Protein 2KVT (pdb70)

Structure (mmCIF, N/CA/C/O backbone):
data_2KVT
#
_entry.id   2KVT
#
loop_
_atom_site.group_PDB
_atom_site.id
_atom_site.type_symbol
_atom_site.label_atom_id
_atom_site.label_alt_id
_atom_site.label_comp_id
_atom_site.label_asym_id
_atom_site.label_entity_id
_atom_site.label_seq_id
_atom_site.pdbx_PDB_ins_code
_atom_site.Cartn_x
_atom_site.Cartn_y
_atom_site.Cartn_z
_atom_site.occupancy
_atom_site.B_iso_or_equiv
_atom_site.auth_seq_id
_atom_site.auth_comp_id
_atom_site.auth_asym_id
_atom_site.auth_atom_id
_atom_site.pdbx_PDB_model_num
ATOM 1 N N . MET A 1 1 ? -30.447 -10.029 -5.162 1.00 62.02 1 MET A N 1
ATOM 2 C CA . MET A 1 1 ? -29.459 -11.126 -5.351 1.00 52.42 1 MET A CA 1
ATOM 3 C C . MET A 1 1 ? -28.027 -10.694 -4.976 1.00 3.20 1 MET A C 1
ATOM 4 O O . MET A 1 1 ? -27.233 -10.313 -5.840 1.00 4.32 1 MET A O 1
ATOM 20 N N . PRO A 1 2 ? -27.692 -10.698 -3.669 1.00 41.22 2 PRO A N 1
ATOM 21 C CA . PRO A 1 2 ? -26.321 -10.504 -3.196 1.00 13.53 2 PRO A CA 1
ATOM 22 C C . PRO A 1 2 ? -25.582 -11.844 -3.013 1.00 72.42 2 PRO A C 1
ATOM 23 O O . PRO A 1 2 ? -26.204 -12.870 -2.719 1.00 75.14 2 PRO A O 1
ATOM 34 N N . THR A 1 3 ? -24.262 -11.843 -3.187 1.00 71.31 3 THR A N 1
ATOM 35 C CA . THR A 1 3 ? -23.468 -13.069 -3.035 1.00 1.13 3 THR A CA 1
ATOM 36 C C . THR A 1 3 ? -22.116 -12.796 -2.361 1.00 60.51 3 THR A C 1
ATOM 37 O O . THR A 1 3 ? -21.391 -11.872 -2.737 1.00 22.41 3 THR A O 1
ATOM 48 N N . LYS A 1 4 ? -21.802 -13.589 -1.342 1.00 45.24 4 LYS A N 1
ATOM 49 C CA . LYS A 1 4 ? -20.517 -13.506 -0.642 1.00 24.45 4 LYS A CA 1
ATOM 50 C C . LYS A 1 4 ? -19.700 -14.792 -0.853 1.00 25.22 4 LYS A C 1
ATOM 51 O O . LYS A 1 4 ? -20.059 -15.851 -0.331 1.00 34.25 4 LYS A O 1
ATOM 70 N N . PRO A 1 5 ? -18.597 -14.724 -1.626 1.00 15.45 5 PRO A N 1
ATOM 71 C CA . PRO A 1 5 ? -17.742 -15.895 -1.894 1.00 75.00 5 PRO A CA 1
ATOM 72 C C . PRO A 1 5 ? -16.919 -16.329 -0.665 1.00 60.01 5 PRO A C 1
ATOM 73 O O . PRO A 1 5 ? -16.740 -15.555 0.282 1.00 63.21 5 PRO A O 1
ATOM 84 N N . PRO A 1 6 ? -16.405 -17.581 -0.657 1.00 0.25 6 PRO A N 1
ATOM 85 C CA . PRO A 1 6 ? -15.557 -18.086 0.442 1.00 24.13 6 PRO A CA 1
ATOM 86 C C . PRO A 1 6 ? -14.278 -17.251 0.631 1.00 2.03 6 PRO A C 1
ATOM 87 O O . PRO A 1 6 ? -13.685 -17.234 1.710 1.00 71.33 6 PRO A O 1
ATOM 98 N N . TYR A 1 7 ? -13.860 -16.566 -0.434 1.00 51.31 7 TYR A N 1
ATOM 99 C CA . TYR A 1 7 ? -12.712 -15.654 -0.385 1.00 1.52 7 TYR A CA 1
ATOM 100 C C . TYR A 1 7 ? -13.123 -14.239 -0.834 1.00 30.32 7 TYR A C 1
ATOM 101 O O . TYR A 1 7 ? -13.041 -13.905 -2.018 1.00 65.25 7 TYR A O 1
ATOM 119 N N . PRO A 1 8 ? -13.602 -13.399 0.108 1.00 14.53 8 PRO A N 1
ATOM 120 C CA . PRO A 1 8 ? -14.086 -12.036 -0.200 1.00 42.32 8 PRO A CA 1
ATOM 121 C C . PRO A 1 8 ? -12.990 -11.087 -0.721 1.00 11.24 8 PRO A C 1
ATOM 122 O O . PRO A 1 8 ? -11.795 -11.316 -0.518 1.00 60.35 8 PRO A O 1
ATOM 133 N N . ARG A 1 9 ? -13.409 -10.008 -1.381 1.00 33.52 9 ARG A N 1
ATOM 134 C CA . ARG A 1 9 ? -12.473 -9.017 -1.922 1.00 2.14 9 ARG A CA 1
ATOM 135 C C . ARG A 1 9 ? -12.004 -8.046 -0.824 1.00 63.13 9 ARG A C 1
ATOM 136 O O . ARG A 1 9 ? -12.606 -6.999 -0.588 1.00 2.32 9 ARG A O 1
ATOM 157 N N . GLU A 1 10 ? -10.933 -8.425 -0.132 1.00 65.21 10 GLU A N 1
ATOM 158 C CA . GLU A 1 10 ? -10.406 -7.627 0.982 1.00 20.23 10 GLU A CA 1
ATOM 159 C C . GLU A 1 10 ? -8.922 -7.272 0.779 1.00 25.22 10 GLU A C 1
ATOM 160 O O . GLU A 1 10 ? -8.126 -8.105 0.328 1.00 4.43 10 GLU A O 1
ATOM 172 N N . ALA A 1 11 ? -8.564 -6.032 1.112 1.00 2.51 11 ALA A N 1
ATOM 173 C CA . ALA A 1 11 ? -7.182 -5.549 0.985 1.00 24.41 11 ALA A CA 1
ATOM 174 C C . ALA A 1 11 ? -6.687 -4.898 2.286 1.00 1.01 11 ALA A C 1
ATOM 175 O O . ALA A 1 11 ? -7.444 -4.745 3.244 1.00 22.53 11 ALA A O 1
ATOM 182 N N . TYR A 1 12 ? -5.418 -4.504 2.306 1.00 13.32 12 TYR A N 1
ATOM 183 C CA . TYR A 1 12 ? -4.814 -3.867 3.484 1.00 41.53 12 TYR A CA 1
ATOM 184 C C . TYR A 1 12 ? -3.641 -2.950 3.086 1.00 71.50 12 TYR A C 1
ATOM 185 O O . TYR A 1 12 ? -3.298 -2.830 1.908 1.00 53.10 12 TYR A O 1
ATOM 203 N N . ILE A 1 13 ? -3.020 -2.315 4.079 1.00 4.21 13 ILE A N 1
ATOM 204 C CA . ILE A 1 13 ? -1.915 -1.373 3.841 1.00 44.13 13 ILE A CA 1
ATOM 205 C C . ILE A 1 13 ? -0.610 -1.856 4.500 1.00 25.22 13 ILE A C 1
ATOM 206 O O . ILE A 1 13 ? -0.635 -2.484 5.558 1.00 3.30 13 ILE A O 1
ATOM 222 N N . VAL A 1 14 ? 0.527 -1.569 3.860 1.00 60.41 14 VAL A N 1
ATOM 223 C CA . VAL A 1 14 ? 1.851 -1.906 4.408 1.00 12.43 14 VAL A CA 1
ATOM 224 C C . VAL A 1 14 ? 2.772 -0.673 4.419 1.00 20.50 14 VAL A C 1
ATOM 225 O O . VAL A 1 14 ? 3.038 -0.078 3.375 1.00 71.14 14 VAL A O 1
ATOM 238 N N . THR A 1 15 ? 3.257 -0.292 5.599 1.00 11.13 15 THR A N 1
ATOM 239 C CA . THR A 1 15 ? 4.143 0.875 5.734 1.00 62.54 15 THR A CA 1
ATOM 240 C C . THR A 1 15 ? 5.621 0.497 5.540 1.00 24.23 15 THR A C 1
ATOM 241 O O . THR A 1 15 ? 6.188 -0.249 6.335 1.00 72.23 15 THR A O 1
ATOM 252 N N . ILE A 1 16 ? 6.239 1.026 4.485 1.00 44.11 16 ILE A N 1
ATOM 253 C CA . ILE A 1 16 ? 7.646 0.736 4.179 1.00 63.43 16 ILE A CA 1
ATOM 254 C C . ILE A 1 16 ? 8.499 2.016 4.149 1.00 24.34 16 ILE A C 1
ATOM 255 O O . ILE A 1 16 ? 7.985 3.129 4.276 1.00 25.53 16 ILE A O 1
ATOM 271 N N . GLU A 1 17 ? 9.807 1.843 3.969 1.00 22.44 17 GLU A N 1
ATOM 272 C CA . GLU A 1 17 ? 10.738 2.968 3.840 1.00 62.23 17 GLU A CA 1
ATOM 273 C C . GLU A 1 17 ? 11.554 2.855 2.543 1.00 53.32 17 GLU A C 1
ATOM 274 O O . GLU A 1 17 ? 11.948 1.761 2.142 1.00 72.43 17 GLU A O 1
ATOM 286 N N . LYS A 1 18 ? 11.798 3.989 1.891 1.00 22.02 18 LYS A N 1
ATOM 287 C CA . LYS A 1 18 ? 12.591 4.019 0.652 1.00 34.12 18 LYS A CA 1
ATOM 288 C C . LYS A 1 18 ? 13.670 5.111 0.694 1.00 71.34 18 LYS A C 1
ATOM 289 O O . LYS A 1 18 ? 13.744 5.894 1.641 1.00 32.14 18 LYS A O 1
ATOM 308 N N . GLY A 1 19 ? 14.498 5.163 -0.348 1.00 35.02 19 GLY A N 1
ATOM 309 C CA . GLY A 1 19 ? 15.511 6.208 -0.454 1.00 22.13 19 GLY A CA 1
ATOM 310 C C . GLY A 1 19 ? 16.905 5.746 -0.043 1.00 65.33 19 GLY A C 1
ATOM 311 O O . GLY A 1 19 ? 17.346 4.654 -0.410 1.00 63.55 19 GLY A O 1
ATOM 315 N N . LYS A 1 20 ? 17.601 6.585 0.715 1.00 65.34 20 LYS A N 1
ATOM 316 C CA . LYS A 1 20 ? 18.979 6.309 1.132 1.00 11.54 20 LYS A CA 1
ATOM 317 C C . LYS A 1 20 ? 19.022 5.497 2.437 1.00 53.31 20 LYS A C 1
ATOM 318 O O . LYS A 1 20 ? 18.166 5.667 3.305 1.00 75.41 20 LYS A O 1
ATOM 337 N N . PRO A 1 21 ? 20.035 4.613 2.600 1.00 11.44 21 PRO A N 1
ATOM 338 C CA . PRO A 1 21 ? 20.165 3.750 3.795 1.00 3.41 21 PRO A CA 1
ATOM 339 C C . PRO A 1 21 ? 20.125 4.539 5.117 1.00 33.30 21 PRO A C 1
ATOM 340 O O . PRO A 1 21 ? 19.664 4.028 6.142 1.00 40.03 21 PRO A O 1
ATOM 351 N N . GLY A 1 22 ? 20.619 5.775 5.092 1.00 2.43 22 GLY A N 1
ATOM 352 C CA . GLY A 1 22 ? 20.534 6.646 6.261 1.00 42.44 22 GLY A CA 1
ATOM 353 C C . GLY A 1 22 ? 19.339 7.596 6.203 1.00 32.41 22 GLY A C 1
ATOM 354 O O . GLY A 1 22 ? 18.640 7.796 7.199 1.00 22.22 22 GLY A O 1
ATOM 358 N N . GLN A 1 23 ? 19.102 8.175 5.025 1.00 24.01 23 GLN A N 1
ATOM 359 C CA . GLN A 1 23 ? 17.988 9.108 4.817 1.00 72.43 23 GLN A CA 1
ATOM 360 C C . GLN A 1 23 ? 16.794 8.409 4.145 1.00 12.11 23 GLN A C 1
ATOM 361 O O . GLN A 1 23 ? 16.655 8.421 2.920 1.00 52.33 23 GLN A O 1
ATOM 375 N N . THR A 1 24 ? 15.955 7.776 4.957 1.00 74.30 24 THR A N 1
ATOM 376 C CA . THR A 1 24 ? 14.771 7.056 4.451 1.00 23.52 24 THR A CA 1
ATOM 377 C C . THR A 1 24 ? 13.517 7.943 4.420 1.00 42.01 24 THR A C 1
ATOM 378 O O . THR A 1 24 ? 13.387 8.893 5.197 1.00 23.32 24 THR A O 1
ATOM 389 N N . VAL A 1 25 ? 12.595 7.619 3.508 1.00 13.50 25 VAL A N 1
ATOM 390 C CA . VAL A 1 25 ? 11.304 8.318 3.391 1.00 54.43 25 VAL A CA 1
ATOM 391 C C . VAL A 1 25 ? 10.136 7.329 3.574 1.00 60.31 25 VAL A C 1
ATOM 392 O O . VAL A 1 25 ? 10.230 6.169 3.165 1.00 24.22 25 VAL A O 1
ATOM 405 N N . THR A 1 26 ? 9.042 7.793 4.179 1.00 20.44 26 THR A N 1
ATOM 406 C CA . THR A 1 26 ? 7.885 6.929 4.484 1.00 4.00 26 THR A CA 1
ATOM 407 C C . THR A 1 26 ? 7.005 6.673 3.245 1.00 25.22 26 THR A C 1
ATOM 408 O O . THR A 1 26 ? 6.581 7.610 2.566 1.00 31.33 26 THR A O 1
ATOM 419 N N . TRP A 1 27 ? 6.727 5.397 2.963 1.00 1.23 27 TRP A N 1
ATOM 420 C CA . TRP A 1 27 ? 5.854 5.014 1.839 1.00 54.53 27 TRP A CA 1
ATOM 421 C C . TRP A 1 27 ? 4.794 3.984 2.261 1.00 55.45 27 TRP A C 1
ATOM 422 O O . TRP A 1 27 ? 5.006 3.188 3.176 1.00 64.41 27 TRP A O 1
ATOM 443 N N . TYR A 1 28 ? 3.651 4.010 1.578 1.00 12.03 28 TYR A N 1
ATOM 444 C CA . TYR A 1 28 ? 2.532 3.103 1.870 1.00 42.04 28 TYR A CA 1
ATOM 445 C C . TYR A 1 28 ? 2.202 2.208 0.663 1.00 10.31 28 TYR A C 1
ATOM 446 O O . TYR A 1 28 ? 1.850 2.697 -0.410 1.00 42.34 28 TYR A O 1
ATOM 464 N N . GLN A 1 29 ? 2.319 0.897 0.844 1.00 11.33 29 GLN A N 1
ATOM 465 C CA . GLN A 1 29 ? 1.980 -0.067 -0.208 1.00 34.23 29 GLN A CA 1
ATOM 466 C C . GLN A 1 29 ? 0.594 -0.690 0.018 1.00 32.40 29 GLN A C 1
ATOM 467 O O . GLN A 1 29 ? 0.289 -1.179 1.106 1.00 24.33 29 GLN A O 1
ATOM 481 N N . LEU A 1 30 ? -0.236 -0.676 -1.019 1.00 11.43 30 LEU A N 1
ATOM 482 C CA . LEU A 1 30 ? -1.538 -1.343 -0.981 1.00 14.34 30 LEU A CA 1
ATOM 483 C C . LEU A 1 30 ? -1.410 -2.804 -1.437 1.00 21.04 30 LEU A C 1
ATOM 484 O O . LEU A 1 30 ? -1.133 -3.077 -2.608 1.00 20.11 30 LEU A O 1
ATOM 500 N N . ARG A 1 31 ? -1.603 -3.738 -0.511 1.00 33.54 31 ARG A N 1
ATOM 501 C CA . ARG A 1 31 ? -1.537 -5.171 -0.822 1.00 41.23 31 ARG A CA 1
ATOM 502 C C . ARG A 1 31 ? -2.802 -5.885 -0.341 1.00 74.50 31 ARG A C 1
ATOM 503 O O . ARG A 1 31 ? -3.459 -5.435 0.593 1.00 53.03 31 ARG A O 1
ATOM 524 N N . ALA A 1 32 ? -3.141 -6.996 -0.980 1.00 30.45 32 ALA A N 1
ATOM 525 C CA . ALA A 1 32 ? -4.369 -7.726 -0.651 1.00 72.43 32 ALA A CA 1
ATOM 526 C C . ALA A 1 32 ? -4.121 -9.231 -0.532 1.00 4.23 32 ALA A C 1
ATOM 527 O O . ALA A 1 32 ? -3.313 -9.791 -1.264 1.00 54.54 32 ALA A O 1
ATOM 534 N N . ASP A 1 33 ? -4.839 -9.881 0.385 1.00 44.51 33 ASP A N 1
ATOM 535 C CA . ASP A 1 33 ? -4.753 -11.340 0.557 1.00 15.51 33 ASP A CA 1
ATOM 536 C C . ASP A 1 33 ? -5.218 -12.078 -0.713 1.00 54.12 33 ASP A C 1
ATOM 537 O O . ASP A 1 33 ? -4.951 -13.268 -0.900 1.00 34.32 33 ASP A O 1
ATOM 546 N N . HIS A 1 34 ? -5.934 -11.354 -1.574 1.00 70.23 34 HIS A N 1
ATOM 547 C CA . HIS A 1 34 ? -6.511 -11.920 -2.793 1.00 14.15 34 HIS A CA 1
ATOM 548 C C . HIS A 1 34 ? -5.968 -11.197 -4.042 1.00 22.44 34 HIS A C 1
ATOM 549 O O . HIS A 1 34 ? -5.999 -9.968 -4.108 1.00 21.44 34 HIS A O 1
ATOM 564 N N . PRO A 1 35 ? -5.456 -11.934 -5.051 1.00 5.51 35 PRO A N 1
ATOM 565 C CA . PRO A 1 35 ? -5.384 -13.410 -5.037 1.00 22.33 35 PRO A CA 1
ATOM 566 C C . PRO A 1 35 ? -4.196 -13.954 -4.220 1.00 64.14 35 PRO A C 1
ATOM 567 O O . PRO A 1 35 ? -4.177 -15.127 -3.846 1.00 11.34 35 PRO A O 1
ATOM 578 N N . LYS A 1 36 ? -3.212 -13.095 -3.951 1.00 33.11 36 LYS A N 1
ATOM 579 C CA . LYS A 1 36 ? -2.019 -13.478 -3.181 1.00 2.45 36 LYS A CA 1
ATOM 580 C C . LYS A 1 36 ? -1.559 -12.325 -2.278 1.00 2.15 36 LYS A C 1
ATOM 581 O O . LYS A 1 36 ? -1.595 -11.167 -2.686 1.00 11.11 36 LYS A O 1
ATOM 600 N N . PRO A 1 37 ? -1.064 -12.628 -1.060 1.00 20.54 37 PRO A N 1
ATOM 601 C CA . PRO A 1 37 ? -0.700 -11.593 -0.071 1.00 3.30 37 PRO A CA 1
ATOM 602 C C . PRO A 1 37 ? 0.553 -10.797 -0.469 1.00 45.41 37 PRO A C 1
ATOM 603 O O . PRO A 1 37 ? 0.911 -9.808 0.173 1.00 0.53 37 PRO A O 1
ATOM 614 N N . ASP A 1 38 ? 1.232 -11.244 -1.522 1.00 12.14 38 ASP A N 1
ATOM 615 C CA . ASP A 1 38 ? 2.387 -10.524 -2.067 1.00 62.34 38 ASP A CA 1
ATOM 616 C C . ASP A 1 38 ? 1.982 -9.646 -3.265 1.00 41.45 38 ASP A C 1
ATOM 617 O O . ASP A 1 38 ? 2.811 -8.936 -3.839 1.00 41.40 38 ASP A O 1
ATOM 626 N N . SER A 1 39 ? 0.698 -9.687 -3.625 1.00 41.13 39 SER A N 1
ATOM 627 C CA . SER A 1 39 ? 0.178 -8.902 -4.753 1.00 72.33 39 SER A CA 1
ATOM 628 C C . SER A 1 39 ? 0.097 -7.409 -4.414 1.00 61.32 39 SER A C 1
ATOM 629 O O . SER A 1 39 ? -0.801 -6.967 -3.692 1.00 25.41 39 SER A O 1
ATOM 637 N N . LEU A 1 40 ? 1.042 -6.641 -4.941 1.00 11.41 40 LEU A N 1
ATOM 638 C CA . LEU A 1 40 ? 1.055 -5.188 -4.771 1.00 32.14 40 LEU A CA 1
ATOM 639 C C . LEU A 1 40 ? 0.130 -4.522 -5.803 1.00 1.12 40 LEU A C 1
ATOM 640 O O . LEU A 1 40 ? 0.287 -4.720 -7.009 1.00 55.40 40 LEU A O 1
ATOM 656 N N . ILE A 1 41 ? -0.844 -3.757 -5.321 1.00 3.22 41 ILE A N 1
ATOM 657 C CA . ILE A 1 41 ? -1.794 -3.064 -6.201 1.00 21.42 41 ILE A CA 1
ATOM 658 C C . ILE A 1 41 ? -1.268 -1.677 -6.614 1.00 43.43 41 ILE A C 1
ATOM 659 O O . ILE A 1 41 ? -1.171 -1.363 -7.802 1.00 71.13 41 ILE A O 1
ATOM 675 N N . SER A 1 42 ? -0.916 -0.858 -5.623 1.00 34.32 42 SER A N 1
ATOM 676 C CA . SER A 1 42 ? -0.430 0.509 -5.872 1.00 64.32 42 SER A CA 1
ATOM 677 C C . SER A 1 42 ? 0.365 1.048 -4.674 1.00 11.40 42 SER A C 1
ATOM 678 O O . SER A 1 42 ? 0.186 0.595 -3.543 1.00 20.14 42 SER A O 1
ATOM 686 N N . GLU A 1 43 ? 1.236 2.023 -4.928 1.00 41.41 43 GLU A N 1
ATOM 687 C CA . GLU A 1 43 ? 2.064 2.628 -3.874 1.00 52.40 43 GLU A CA 1
ATOM 688 C C . GLU A 1 43 ? 1.777 4.130 -3.742 1.00 63.33 43 GLU A C 1
ATOM 689 O O . GLU A 1 43 ? 1.609 4.830 -4.739 1.00 35.04 43 GLU A O 1
ATOM 701 N N . HIS A 1 44 ? 1.721 4.621 -2.505 1.00 73.35 44 HIS A N 1
ATOM 702 C CA . HIS A 1 44 ? 1.447 6.043 -2.242 1.00 30.11 44 HIS A CA 1
ATOM 703 C C . HIS A 1 44 ? 2.259 6.558 -1.039 1.00 41.32 44 HIS A C 1
ATOM 704 O O . HIS A 1 44 ? 2.449 5.842 -0.063 1.00 60.23 44 HIS A O 1
ATOM 719 N N . PRO A 1 45 ? 2.740 7.818 -1.093 1.00 14.32 45 PRO A N 1
ATOM 720 C CA . PRO A 1 45 ?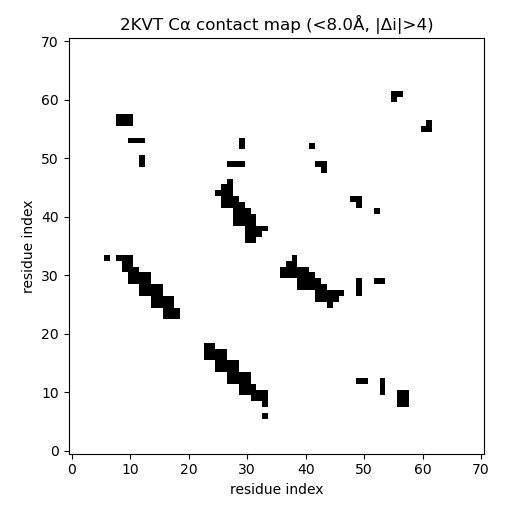 3.528 8.412 0.004 1.00 33.14 45 PRO A CA 1
ATOM 721 C C . PRO A 1 45 ? 2.673 8.818 1.220 1.00 30.44 45 PRO A C 1
ATOM 722 O O . PRO A 1 45 ? 3.201 9.068 2.305 1.00 14.40 45 PRO A O 1
ATOM 733 N N . THR A 1 46 ? 1.352 8.887 1.039 1.00 23.35 46 THR A N 1
ATOM 734 C CA . THR A 1 46 ? 0.439 9.296 2.121 1.00 61.02 46 THR A CA 1
ATOM 735 C C . THR A 1 46 ? -0.533 8.172 2.509 1.00 54.15 46 THR A C 1
ATOM 736 O O . THR A 1 46 ? -0.933 7.357 1.672 1.00 63.52 46 THR A O 1
ATOM 747 N N . ALA A 1 47 ? -0.918 8.145 3.784 1.00 34.44 47 ALA A N 1
ATOM 748 C CA . ALA A 1 47 ? -1.844 7.131 4.303 1.00 0.20 47 ALA A CA 1
ATOM 749 C C . ALA A 1 47 ? -3.233 7.221 3.644 1.00 2.45 47 ALA A C 1
ATOM 750 O O . ALA A 1 47 ? -3.828 6.202 3.287 1.00 51.22 47 ALA A O 1
ATOM 757 N N . GLN A 1 48 ? -3.742 8.444 3.475 1.00 34.12 48 GLN A N 1
ATOM 758 C CA . GLN A 1 48 ? -5.075 8.658 2.897 1.00 24.24 48 GLN A CA 1
ATOM 759 C C . GLN A 1 48 ? -5.205 8.020 1.504 1.00 42.24 48 GLN A C 1
ATOM 760 O O . GLN A 1 48 ? -6.192 7.338 1.220 1.00 42.21 48 GLN A O 1
ATOM 774 N N . GLU A 1 49 ? -4.213 8.231 0.639 1.00 71.42 49 GLU A N 1
ATOM 775 C CA . GLU A 1 49 ? -4.227 7.624 -0.699 1.00 75.43 49 GLU A CA 1
ATOM 776 C C . GLU A 1 49 ? -4.268 6.089 -0.620 1.00 22.33 49 GLU A C 1
ATOM 777 O O . GLU A 1 49 ? -4.872 5.430 -1.465 1.00 1.42 49 GLU A O 1
ATOM 789 N N . ALA A 1 50 ? -3.615 5.524 0.395 1.00 24.31 50 ALA A N 1
ATOM 790 C CA . ALA A 1 50 ? -3.612 4.071 0.596 1.00 34.53 50 ALA A CA 1
ATOM 791 C C . ALA A 1 50 ? -4.998 3.559 1.017 1.00 73.15 50 ALA A C 1
ATOM 792 O O . ALA A 1 50 ? -5.480 2.546 0.510 1.00 43.55 50 ALA A O 1
ATOM 799 N N . MET A 1 51 ? -5.635 4.275 1.941 1.00 32.20 51 MET A N 1
ATOM 800 C CA . MET A 1 51 ? -6.988 3.927 2.397 1.00 42.24 51 MET A CA 1
ATOM 801 C C . MET A 1 51 ? -8.017 4.080 1.263 1.00 22.31 51 MET A C 1
ATOM 802 O O . MET A 1 51 ? -8.902 3.235 1.081 1.00 13.34 51 MET A O 1
ATOM 816 N N . ASP A 1 52 ? -7.892 5.168 0.507 1.00 0.34 52 ASP A N 1
ATOM 817 C CA . ASP A 1 52 ? -8.776 5.432 -0.630 1.00 10.32 52 ASP A CA 1
ATOM 818 C C . ASP A 1 52 ? -8.604 4.349 -1.712 1.00 43.24 52 ASP A C 1
ATOM 819 O O . ASP A 1 52 ? -9.584 3.788 -2.208 1.00 1.43 52 ASP A O 1
ATOM 828 N N . ALA A 1 53 ? -7.347 4.052 -2.059 1.00 64.10 53 ALA A N 1
ATOM 829 C CA . ALA A 1 53 ? -7.032 2.993 -3.025 1.00 45.20 53 ALA A CA 1
ATOM 830 C C . ALA A 1 53 ? -7.582 1.633 -2.562 1.00 41.20 53 ALA A C 1
ATOM 831 O O . ALA A 1 53 ? -8.086 0.847 -3.368 1.00 31.34 53 ALA A O 1
ATOM 838 N N . LYS A 1 54 ? -7.485 1.368 -1.255 1.00 24.53 54 LYS A N 1
ATOM 839 C CA . LYS A 1 54 ? -8.075 0.166 -0.655 1.00 72.13 54 LYS A CA 1
ATOM 840 C C . LYS A 1 54 ? -9.576 0.078 -0.977 1.00 12.43 54 LYS A C 1
ATOM 841 O O . LYS A 1 54 ? -10.079 -0.979 -1.362 1.00 41.22 54 LYS A O 1
ATOM 860 N N . LYS A 1 55 ? -10.285 1.202 -0.852 1.00 3.13 55 LYS A N 1
ATOM 861 C CA . LYS A 1 55 ? -11.701 1.255 -1.235 1.00 52.24 55 LYS A CA 1
ATOM 862 C C . LYS A 1 55 ? -11.891 0.994 -2.738 1.00 32.10 55 LYS A C 1
ATOM 863 O O . LYS A 1 55 ? -12.803 0.283 -3.131 1.00 24.00 55 LYS A O 1
ATOM 882 N N . ARG A 1 56 ? -11.025 1.568 -3.576 1.00 11.15 56 ARG A N 1
ATOM 883 C CA . ARG A 1 56 ? -11.081 1.323 -5.029 1.00 0.31 56 ARG A CA 1
ATOM 884 C C . ARG A 1 56 ? -10.989 -0.178 -5.360 1.00 63.15 56 ARG A C 1
ATOM 885 O O . ARG A 1 56 ? -11.577 -0.643 -6.335 1.00 54.52 56 ARG A O 1
ATOM 906 N N . TYR A 1 57 ? -10.248 -0.925 -4.547 1.00 1.41 57 TYR A N 1
ATOM 907 C CA . TYR A 1 57 ? -10.122 -2.378 -4.725 1.00 45.31 57 TYR A CA 1
ATOM 908 C C . TYR A 1 57 ? -11.366 -3.131 -4.207 1.00 35.30 57 TYR A C 1
ATOM 909 O O . TYR A 1 57 ? -11.793 -4.126 -4.800 1.00 42.13 57 TYR A O 1
ATOM 927 N N . GLU A 1 58 ? -11.936 -2.659 -3.101 1.00 21.12 58 GLU A N 1
ATOM 928 C CA . GLU A 1 58 ? -13.024 -3.381 -2.420 1.00 11.12 58 GLU A CA 1
ATOM 929 C C . GLU A 1 58 ? -14.427 -2.943 -2.889 1.00 72.32 58 GLU A C 1
ATOM 930 O O . GLU A 1 58 ? -15.390 -3.703 -2.763 1.00 23.34 58 GLU A O 1
ATOM 942 N N . ASP A 1 59 ? -14.538 -1.736 -3.437 1.00 3.21 59 ASP A N 1
ATOM 943 C CA . ASP A 1 59 ? -15.821 -1.221 -3.939 1.00 51.42 59 ASP A CA 1
ATOM 944 C C . ASP A 1 59 ? -16.195 -1.863 -5.291 1.00 73.12 59 ASP A C 1
ATOM 945 O O . ASP A 1 59 ? -15.323 -2.294 -6.052 1.00 20.10 59 ASP A O 1
ATOM 954 N N . PRO A 1 60 ? -17.507 -1.908 -5.623 1.00 2.22 60 PRO A N 1
ATOM 955 C CA . PRO A 1 60 ? -17.995 -2.535 -6.869 1.00 31.44 60 PRO A CA 1
ATOM 956 C C . PRO A 1 60 ? -17.477 -1.848 -8.146 1.00 31.22 60 PRO A C 1
ATOM 957 O O . PRO A 1 60 ? -17.708 -2.331 -9.255 1.00 31.45 60 PRO A O 1
ATOM 968 N N . ASP A 1 61 ? -16.782 -0.720 -7.988 1.00 44.13 61 ASP A N 1
ATOM 969 C CA . ASP A 1 61 ? -16.202 -0.008 -9.130 1.00 34.41 61 ASP A CA 1
ATOM 970 C C . ASP A 1 61 ? -15.077 -0.831 -9.788 1.00 54.25 61 ASP A C 1
ATOM 971 O O . ASP A 1 61 ? -14.926 -0.826 -11.017 1.00 73.11 61 ASP A O 1
ATOM 980 N N . LYS A 1 62 ? -14.295 -1.539 -8.970 1.00 62.31 62 LYS A N 1
ATOM 981 C CA . LYS A 1 62 ? -13.288 -2.471 -9.487 1.00 32.35 62 LYS A CA 1
ATOM 982 C C . LYS A 1 62 ? -13.965 -3.775 -9.935 1.00 4.13 62 LYS A C 1
ATOM 983 O O . LYS A 1 62 ? -14.292 -4.638 -9.117 1.00 23.53 62 LYS A O 1
ATOM 1002 N N . GLU A 1 63 ? -14.206 -3.880 -11.236 1.00 41.31 63 GLU A N 1
ATOM 1003 C CA . GLU A 1 63 ? -14.890 -5.037 -11.826 1.00 2.23 63 GLU A CA 1
ATOM 1004 C C . GLU A 1 63 ? -13.977 -6.273 -11.916 1.00 55.13 63 GLU A C 1
ATOM 1005 O O . GLU A 1 63 ? -12.764 -6.185 -11.708 1.00 4.52 63 GLU A O 1
ATOM 1017 N N . LEU A 1 64 ? -14.574 -7.427 -12.224 1.00 41.20 64 LEU A N 1
ATOM 1018 C CA . LEU A 1 64 ? -13.816 -8.676 -12.365 1.00 40.14 64 LEU A CA 1
ATOM 1019 C C . LEU A 1 64 ? -12.813 -8.577 -13.527 1.00 20.33 64 LEU A C 1
ATOM 1020 O O . LEU A 1 64 ? -13.186 -8.664 -14.696 1.00 43.53 64 LEU A O 1
ATOM 1036 N N . GLU A 1 65 ? -11.539 -8.394 -13.188 1.00 73.31 65 GLU A N 1
ATOM 1037 C CA . GLU A 1 65 ? -10.489 -8.147 -14.184 1.00 31.51 65 GLU A CA 1
ATOM 1038 C C . GLU A 1 65 ? -9.740 -9.441 -14.572 1.00 30.52 65 GLU A C 1
ATOM 1039 O O . GLU A 1 65 ? -8.655 -9.402 -15.158 1.00 2.31 65 GLU A O 1
ATOM 1051 N N . HIS A 1 66 ? -10.330 -10.592 -14.256 1.00 52.40 66 HIS A N 1
ATOM 1052 C CA . HIS A 1 66 ? -9.777 -11.882 -14.684 1.00 14.41 66 HIS A CA 1
ATOM 1053 C C . HIS A 1 66 ? -10.052 -12.098 -16.180 1.00 62.51 66 HIS A C 1
ATOM 1054 O O . HIS A 1 66 ? -11.208 -12.133 -16.602 1.00 54.33 66 HIS A O 1
ATOM 1069 N N . HIS A 1 67 ? -8.994 -12.239 -16.977 1.00 55.43 67 HIS A N 1
ATOM 1070 C CA . HIS A 1 67 ? -9.134 -12.361 -18.434 1.00 23.41 67 HIS A CA 1
ATOM 1071 C C . HIS A 1 67 ? -10.008 -13.558 -18.845 1.00 14.51 67 HIS A C 1
ATOM 1072 O O . HIS A 1 67 ? -9.705 -14.714 -18.535 1.00 51.13 67 HIS A O 1
ATOM 1087 N N . HIS A 1 68 ? -11.088 -13.246 -19.564 1.00 45.24 68 HIS A N 1
ATOM 1088 C CA . HIS A 1 68 ? -12.091 -14.232 -19.988 1.00 63.22 68 HIS A CA 1
ATOM 1089 C C . HIS A 1 68 ? -11.468 -15.426 -20.730 1.00 4.33 68 HIS A C 1
ATOM 1090 O O . HIS A 1 68 ? -10.919 -15.276 -21.820 1.00 11.54 68 HIS A O 1
ATOM 1105 N N . HIS A 1 69 ? -11.561 -16.610 -20.119 1.00 42.23 69 HIS A N 1
ATOM 1106 C CA . HIS A 1 69 ? -11.091 -17.861 -20.733 1.00 64.13 69 HIS A CA 1
ATOM 1107 C C . HIS A 1 69 ? -9.616 -17.765 -21.191 1.00 51.14 69 HIS A C 1
ATOM 1108 O O . HIS A 1 69 ? -9.228 -18.360 -22.197 1.00 15.52 69 HIS A O 1
ATOM 1123 N N . HIS A 1 70 ? -8.799 -17.029 -20.428 1.00 5.53 70 HIS A N 1
ATOM 1124 C CA . HIS A 1 70 ? -7.369 -16.849 -20.746 1.00 43.12 70 HIS A CA 1
ATOM 1125 C C . HIS A 1 70 ? -7.159 -16.055 -22.052 1.00 22.05 70 HIS A C 1
ATOM 1126 O O . HIS A 1 70 ? -6.186 -16.273 -22.779 1.00 42.02 70 HIS A O 1
ATOM 1141 N N . HIS A 1 71 ? -8.069 -15.125 -22.334 1.00 11.22 71 HIS A N 1
ATOM 1142 C CA . HIS A 1 71 ? -7.941 -14.232 -23.494 1.00 20.33 71 HIS A CA 1
ATOM 1143 C C . HIS A 1 71 ? -7.381 -12.853 -23.077 1.00 44.53 71 HIS A C 1
ATOM 1144 O O . HIS A 1 71 ? -6.150 -12.653 -23.170 1.00 37.18 71 HIS A O 1
ATOM 1160 N N . MET A 1 1 ? -23.530 -24.650 -4.516 1.00 43.55 1 MET A N 2
ATOM 1161 C CA . MET A 1 1 ? -22.600 -23.499 -4.683 1.00 53.45 1 MET A CA 2
ATOM 1162 C C . MET A 1 1 ? -23.373 -22.174 -4.793 1.00 15.21 1 MET A C 2
ATOM 1163 O O . MET A 1 1 ? -23.899 -21.838 -5.857 1.00 41.32 1 MET A O 2
ATOM 1179 N N . PRO A 1 2 ? -23.459 -21.403 -3.687 1.00 22.44 2 PRO A N 2
ATOM 1180 C CA . PRO A 1 2 ? -24.200 -20.126 -3.660 1.00 75.04 2 PRO A CA 2
ATOM 1181 C C . PRO A 1 2 ? -23.440 -18.966 -4.329 1.00 60.13 2 PRO A C 2
ATOM 1182 O O . PRO A 1 2 ? -23.994 -17.881 -4.516 1.00 13.34 2 PRO A O 2
ATOM 1193 N N . THR A 1 3 ? -22.167 -19.201 -4.666 1.00 21.23 3 THR A N 2
ATOM 1194 C CA . THR A 1 3 ? -21.318 -18.194 -5.334 1.00 11.44 3 THR A CA 2
ATOM 1195 C C . THR A 1 3 ? -21.046 -16.994 -4.402 1.00 3.54 3 THR A C 2
ATOM 1196 O O . THR A 1 3 ? -20.710 -15.893 -4.849 1.00 24.13 3 THR A O 2
ATOM 1207 N N . LYS A 1 4 ? -21.159 -17.223 -3.093 1.00 42.31 4 LYS A N 2
ATOM 1208 C CA . LYS A 1 4 ? -20.971 -16.161 -2.098 1.00 60.13 4 LYS A CA 2
ATOM 1209 C C . LYS A 1 4 ? -20.204 -16.683 -0.866 1.00 4.24 4 LYS A C 2
ATOM 1210 O O . LYS A 1 4 ? -20.793 -17.284 0.037 1.00 4.24 4 LYS A O 2
ATOM 1229 N N . PRO A 1 5 ? -18.867 -16.508 -0.840 1.00 41.24 5 PRO A N 2
ATOM 1230 C CA . PRO A 1 5 ? -18.033 -16.856 0.320 1.00 43.24 5 PRO A CA 2
ATOM 1231 C C . PRO A 1 5 ? -17.988 -15.728 1.374 1.00 41.12 5 PRO A C 2
ATOM 1232 O O . PRO A 1 5 ? -18.149 -14.551 1.041 1.00 3.45 5 PRO A O 2
ATOM 1243 N N . PRO A 1 6 ? -17.778 -16.069 2.666 1.00 73.11 6 PRO A N 2
ATOM 1244 C CA . PRO A 1 6 ? -17.706 -15.068 3.751 1.00 14.13 6 PRO A CA 2
ATOM 1245 C C . PRO A 1 6 ? -16.455 -14.170 3.671 1.00 14.13 6 PRO A C 2
ATOM 1246 O O . PRO A 1 6 ? -16.543 -12.956 3.865 1.00 61.54 6 PRO A O 2
ATOM 1257 N N . TYR A 1 7 ? -15.293 -14.768 3.394 1.00 1.24 7 TYR A N 2
ATOM 1258 C CA . TYR A 1 7 ? -14.038 -14.010 3.244 1.00 13.14 7 TYR A CA 2
ATOM 1259 C C . TYR A 1 7 ? -13.214 -14.514 2.048 1.00 42.41 7 TYR A C 2
ATOM 1260 O O . TYR A 1 7 ? -12.287 -15.314 2.207 1.00 42.10 7 TYR A O 2
ATOM 1278 N N . PRO A 1 8 ? -13.564 -14.081 0.824 1.00 13.42 8 PRO A N 2
ATOM 1279 C CA . PRO A 1 8 ? -12.824 -14.433 -0.387 1.00 52.53 8 PRO A CA 2
ATOM 1280 C C . PRO A 1 8 ? -11.792 -13.371 -0.805 1.00 70.03 8 PRO A C 2
ATOM 1281 O O . PRO A 1 8 ? -11.105 -13.536 -1.816 1.00 41.02 8 PRO A O 2
ATOM 1292 N N . ARG A 1 9 ? -11.697 -12.278 -0.034 1.00 41.42 9 ARG A N 2
ATOM 1293 C CA . ARG A 1 9 ? -10.816 -11.152 -0.382 1.00 74.24 9 ARG A CA 2
ATOM 1294 C C . ARG A 1 9 ? -10.765 -10.071 0.718 1.00 41.42 9 ARG A C 2
ATOM 1295 O O . ARG A 1 9 ? -11.786 -9.733 1.321 1.00 54.32 9 ARG A O 2
ATOM 1316 N N . GLU A 1 10 ? -9.568 -9.547 0.976 1.00 14.31 10 GLU A N 2
ATOM 1317 C CA . GLU A 1 10 ? -9.382 -8.369 1.832 1.00 74.15 10 GLU A CA 2
ATOM 1318 C C . GLU A 1 10 ? -8.107 -7.600 1.441 1.00 14.34 10 GLU A C 2
ATOM 1319 O O . GLU A 1 10 ? -7.070 -8.200 1.150 1.00 35.43 10 GLU A O 2
ATOM 1331 N N . ALA A 1 11 ? -8.188 -6.272 1.440 1.00 15.45 11 ALA A N 2
ATOM 1332 C CA . ALA A 1 11 ? -7.023 -5.421 1.166 1.00 34.30 11 ALA A CA 2
ATOM 1333 C C . ALA A 1 11 ? -6.433 -4.843 2.466 1.00 13.01 11 ALA A C 2
ATOM 1334 O O . ALA A 1 11 ? -7.167 -4.510 3.396 1.00 33.12 11 ALA A O 2
ATOM 1341 N N . TYR A 1 12 ? -5.107 -4.717 2.522 1.00 74.53 12 TYR A N 2
ATOM 1342 C CA . TYR A 1 12 ? -4.425 -4.175 3.706 1.00 13.23 12 TYR A CA 2
ATOM 1343 C C . TYR A 1 12 ? -3.263 -3.240 3.317 1.00 11.35 12 TYR A C 2
ATOM 1344 O O . TYR A 1 12 ? -2.576 -3.458 2.318 1.00 60.33 12 TYR A O 2
ATOM 1362 N N . ILE A 1 13 ? -3.064 -2.189 4.111 1.00 63.25 13 ILE A N 2
ATOM 1363 C CA . ILE A 1 13 ? -2.012 -1.197 3.850 1.00 1.04 13 ILE A CA 2
ATOM 1364 C C . ILE A 1 13 ? -0.730 -1.517 4.644 1.00 32.12 13 ILE A C 2
ATOM 1365 O O . ILE A 1 13 ? -0.792 -1.934 5.801 1.00 3.41 13 ILE A O 2
ATOM 1381 N N . VAL A 1 14 ? 0.428 -1.320 4.012 1.00 0.33 14 VAL A N 2
ATOM 1382 C CA . VAL A 1 14 ? 1.728 -1.582 4.643 1.00 51.51 14 VAL A CA 2
ATOM 1383 C C . VAL A 1 14 ? 2.605 -0.319 4.646 1.00 44.52 14 VAL A C 2
ATOM 1384 O O . VAL A 1 14 ? 2.627 0.430 3.669 1.00 2.40 14 VAL A O 2
ATOM 1397 N N . THR A 1 15 ? 3.330 -0.093 5.738 1.00 51.43 15 THR A N 2
ATOM 1398 C CA . THR A 1 15 ? 4.207 1.082 5.863 1.00 74.04 15 THR A CA 2
ATOM 1399 C C . THR A 1 15 ? 5.684 0.720 5.655 1.00 31.31 15 THR A C 2
ATOM 1400 O O . THR A 1 15 ? 6.282 0.005 6.460 1.00 14.32 15 THR A O 2
ATOM 1411 N N . ILE A 1 16 ? 6.277 1.224 4.572 1.00 30.32 16 ILE A N 2
ATOM 1412 C CA . ILE A 1 16 ? 7.690 0.951 4.262 1.00 22.01 16 ILE A CA 2
ATOM 1413 C C . ILE A 1 16 ? 8.514 2.246 4.178 1.00 54.00 16 ILE A C 2
ATOM 1414 O O . ILE A 1 16 ? 7.977 3.352 4.290 1.00 12.32 16 ILE A O 2
ATOM 1430 N N . GLU A 1 17 ? 9.822 2.100 3.983 1.00 0.34 17 GLU A N 2
ATOM 1431 C CA . GLU A 1 17 ? 10.719 3.248 3.822 1.00 21.42 17 GLU A CA 2
ATOM 1432 C C . GLU A 1 17 ? 11.805 2.951 2.774 1.00 42.10 17 GLU A C 2
ATOM 1433 O O . GLU A 1 17 ? 12.439 1.894 2.802 1.00 10.10 17 GLU A O 2
ATOM 1445 N N . LYS A 1 18 ? 12.015 3.880 1.844 1.00 0.40 18 LYS A N 2
ATOM 1446 C CA . LYS A 1 18 ? 13.007 3.693 0.772 1.00 35.03 18 LYS A CA 2
ATOM 1447 C C . LYS A 1 18 ? 14.130 4.736 0.844 1.00 1.44 18 LYS A C 2
ATOM 1448 O O . LYS A 1 18 ? 13.971 5.793 1.454 1.00 12.54 18 LYS A O 2
ATOM 1467 N N . GLY A 1 19 ? 15.256 4.442 0.196 1.00 43.11 19 GLY A N 2
ATOM 1468 C CA . GLY A 1 19 ? 16.397 5.357 0.194 1.00 31.01 19 GLY A CA 2
ATOM 1469 C C . GLY A 1 19 ? 17.516 4.942 1.151 1.00 64.33 19 GLY A C 2
ATOM 1470 O O . GLY A 1 19 ? 17.747 3.750 1.370 1.00 12.51 19 GLY A O 2
ATOM 1474 N N . LYS A 1 20 ? 18.209 5.924 1.721 1.00 14.41 20 LYS A N 2
ATOM 1475 C CA . LYS A 1 20 ? 19.398 5.664 2.550 1.00 3.41 20 LYS A CA 2
ATOM 1476 C C . LYS A 1 20 ? 19.039 5.451 4.029 1.00 31.24 20 LYS A C 2
ATOM 1477 O O . LYS A 1 20 ? 18.055 5.995 4.517 1.00 2.15 20 LYS A O 2
ATOM 1496 N N . PRO A 1 21 ? 19.853 4.671 4.776 1.00 71.31 21 PRO A N 2
ATOM 1497 C CA . PRO A 1 21 ? 19.651 4.479 6.223 1.00 31.51 21 PRO A CA 2
ATOM 1498 C C . PRO A 1 21 ? 19.567 5.822 6.976 1.00 55.14 21 PRO A C 2
ATOM 1499 O O . PRO A 1 21 ? 20.474 6.657 6.890 1.00 34.02 21 PRO A O 2
ATOM 1510 N N . GLY A 1 22 ? 18.463 6.036 7.692 1.00 55.01 22 GLY A N 2
ATOM 1511 C CA . GLY A 1 22 ? 18.233 7.315 8.357 1.00 31.55 22 GLY A CA 2
ATOM 1512 C C . GLY A 1 22 ? 17.522 8.323 7.455 1.00 3.20 22 GLY A C 2
ATOM 1513 O O . GLY A 1 22 ? 16.513 8.913 7.841 1.00 11.11 22 GLY A O 2
ATOM 1517 N N . GLN A 1 23 ? 18.048 8.511 6.245 1.00 22.25 23 GLN A N 2
ATOM 1518 C CA . GLN A 1 23 ? 17.433 9.407 5.256 1.00 54.21 23 GLN A CA 2
ATOM 1519 C C . GLN A 1 23 ? 16.526 8.622 4.294 1.00 64.32 23 GLN A C 2
ATOM 1520 O O . GLN A 1 23 ? 16.898 8.337 3.152 1.00 65.43 23 GLN A O 2
ATOM 1534 N N . THR A 1 24 ? 15.339 8.260 4.775 1.00 70.25 24 THR A N 2
ATOM 1535 C CA . THR A 1 24 ? 14.392 7.452 3.990 1.00 23.45 24 THR A CA 2
ATOM 1536 C C . THR A 1 24 ? 13.072 8.185 3.717 1.00 2.25 24 THR A C 2
ATOM 1537 O O . THR A 1 24 ? 12.723 9.154 4.395 1.00 1.34 24 THR A O 2
ATOM 1548 N N . VAL A 1 25 ? 12.335 7.700 2.717 1.00 74.32 25 VAL A N 2
ATOM 1549 C CA . VAL A 1 25 ? 11.029 8.262 2.357 1.00 45.04 25 VAL A CA 2
ATOM 1550 C C . VAL A 1 25 ? 9.898 7.298 2.750 1.00 73.22 25 VAL A C 2
ATOM 1551 O O . VAL A 1 25 ? 9.955 6.105 2.436 1.00 60.35 25 VAL A O 2
ATOM 1564 N N . THR A 1 26 ? 8.885 7.820 3.442 1.00 30.33 26 THR A N 2
ATOM 1565 C CA . THR A 1 26 ? 7.755 6.999 3.913 1.00 62.05 26 THR A CA 2
ATOM 1566 C C . THR A 1 26 ? 6.785 6.657 2.771 1.00 32.32 26 THR A C 2
ATOM 1567 O O . THR A 1 26 ? 6.136 7.541 2.209 1.00 71.53 26 THR A O 2
ATOM 1578 N N . TRP A 1 27 ? 6.679 5.371 2.444 1.00 61.01 27 TRP A N 2
ATOM 1579 C CA . TRP A 1 27 ? 5.752 4.902 1.402 1.00 24.42 27 TRP A CA 2
ATOM 1580 C C . TRP A 1 27 ? 4.687 3.957 1.979 1.00 63.24 27 TRP A C 2
ATOM 1581 O O . TRP A 1 27 ? 4.959 3.166 2.885 1.00 14.02 27 TRP A O 2
ATOM 1602 N N . TYR A 1 28 ? 3.472 4.046 1.440 1.00 75.42 28 TYR A N 2
ATOM 1603 C CA . TYR A 1 28 ? 2.373 3.161 1.837 1.00 64.10 28 TYR A CA 2
ATOM 1604 C C . TYR A 1 28 ? 2.010 2.194 0.696 1.00 74.02 28 TYR A C 2
ATOM 1605 O O . TYR A 1 28 ? 1.557 2.616 -0.373 1.00 3.23 28 TYR A O 2
ATOM 1623 N N . GLN A 1 29 ? 2.217 0.898 0.925 1.00 11.04 29 GLN A N 2
ATOM 1624 C CA . GLN A 1 29 ? 1.910 -0.131 -0.076 1.00 72.14 29 GLN A CA 2
ATOM 1625 C C . GLN A 1 29 ? 0.542 -0.776 0.177 1.00 11.04 29 GLN A C 2
ATOM 1626 O O . GLN A 1 29 ? 0.281 -1.290 1.263 1.00 62.33 29 GLN A O 2
ATOM 1640 N N . LEU A 1 30 ? -0.323 -0.765 -0.827 1.00 61.41 30 LEU A N 2
ATOM 1641 C CA . LEU A 1 30 ? -1.598 -1.478 -0.743 1.00 70.10 30 LEU A CA 2
ATOM 1642 C C . LEU A 1 30 ? -1.444 -2.910 -1.272 1.00 65.53 30 LEU A C 2
ATOM 1643 O O . LEU A 1 30 ? -1.156 -3.113 -2.452 1.00 5.25 30 LEU A O 2
ATOM 1659 N N . ARG A 1 31 ? -1.616 -3.894 -0.395 1.00 31.45 31 ARG A N 2
ATOM 1660 C CA . ARG A 1 31 ? -1.500 -5.309 -0.777 1.00 52.24 31 ARG A CA 2
ATOM 1661 C C . ARG A 1 31 ? -2.789 -6.074 -0.445 1.00 33.24 31 ARG A C 2
ATOM 1662 O O . ARG A 1 31 ? -3.507 -5.711 0.482 1.00 53.44 31 ARG A O 2
ATOM 1683 N N . ALA A 1 32 ? -3.079 -7.130 -1.201 1.00 4.03 32 ALA A N 2
ATOM 1684 C CA . ALA A 1 32 ? -4.284 -7.943 -0.969 1.00 52.44 32 ALA A CA 2
ATOM 1685 C C . ALA A 1 32 ? -3.936 -9.420 -0.715 1.00 23.45 32 ALA A C 2
ATOM 1686 O O . ALA A 1 32 ? -2.799 -9.848 -0.927 1.00 44.02 32 ALA A O 2
ATOM 1693 N N . ASP A 1 33 ? -4.915 -10.192 -0.248 1.00 11.12 33 ASP A N 2
ATOM 1694 C CA . ASP A 1 33 ? -4.720 -11.627 -0.002 1.00 61.24 33 ASP A CA 2
ATOM 1695 C C . ASP A 1 33 ? -4.955 -12.454 -1.284 1.00 42.34 33 ASP A C 2
ATOM 1696 O O . ASP A 1 33 ? -4.372 -13.523 -1.467 1.00 72.33 33 ASP A O 2
ATOM 1705 N N . HIS A 1 34 ? -5.841 -11.960 -2.149 1.00 44.22 34 HIS A N 2
ATOM 1706 C CA . HIS A 1 34 ? -6.119 -12.583 -3.448 1.00 51.45 34 HIS A CA 2
ATOM 1707 C C . HIS A 1 34 ? -5.744 -11.632 -4.603 1.00 72.25 34 HIS A C 2
ATOM 1708 O O . HIS A 1 34 ? -5.890 -10.417 -4.478 1.00 41.25 34 HIS A O 2
ATOM 1723 N N . PRO A 1 35 ? -5.255 -12.160 -5.752 1.00 54.25 35 PRO A N 2
ATOM 1724 C CA . PRO A 1 35 ? -5.102 -13.613 -6.007 1.00 61.22 35 PRO A CA 2
ATOM 1725 C C . PRO A 1 35 ? -3.950 -14.260 -5.210 1.00 63.45 35 PRO A C 2
ATOM 1726 O O . PRO A 1 35 ? -3.859 -15.483 -5.117 1.00 61.41 35 PRO A O 2
ATOM 1737 N N . LYS A 1 36 ? -3.080 -13.430 -4.643 1.00 3.41 36 LYS A N 2
ATOM 1738 C CA . LYS A 1 36 ? -1.973 -13.913 -3.808 1.00 40.30 36 LYS A CA 2
ATOM 1739 C C . LYS A 1 36 ? -1.586 -12.859 -2.755 1.00 73.25 36 LYS A C 2
ATOM 1740 O O . LYS A 1 36 ? -1.740 -11.662 -2.990 1.00 74.43 36 LYS A O 2
ATOM 1759 N N . PRO A 1 37 ? -1.070 -13.290 -1.584 1.00 71.23 37 PRO A N 2
ATOM 1760 C CA . PRO A 1 37 ? -0.689 -12.370 -0.491 1.00 70.35 37 PRO A CA 2
ATOM 1761 C C . PRO A 1 37 ? 0.372 -11.345 -0.915 1.00 63.23 37 PRO A C 2
ATOM 1762 O O . PRO A 1 37 ? 0.480 -10.261 -0.338 1.00 14.14 37 PRO A O 2
ATOM 1773 N N . ASP A 1 38 ? 1.145 -11.703 -1.932 1.00 31.13 38 ASP A N 2
ATOM 1774 C CA . ASP A 1 38 ? 2.204 -10.844 -2.458 1.00 51.11 38 ASP A CA 2
ATOM 1775 C C . ASP A 1 38 ? 1.656 -9.796 -3.448 1.00 60.51 38 ASP A C 2
ATOM 1776 O O . ASP A 1 38 ? 2.423 -9.024 -4.028 1.00 12.15 38 ASP A O 2
ATOM 1785 N N . SER A 1 39 ? 0.337 -9.771 -3.636 1.00 1.04 39 SER A N 2
ATOM 1786 C CA . SER A 1 39 ? -0.293 -8.865 -4.607 1.00 15.13 39 SER A CA 2
ATOM 1787 C C . SER A 1 39 ? -0.106 -7.393 -4.219 1.00 24.21 39 SER A C 2
ATOM 1788 O O . SER A 1 39 ? -0.741 -6.892 -3.287 1.00 45.31 39 SER A O 2
ATOM 1796 N N . LEU A 1 40 ? 0.786 -6.710 -4.926 1.00 62.42 40 LEU A N 2
ATOM 1797 C CA . LEU A 1 40 ? 0.996 -5.275 -4.726 1.00 14.30 40 LEU A CA 2
ATOM 1798 C C . LEU A 1 40 ? 0.103 -4.467 -5.678 1.00 0.45 40 LEU A C 2
ATOM 1799 O O . LEU A 1 40 ? 0.292 -4.487 -6.896 1.00 30.43 40 LEU A O 2
ATOM 1815 N N . ILE A 1 41 ? -0.889 -3.780 -5.117 1.00 43.52 41 ILE A N 2
ATOM 1816 C CA . ILE A 1 41 ? -1.825 -2.976 -5.909 1.00 42.01 41 ILE A CA 2
ATOM 1817 C C . ILE A 1 41 ? -1.192 -1.641 -6.341 1.00 35.40 41 ILE A C 2
ATOM 1818 O O . ILE A 1 41 ? -1.207 -1.291 -7.523 1.00 55.32 41 ILE A O 2
ATOM 1834 N N . SER A 1 42 ? -0.636 -0.897 -5.379 1.00 1.41 42 SER A N 2
ATOM 1835 C CA . SER A 1 42 ? 0.009 0.396 -5.678 1.00 62.15 42 SER A CA 2
ATOM 1836 C C . SER A 1 42 ? 0.808 0.929 -4.481 1.00 43.54 42 SER A C 2
ATOM 1837 O O . SER A 1 42 ? 0.572 0.539 -3.333 1.00 61.33 42 SER A O 2
ATOM 1845 N N . GLU A 1 43 ? 1.753 1.826 -4.763 1.00 43.12 43 GLU A N 2
ATOM 1846 C CA . GLU A 1 43 ? 2.546 2.497 -3.722 1.00 22.20 43 GLU A CA 2
ATOM 1847 C C . GLU A 1 43 ? 2.246 4.005 -3.706 1.00 34.42 43 GLU A C 2
ATOM 1848 O O . GLU A 1 43 ? 2.425 4.692 -4.712 1.00 3.20 43 GLU A O 2
ATOM 1860 N N . HIS A 1 44 ? 1.784 4.522 -2.570 1.00 11.42 44 HIS A N 2
ATOM 1861 C CA . HIS A 1 44 ? 1.459 5.951 -2.449 1.00 61.11 44 HIS A CA 2
ATOM 1862 C C . HIS A 1 44 ? 2.177 6.599 -1.252 1.00 24.32 44 HIS A C 2
ATOM 1863 O O . HIS A 1 44 ? 2.320 5.978 -0.201 1.00 71.25 44 HIS A O 2
ATOM 1878 N N . PRO A 1 45 ? 2.645 7.856 -1.399 1.00 15.32 45 PRO A N 2
ATOM 1879 C CA . PRO A 1 45 ? 3.389 8.558 -0.332 1.00 3.13 45 PRO A CA 2
ATOM 1880 C C . PRO A 1 45 ? 2.507 8.983 0.859 1.00 50.42 45 PRO A C 2
ATOM 1881 O O . PRO A 1 45 ? 2.994 9.114 1.985 1.00 51.43 45 PRO A O 2
ATOM 1892 N N . THR A 1 46 ? 1.213 9.204 0.614 1.00 55.42 46 THR A N 2
ATOM 1893 C CA . THR A 1 46 ? 0.284 9.613 1.682 1.00 74.22 46 THR A CA 2
ATOM 1894 C C . THR A 1 46 ? -0.644 8.467 2.098 1.00 34.45 46 THR A C 2
ATOM 1895 O O . THR A 1 46 ? -1.010 7.615 1.282 1.00 13.04 46 THR A O 2
ATOM 1906 N N . ALA A 1 47 ? -1.025 8.450 3.372 1.00 5.22 47 ALA A N 2
ATOM 1907 C CA . ALA A 1 47 ? -1.990 7.470 3.872 1.00 51.22 47 ALA A CA 2
ATOM 1908 C C . ALA A 1 47 ? -3.367 7.655 3.214 1.00 14.13 47 ALA A C 2
ATOM 1909 O O . ALA A 1 47 ? -4.102 6.691 3.015 1.00 73.32 47 ALA A O 2
ATOM 1916 N N . GLN A 1 48 ? -3.702 8.903 2.875 1.00 42.34 48 GLN A N 2
ATOM 1917 C CA . GLN A 1 48 ? -4.992 9.226 2.246 1.00 0.34 48 GLN A CA 2
ATOM 1918 C C . GLN A 1 48 ? -5.194 8.432 0.946 1.00 51.33 48 GLN A C 2
ATOM 1919 O O . GLN A 1 48 ? -6.192 7.727 0.787 1.00 50.45 48 GLN A O 2
ATOM 1933 N N . GLU A 1 49 ? -4.230 8.538 0.031 1.00 55.42 49 GLU A N 2
ATOM 1934 C CA . GLU A 1 49 ? -4.268 7.791 -1.232 1.00 23.44 49 GLU A CA 2
ATOM 1935 C C . GLU A 1 49 ? -4.389 6.280 -0.984 1.00 14.21 49 GLU A C 2
ATOM 1936 O O . GLU A 1 49 ? -5.136 5.585 -1.671 1.00 42.22 49 GLU A O 2
ATOM 1948 N N . ALA A 1 50 ? -3.634 5.777 -0.005 1.00 0.42 50 ALA A N 2
ATOM 1949 C CA . ALA A 1 50 ? -3.665 4.354 0.349 1.00 34.43 50 ALA A CA 2
ATOM 1950 C C . ALA A 1 50 ? -5.054 3.923 0.848 1.00 62.11 50 ALA A C 2
ATOM 1951 O O . ALA A 1 50 ? -5.546 2.848 0.499 1.00 22.45 50 ALA A O 2
ATOM 1958 N N . MET A 1 51 ? -5.678 4.770 1.668 1.00 35.22 51 MET A N 2
ATOM 1959 C CA . MET A 1 51 ? -7.032 4.516 2.172 1.00 61.32 51 MET A CA 2
ATOM 1960 C C . MET A 1 51 ? -8.055 4.524 1.026 1.00 2.44 51 MET A C 2
ATOM 1961 O O . MET A 1 51 ? -8.869 3.609 0.903 1.00 35.44 51 MET A O 2
ATOM 1975 N N . ASP A 1 52 ? -8.004 5.558 0.186 1.00 31.02 52 ASP A N 2
ATOM 1976 C CA . ASP A 1 52 ? -8.904 5.663 -0.966 1.00 73.42 52 ASP A CA 2
ATOM 1977 C C . ASP A 1 52 ? -8.699 4.508 -1.956 1.00 0.13 52 ASP A C 2
ATOM 1978 O O . ASP A 1 52 ? -9.660 4.005 -2.541 1.00 63.02 52 ASP A O 2
ATOM 1987 N N . ALA A 1 53 ? -7.447 4.097 -2.138 1.00 74.22 53 ALA A N 2
ATOM 1988 C CA . ALA A 1 53 ? -7.120 2.950 -2.989 1.00 11.04 53 ALA A CA 2
ATOM 1989 C C . ALA A 1 53 ? -7.682 1.647 -2.399 1.00 1.54 53 ALA A C 2
ATOM 1990 O O . ALA A 1 53 ? -8.236 0.818 -3.123 1.00 71.34 53 ALA A O 2
ATOM 1997 N N . LYS A 1 54 ? -7.532 1.476 -1.080 1.00 73.04 54 LYS A N 2
ATOM 1998 C CA . LYS A 1 54 ? -8.082 0.306 -0.383 1.00 41.33 54 LYS A CA 2
ATOM 1999 C C . LYS A 1 54 ? -9.610 0.257 -0.507 1.00 12.31 54 LYS A C 2
ATOM 2000 O O . LYS A 1 54 ? -10.173 -0.747 -0.942 1.00 73.31 54 LYS A O 2
ATOM 2019 N N . LYS A 1 55 ? -10.270 1.350 -0.125 1.00 12.41 55 LYS A N 2
ATOM 2020 C CA . LYS A 1 55 ? -11.730 1.458 -0.228 1.00 2.51 55 LYS A CA 2
ATOM 2021 C C . LYS A 1 55 ? -12.205 1.231 -1.671 1.00 3.14 55 LYS A C 2
ATOM 2022 O O . LYS A 1 55 ? -13.151 0.480 -1.912 1.00 12.41 55 LYS A O 2
ATOM 2041 N N . ARG A 1 56 ? -11.525 1.872 -2.626 1.00 40.53 56 ARG A N 2
ATOM 2042 C CA . ARG A 1 56 ? -11.860 1.740 -4.050 1.00 52.43 56 ARG A CA 2
ATOM 2043 C C . ARG A 1 56 ? -11.821 0.271 -4.488 1.00 13.14 56 ARG A C 2
ATOM 2044 O O . ARG A 1 56 ? -12.710 -0.205 -5.198 1.00 23.21 56 ARG A O 2
ATOM 2065 N N . TYR A 1 57 ? -10.776 -0.436 -4.064 1.00 30.55 57 TYR A N 2
ATOM 2066 C CA . TYR A 1 57 ? -10.655 -1.873 -4.323 1.00 31.13 57 TYR A CA 2
ATOM 2067 C C . TYR A 1 57 ? -11.792 -2.644 -3.633 1.00 23.44 57 TYR A C 2
ATOM 2068 O O . TYR A 1 57 ? -12.468 -3.461 -4.257 1.00 12.03 57 TYR A O 2
ATOM 2086 N N . GLU A 1 58 ? -12.012 -2.345 -2.352 1.00 15.32 58 GLU A N 2
ATOM 2087 C CA . GLU A 1 58 ? -13.004 -3.053 -1.528 1.00 31.03 58 GLU A CA 2
ATOM 2088 C C . GLU A 1 58 ? -14.453 -2.609 -1.825 1.00 24.13 58 GLU A C 2
ATOM 2089 O O . GLU A 1 58 ? -15.369 -2.881 -1.041 1.00 12.50 58 GLU A O 2
ATOM 2101 N N . ASP A 1 59 ? -14.661 -1.923 -2.950 1.00 75.01 59 ASP A N 2
ATOM 2102 C CA . ASP A 1 59 ? -16.010 -1.635 -3.443 1.00 44.13 59 ASP A CA 2
ATOM 2103 C C . ASP A 1 59 ? -16.499 -2.751 -4.380 1.00 61.25 59 ASP A C 2
ATOM 2104 O O . ASP A 1 59 ? -15.782 -3.157 -5.296 1.00 12.13 59 ASP A O 2
ATOM 2113 N N . PRO A 1 60 ? -17.741 -3.246 -4.189 1.00 70.45 60 PRO A N 2
ATOM 2114 C CA . PRO A 1 60 ? -18.324 -4.285 -5.062 1.00 12.31 60 PRO A CA 2
ATOM 2115 C C . PRO A 1 60 ? -18.699 -3.749 -6.459 1.00 34.41 60 PRO A C 2
ATOM 2116 O O . PRO A 1 60 ? -19.383 -4.421 -7.233 1.00 65.14 60 PRO A O 2
ATOM 2127 N N . ASP A 1 61 ? -18.246 -2.533 -6.762 1.00 13.40 61 ASP A N 2
ATOM 2128 C CA . ASP A 1 61 ? -18.489 -1.898 -8.055 1.00 72.42 61 ASP A CA 2
ATOM 2129 C C . ASP A 1 61 ? -17.530 -2.436 -9.132 1.00 52.01 61 ASP A C 2
ATOM 2130 O O . ASP A 1 61 ? -17.899 -2.560 -10.304 1.00 31.43 61 ASP A O 2
ATOM 2139 N N . LYS A 1 62 ? -16.299 -2.756 -8.734 1.00 42.21 62 LYS A N 2
ATOM 2140 C CA . LYS A 1 62 ? -15.292 -3.255 -9.675 1.00 52.42 62 LYS A CA 2
ATOM 2141 C C . LYS A 1 62 ? -15.157 -4.785 -9.602 1.00 20.22 62 LYS A C 2
ATOM 2142 O O . LYS A 1 62 ? -15.119 -5.372 -8.517 1.00 50.41 62 LYS A O 2
ATOM 2161 N N . GLU A 1 63 ? -15.074 -5.419 -10.770 1.00 13.32 63 GLU A N 2
ATOM 2162 C CA . GLU A 1 63 ? -14.976 -6.881 -10.864 1.00 45.02 63 GLU A CA 2
ATOM 2163 C C . GLU A 1 63 ? -13.525 -7.374 -10.746 1.00 13.32 63 GLU A C 2
ATOM 2164 O O . GLU A 1 63 ? -12.607 -6.605 -10.454 1.00 60.23 63 GLU A O 2
ATOM 2176 N N . LEU A 1 64 ? -13.327 -8.669 -10.982 1.00 54.22 64 LEU A N 2
ATOM 2177 C CA . LEU A 1 64 ? -12.004 -9.286 -10.877 1.00 11.02 64 LEU A CA 2
ATOM 2178 C C . LEU A 1 64 ? -11.082 -8.844 -12.026 1.00 10.31 64 LEU A C 2
ATOM 2179 O O . LEU A 1 64 ? -11.175 -9.356 -13.146 1.00 65.10 64 LEU A O 2
ATOM 2195 N N . GLU A 1 65 ? -10.204 -7.879 -11.746 1.00 64.02 65 GLU A N 2
ATOM 2196 C CA . GLU A 1 65 ? -9.201 -7.433 -12.722 1.00 62.32 65 GLU A CA 2
ATOM 2197 C C . GLU A 1 65 ? -8.235 -8.590 -13.047 1.00 70.45 65 GLU A C 2
ATOM 2198 O O . GLU A 1 65 ? -7.224 -8.791 -12.376 1.00 1.12 65 GLU A O 2
ATOM 2210 N N . HIS A 1 66 ? -8.582 -9.360 -14.076 1.00 24.13 66 HIS A N 2
ATOM 2211 C CA . HIS A 1 66 ? -7.906 -10.630 -14.379 1.00 62.05 66 HIS A CA 2
ATOM 2212 C C . HIS A 1 66 ? -6.810 -10.485 -15.451 1.00 31.40 66 HIS A C 2
ATOM 2213 O O . HIS A 1 66 ? -6.621 -11.374 -16.286 1.00 1.32 66 HIS A O 2
ATOM 2228 N N . HIS A 1 67 ? -6.078 -9.375 -15.420 1.00 60.41 67 HIS A N 2
ATOM 2229 C CA . HIS A 1 67 ? -4.925 -9.197 -16.308 1.00 13.20 67 HIS A CA 2
ATOM 2230 C C . HIS A 1 67 ? -3.716 -9.977 -15.764 1.00 31.15 67 HIS A C 2
ATOM 2231 O O . HIS A 1 67 ? -3.020 -9.517 -14.862 1.00 11.10 67 HIS A O 2
ATOM 2246 N N . HIS A 1 68 ? -3.469 -11.156 -16.328 1.00 74.23 68 HIS A N 2
ATOM 2247 C CA . HIS A 1 68 ? -2.426 -12.067 -15.828 1.00 23.30 68 HIS A CA 2
ATOM 2248 C C . HIS A 1 68 ? -1.016 -11.629 -16.277 1.00 5.10 68 HIS A C 2
ATOM 2249 O O . HIS A 1 68 ? -0.129 -12.460 -16.470 1.00 60.42 68 HIS A O 2
ATOM 2264 N N . HIS A 1 69 ? -0.818 -10.319 -16.429 1.00 33.01 69 HIS A N 2
ATOM 2265 C CA . HIS A 1 69 ? 0.467 -9.744 -16.860 1.00 64.10 69 HIS A CA 2
ATOM 2266 C C . HIS A 1 69 ? 0.955 -10.309 -18.214 1.00 70.15 69 HIS A C 2
ATOM 2267 O O . HIS A 1 69 ? 2.109 -10.115 -18.598 1.00 1.11 69 HIS A O 2
ATOM 2282 N N . HIS A 1 70 ? 0.075 -10.988 -18.947 1.00 45.42 70 HIS A N 2
ATOM 2283 C CA . HIS A 1 70 ? 0.430 -11.518 -20.268 1.00 2.03 70 HIS A CA 2
ATOM 2284 C C . HIS A 1 70 ? 0.407 -10.381 -21.303 1.00 10.31 70 HIS A C 2
ATOM 2285 O O . HIS A 1 70 ? -0.457 -10.342 -22.182 1.00 2.22 70 HIS A O 2
ATOM 2300 N N . HIS A 1 71 ? 1.366 -9.457 -21.165 1.00 43.32 71 HIS A N 2
ATOM 2301 C CA . HIS A 1 71 ? 1.390 -8.198 -21.927 1.00 31.05 71 HIS A CA 2
ATOM 2302 C C . HIS A 1 71 ? 0.235 -7.264 -21.496 1.00 42.43 71 HIS A C 2
ATOM 2303 O O . HIS A 1 71 ? -0.885 -7.388 -22.040 1.00 37.74 71 HIS A O 2
ATOM 2319 N N . MET A 1 1 ? -15.859 -25.940 -5.228 1.00 31.42 1 MET A N 3
ATOM 2320 C CA . MET A 1 1 ? -16.397 -24.938 -6.185 1.00 13.41 1 MET A CA 3
ATOM 2321 C C . MET A 1 1 ? -17.938 -24.919 -6.165 1.00 54.44 1 MET A C 3
ATOM 2322 O O . MET A 1 1 ? -18.592 -25.734 -6.815 1.00 44.41 1 MET A O 3
ATOM 2338 N N . PRO A 1 2 ? -18.540 -23.996 -5.389 1.00 4.02 2 PRO A N 3
ATOM 2339 C CA . PRO A 1 2 ? -20.003 -23.874 -5.291 1.00 52.40 2 PRO A CA 3
ATOM 2340 C C . PRO A 1 2 ? -20.619 -23.065 -6.445 1.00 22.31 2 PRO A C 3
ATOM 2341 O O . PRO A 1 2 ? -19.910 -22.372 -7.183 1.00 64.00 2 PRO A O 3
ATOM 2352 N N . THR A 1 3 ? -21.940 -23.159 -6.599 1.00 32.11 3 THR A N 3
ATOM 2353 C CA . THR A 1 3 ? -22.659 -22.381 -7.617 1.00 63.10 3 THR A CA 3
ATOM 2354 C C . THR A 1 3 ? -22.613 -20.878 -7.295 1.00 20.30 3 THR A C 3
ATOM 2355 O O . THR A 1 3 ? -23.285 -20.406 -6.373 1.00 4.13 3 THR A O 3
ATOM 2366 N N . LYS A 1 4 ? -21.815 -20.137 -8.071 1.00 12.54 4 LYS A N 3
ATOM 2367 C CA . LYS A 1 4 ? -21.523 -18.722 -7.793 1.00 51.21 4 LYS A CA 3
ATOM 2368 C C . LYS A 1 4 ? -20.862 -18.550 -6.415 1.00 12.23 4 LYS A C 3
ATOM 2369 O O . LYS A 1 4 ? -21.536 -18.297 -5.411 1.00 42.22 4 LYS A O 3
ATOM 2388 N N . PRO A 1 5 ? -19.529 -18.713 -6.347 1.00 74.00 5 PRO A N 3
ATOM 2389 C CA . PRO A 1 5 ? -18.777 -18.601 -5.087 1.00 10.34 5 PRO A CA 3
ATOM 2390 C C . PRO A 1 5 ? -18.732 -17.166 -4.528 1.00 4.24 5 PRO A C 3
ATOM 2391 O O . PRO A 1 5 ? -18.866 -16.188 -5.276 1.00 45.41 5 PRO A O 3
ATOM 2402 N N . PRO A 1 6 ? -18.561 -17.016 -3.198 1.00 64.31 6 PRO A N 3
ATOM 2403 C CA . PRO A 1 6 ? -18.373 -15.699 -2.564 1.00 24.44 6 PRO A CA 3
ATOM 2404 C C . PRO A 1 6 ? -17.096 -14.986 -3.048 1.00 35.42 6 PRO A C 3
ATOM 2405 O O . PRO A 1 6 ? -16.244 -15.583 -3.715 1.00 13.20 6 PRO A O 3
ATOM 2416 N N . TYR A 1 7 ? -16.960 -13.710 -2.696 1.00 43.12 7 TYR A N 3
ATOM 2417 C CA . TYR A 1 7 ? -15.817 -12.900 -3.129 1.00 73.15 7 TYR A CA 3
ATOM 2418 C C . TYR A 1 7 ? -14.977 -12.400 -1.932 1.00 24.15 7 TYR A C 3
ATOM 2419 O O . TYR A 1 7 ? -15.297 -11.388 -1.310 1.00 61.43 7 TYR A O 3
ATOM 2437 N N . PRO A 1 8 ? -13.894 -13.127 -1.574 1.00 12.32 8 PRO A N 3
ATOM 2438 C CA . PRO A 1 8 ? -12.960 -12.703 -0.513 1.00 63.03 8 PRO A CA 3
ATOM 2439 C C . PRO A 1 8 ? -12.066 -11.530 -0.961 1.00 71.14 8 PRO A C 3
ATOM 2440 O O . PRO A 1 8 ? -10.841 -11.659 -1.065 1.00 64.41 8 PRO A O 3
ATOM 2451 N N . ARG A 1 9 ? -12.694 -10.388 -1.225 1.00 41.24 9 ARG A N 3
ATOM 2452 C CA . ARG A 1 9 ? -11.993 -9.207 -1.742 1.00 1.04 9 ARG A CA 3
ATOM 2453 C C . ARG A 1 9 ? -11.667 -8.210 -0.622 1.00 61.14 9 ARG A C 3
ATOM 2454 O O . ARG A 1 9 ? -12.543 -7.481 -0.156 1.00 62.14 9 ARG A O 3
ATOM 2475 N N . GLU A 1 10 ? -10.408 -8.186 -0.188 1.00 2.33 10 GLU A N 3
ATOM 2476 C CA . GLU A 1 10 ? -9.974 -7.251 0.855 1.00 72.34 10 GLU A CA 3
ATOM 2477 C C . GLU A 1 10 ? -8.529 -6.778 0.631 1.00 73.23 10 GLU A C 3
ATOM 2478 O O . GLU A 1 10 ? -7.678 -7.537 0.159 1.00 3.11 10 GLU A O 3
ATOM 2490 N N . ALA A 1 11 ? -8.268 -5.522 0.975 1.00 10.35 11 ALA A N 3
ATOM 2491 C CA . ALA A 1 11 ? -6.933 -4.930 0.838 1.00 14.34 11 ALA A CA 3
ATOM 2492 C C . ALA A 1 11 ? -6.476 -4.266 2.142 1.00 51.12 11 ALA A C 3
ATOM 2493 O O . ALA A 1 11 ? -7.297 -3.809 2.939 1.00 72.12 11 ALA A O 3
ATOM 2500 N N . TYR A 1 12 ? -5.164 -4.205 2.350 1.00 41.32 12 TYR A N 3
ATOM 2501 C CA . TYR A 1 12 ? -4.595 -3.609 3.566 1.00 33.05 12 TYR A CA 3
ATOM 2502 C C . TYR A 1 12 ? -3.304 -2.822 3.266 1.00 42.44 12 TYR A C 3
ATOM 2503 O O . TYR A 1 12 ? -2.740 -2.925 2.175 1.00 51.51 12 TYR A O 3
ATOM 2521 N N . ILE A 1 13 ? -2.833 -2.053 4.248 1.00 61.13 13 ILE A N 3
ATOM 2522 C CA . ILE A 1 13 ? -1.677 -1.162 4.059 1.00 43.52 13 ILE A CA 3
ATOM 2523 C C . ILE A 1 13 ? -0.435 -1.656 4.824 1.00 63.12 13 ILE A C 3
ATOM 2524 O O . ILE A 1 13 ? -0.530 -2.084 5.975 1.00 14.03 13 ILE A O 3
ATOM 2540 N N . VAL A 1 14 ? 0.727 -1.599 4.171 1.00 32.55 14 VAL A N 3
ATOM 2541 C CA . VAL A 1 14 ? 2.009 -1.952 4.807 1.00 11.41 14 VAL A CA 3
ATOM 2542 C C . VAL A 1 14 ? 3.033 -0.815 4.637 1.00 70.53 14 VAL A C 3
ATOM 2543 O O . VAL A 1 14 ? 3.219 -0.294 3.537 1.00 12.13 14 VAL A O 3
ATOM 2556 N N . THR A 1 15 ? 3.697 -0.430 5.726 1.00 35.31 15 THR A N 3
ATOM 2557 C CA . THR A 1 15 ? 4.657 0.687 5.693 1.00 63.40 15 THR A CA 3
ATOM 2558 C C . THR A 1 15 ? 6.083 0.221 5.361 1.00 12.50 15 THR A C 3
ATOM 2559 O O . THR A 1 15 ? 6.648 -0.629 6.052 1.00 43.13 15 THR A O 3
ATOM 2570 N N . ILE A 1 16 ? 6.657 0.786 4.301 1.00 43.44 16 ILE A N 3
ATOM 2571 C CA . ILE A 1 16 ? 8.062 0.546 3.946 1.00 54.41 16 ILE A CA 3
ATOM 2572 C C . ILE A 1 16 ? 8.834 1.873 3.878 1.00 22.31 16 ILE A C 3
ATOM 2573 O O . ILE A 1 16 ? 8.249 2.949 4.005 1.00 32.10 16 ILE A O 3
ATOM 2589 N N . GLU A 1 17 ? 10.144 1.800 3.661 1.00 23.13 17 GLU A N 3
ATOM 2590 C CA . GLU A 1 17 ? 10.968 3.009 3.539 1.00 63.22 17 GLU A CA 3
ATOM 2591 C C . GLU A 1 17 ? 11.938 2.926 2.349 1.00 31.23 17 GLU A C 3
ATOM 2592 O O . GLU A 1 17 ? 12.542 1.881 2.095 1.00 74.42 17 GLU A O 3
ATOM 2604 N N . LYS A 1 18 ? 12.065 4.030 1.617 1.00 1.12 18 LYS A N 3
ATOM 2605 C CA . LYS A 1 18 ? 13.035 4.138 0.520 1.00 23.32 18 LYS A CA 3
ATOM 2606 C C . LYS A 1 18 ? 13.961 5.350 0.744 1.00 35.32 18 LYS A C 3
ATOM 2607 O O . LYS A 1 18 ? 13.787 6.104 1.701 1.00 13.30 18 LYS A O 3
ATOM 2626 N N . GLY A 1 19 ? 14.939 5.539 -0.138 1.00 31.01 19 GLY A N 3
ATOM 2627 C CA . GLY A 1 19 ? 15.868 6.665 -0.012 1.00 50.32 19 GLY A CA 3
ATOM 2628 C C . GLY A 1 19 ? 17.218 6.281 0.595 1.00 4.11 19 GLY A C 3
ATOM 2629 O O . GLY A 1 19 ? 17.750 5.205 0.311 1.00 43.50 19 GLY A O 3
ATOM 2633 N N . LYS A 1 20 ? 17.775 7.169 1.421 1.00 72.04 20 LYS A N 3
ATOM 2634 C CA . LYS A 1 20 ? 19.089 6.951 2.051 1.00 45.13 20 LYS A CA 3
ATOM 2635 C C . LYS A 1 20 ? 18.948 6.558 3.533 1.00 41.33 20 LYS A C 3
ATOM 2636 O O . LYS A 1 20 ? 18.032 7.019 4.213 1.00 74.05 20 LYS A O 3
ATOM 2655 N N . PRO A 1 21 ? 19.859 5.699 4.046 1.00 35.12 21 PRO A N 3
ATOM 2656 C CA . PRO A 1 21 ? 19.856 5.274 5.461 1.00 23.14 21 PRO A CA 3
ATOM 2657 C C . PRO A 1 21 ? 19.658 6.443 6.440 1.00 35.14 21 PRO A C 3
ATOM 2658 O O . PRO A 1 21 ? 20.398 7.429 6.409 1.00 5.03 21 PRO A O 3
ATOM 2669 N N . GLY A 1 22 ? 18.657 6.329 7.312 1.00 0.22 22 GLY A N 3
ATOM 2670 C CA . GLY A 1 22 ? 18.325 7.422 8.218 1.00 44.34 22 GLY A CA 3
ATOM 2671 C C . GLY A 1 22 ? 17.356 8.418 7.590 1.00 33.42 22 GLY A C 3
ATOM 2672 O O . GLY A 1 22 ? 16.208 8.543 8.029 1.00 62.40 22 GLY A O 3
ATOM 2676 N N . GLN A 1 23 ? 17.811 9.118 6.551 1.00 41.34 23 GLN A N 3
ATOM 2677 C CA . GLN A 1 23 ? 16.966 10.075 5.827 1.00 2.33 23 GLN A CA 3
ATOM 2678 C C . GLN A 1 23 ? 16.100 9.351 4.780 1.00 41.25 23 GLN A C 3
ATOM 2679 O O . GLN A 1 23 ? 16.303 9.494 3.570 1.00 22.11 23 GLN A O 3
ATOM 2693 N N . THR A 1 24 ? 15.144 8.558 5.255 1.00 74.40 24 THR A N 3
ATOM 2694 C CA . THR A 1 24 ? 14.293 7.745 4.369 1.00 33.54 24 THR A CA 3
ATOM 2695 C C . THR A 1 24 ? 12.890 8.340 4.204 1.00 11.33 24 THR A C 3
ATOM 2696 O O . THR A 1 24 ? 12.435 9.142 5.022 1.00 22.41 24 THR A O 3
ATOM 2707 N N . VAL A 1 25 ? 12.211 7.939 3.135 1.00 32.15 25 VAL A N 3
ATOM 2708 C CA . VAL A 1 25 ? 10.815 8.321 2.899 1.00 2.55 25 VAL A CA 3
ATOM 2709 C C . VAL A 1 25 ? 9.895 7.103 3.076 1.00 41.22 25 VAL A C 3
ATOM 2710 O O . VAL A 1 25 ? 10.122 6.053 2.469 1.00 75.21 25 VAL A O 3
ATOM 2723 N N . THR A 1 26 ? 8.869 7.240 3.910 1.00 64.42 26 THR A N 3
ATOM 2724 C CA . THR A 1 26 ? 7.946 6.133 4.193 1.00 45.53 26 THR A CA 3
ATOM 2725 C C . THR A 1 26 ? 6.908 5.960 3.077 1.00 22.33 26 THR A C 3
ATOM 2726 O O . THR A 1 26 ? 6.077 6.837 2.840 1.00 1.23 26 THR A O 3
ATOM 2737 N N . TRP A 1 27 ? 6.963 4.818 2.399 1.00 63.34 27 TRP A N 3
ATOM 2738 C CA . TRP A 1 27 ? 6.001 4.494 1.340 1.00 41.02 27 TRP A CA 3
ATOM 2739 C C . TRP A 1 27 ? 4.949 3.496 1.841 1.00 54.11 27 TRP A C 3
ATOM 2740 O O . TRP A 1 27 ? 5.280 2.481 2.452 1.00 60.44 27 TRP A O 3
ATOM 2761 N N . TYR A 1 28 ? 3.684 3.790 1.574 1.00 73.01 28 TYR A N 3
ATOM 2762 C CA . TYR A 1 28 ? 2.586 2.919 1.992 1.00 43.34 28 TYR A CA 3
ATOM 2763 C C . TYR A 1 28 ? 2.152 1.993 0.843 1.00 10.14 28 TYR A C 3
ATOM 2764 O O . TYR A 1 28 ? 1.642 2.451 -0.186 1.00 11.42 28 TYR A O 3
ATOM 2782 N N . GLN A 1 29 ? 2.362 0.691 1.028 1.00 13.41 29 GLN A N 3
ATOM 2783 C CA . GLN A 1 29 ? 2.023 -0.310 0.009 1.00 24.44 29 GLN A CA 3
ATOM 2784 C C . GLN A 1 29 ? 0.638 -0.922 0.254 1.00 25.51 29 GLN A C 3
ATOM 2785 O O . GLN A 1 29 ? 0.384 -1.515 1.305 1.00 60.13 29 GLN A O 3
ATOM 2799 N N . LEU A 1 30 ? -0.252 -0.776 -0.723 1.00 52.41 30 LEU A N 3
ATOM 2800 C CA . LEU A 1 30 ? -1.575 -1.396 -0.668 1.00 21.43 30 LEU A CA 3
ATOM 2801 C C . LEU A 1 30 ? -1.512 -2.838 -1.186 1.00 61.23 30 LEU A C 3
ATOM 2802 O O . LEU A 1 30 ? -1.393 -3.074 -2.392 1.00 62.04 30 LEU A O 3
ATOM 2818 N N . ARG A 1 31 ? -1.577 -3.797 -0.269 1.00 12.23 31 ARG A N 3
ATOM 2819 C CA . ARG A 1 31 ? -1.471 -5.217 -0.610 1.00 70.13 31 ARG A CA 3
ATOM 2820 C C . ARG A 1 31 ? -2.811 -5.937 -0.388 1.00 15.43 31 ARG A C 3
ATOM 2821 O O . ARG A 1 31 ? -3.506 -5.680 0.592 1.00 25.11 31 ARG A O 3
ATOM 2842 N N . ALA A 1 32 ? -3.163 -6.840 -1.296 1.00 72.41 32 ALA A N 3
ATOM 2843 C CA . ALA A 1 32 ? -4.398 -7.622 -1.167 1.00 73.54 32 ALA A CA 3
ATOM 2844 C C . ALA A 1 32 ? -4.096 -9.096 -0.853 1.00 72.45 32 ALA A C 3
ATOM 2845 O O . ALA A 1 32 ? -3.071 -9.636 -1.273 1.00 53.23 32 ALA A O 3
ATOM 2852 N N . ASP A 1 33 ? -5.002 -9.740 -0.118 1.00 14.41 33 ASP A N 3
ATOM 2853 C CA . ASP A 1 33 ? -4.805 -11.124 0.335 1.00 43.25 33 ASP A CA 3
ATOM 2854 C C . ASP A 1 33 ? -5.059 -12.154 -0.789 1.00 74.33 33 ASP A C 3
ATOM 2855 O O . ASP A 1 33 ? -4.561 -13.280 -0.740 1.00 4.32 33 ASP A O 3
ATOM 2864 N N . HIS A 1 34 ? -5.833 -11.766 -1.800 1.00 1.41 34 HIS A N 3
ATOM 2865 C CA . HIS A 1 34 ? -6.140 -12.657 -2.931 1.00 64.34 34 HIS A CA 3
ATOM 2866 C C . HIS A 1 34 ? -5.840 -11.969 -4.278 1.00 33.25 34 HIS A C 3
ATOM 2867 O O . HIS A 1 34 ? -5.973 -10.750 -4.395 1.00 53.12 34 HIS A O 3
ATOM 2882 N N . PRO A 1 35 ? -5.430 -12.734 -5.324 1.00 20.44 35 PRO A N 3
ATOM 2883 C CA . PRO A 1 35 ? -5.252 -14.205 -5.262 1.00 21.33 35 PRO A CA 3
ATOM 2884 C C . PRO A 1 35 ? -4.046 -14.638 -4.406 1.00 3.22 35 PRO A C 3
ATOM 2885 O O . PRO A 1 35 ? -4.130 -15.593 -3.633 1.00 62.12 35 PRO A O 3
ATOM 2896 N N . LYS A 1 36 ? -2.927 -13.932 -4.551 1.00 73.52 36 LYS A N 3
ATOM 2897 C CA . LYS A 1 36 ? -1.741 -14.173 -3.719 1.00 64.13 36 LYS A CA 3
ATOM 2898 C C . LYS A 1 36 ? -1.612 -13.081 -2.646 1.00 11.04 36 LYS A C 3
ATOM 2899 O O . LYS A 1 36 ? -1.943 -11.923 -2.895 1.00 42.31 36 LYS A O 3
ATOM 2918 N N . PRO A 1 37 ? -1.112 -13.420 -1.441 1.00 74.13 37 PRO A N 3
ATOM 2919 C CA . PRO A 1 37 ? -0.955 -12.438 -0.346 1.00 32.52 37 PRO A CA 3
ATOM 2920 C C . PRO A 1 37 ? 0.033 -11.303 -0.687 1.00 21.53 37 PRO A C 3
ATOM 2921 O O . PRO A 1 37 ? 0.185 -10.348 0.073 1.00 74.42 37 PRO A O 3
ATOM 2932 N N . ASP A 1 38 ? 0.703 -11.419 -1.835 1.00 62.23 38 ASP A N 3
ATOM 2933 C CA . ASP A 1 38 ? 1.654 -10.402 -2.302 1.00 10.13 38 ASP A CA 3
ATOM 2934 C C . ASP A 1 38 ? 1.067 -9.535 -3.430 1.00 41.03 38 ASP A C 3
ATOM 2935 O O . ASP A 1 38 ? 1.804 -8.819 -4.118 1.00 50.52 38 ASP A O 3
ATOM 2944 N N . SER A 1 39 ? -0.252 -9.592 -3.614 1.00 71.12 39 SER A N 3
ATOM 2945 C CA . SER A 1 39 ? -0.919 -8.806 -4.664 1.00 71.23 39 SER A CA 3
ATOM 2946 C C . SER A 1 39 ? -0.805 -7.301 -4.384 1.00 30.42 39 SER A C 3
ATOM 2947 O O . SER A 1 39 ? -1.670 -6.711 -3.734 1.00 51.43 39 SER A O 3
ATOM 2955 N N . LEU A 1 40 ? 0.283 -6.689 -4.844 1.00 24.24 40 LEU A N 3
ATOM 2956 C CA . LEU A 1 40 ? 0.488 -5.248 -4.678 1.00 33.43 40 LEU A CA 3
ATOM 2957 C C . LEU A 1 40 ? -0.442 -4.448 -5.601 1.00 64.10 40 LEU A C 3
ATOM 2958 O O . LEU A 1 40 ? -0.209 -4.347 -6.809 1.00 12.20 40 LEU A O 3
ATOM 2974 N N . ILE A 1 41 ? -1.504 -3.893 -5.026 1.00 54.22 41 ILE A N 3
ATOM 2975 C CA . ILE A 1 41 ? -2.475 -3.111 -5.793 1.00 20.31 41 ILE A CA 3
ATOM 2976 C C . ILE A 1 41 ? -1.884 -1.757 -6.221 1.00 63.44 41 ILE A C 3
ATOM 2977 O O . ILE A 1 41 ? -2.050 -1.334 -7.366 1.00 4.05 41 ILE A O 3
ATOM 2993 N N . SER A 1 42 ? -1.183 -1.094 -5.299 1.00 70.11 42 SER A N 3
ATOM 2994 C CA . SER A 1 42 ? -0.563 0.211 -5.583 1.00 53.22 42 SER A CA 3
ATOM 2995 C C . SER A 1 42 ? 0.307 0.703 -4.416 1.00 34.40 42 SER A C 3
ATOM 2996 O O . SER A 1 42 ? 0.034 0.403 -3.254 1.00 3.51 42 SER A O 3
ATOM 3004 N N . GLU A 1 43 ? 1.353 1.463 -4.741 1.00 31.12 43 GLU A N 3
ATOM 3005 C CA . GLU A 1 43 ? 2.189 2.130 -3.734 1.00 54.52 43 GLU A CA 3
ATOM 3006 C C . GLU A 1 43 ? 1.936 3.645 -3.742 1.00 44.43 43 GLU A C 3
ATOM 3007 O O . GLU A 1 43 ? 1.884 4.272 -4.802 1.00 30.13 43 GLU A O 3
ATOM 3019 N N . HIS A 1 44 ? 1.775 4.233 -2.563 1.00 5.42 44 HIS A N 3
ATOM 3020 C CA . HIS A 1 44 ? 1.569 5.681 -2.441 1.00 65.33 44 HIS A CA 3
ATOM 3021 C C . HIS A 1 44 ? 2.411 6.271 -1.297 1.00 73.33 44 HIS A C 3
ATOM 3022 O O . HIS A 1 44 ? 2.615 5.624 -0.271 1.00 31.42 44 HIS A O 3
ATOM 3037 N N . PRO A 1 45 ? 2.914 7.513 -1.462 1.00 31.24 45 PRO A N 3
ATOM 3038 C CA . PRO A 1 45 ? 3.729 8.181 -0.430 1.00 31.55 45 PRO A CA 3
ATOM 3039 C C . PRO A 1 45 ? 2.896 8.661 0.771 1.00 32.25 45 PRO A C 3
ATOM 3040 O O . PRO A 1 45 ? 3.439 8.980 1.830 1.00 50.24 45 PRO A O 3
ATOM 3051 N N . THR A 1 46 ? 1.574 8.721 0.599 1.00 73.02 46 THR A N 3
ATOM 3052 C CA . THR A 1 46 ? 0.669 9.132 1.680 1.00 51.05 46 THR A CA 3
ATOM 3053 C C . THR A 1 46 ? -0.269 7.991 2.087 1.00 74.34 46 THR A C 3
ATOM 3054 O O . THR A 1 46 ? -0.743 7.225 1.240 1.00 54.03 46 THR A O 3
ATOM 3065 N N . ALA A 1 47 ? -0.542 7.885 3.383 1.00 20.40 47 ALA A N 3
ATOM 3066 C CA . ALA A 1 47 ? -1.477 6.884 3.899 1.00 12.30 47 ALA A CA 3
ATOM 3067 C C . ALA A 1 47 ? -2.896 7.140 3.374 1.00 0.22 47 ALA A C 3
ATOM 3068 O O . ALA A 1 47 ? -3.644 6.206 3.091 1.00 53.13 47 ALA A O 3
ATOM 3075 N N . GLN A 1 48 ? -3.250 8.416 3.229 1.00 53.12 48 GLN A N 3
ATOM 3076 C CA . GLN A 1 48 ? -4.567 8.809 2.715 1.00 1.22 48 GLN A CA 3
ATOM 3077 C C . GLN A 1 48 ? -4.853 8.168 1.346 1.00 44.22 48 GLN A C 3
ATOM 3078 O O . GLN A 1 48 ? -5.917 7.582 1.140 1.00 31.14 48 GLN A O 3
ATOM 3092 N N . GLU A 1 49 ? -3.900 8.277 0.414 1.00 73.53 49 GLU A N 3
ATOM 3093 C CA . GLU A 1 49 ? -4.046 7.657 -0.913 1.00 52.20 49 GLU A CA 3
ATOM 3094 C C . GLU A 1 49 ? -4.147 6.132 -0.802 1.00 40.31 49 GLU A C 3
ATOM 3095 O O . GLU A 1 49 ? -4.899 5.495 -1.535 1.00 35.43 49 GLU A O 3
ATOM 3107 N N . ALA A 1 50 ? -3.373 5.551 0.111 1.00 53.12 50 ALA A N 3
ATOM 3108 C CA . ALA A 1 50 ? -3.404 4.105 0.342 1.00 71.45 50 ALA A CA 3
ATOM 3109 C C . ALA A 1 50 ? -4.783 3.652 0.853 1.00 72.32 50 ALA A C 3
ATOM 3110 O O . ALA A 1 50 ? -5.306 2.621 0.432 1.00 15.10 50 ALA A O 3
ATOM 3117 N N . MET A 1 51 ? -5.370 4.445 1.751 1.00 64.22 51 MET A N 3
ATOM 3118 C CA . MET A 1 51 ? -6.701 4.157 2.297 1.00 22.00 51 MET A CA 3
ATOM 3119 C C . MET A 1 51 ? -7.793 4.341 1.233 1.00 50.03 51 MET A C 3
ATOM 3120 O O . MET A 1 51 ? -8.696 3.513 1.100 1.00 62.43 51 MET A O 3
ATOM 3134 N N . ASP A 1 52 ? -7.703 5.431 0.475 1.00 70.45 52 ASP A N 3
ATOM 3135 C CA . ASP A 1 52 ? -8.684 5.728 -0.573 1.00 2.34 52 ASP A CA 3
ATOM 3136 C C . ASP A 1 52 ? -8.622 4.683 -1.704 1.00 65.22 52 ASP A C 3
ATOM 3137 O O . ASP A 1 52 ? -9.653 4.240 -2.216 1.00 2.24 52 ASP A O 3
ATOM 3146 N N . ALA A 1 53 ? -7.409 4.296 -2.088 1.00 45.11 53 ALA A N 3
ATOM 3147 C CA . ALA A 1 53 ? -7.215 3.234 -3.078 1.00 61.53 53 ALA A CA 3
ATOM 3148 C C . ALA A 1 53 ? -7.719 1.889 -2.539 1.00 22.22 53 ALA A C 3
ATOM 3149 O O . ALA A 1 53 ? -8.277 1.075 -3.281 1.00 42.20 53 ALA A O 3
ATOM 3156 N N . LYS A 1 54 ? -7.520 1.669 -1.239 1.00 71.22 54 LYS A N 3
ATOM 3157 C CA . LYS A 1 54 ? -8.038 0.480 -0.556 1.00 23.32 54 LYS A CA 3
ATOM 3158 C C . LYS A 1 54 ? -9.561 0.365 -0.712 1.00 24.31 54 LYS A C 3
ATOM 3159 O O . LYS A 1 54 ? -10.076 -0.692 -1.085 1.00 63.43 54 LYS A O 3
ATOM 3178 N N . LYS A 1 55 ? -10.277 1.458 -0.441 1.00 43.53 55 LYS A N 3
ATOM 3179 C CA . LYS A 1 55 ? -11.739 1.455 -0.562 1.00 14.42 55 LYS A CA 3
ATOM 3180 C C . LYS A 1 55 ? -12.168 1.163 -2.010 1.00 3.42 55 LYS A C 3
ATOM 3181 O O . LYS A 1 55 ? -13.059 0.349 -2.245 1.00 42.02 55 LYS A O 3
ATOM 3200 N N . ARG A 1 56 ? -11.499 1.800 -2.979 1.00 31.15 56 ARG A N 3
ATOM 3201 C CA . ARG A 1 56 ? -11.842 1.626 -4.396 1.00 21.21 56 ARG A CA 3
ATOM 3202 C C . ARG A 1 56 ? -11.581 0.186 -4.866 1.00 72.41 56 ARG A C 3
ATOM 3203 O O . ARG A 1 56 ? -12.314 -0.343 -5.701 1.00 30.31 56 ARG A O 3
ATOM 3224 N N . TYR A 1 57 ? -10.529 -0.438 -4.338 1.00 71.03 57 TYR A N 3
ATOM 3225 C CA . TYR A 1 57 ? -10.250 -1.845 -4.635 1.00 51.34 57 TYR A CA 3
ATOM 3226 C C . TYR A 1 57 ? -11.368 -2.748 -4.103 1.00 62.23 57 TYR A C 3
ATOM 3227 O O . TYR A 1 57 ? -11.857 -3.628 -4.808 1.00 73.32 57 TYR A O 3
ATOM 3245 N N . GLU A 1 58 ? -11.759 -2.526 -2.852 1.00 20.53 58 GLU A N 3
ATOM 3246 C CA . GLU A 1 58 ? -12.786 -3.344 -2.208 1.00 43.23 58 GLU A CA 3
ATOM 3247 C C . GLU A 1 58 ? -14.189 -3.048 -2.783 1.00 24.40 58 GLU A C 3
ATOM 3248 O O . GLU A 1 58 ? -15.095 -3.884 -2.697 1.00 50.31 58 GLU A O 3
ATOM 3260 N N . ASP A 1 59 ? -14.358 -1.869 -3.394 1.00 30.24 59 ASP A N 3
ATOM 3261 C CA . ASP A 1 59 ? -15.550 -1.582 -4.207 1.00 2.22 59 ASP A CA 3
ATOM 3262 C C . ASP A 1 59 ? -15.590 -2.502 -5.445 1.00 71.33 59 ASP A C 3
ATOM 3263 O O . ASP A 1 59 ? -14.546 -2.887 -5.973 1.00 20.12 59 ASP A O 3
ATOM 3272 N N . PRO A 1 60 ? -16.796 -2.864 -5.938 1.00 71.33 60 PRO A N 3
ATOM 3273 C CA . PRO A 1 60 ? -16.944 -3.698 -7.154 1.00 24.31 60 PRO A CA 3
ATOM 3274 C C . PRO A 1 60 ? -16.205 -3.123 -8.382 1.00 2.33 60 PRO A C 3
ATOM 3275 O O . PRO A 1 60 ? -16.004 -3.816 -9.382 1.00 30.41 60 PRO A O 3
ATOM 3286 N N . ASP A 1 61 ? -15.801 -1.855 -8.287 1.00 3.33 61 ASP A N 3
ATOM 3287 C CA . ASP A 1 61 ? -15.069 -1.170 -9.358 1.00 72.13 61 ASP A CA 3
ATOM 3288 C C . ASP A 1 61 ? -13.766 -1.898 -9.745 1.00 50.44 61 ASP A C 3
ATOM 3289 O O . ASP A 1 61 ? -13.308 -1.802 -10.888 1.00 50.43 61 ASP A O 3
ATOM 3298 N N . LYS A 1 62 ? -13.158 -2.616 -8.800 1.00 65.23 62 LYS A N 3
ATOM 3299 C CA . LYS A 1 62 ? -11.885 -3.302 -9.062 1.00 24.02 62 LYS A CA 3
ATOM 3300 C C . LYS A 1 62 ? -11.971 -4.828 -8.886 1.00 0.24 62 LYS A C 3
ATOM 3301 O O . LYS A 1 62 ? -11.950 -5.345 -7.769 1.00 1.34 62 LYS A O 3
ATOM 3320 N N . GLU A 1 63 ? -12.074 -5.537 -10.005 1.00 24.03 63 GLU A N 3
ATOM 3321 C CA . GLU A 1 63 ? -11.901 -6.996 -10.034 1.00 71.42 63 GLU A CA 3
ATOM 3322 C C . GLU A 1 63 ? -10.769 -7.342 -11.018 1.00 63.01 63 GLU A C 3
ATOM 3323 O O . GLU A 1 63 ? -10.908 -7.187 -12.230 1.00 33.03 63 GLU A O 3
ATOM 3335 N N . LEU A 1 64 ? -9.629 -7.775 -10.484 1.00 62.23 64 LEU A N 3
ATOM 3336 C CA . LEU A 1 64 ? -8.385 -7.840 -11.266 1.00 55.03 64 LEU A CA 3
ATOM 3337 C C . LEU A 1 64 ? -7.864 -9.275 -11.463 1.00 43.55 64 LEU A C 3
ATOM 3338 O O . LEU A 1 64 ? -6.653 -9.512 -11.413 1.00 3.00 64 LEU A O 3
ATOM 3354 N N . GLU A 1 65 ? -8.754 -10.231 -11.723 1.00 34.52 65 GLU A N 3
ATOM 3355 C CA . GLU A 1 65 ? -8.313 -11.603 -12.003 1.00 33.35 65 GLU A CA 3
ATOM 3356 C C . GLU A 1 65 ? -7.672 -11.712 -13.393 1.00 11.24 65 GLU A C 3
ATOM 3357 O O . GLU A 1 65 ? -8.341 -12.031 -14.380 1.00 44.35 65 GLU A O 3
ATOM 3369 N N . HIS A 1 66 ? -6.381 -11.408 -13.474 1.00 35.41 66 HIS A N 3
ATOM 3370 C CA . HIS A 1 66 ? -5.622 -11.625 -14.705 1.00 71.42 66 HIS A CA 3
ATOM 3371 C C . HIS A 1 66 ? -5.435 -13.131 -14.925 1.00 65.42 66 HIS A C 3
ATOM 3372 O O . HIS A 1 66 ? -4.427 -13.710 -14.517 1.00 50.12 66 HIS A O 3
ATOM 3387 N N . HIS A 1 67 ? -6.429 -13.760 -15.551 1.00 10.05 67 HIS A N 3
ATOM 3388 C CA . HIS A 1 67 ? -6.482 -15.218 -15.657 1.00 22.14 67 HIS A CA 3
ATOM 3389 C C . HIS A 1 67 ? -5.255 -15.786 -16.393 1.00 72.12 67 HIS A C 3
ATOM 3390 O O . HIS A 1 67 ? -5.219 -15.843 -17.623 1.00 61.20 67 HIS A O 3
ATOM 3405 N N . HIS A 1 68 ? -4.254 -16.181 -15.615 1.00 14.23 68 HIS A N 3
ATOM 3406 C CA . HIS A 1 68 ? -3.011 -16.750 -16.138 1.00 31.24 68 HIS A CA 3
ATOM 3407 C C . HIS A 1 68 ? -2.160 -17.270 -14.970 1.00 10.13 68 HIS A C 3
ATOM 3408 O O . HIS A 1 68 ? -1.374 -16.527 -14.381 1.00 34.01 68 HIS A O 3
ATOM 3423 N N . HIS A 1 69 ? -2.338 -18.545 -14.631 1.00 71.30 69 HIS A N 3
ATOM 3424 C CA . HIS A 1 69 ? -1.757 -19.111 -13.409 1.00 3.14 69 HIS A CA 3
ATOM 3425 C C . HIS A 1 69 ? -0.221 -19.176 -13.464 1.00 32.50 69 HIS A C 3
ATOM 3426 O O . HIS A 1 69 ? 0.360 -20.184 -13.861 1.00 62.05 69 HIS A O 3
ATOM 3441 N N . HIS A 1 70 ? 0.430 -18.082 -13.081 1.00 54.41 70 HIS A N 3
ATOM 3442 C CA . HIS A 1 70 ? 1.889 -18.055 -12.946 1.00 5.34 70 HIS A CA 3
ATOM 3443 C C . HIS A 1 70 ? 2.322 -18.743 -11.643 1.00 12.41 70 HIS A C 3
ATOM 3444 O O . HIS A 1 70 ? 2.032 -18.249 -10.553 1.00 44.20 70 HIS A O 3
ATOM 3459 N N . HIS A 1 71 ? 3.008 -19.884 -11.751 1.00 74.42 71 HIS A N 3
ATOM 3460 C CA . HIS A 1 71 ? 3.520 -20.580 -10.560 1.00 63.21 71 HIS A CA 3
ATOM 3461 C C . HIS A 1 71 ? 4.863 -19.977 -10.092 1.00 54.20 71 HIS A C 3
ATOM 3462 O O . HIS A 1 71 ? 5.865 -20.072 -10.833 1.00 37.70 71 HIS A O 3
ATOM 3478 N N . MET A 1 1 ? -29.919 -22.073 -0.946 1.00 31.23 1 MET A N 4
ATOM 3479 C CA . MET A 1 1 ? -28.614 -22.774 -1.086 1.00 13.24 1 MET A CA 4
ATOM 3480 C C . MET A 1 1 ? -27.517 -21.809 -1.569 1.00 41.34 1 MET A C 4
ATOM 3481 O O . MET A 1 1 ? -27.687 -21.132 -2.585 1.00 72.30 1 MET A O 4
ATOM 3497 N N . PRO A 1 2 ? -26.380 -21.728 -0.846 1.00 53.34 2 PRO A N 4
ATOM 3498 C CA . PRO A 1 2 ? -25.264 -20.825 -1.201 1.00 20.11 2 PRO A CA 4
ATOM 3499 C C . PRO A 1 2 ? -24.716 -21.073 -2.616 1.00 73.03 2 PRO A C 4
ATOM 3500 O O . PRO A 1 2 ? -24.689 -20.165 -3.448 1.00 75.24 2 PRO A O 4
ATOM 3511 N N . THR A 1 3 ? -24.286 -22.314 -2.872 1.00 21.10 3 THR A N 4
ATOM 3512 C CA . THR A 1 3 ? -23.684 -22.702 -4.159 1.00 72.30 3 THR A CA 4
ATOM 3513 C C . THR A 1 3 ? -22.371 -21.947 -4.418 1.00 34.55 3 THR A C 4
ATOM 3514 O O . THR A 1 3 ? -21.283 -22.516 -4.313 1.00 21.13 3 THR A O 4
ATOM 3525 N N . LYS A 1 4 ? -22.475 -20.660 -4.751 1.00 13.20 4 LYS A N 4
ATOM 3526 C CA . LYS A 1 4 ? -21.299 -19.806 -4.956 1.00 1.12 4 LYS A CA 4
ATOM 3527 C C . LYS A 1 4 ? -21.030 -18.937 -3.710 1.00 71.20 4 LYS A C 4
ATOM 3528 O O . LYS A 1 4 ? -21.842 -18.077 -3.357 1.00 45.33 4 LYS A O 4
ATOM 3547 N N . PRO A 1 5 ? -19.889 -19.149 -3.025 1.00 3.41 5 PRO A N 4
ATOM 3548 C CA . PRO A 1 5 ? -19.556 -18.418 -1.790 1.00 73.33 5 PRO A CA 4
ATOM 3549 C C . PRO A 1 5 ? -19.088 -16.971 -2.050 1.00 31.35 5 PRO A C 4
ATOM 3550 O O . PRO A 1 5 ? -18.532 -16.664 -3.109 1.00 23.34 5 PRO A O 4
ATOM 3561 N N . PRO A 1 6 ? -19.325 -16.057 -1.093 1.00 12.34 6 PRO A N 4
ATOM 3562 C CA . PRO A 1 6 ? -18.850 -14.670 -1.193 1.00 23.55 6 PRO A CA 4
ATOM 3563 C C . PRO A 1 6 ? -17.322 -14.570 -1.044 1.00 2.50 6 PRO A C 4
ATOM 3564 O O . PRO A 1 6 ? -16.797 -14.563 0.070 1.00 73.13 6 PRO A O 4
ATOM 3575 N N . TYR A 1 7 ? -16.615 -14.526 -2.173 1.00 5.25 7 TYR A N 4
ATOM 3576 C CA . TYR A 1 7 ? -15.155 -14.400 -2.167 1.00 41.25 7 TYR A CA 4
ATOM 3577 C C . TYR A 1 7 ? -14.719 -13.088 -1.484 1.00 51.31 7 TYR A C 4
ATOM 3578 O O . TYR A 1 7 ? -14.976 -12.001 -2.005 1.00 34.55 7 TYR A O 4
ATOM 3596 N N . PRO A 1 8 ? -14.052 -13.179 -0.313 1.00 21.11 8 PRO A N 4
ATOM 3597 C CA . PRO A 1 8 ? -13.710 -12.000 0.513 1.00 24.23 8 PRO A CA 4
ATOM 3598 C C . PRO A 1 8 ? -12.912 -10.916 -0.235 1.00 40.41 8 PRO A C 4
ATOM 3599 O O . PRO A 1 8 ? -11.742 -11.107 -0.583 1.00 64.10 8 PRO A O 4
ATOM 3610 N N . ARG A 1 9 ? -13.554 -9.777 -0.483 1.00 75.31 9 ARG A N 4
ATOM 3611 C CA . ARG A 1 9 ? -12.886 -8.621 -1.090 1.00 14.12 9 ARG A CA 4
ATOM 3612 C C . ARG A 1 9 ? -12.207 -7.773 -0.001 1.00 44.52 9 ARG A C 4
ATOM 3613 O O . ARG A 1 9 ? -12.819 -6.876 0.577 1.00 35.23 9 ARG A O 4
ATOM 3634 N N . GLU A 1 10 ? -10.945 -8.080 0.289 1.00 61.52 10 GLU A N 4
ATOM 3635 C CA . GLU A 1 10 ? -10.241 -7.457 1.421 1.00 23.33 10 GLU A CA 4
ATOM 3636 C C . GLU A 1 10 ? -8.768 -7.150 1.088 1.00 13.33 10 GLU A C 4
ATOM 3637 O O . GLU A 1 10 ? -8.098 -7.937 0.410 1.00 53.40 10 GLU A O 4
ATOM 3649 N N . ALA A 1 11 ? -8.273 -6.007 1.572 1.00 32.20 11 ALA A N 4
ATOM 3650 C CA . ALA A 1 11 ? -6.880 -5.592 1.336 1.00 63.15 11 ALA A CA 4
ATOM 3651 C C . ALA A 1 11 ? -6.239 -4.999 2.606 1.00 55.11 11 ALA A C 4
ATOM 3652 O O . ALA A 1 11 ? -6.938 -4.599 3.537 1.00 31.14 11 ALA A O 4
ATOM 3659 N N . TYR A 1 12 ? -4.907 -4.929 2.637 1.00 64.35 12 TYR A N 4
ATOM 3660 C CA . TYR A 1 12 ? -4.183 -4.393 3.799 1.00 40.24 12 TYR A CA 4
ATOM 3661 C C . TYR A 1 12 ? -2.958 -3.556 3.379 1.00 15.22 12 TYR A C 4
ATOM 3662 O O . TYR A 1 12 ? -2.245 -3.898 2.433 1.00 1.32 12 TYR A O 4
ATOM 3680 N N . ILE A 1 13 ? -2.721 -2.458 4.098 1.00 23.25 13 ILE A N 4
ATOM 3681 C CA . ILE A 1 13 ? -1.617 -1.535 3.791 1.00 24.34 13 ILE A CA 4
ATOM 3682 C C . ILE A 1 13 ? -0.342 -1.883 4.583 1.00 32.54 13 ILE A C 4
ATOM 3683 O O . ILE A 1 13 ? -0.401 -2.187 5.775 1.00 74.32 13 ILE A O 4
ATOM 3699 N N . VAL A 1 14 ? 0.808 -1.837 3.911 1.00 1.51 14 VAL A N 4
ATOM 3700 C CA . VAL A 1 14 ? 2.111 -2.090 4.546 1.00 73.14 14 VAL A CA 4
ATOM 3701 C C . VAL A 1 14 ? 3.064 -0.896 4.338 1.00 33.54 14 VAL A C 4
ATOM 3702 O O . VAL A 1 14 ? 3.134 -0.328 3.247 1.00 44.44 14 VAL A O 4
ATOM 3715 N N . THR A 1 15 ? 3.797 -0.516 5.385 1.00 75.15 15 THR A N 4
ATOM 3716 C CA . THR A 1 15 ? 4.701 0.643 5.321 1.00 24.22 15 THR A CA 4
ATOM 3717 C C . THR A 1 15 ? 6.159 0.234 5.058 1.00 30.25 15 THR A C 4
ATOM 3718 O O . THR A 1 15 ? 6.708 -0.630 5.743 1.00 44.24 15 THR A O 4
ATOM 3729 N N . ILE A 1 16 ? 6.784 0.876 4.068 1.00 54.14 16 ILE A N 4
ATOM 3730 C CA . ILE A 1 16 ? 8.200 0.636 3.737 1.00 71.55 16 ILE A CA 4
ATOM 3731 C C . ILE A 1 16 ? 9.000 1.950 3.771 1.00 72.42 16 ILE A C 4
ATOM 3732 O O . ILE A 1 16 ? 8.424 3.030 3.879 1.00 32.14 16 ILE A O 4
ATOM 3748 N N . GLU A 1 17 ? 10.327 1.861 3.658 1.00 65.03 17 GLU A N 4
ATOM 3749 C CA . GLU A 1 17 ? 11.191 3.053 3.719 1.00 42.21 17 GLU A CA 4
ATOM 3750 C C . GLU A 1 17 ? 12.177 3.108 2.540 1.00 15.31 17 GLU A C 4
ATOM 3751 O O . GLU A 1 17 ? 12.896 2.146 2.269 1.00 41.44 17 GLU A O 4
ATOM 3763 N N . LYS A 1 18 ? 12.207 4.244 1.845 1.00 2.45 18 LYS A N 4
ATOM 3764 C CA . LYS A 1 18 ? 13.141 4.460 0.727 1.00 73.25 18 LYS A CA 4
ATOM 3765 C C . LYS A 1 18 ? 14.054 5.671 1.002 1.00 23.24 18 LYS A C 4
ATOM 3766 O O . LYS A 1 18 ? 13.818 6.430 1.939 1.00 24.40 18 LYS A O 4
ATOM 3785 N N . GLY A 1 19 ? 15.089 5.853 0.186 1.00 24.41 19 GLY A N 4
ATOM 3786 C CA . GLY A 1 19 ? 15.980 7.006 0.344 1.00 4.35 19 GLY A CA 4
ATOM 3787 C C . GLY A 1 19 ? 17.297 6.684 1.056 1.00 1.04 19 GLY A C 4
ATOM 3788 O O . GLY A 1 19 ? 17.887 5.620 0.848 1.00 31.43 19 GLY A O 4
ATOM 3792 N N . LYS A 1 20 ? 17.758 7.610 1.900 1.00 60.30 20 LYS A N 4
ATOM 3793 C CA . LYS A 1 20 ? 19.074 7.499 2.547 1.00 23.23 20 LYS A CA 4
ATOM 3794 C C . LYS A 1 20 ? 18.978 6.855 3.944 1.00 32.04 20 LYS A C 4
ATOM 3795 O O . LYS A 1 20 ? 18.044 7.129 4.697 1.00 24.02 20 LYS A O 4
ATOM 3814 N N . PRO A 1 21 ? 19.953 5.995 4.319 1.00 22.43 21 PRO A N 4
ATOM 3815 C CA . PRO A 1 21 ? 20.013 5.401 5.669 1.00 45.00 21 PRO A CA 4
ATOM 3816 C C . PRO A 1 21 ? 20.025 6.476 6.770 1.00 72.41 21 PRO A C 4
ATOM 3817 O O . PRO A 1 21 ? 21.062 7.086 7.055 1.00 22.42 21 PRO A O 4
ATOM 3828 N N . GLY A 1 22 ? 18.858 6.714 7.368 1.00 34.44 22 GLY A N 4
ATOM 3829 C CA . GLY A 1 22 ? 18.692 7.804 8.326 1.00 43.24 22 GLY A CA 4
ATOM 3830 C C . GLY A 1 22 ? 17.701 8.847 7.821 1.00 3.15 22 GLY A C 4
ATOM 3831 O O . GLY A 1 22 ? 16.750 9.207 8.516 1.00 2.12 22 GLY A O 4
ATOM 3835 N N . GLN A 1 23 ? 17.930 9.338 6.605 1.00 13.22 23 GLN A N 4
ATOM 3836 C CA . GLN A 1 23 ? 16.988 10.237 5.934 1.00 43.44 23 GLN A CA 4
ATOM 3837 C C . GLN A 1 23 ? 16.126 9.464 4.925 1.00 30.51 23 GLN A C 4
ATOM 3838 O O . GLN A 1 23 ? 16.382 9.487 3.717 1.00 41.54 23 GLN A O 4
ATOM 3852 N N . THR A 1 24 ? 15.123 8.755 5.430 1.00 43.40 24 THR A N 4
ATOM 3853 C CA . THR A 1 24 ? 14.252 7.928 4.587 1.00 1.14 24 THR A CA 4
ATOM 3854 C C . THR A 1 24 ? 12.869 8.558 4.395 1.00 33.44 24 THR A C 4
ATOM 3855 O O . THR A 1 24 ? 12.481 9.485 5.111 1.00 13.12 24 THR A O 4
ATOM 3866 N N . VAL A 1 25 ? 12.136 8.053 3.411 1.00 72.45 25 VAL A N 4
ATOM 3867 C CA . VAL A 1 25 ? 10.745 8.441 3.180 1.00 43.51 25 VAL A CA 4
ATOM 3868 C C . VAL A 1 25 ? 9.844 7.200 3.255 1.00 22.24 25 VAL A C 4
ATOM 3869 O O . VAL A 1 25 ? 10.009 6.254 2.480 1.00 3.01 25 VAL A O 4
ATOM 3882 N N . THR A 1 26 ? 8.911 7.192 4.206 1.00 33.41 26 THR A N 4
ATOM 3883 C CA . THR A 1 26 ? 8.030 6.038 4.401 1.00 10.32 26 THR A CA 4
ATOM 3884 C C . THR A 1 26 ? 6.934 5.974 3.328 1.00 3.32 26 THR A C 4
ATOM 3885 O O . THR A 1 26 ? 6.078 6.855 3.244 1.00 1.35 26 THR A O 4
ATOM 3896 N N . TRP A 1 27 ? 6.977 4.926 2.510 1.00 64.02 27 TRP A N 4
ATOM 3897 C CA . TRP A 1 27 ? 5.973 4.696 1.464 1.00 54.12 27 TRP A CA 4
ATOM 3898 C C . TRP A 1 27 ? 4.897 3.709 1.933 1.00 2.42 27 TRP A C 4
ATOM 3899 O O . TRP A 1 27 ? 5.158 2.832 2.757 1.00 74.23 27 TRP A O 4
ATOM 3920 N N . TYR A 1 28 ? 3.692 3.856 1.395 1.00 73.01 28 TYR A N 4
ATOM 3921 C CA . TYR A 1 28 ? 2.576 2.972 1.738 1.00 12.24 28 TYR A CA 4
ATOM 3922 C C . TYR A 1 28 ? 2.211 2.050 0.563 1.00 21.24 28 TYR A C 4
ATOM 3923 O O . TYR A 1 28 ? 1.764 2.511 -0.491 1.00 72.44 28 TYR A O 4
ATOM 3941 N N . GLN A 1 29 ? 2.406 0.750 0.760 1.00 5.33 29 GLN A N 4
ATOM 3942 C CA . GLN A 1 29 ? 2.068 -0.258 -0.249 1.00 70.20 29 GLN A CA 4
ATOM 3943 C C . GLN A 1 29 ? 0.706 -0.897 0.046 1.00 71.11 29 GLN A C 4
ATOM 3944 O O . GLN A 1 29 ? 0.446 -1.341 1.164 1.00 1.13 29 GLN A O 4
ATOM 3958 N N . LEU A 1 30 ? -0.160 -0.951 -0.961 1.00 4.51 30 LEU A N 4
ATOM 3959 C CA . LEU A 1 30 ? -1.454 -1.619 -0.817 1.00 22.23 30 LEU A CA 4
ATOM 3960 C C . LEU A 1 30 ? -1.374 -3.083 -1.270 1.00 53.21 30 LEU A C 4
ATOM 3961 O O . LEU A 1 30 ? -1.262 -3.370 -2.462 1.00 53.41 30 LEU A O 4
ATOM 3977 N N . ARG A 1 31 ? -1.420 -4.003 -0.312 1.00 32.44 31 ARG A N 4
ATOM 3978 C CA . ARG A 1 31 ? -1.454 -5.437 -0.617 1.00 60.31 31 ARG A CA 4
ATOM 3979 C C . ARG A 1 31 ? -2.874 -5.989 -0.443 1.00 14.51 31 ARG A C 4
ATOM 3980 O O . ARG A 1 31 ? -3.726 -5.355 0.172 1.00 33.42 31 ARG A O 4
ATOM 4001 N N . ALA A 1 32 ? -3.120 -7.172 -0.992 1.00 3.54 32 ALA A N 4
ATOM 4002 C CA . ALA A 1 32 ? -4.421 -7.835 -0.852 1.00 4.52 32 ALA A CA 4
ATOM 4003 C C . ALA A 1 32 ? -4.266 -9.355 -0.734 1.00 53.50 32 ALA A C 4
ATOM 4004 O O . ALA A 1 32 ? -3.433 -9.953 -1.412 1.00 35.41 32 ALA A O 4
ATOM 4011 N N . ASP A 1 33 ? -5.070 -9.973 0.129 1.00 33.23 33 ASP A N 4
ATOM 4012 C CA . ASP A 1 33 ? -5.075 -11.434 0.285 1.00 45.23 33 ASP A CA 4
ATOM 4013 C C . ASP A 1 33 ? -5.532 -12.143 -1.002 1.00 1.02 33 ASP A C 4
ATOM 4014 O O . ASP A 1 33 ? -5.313 -13.344 -1.178 1.00 62.04 33 ASP A O 4
ATOM 4023 N N . HIS A 1 34 ? -6.184 -11.393 -1.890 1.00 21.51 34 HIS A N 4
ATOM 4024 C CA . HIS A 1 34 ? -6.780 -11.965 -3.102 1.00 63.34 34 HIS A CA 4
ATOM 4025 C C . HIS A 1 34 ? -6.322 -11.205 -4.366 1.00 32.42 34 HIS A C 4
ATOM 4026 O O . HIS A 1 34 ? -6.325 -9.972 -4.388 1.00 40.21 34 HIS A O 4
ATOM 4041 N N . PRO A 1 35 ? -5.918 -11.924 -5.439 1.00 72.55 35 PRO A N 4
ATOM 4042 C CA . PRO A 1 35 ? -5.828 -13.397 -5.455 1.00 41.42 35 PRO A CA 4
ATOM 4043 C C . PRO A 1 35 ? -4.573 -13.941 -4.738 1.00 42.33 35 PRO A C 4
ATOM 4044 O O . PRO A 1 35 ? -4.676 -14.788 -3.851 1.00 3.13 35 PRO A O 4
ATOM 4055 N N . LYS A 1 36 ? -3.390 -13.453 -5.116 1.00 72.53 36 LYS A N 4
ATOM 4056 C CA . LYS A 1 36 ? -2.147 -13.862 -4.449 1.00 64.12 36 LYS A CA 4
ATOM 4057 C C . LYS A 1 36 ? -1.994 -13.131 -3.102 1.00 20.01 36 LYS A C 4
ATOM 4058 O O . LYS A 1 36 ? -2.316 -11.953 -3.004 1.00 4.12 36 LYS A O 4
ATOM 4077 N N . PRO A 1 37 ? -1.488 -13.812 -2.052 1.00 30.14 37 PRO A N 4
ATOM 4078 C CA . PRO A 1 37 ? -1.301 -13.193 -0.723 1.00 34.10 37 PRO A CA 4
ATOM 4079 C C . PRO A 1 37 ? -0.422 -11.926 -0.770 1.00 12.44 37 PRO A C 4
ATOM 4080 O O . PRO A 1 37 ? -0.566 -11.025 0.059 1.00 4.42 37 PRO A O 4
ATOM 4091 N N . ASP A 1 38 ? 0.484 -11.865 -1.746 1.00 40.21 38 ASP A N 4
ATOM 4092 C CA . ASP A 1 38 ? 1.348 -10.692 -1.939 1.00 20.25 38 ASP A CA 4
ATOM 4093 C C . ASP A 1 38 ? 0.815 -9.769 -3.050 1.00 23.14 38 ASP A C 4
ATOM 4094 O O . ASP A 1 38 ? 1.573 -8.984 -3.626 1.00 22.41 38 ASP A O 4
ATOM 4103 N N . SER A 1 39 ? -0.485 -9.854 -3.336 1.00 40.03 39 SER A N 4
ATOM 4104 C CA . SER A 1 39 ? -1.103 -9.040 -4.396 1.00 22.12 39 SER A CA 4
ATOM 4105 C C . SER A 1 39 ? -0.900 -7.539 -4.145 1.00 62.40 39 SER A C 4
ATOM 4106 O O . SER A 1 39 ? -1.651 -6.914 -3.397 1.00 13.42 39 SER A O 4
ATOM 4114 N N . LEU A 1 40 ? 0.142 -6.977 -4.755 1.00 62.34 40 LEU A N 4
ATOM 4115 C CA . LEU A 1 40 ? 0.437 -5.547 -4.636 1.00 23.52 40 LEU A CA 4
ATOM 4116 C C . LEU A 1 40 ? -0.360 -4.742 -5.672 1.00 71.34 40 LEU A C 4
ATOM 4117 O O . LEU A 1 40 ? -0.145 -4.880 -6.876 1.00 24.32 40 LEU A O 4
ATOM 4133 N N . ILE A 1 41 ? -1.287 -3.913 -5.198 1.00 62.43 41 ILE A N 4
ATOM 4134 C CA . ILE A 1 41 ? -2.127 -3.107 -6.087 1.00 12.41 41 ILE A CA 4
ATOM 4135 C C . ILE A 1 41 ? -1.396 -1.836 -6.561 1.00 40.51 41 ILE A C 4
ATOM 4136 O O . ILE A 1 41 ? -1.251 -1.609 -7.762 1.00 4.12 41 ILE A O 4
ATOM 4152 N N . SER A 1 42 ? -0.914 -1.026 -5.612 1.00 15.12 42 SER A N 4
ATOM 4153 C CA . SER A 1 42 ? -0.220 0.243 -5.931 1.00 1.20 42 SER A CA 4
ATOM 4154 C C . SER A 1 42 ? 0.554 0.785 -4.720 1.00 12.41 42 SER A C 4
ATOM 4155 O O . SER A 1 42 ? 0.219 0.491 -3.571 1.00 71.42 42 SER A O 4
ATOM 4163 N N . GLU A 1 43 ? 1.587 1.582 -4.991 1.00 22.30 43 GLU A N 4
ATOM 4164 C CA . GLU A 1 43 ? 2.348 2.276 -3.941 1.00 33.30 43 GLU A CA 4
ATOM 4165 C C . GLU A 1 43 ? 1.988 3.771 -3.921 1.00 75.53 43 GLU A C 4
ATOM 4166 O O . GLU A 1 43 ? 1.825 4.386 -4.976 1.00 32.12 43 GLU A O 4
ATOM 4178 N N . HIS A 1 44 ? 1.854 4.354 -2.733 1.00 72.13 44 HIS A N 4
ATOM 4179 C CA . HIS A 1 44 ? 1.527 5.785 -2.610 1.00 10.44 44 HIS A CA 4
ATOM 4180 C C . HIS A 1 44 ? 2.364 6.479 -1.521 1.00 33.42 44 HIS A C 4
ATOM 4181 O O . HIS A 1 44 ? 2.735 5.859 -0.522 1.00 23.45 44 HIS A O 4
ATOM 4196 N N . PRO A 1 45 ? 2.677 7.780 -1.715 1.00 71.14 45 PRO A N 4
ATOM 4197 C CA . PRO A 1 45 ? 3.452 8.575 -0.743 1.00 12.11 45 PRO A CA 4
ATOM 4198 C C . PRO A 1 45 ? 2.742 8.750 0.612 1.00 71.23 45 PRO A C 4
ATOM 4199 O O . PRO A 1 45 ? 3.344 8.539 1.666 1.00 73.24 45 PRO A O 4
ATOM 4210 N N . THR A 1 46 ? 1.470 9.157 0.586 1.00 2.41 46 THR A N 4
ATOM 4211 C CA . THR A 1 46 ? 0.712 9.381 1.832 1.00 61.11 46 THR A CA 4
ATOM 4212 C C . THR A 1 46 ? -0.238 8.219 2.146 1.00 63.12 46 THR A C 4
ATOM 4213 O O . THR A 1 46 ? -0.623 7.448 1.263 1.00 14.42 46 THR A O 4
ATOM 4224 N N . ALA A 1 47 ? -0.625 8.113 3.417 1.00 21.32 47 ALA A N 4
ATOM 4225 C CA . ALA A 1 47 ? -1.548 7.067 3.867 1.00 75.42 47 ALA A CA 4
ATOM 4226 C C . ALA A 1 47 ? -2.933 7.227 3.232 1.00 34.32 47 ALA A C 4
ATOM 4227 O O . ALA A 1 47 ? -3.563 6.245 2.841 1.00 73.51 47 ALA A O 4
ATOM 4234 N N . GLN A 1 48 ? -3.397 8.470 3.122 1.00 52.14 48 GLN A N 4
ATOM 4235 C CA . GLN A 1 48 ? -4.728 8.752 2.569 1.00 40.43 48 GLN A CA 4
ATOM 4236 C C . GLN A 1 48 ? -4.864 8.218 1.134 1.00 44.11 48 GLN A C 4
ATOM 4237 O O . GLN A 1 48 ? -5.857 7.574 0.797 1.00 63.04 48 GLN A O 4
ATOM 4251 N N . GLU A 1 49 ? -3.854 8.476 0.301 1.00 1.55 49 GLU A N 4
ATOM 4252 C CA . GLU A 1 49 ? -3.818 7.932 -1.067 1.00 60.04 49 GLU A CA 4
ATOM 4253 C C . GLU A 1 49 ? -3.924 6.397 -1.053 1.00 62.13 49 GLU A C 4
ATOM 4254 O O . GLU A 1 49 ? -4.635 5.795 -1.860 1.00 42.40 49 GLU A O 4
ATOM 4266 N N . ALA A 1 50 ? -3.201 5.770 -0.127 1.00 50.22 50 ALA A N 4
ATOM 4267 C CA . ALA A 1 50 ? -3.218 4.313 0.015 1.00 23.25 50 ALA A CA 4
ATOM 4268 C C . ALA A 1 50 ? -4.597 3.804 0.466 1.00 43.14 50 ALA A C 4
ATOM 4269 O O . ALA A 1 50 ? -5.070 2.769 -0.003 1.00 0.42 50 ALA A O 4
ATOM 4276 N N . MET A 1 51 ? -5.242 4.546 1.369 1.00 23.32 51 MET A N 4
ATOM 4277 C CA . MET A 1 51 ? -6.569 4.171 1.874 1.00 22.00 51 MET A CA 4
ATOM 4278 C C . MET A 1 51 ? -7.653 4.356 0.803 1.00 14.31 51 MET A C 4
ATOM 4279 O O . MET A 1 51 ? -8.555 3.535 0.690 1.00 2.44 51 MET A O 4
ATOM 4293 N N . ASP A 1 52 ? -7.563 5.435 0.022 1.00 14.23 52 ASP A N 4
ATOM 4294 C CA . ASP A 1 52 ? -8.482 5.647 -1.106 1.00 24.25 52 ASP A CA 4
ATOM 4295 C C . ASP A 1 52 ? -8.385 4.504 -2.129 1.00 4.32 52 ASP A C 4
ATOM 4296 O O . ASP A 1 52 ? -9.399 4.039 -2.659 1.00 11.23 52 ASP A O 4
ATOM 4305 N N . ALA A 1 53 ? -7.162 4.051 -2.395 1.00 33.31 53 ALA A N 4
ATOM 4306 C CA . ALA A 1 53 ? -6.940 2.882 -3.251 1.00 12.34 53 ALA A CA 4
ATOM 4307 C C . ALA A 1 53 ? -7.543 1.615 -2.619 1.00 10.01 53 ALA A C 4
ATOM 4308 O O . ALA A 1 53 ? -8.208 0.824 -3.293 1.00 63.53 53 ALA A O 4
ATOM 4315 N N . LYS A 1 54 ? -7.307 1.435 -1.317 1.00 34.03 54 LYS A N 4
ATOM 4316 C CA . LYS A 1 54 ? -7.883 0.315 -0.558 1.00 3.33 54 LYS A CA 4
ATOM 4317 C C . LYS A 1 54 ? -9.417 0.317 -0.657 1.00 23.22 54 LYS A C 4
ATOM 4318 O O . LYS A 1 54 ? -10.038 -0.713 -0.913 1.00 12.42 54 LYS A O 4
ATOM 4337 N N . LYS A 1 55 ? -10.007 1.492 -0.463 1.00 53.04 55 LYS A N 4
ATOM 4338 C CA . LYS A 1 55 ? -11.450 1.690 -0.623 1.00 52.24 55 LYS A CA 4
ATOM 4339 C C . LYS A 1 55 ? -11.920 1.244 -2.015 1.00 60.10 55 LYS A C 4
ATOM 4340 O O . LYS A 1 55 ? -12.815 0.416 -2.132 1.00 53.33 55 LYS A O 4
ATOM 4359 N N . ARG A 1 56 ? -11.291 1.773 -3.071 1.00 23.21 56 ARG A N 4
ATOM 4360 C CA . ARG A 1 56 ? -11.652 1.392 -4.446 1.00 1.11 56 ARG A CA 4
ATOM 4361 C C . ARG A 1 56 ? -11.541 -0.124 -4.671 1.00 52.11 56 ARG A C 4
ATOM 4362 O O . ARG A 1 56 ? -12.212 -0.679 -5.542 1.00 43.01 56 ARG A O 4
ATOM 4383 N N . TYR A 1 57 ? -10.680 -0.787 -3.902 1.00 42.13 57 TYR A N 4
ATOM 4384 C CA . TYR A 1 57 ? -10.547 -2.242 -3.988 1.00 25.11 57 TYR A CA 4
ATOM 4385 C C . TYR A 1 57 ? -11.663 -2.960 -3.213 1.00 51.33 57 TYR A C 4
ATOM 4386 O O . TYR A 1 57 ? -12.278 -3.892 -3.726 1.00 24.04 57 TYR A O 4
ATOM 4404 N N . GLU A 1 58 ? -11.920 -2.527 -1.979 1.00 53.11 58 GLU A N 4
ATOM 4405 C CA . GLU A 1 58 ? -12.869 -3.223 -1.096 1.00 30.54 58 GLU A CA 4
ATOM 4406 C C . GLU A 1 58 ? -14.329 -2.801 -1.343 1.00 61.32 58 GLU A C 4
ATOM 4407 O O . GLU A 1 58 ? -15.262 -3.478 -0.899 1.00 61.42 58 GLU A O 4
ATOM 4419 N N . ASP A 1 59 ? -14.528 -1.684 -2.032 1.00 63.22 59 ASP A N 4
ATOM 4420 C CA . ASP A 1 59 ? -15.874 -1.227 -2.393 1.00 45.23 59 ASP A CA 4
ATOM 4421 C C . ASP A 1 59 ? -16.410 -2.000 -3.614 1.00 54.33 59 ASP A C 4
ATOM 4422 O O . ASP A 1 59 ? -15.642 -2.633 -4.336 1.00 74.21 59 ASP A O 4
ATOM 4431 N N . PRO A 1 60 ? -17.744 -1.984 -3.844 1.00 31.12 60 PRO A N 4
ATOM 4432 C CA . PRO A 1 60 ? -18.372 -2.725 -4.957 1.00 45.02 60 PRO A CA 4
ATOM 4433 C C . PRO A 1 60 ? -17.671 -2.534 -6.315 1.00 12.45 60 PRO A C 4
ATOM 4434 O O . PRO A 1 60 ? -18.019 -1.647 -7.100 1.00 13.32 60 PRO A O 4
ATOM 4445 N N . ASP A 1 61 ? -16.687 -3.390 -6.585 1.00 44.41 61 ASP A N 4
ATOM 4446 C CA . ASP A 1 61 ? -15.940 -3.378 -7.849 1.00 41.04 61 ASP A CA 4
ATOM 4447 C C . ASP A 1 61 ? -16.812 -3.809 -9.044 1.00 64.22 61 ASP A C 4
ATOM 4448 O O . ASP A 1 61 ? -16.345 -3.863 -10.182 1.00 74.02 61 ASP A O 4
ATOM 4457 N N . LYS A 1 62 ? -18.086 -4.101 -8.777 1.00 2.31 62 LYS A N 4
ATOM 4458 C CA . LYS A 1 62 ? -19.017 -4.563 -9.810 1.00 25.31 62 LYS A CA 4
ATOM 4459 C C . LYS A 1 62 ? -19.640 -3.390 -10.587 1.00 1.23 62 LYS A C 4
ATOM 4460 O O . LYS A 1 62 ? -20.305 -3.602 -11.607 1.00 30.31 62 LYS A O 4
ATOM 4479 N N . GLU A 1 63 ? -19.430 -2.158 -10.111 1.00 42.14 63 GLU A N 4
ATOM 4480 C CA . GLU A 1 63 ? -19.965 -0.970 -10.792 1.00 1.43 63 GLU A CA 4
ATOM 4481 C C . GLU A 1 63 ? -19.333 -0.789 -12.182 1.00 1.44 63 GLU A C 4
ATOM 4482 O O . GLU A 1 63 ? -18.191 -1.189 -12.417 1.00 63.43 63 GLU A O 4
ATOM 4494 N N . LEU A 1 64 ? -20.085 -0.188 -13.100 1.00 52.22 64 LEU A N 4
ATOM 4495 C CA . LEU A 1 64 ? -19.572 0.102 -14.442 1.00 62.25 64 LEU A CA 4
ATOM 4496 C C . LEU A 1 64 ? -18.522 1.225 -14.401 1.00 73.22 64 LEU A C 4
ATOM 4497 O O . LEU A 1 64 ? -17.502 1.162 -15.090 1.00 71.41 64 LEU A O 4
ATOM 4513 N N . GLU A 1 65 ? -18.808 2.266 -13.608 1.00 54.43 65 GLU A N 4
ATOM 4514 C CA . GLU A 1 65 ? -17.932 3.448 -13.473 1.00 12.34 65 GLU A CA 4
ATOM 4515 C C . GLU A 1 65 ? -17.887 4.295 -14.767 1.00 12.01 65 GLU A C 4
ATOM 4516 O O . GLU A 1 65 ? -17.355 5.408 -14.779 1.00 21.51 65 GLU A O 4
ATOM 4528 N N . HIS A 1 66 ? -18.457 3.771 -15.851 1.00 45.23 66 HIS A N 4
ATOM 4529 C CA . HIS A 1 66 ? -18.548 4.506 -17.112 1.00 23.10 66 HIS A CA 4
ATOM 4530 C C . HIS A 1 66 ? -19.717 5.501 -17.068 1.00 23.44 66 HIS A C 4
ATOM 4531 O O . HIS A 1 66 ? -20.838 5.130 -16.716 1.00 71.20 66 HIS A O 4
ATOM 4546 N N . HIS A 1 67 ? -19.436 6.758 -17.420 1.00 42.13 67 HIS A N 4
ATOM 4547 C CA . HIS A 1 67 ? -20.415 7.856 -17.351 1.00 72.03 67 HIS A CA 4
ATOM 4548 C C . HIS A 1 67 ? -20.713 8.262 -15.894 1.00 31.32 67 HIS A C 4
ATOM 4549 O O . HIS A 1 67 ? -20.703 9.447 -15.562 1.00 72.12 67 HIS A O 4
ATOM 4564 N N . HIS A 1 68 ? -20.998 7.279 -15.033 1.00 31.32 68 HIS A N 4
ATOM 4565 C CA . HIS A 1 68 ? -21.184 7.529 -13.599 1.00 14.20 68 HIS A CA 4
ATOM 4566 C C . HIS A 1 68 ? -19.876 8.031 -12.956 1.00 74.00 68 HIS A C 4
ATOM 4567 O O . HIS A 1 68 ? -19.064 7.241 -12.465 1.00 1.41 68 HIS A O 4
ATOM 4582 N N . HIS A 1 69 ? -19.675 9.348 -12.977 1.00 44.35 69 HIS A N 4
ATOM 4583 C CA . HIS A 1 69 ? -18.436 9.955 -12.473 1.00 63.11 69 HIS A CA 4
ATOM 4584 C C . HIS A 1 69 ? -18.381 9.961 -10.936 1.00 54.04 69 HIS A C 4
ATOM 4585 O O . HIS A 1 69 ? -19.364 10.280 -10.268 1.00 31.20 69 HIS A O 4
ATOM 4600 N N . HIS A 1 70 ? -17.224 9.608 -10.381 1.00 20.11 70 HIS A N 4
ATOM 4601 C CA . HIS A 1 70 ? -17.023 9.626 -8.925 1.00 42.43 70 HIS A CA 4
ATOM 4602 C C . HIS A 1 70 ? -16.571 11.015 -8.440 1.00 24.04 70 HIS A C 4
ATOM 4603 O O . HIS A 1 70 ? -16.581 11.299 -7.241 1.00 71.21 70 HIS A O 4
ATOM 4618 N N . HIS A 1 71 ? -16.179 11.871 -9.384 1.00 31.44 71 HIS A N 4
ATOM 4619 C CA . HIS A 1 71 ? -15.781 13.256 -9.082 1.00 40.14 71 HIS A CA 4
ATOM 4620 C C . HIS A 1 71 ? -16.302 14.229 -10.161 1.00 55.54 71 HIS A C 4
ATOM 4621 O O . HIS A 1 71 ? -15.696 14.292 -11.256 1.00 37.82 71 HIS A O 4
ATOM 4637 N N . MET A 1 1 ? -30.919 -19.598 -13.773 1.00 52.03 1 MET A N 5
ATOM 4638 C CA . MET A 1 1 ? -29.778 -18.661 -13.583 1.00 34.20 1 MET A CA 5
ATOM 4639 C C . MET A 1 1 ? -28.605 -19.349 -12.869 1.00 1.55 1 MET A C 5
ATOM 4640 O O . MET A 1 1 ? -28.803 -20.318 -12.136 1.00 61.35 1 MET A O 5
ATOM 4656 N N . PRO A 1 2 ? -27.363 -18.871 -13.083 1.00 24.10 2 PRO A N 5
ATOM 4657 C CA . PRO A 1 2 ? -26.186 -19.372 -12.349 1.00 2.13 2 PRO A CA 5
ATOM 4658 C C . PRO A 1 2 ? -26.249 -19.044 -10.844 1.00 4.02 2 PRO A C 5
ATOM 4659 O O . PRO A 1 2 ? -26.551 -17.916 -10.456 1.00 0.02 2 PRO A O 5
ATOM 4670 N N . THR A 1 3 ? -25.953 -20.032 -9.999 1.00 23.41 3 THR A N 5
ATOM 4671 C CA . THR A 1 3 ? -25.948 -19.833 -8.537 1.00 73.14 3 THR A CA 5
ATOM 4672 C C . THR A 1 3 ? -24.583 -19.315 -8.056 1.00 72.24 3 THR A C 5
ATOM 4673 O O . THR A 1 3 ? -24.271 -19.365 -6.863 1.00 25.01 3 THR A O 5
ATOM 4684 N N . LYS A 1 4 ? -23.789 -18.804 -8.997 1.00 20.41 4 LYS A N 5
ATOM 4685 C CA . LYS A 1 4 ? -22.415 -18.365 -8.733 1.00 10.32 4 LYS A CA 5
ATOM 4686 C C . LYS A 1 4 ? -22.347 -17.226 -7.693 1.00 23.11 4 LYS A C 5
ATOM 4687 O O . LYS A 1 4 ? -22.778 -16.101 -7.961 1.00 71.20 4 LYS A O 5
ATOM 4706 N N . PRO A 1 5 ? -21.808 -17.507 -6.487 1.00 1.24 5 PRO A N 5
ATOM 4707 C CA . PRO A 1 5 ? -21.646 -16.500 -5.431 1.00 3.51 5 PRO A CA 5
ATOM 4708 C C . PRO A 1 5 ? -20.291 -15.760 -5.508 1.00 11.25 5 PRO A C 5
ATOM 4709 O O . PRO A 1 5 ? -19.330 -16.260 -6.105 1.00 61.14 5 PRO A O 5
ATOM 4720 N N . PRO A 1 6 ? -20.201 -14.544 -4.930 1.00 30.25 6 PRO A N 5
ATOM 4721 C CA . PRO A 1 6 ? -18.930 -13.801 -4.832 1.00 1.52 6 PRO A CA 5
ATOM 4722 C C . PRO A 1 6 ? -17.934 -14.459 -3.856 1.00 34.10 6 PRO A C 5
ATOM 4723 O O . PRO A 1 6 ? -18.336 -15.130 -2.898 1.00 65.31 6 PRO A O 5
ATOM 4734 N N . TYR A 1 7 ? -16.639 -14.263 -4.099 1.00 74.34 7 TYR A N 5
ATOM 4735 C CA . TYR A 1 7 ? -15.590 -14.818 -3.229 1.00 41.32 7 TYR A CA 5
ATOM 4736 C C . TYR A 1 7 ? -14.807 -13.701 -2.510 1.00 41.24 7 TYR A C 5
ATOM 4737 O O . TYR A 1 7 ? -14.630 -12.610 -3.058 1.00 73.32 7 TYR A O 5
ATOM 4755 N N . PRO A 1 8 ? -14.334 -13.959 -1.270 1.00 41.44 8 PRO A N 5
ATOM 4756 C CA . PRO A 1 8 ? -13.615 -12.954 -0.458 1.00 4.04 8 PRO A CA 5
ATOM 4757 C C . PRO A 1 8 ? -12.336 -12.402 -1.123 1.00 33.33 8 PRO A C 5
ATOM 4758 O O . PRO A 1 8 ? -11.410 -13.148 -1.439 1.00 45.34 8 PRO A O 5
ATOM 4769 N N . ARG A 1 9 ? -12.292 -11.080 -1.311 1.00 0.15 9 ARG A N 5
ATOM 4770 C CA . ARG A 1 9 ? -11.110 -10.400 -1.868 1.00 62.21 9 ARG A CA 5
ATOM 4771 C C . ARG A 1 9 ? -10.806 -9.099 -1.102 1.00 74.42 9 ARG A C 5
ATOM 4772 O O . ARG A 1 9 ? -11.173 -8.002 -1.534 1.00 53.33 9 ARG A O 5
ATOM 4793 N N . GLU A 1 10 ? -10.146 -9.240 0.049 1.00 30.11 10 GLU A N 5
ATOM 4794 C CA . GLU A 1 10 ? -9.840 -8.099 0.924 1.00 64.42 10 GLU A CA 5
ATOM 4795 C C . GLU A 1 10 ? -8.502 -7.438 0.547 1.00 1.33 10 GLU A C 5
ATOM 4796 O O . GLU A 1 10 ? -7.693 -8.017 -0.181 1.00 74.20 10 GLU A O 5
ATOM 4808 N N . ALA A 1 11 ? -8.282 -6.223 1.055 1.00 25.32 11 ALA A N 5
ATOM 4809 C CA . ALA A 1 11 ? -7.023 -5.496 0.839 1.00 5.43 11 ALA A CA 5
ATOM 4810 C C . ALA A 1 11 ? -6.461 -4.931 2.154 1.00 52.14 11 ALA A C 5
ATOM 4811 O O . ALA A 1 11 ? -7.198 -4.719 3.121 1.00 52.25 11 ALA A O 5
ATOM 4818 N N . TYR A 1 12 ? -5.152 -4.685 2.185 1.00 73.10 12 TYR A N 5
ATOM 4819 C CA . TYR A 1 12 ? -4.494 -4.118 3.371 1.00 55.11 12 TYR A CA 5
ATOM 4820 C C . TYR A 1 12 ? -3.280 -3.252 2.987 1.00 14.42 12 TYR A C 5
ATOM 4821 O O . TYR A 1 12 ? -2.837 -3.253 1.837 1.00 42.54 12 TYR A O 5
ATOM 4839 N N . ILE A 1 13 ? -2.738 -2.516 3.961 1.00 72.32 13 ILE A N 5
ATOM 4840 C CA . ILE A 1 13 ? -1.645 -1.566 3.712 1.00 4.02 13 ILE A CA 5
ATOM 4841 C C . ILE A 1 13 ? -0.330 -2.002 4.383 1.00 40.12 13 ILE A C 5
ATOM 4842 O O . ILE A 1 13 ? -0.300 -2.318 5.576 1.00 72.13 13 ILE A O 5
ATOM 4858 N N . VAL A 1 14 ? 0.756 -2.006 3.611 1.00 21.33 14 VAL A N 5
ATOM 4859 C CA . VAL A 1 14 ? 2.093 -2.345 4.128 1.00 11.40 14 VAL A CA 5
ATOM 4860 C C . VAL A 1 14 ? 3.012 -1.112 4.136 1.00 75.42 14 VAL A C 5
ATOM 4861 O O . VAL A 1 14 ? 3.208 -0.469 3.108 1.00 55.22 14 VAL A O 5
ATOM 4874 N N . THR A 1 15 ? 3.579 -0.783 5.292 1.00 72.04 15 THR A N 5
ATOM 4875 C CA . THR A 1 15 ? 4.457 0.392 5.410 1.00 12.21 15 THR A CA 5
ATOM 4876 C C . THR A 1 15 ? 5.926 0.041 5.139 1.00 52.41 15 THR A C 5
ATOM 4877 O O . THR A 1 15 ? 6.554 -0.684 5.912 1.00 12.13 15 THR A O 5
ATOM 4888 N N . ILE A 1 16 ? 6.477 0.561 4.043 1.00 41.53 16 ILE A N 5
ATOM 4889 C CA . ILE A 1 16 ? 7.895 0.358 3.711 1.00 43.22 16 ILE A CA 5
ATOM 4890 C C . ILE A 1 16 ? 8.663 1.689 3.727 1.00 14.23 16 ILE A C 5
ATOM 4891 O O . ILE A 1 16 ? 8.064 2.760 3.632 1.00 64.14 16 ILE A O 5
ATOM 4907 N N . GLU A 1 17 ? 9.988 1.626 3.851 1.00 51.22 17 GLU A N 5
ATOM 4908 C CA . GLU A 1 17 ? 10.817 2.839 3.843 1.00 54.42 17 GLU A CA 5
ATOM 4909 C C . GLU A 1 17 ? 11.899 2.766 2.759 1.00 33.13 17 GLU A C 5
ATOM 4910 O O . GLU A 1 17 ? 12.732 1.857 2.750 1.00 15.20 17 GLU A O 5
ATOM 4922 N N . LYS A 1 18 ? 11.880 3.736 1.850 1.00 24.04 18 LYS A N 5
ATOM 4923 C CA . LYS A 1 18 ? 12.827 3.773 0.729 1.00 55.52 18 LYS A CA 5
ATOM 4924 C C . LYS A 1 18 ? 13.702 5.035 0.799 1.00 4.21 18 LYS A C 5
ATOM 4925 O O . LYS A 1 18 ? 13.498 5.892 1.659 1.00 0.00 18 LYS A O 5
ATOM 4944 N N . GLY A 1 19 ? 14.671 5.150 -0.102 1.00 62.43 19 GLY A N 5
ATOM 4945 C CA . GLY A 1 19 ? 15.517 6.338 -0.134 1.00 12.44 19 GLY A CA 5
ATOM 4946 C C . GLY A 1 19 ? 16.877 6.138 0.528 1.00 24.41 19 GLY A C 5
ATOM 4947 O O . GLY A 1 19 ? 17.528 5.110 0.337 1.00 53.15 19 GLY A O 5
ATOM 4951 N N . LYS A 1 20 ? 17.304 7.127 1.313 1.00 34.22 20 LYS A N 5
ATOM 4952 C CA . LYS A 1 20 ? 18.636 7.124 1.934 1.00 65.22 20 LYS A CA 5
ATOM 4953 C C . LYS A 1 20 ? 18.584 6.587 3.379 1.00 13.14 20 LYS A C 5
ATOM 4954 O O . LYS A 1 20 ? 17.532 6.609 4.020 1.00 63.15 20 LYS A O 5
ATOM 4973 N N . PRO A 1 21 ? 19.718 6.071 3.905 1.00 25.24 21 PRO A N 5
ATOM 4974 C CA . PRO A 1 21 ? 19.816 5.629 5.311 1.00 12.22 21 PRO A CA 5
ATOM 4975 C C . PRO A 1 21 ? 19.451 6.747 6.305 1.00 13.24 21 PRO A C 5
ATOM 4976 O O . PRO A 1 21 ? 20.051 7.827 6.288 1.00 42.02 21 PRO A O 5
ATOM 4987 N N . GLY A 1 22 ? 18.469 6.488 7.166 1.00 30.11 22 GLY A N 5
ATOM 4988 C CA . GLY A 1 22 ? 17.992 7.514 8.090 1.00 74.13 22 GLY A CA 5
ATOM 4989 C C . GLY A 1 22 ? 17.023 8.490 7.429 1.00 3.43 22 GLY A C 5
ATOM 4990 O O . GLY A 1 22 ? 15.866 8.606 7.837 1.00 24.22 22 GLY A O 5
ATOM 4994 N N . GLN A 1 23 ? 17.495 9.194 6.400 1.00 64.42 23 GLN A N 5
ATOM 4995 C CA . GLN A 1 23 ? 16.641 10.115 5.638 1.00 61.34 23 GLN A CA 5
ATOM 4996 C C . GLN A 1 23 ? 15.786 9.344 4.621 1.00 41.20 23 GLN A C 5
ATOM 4997 O O . GLN A 1 23 ? 16.044 9.365 3.412 1.00 43.14 23 GLN A O 5
ATOM 5011 N N . THR A 1 24 ? 14.778 8.646 5.132 1.00 52.00 24 THR A N 5
ATOM 5012 C CA . THR A 1 24 ? 13.932 7.775 4.308 1.00 5.13 24 THR A CA 5
ATOM 5013 C C . THR A 1 24 ? 12.603 8.429 3.934 1.00 75.42 24 THR A C 5
ATOM 5014 O O . THR A 1 24 ? 12.223 9.474 4.469 1.00 72.43 24 THR A O 5
ATOM 5025 N N . VAL A 1 25 ? 11.908 7.801 2.994 1.00 55.11 25 VAL A N 5
ATOM 5026 C CA . VAL A 1 25 ? 10.536 8.167 2.645 1.00 62.04 25 VAL A CA 5
ATOM 5027 C C . VAL A 1 25 ? 9.604 6.979 2.921 1.00 60.15 25 VAL A C 5
ATOM 5028 O O . VAL A 1 25 ? 9.849 5.866 2.445 1.00 35.31 25 VAL A O 5
ATOM 5041 N N . THR A 1 26 ? 8.554 7.210 3.700 1.00 23.14 26 THR A N 5
ATOM 5042 C CA . THR A 1 26 ? 7.605 6.148 4.047 1.00 35.32 26 THR A CA 5
ATOM 5043 C C . THR A 1 26 ? 6.594 5.929 2.917 1.00 63.31 26 THR A C 5
ATOM 5044 O O . THR A 1 26 ? 5.795 6.813 2.602 1.00 52.32 26 THR A O 5
ATOM 5055 N N . TRP A 1 27 ? 6.646 4.753 2.304 1.00 33.40 27 TRP A N 5
ATOM 5056 C CA . TRP A 1 27 ? 5.737 4.402 1.212 1.00 14.13 27 TRP A CA 5
ATOM 5057 C C . TRP A 1 27 ? 4.720 3.350 1.666 1.00 74.21 27 TRP A C 5
ATOM 5058 O O . TRP A 1 27 ? 5.080 2.330 2.257 1.00 53.33 27 TRP A O 5
ATOM 5079 N N . TYR A 1 28 ? 3.450 3.601 1.387 1.00 55.42 28 TYR A N 5
ATOM 5080 C CA . TYR A 1 28 ? 2.376 2.683 1.763 1.00 61.24 28 TYR A CA 5
ATOM 5081 C C . TYR A 1 28 ? 1.976 1.788 0.576 1.00 10.21 28 TYR A C 5
ATOM 5082 O O . TYR A 1 28 ? 1.456 2.270 -0.434 1.00 74.21 28 TYR A O 5
ATOM 5100 N N . GLN A 1 29 ? 2.223 0.488 0.707 1.00 35.55 29 GLN A N 5
ATOM 5101 C CA . GLN A 1 29 ? 1.891 -0.479 -0.341 1.00 31.21 29 GLN A CA 5
ATOM 5102 C C . GLN A 1 29 ? 0.465 -1.012 -0.186 1.00 34.31 29 GLN A C 5
ATOM 5103 O O . GLN A 1 29 ? 0.135 -1.645 0.819 1.00 53.34 29 GLN A O 5
ATOM 5117 N N . LEU A 1 30 ? -0.374 -0.756 -1.179 1.00 33.31 30 LEU A N 5
ATOM 5118 C CA . LEU A 1 30 ? -1.713 -1.335 -1.211 1.00 35.23 30 LEU A CA 5
ATOM 5119 C C . LEU A 1 30 ? -1.656 -2.773 -1.746 1.00 53.13 30 LEU A C 5
ATOM 5120 O O . LEU A 1 30 ? -1.480 -2.996 -2.946 1.00 61.41 30 LEU A O 5
ATOM 5136 N N . ARG A 1 31 ? -1.773 -3.744 -0.849 1.00 23.14 31 ARG A N 5
ATOM 5137 C CA . ARG A 1 31 ? -1.763 -5.162 -1.222 1.00 34.24 31 ARG A CA 5
ATOM 5138 C C . ARG A 1 31 ? -3.120 -5.808 -0.934 1.00 20.22 31 ARG A C 5
ATOM 5139 O O . ARG A 1 31 ? -3.985 -5.199 -0.306 1.00 31.12 31 ARG A O 5
ATOM 5160 N N . ALA A 1 32 ? -3.303 -7.041 -1.386 1.00 61.14 32 ALA A N 5
ATOM 5161 C CA . ALA A 1 32 ? -4.564 -7.754 -1.176 1.00 32.25 32 ALA A CA 5
ATOM 5162 C C . ALA A 1 32 ? -4.343 -9.127 -0.528 1.00 3.52 32 ALA A C 5
ATOM 5163 O O . ALA A 1 32 ? -3.299 -9.752 -0.704 1.00 22.30 32 ALA A O 5
ATOM 5170 N N . ASP A 1 33 ? -5.333 -9.582 0.236 1.00 63.40 33 ASP A N 5
ATOM 5171 C CA . ASP A 1 33 ? -5.299 -10.912 0.848 1.00 42.13 33 ASP A CA 5
ATOM 5172 C C . ASP A 1 33 ? -5.504 -12.019 -0.201 1.00 21.04 33 ASP A C 5
ATOM 5173 O O . ASP A 1 33 ? -5.085 -13.162 -0.012 1.00 45.23 33 ASP A O 5
ATOM 5182 N N . HIS A 1 34 ? -6.171 -11.671 -1.301 1.00 33.14 34 HIS A N 5
ATOM 5183 C CA . HIS A 1 34 ? -6.462 -12.625 -2.377 1.00 42.20 34 HIS A CA 5
ATOM 5184 C C . HIS A 1 34 ? -6.110 -12.030 -3.758 1.00 20.40 34 HIS A C 5
ATOM 5185 O O . HIS A 1 34 ? -6.334 -10.844 -4.005 1.00 55.33 34 HIS A O 5
ATOM 5200 N N . PRO A 1 35 ? -5.563 -12.849 -4.688 1.00 5.44 35 PRO A N 5
ATOM 5201 C CA . PRO A 1 35 ? -5.295 -14.282 -4.471 1.00 60.21 35 PRO A CA 5
ATOM 5202 C C . PRO A 1 35 ? -4.039 -14.545 -3.619 1.00 45.13 35 PRO A C 5
ATOM 5203 O O . PRO A 1 35 ? -3.969 -15.535 -2.889 1.00 55.11 35 PRO A O 5
ATOM 5214 N N . LYS A 1 36 ? -3.056 -13.651 -3.704 1.00 21.13 36 LYS A N 5
ATOM 5215 C CA . LYS A 1 36 ? -1.783 -13.823 -2.995 1.00 51.31 36 LYS A CA 5
ATOM 5216 C C . LYS A 1 36 ? -1.468 -12.612 -2.097 1.00 63.34 36 LYS A C 5
ATOM 5217 O O . LYS A 1 36 ? -1.763 -11.474 -2.456 1.00 14.41 36 LYS A O 5
ATOM 5236 N N . PRO A 1 37 ? -0.860 -12.841 -0.915 1.00 1.52 37 PRO A N 5
ATOM 5237 C CA . PRO A 1 37 ? -0.470 -11.755 0.005 1.00 51.34 37 PRO A CA 5
ATOM 5238 C C . PRO A 1 37 ? 0.433 -10.696 -0.654 1.00 62.25 37 PRO A C 5
ATOM 5239 O O . PRO A 1 37 ? 0.442 -9.529 -0.254 1.00 52.10 37 PRO A O 5
ATOM 5250 N N . ASP A 1 38 ? 1.197 -11.108 -1.670 1.00 1.32 38 ASP A N 5
ATOM 5251 C CA . ASP A 1 38 ? 2.091 -10.191 -2.383 1.00 35.23 38 ASP A CA 5
ATOM 5252 C C . ASP A 1 38 ? 1.418 -9.572 -3.621 1.00 13.14 38 ASP A C 5
ATOM 5253 O O . ASP A 1 38 ? 2.089 -8.971 -4.463 1.00 75.31 38 ASP A O 5
ATOM 5262 N N . SER A 1 39 ? 0.094 -9.706 -3.732 1.00 25.11 39 SER A N 5
ATOM 5263 C CA . SER A 1 39 ? -0.649 -9.048 -4.815 1.00 75.22 39 SER A CA 5
ATOM 5264 C C . SER A 1 39 ? -0.641 -7.525 -4.619 1.00 73.54 39 SER A C 5
ATOM 5265 O O . SER A 1 39 ? -1.562 -6.953 -4.036 1.00 4.53 39 SER A O 5
ATOM 5273 N N . LEU A 1 40 ? 0.430 -6.884 -5.076 1.00 12.44 40 LEU A N 5
ATOM 5274 C CA . LEU A 1 40 ? 0.613 -5.438 -4.914 1.00 22.13 40 LEU A CA 5
ATOM 5275 C C . LEU A 1 40 ? -0.128 -4.645 -6.000 1.00 72.11 40 LEU A C 5
ATOM 5276 O O . LEU A 1 40 ? 0.108 -4.835 -7.197 1.00 42.40 40 LEU A O 5
ATOM 5292 N N . ILE A 1 41 ? -1.021 -3.759 -5.575 1.00 21.14 41 ILE A N 5
ATOM 5293 C CA . ILE A 1 41 ? -1.790 -2.918 -6.494 1.00 24.13 41 ILE A CA 5
ATOM 5294 C C . ILE A 1 41 ? -1.037 -1.617 -6.833 1.00 61.14 41 ILE A C 5
ATOM 5295 O O . ILE A 1 41 ? -0.886 -1.264 -8.004 1.00 45.23 41 ILE A O 5
ATOM 5311 N N . SER A 1 42 ? -0.559 -0.914 -5.799 1.00 75.30 42 SER A N 5
ATOM 5312 C CA . SER A 1 42 ? 0.139 0.374 -5.984 1.00 20.42 42 SER A CA 5
ATOM 5313 C C . SER A 1 42 ? 0.745 0.891 -4.668 1.00 11.01 42 SER A C 5
ATOM 5314 O O . SER A 1 42 ? 0.200 0.649 -3.588 1.00 74.41 42 SER A O 5
ATOM 5322 N N . GLU A 1 43 ? 1.865 1.612 -4.764 1.00 40.31 43 GLU A N 5
ATOM 5323 C CA . GLU A 1 43 ? 2.488 2.253 -3.593 1.00 31.30 43 GLU A CA 5
ATOM 5324 C C . GLU A 1 43 ? 2.205 3.764 -3.581 1.00 60.22 43 GLU A C 5
ATOM 5325 O O . GLU A 1 43 ? 2.343 4.444 -4.599 1.00 15.02 43 GLU A O 5
ATOM 5337 N N . HIS A 1 44 ? 1.806 4.288 -2.425 1.00 24.52 44 HIS A N 5
ATOM 5338 C CA . HIS A 1 44 ? 1.461 5.710 -2.286 1.00 4.23 44 HIS A CA 5
ATOM 5339 C C . HIS A 1 44 ? 2.207 6.358 -1.106 1.00 43.53 44 HIS A C 5
ATOM 5340 O O . HIS A 1 44 ? 2.402 5.729 -0.069 1.00 75.54 44 HIS A O 5
ATOM 5355 N N . PRO A 1 45 ? 2.623 7.635 -1.247 1.00 41.14 45 PRO A N 5
ATOM 5356 C CA . PRO A 1 45 ? 3.460 8.323 -0.237 1.00 64.12 45 PRO A CA 5
ATOM 5357 C C . PRO A 1 45 ? 2.719 8.687 1.068 1.00 30.42 45 PRO A C 5
ATOM 5358 O O . PRO A 1 45 ? 3.342 8.799 2.124 1.00 61.30 45 PRO A O 5
ATOM 5369 N N . THR A 1 46 ? 1.399 8.883 1.004 1.00 73.00 46 THR A N 5
ATOM 5370 C CA . THR A 1 46 ? 0.624 9.273 2.196 1.00 2.11 46 THR A CA 5
ATOM 5371 C C . THR A 1 46 ? -0.371 8.181 2.617 1.00 2.15 46 THR A C 5
ATOM 5372 O O . THR A 1 46 ? -0.853 7.402 1.786 1.00 3.22 46 THR A O 5
ATOM 5383 N N . ALA A 1 47 ? -0.670 8.126 3.915 1.00 4.12 47 ALA A N 5
ATOM 5384 C CA . ALA A 1 47 ? -1.647 7.175 4.455 1.00 41.01 47 ALA A CA 5
ATOM 5385 C C . ALA A 1 47 ? -3.038 7.379 3.835 1.00 55.53 47 ALA A C 5
ATOM 5386 O O . ALA A 1 47 ? -3.744 6.412 3.537 1.00 13.32 47 ALA A O 5
ATOM 5393 N N . GLN A 1 48 ? -3.426 8.641 3.637 1.00 13.34 48 GLN A N 5
ATOM 5394 C CA . GLN A 1 48 ? -4.715 8.966 3.016 1.00 33.22 48 GLN A CA 5
ATOM 5395 C C . GLN A 1 48 ? -4.789 8.415 1.584 1.00 11.21 48 GLN A C 5
ATOM 5396 O O . GLN A 1 48 ? -5.817 7.878 1.170 1.00 63.31 48 GLN A O 5
ATOM 5410 N N . GLU A 1 49 ? -3.698 8.563 0.833 1.00 15.11 49 GLU A N 5
ATOM 5411 C CA . GLU A 1 49 ? -3.587 7.978 -0.511 1.00 52.13 49 GLU A CA 5
ATOM 5412 C C . GLU A 1 49 ? -3.818 6.460 -0.481 1.00 1.10 49 GLU A C 5
ATOM 5413 O O . GLU A 1 49 ? -4.561 5.915 -1.299 1.00 33.11 49 GLU A O 5
ATOM 5425 N N . ALA A 1 50 ? -3.164 5.786 0.462 1.00 32.22 50 ALA A N 5
ATOM 5426 C CA . ALA A 1 50 ? -3.280 4.331 0.602 1.00 63.01 50 ALA A CA 5
ATOM 5427 C C . ALA A 1 50 ? -4.715 3.899 0.941 1.00 1.24 50 ALA A C 5
ATOM 5428 O O . ALA A 1 50 ? -5.280 3.026 0.283 1.00 64.13 50 ALA A O 5
ATOM 5435 N N . MET A 1 51 ? -5.300 4.521 1.964 1.00 51.23 51 MET A N 5
ATOM 5436 C CA . MET A 1 51 ? -6.669 4.197 2.393 1.00 43.41 51 MET A CA 5
ATOM 5437 C C . MET A 1 51 ? -7.703 4.508 1.296 1.00 52.24 51 MET A C 5
ATOM 5438 O O . MET A 1 51 ? -8.652 3.750 1.093 1.00 1.33 51 MET A O 5
ATOM 5452 N N . ASP A 1 52 ? -7.508 5.624 0.590 1.00 23.51 52 ASP A N 5
ATOM 5453 C CA . ASP A 1 52 ? -8.417 6.028 -0.492 1.00 53.11 52 ASP A CA 5
ATOM 5454 C C . ASP A 1 52 ? -8.390 5.005 -1.640 1.00 34.22 52 ASP A C 5
ATOM 5455 O O . ASP A 1 52 ? -9.434 4.538 -2.097 1.00 40.33 52 ASP A O 5
ATOM 5464 N N . ALA A 1 53 ? -7.188 4.648 -2.092 1.00 10.24 53 ALA A N 5
ATOM 5465 C CA . ALA A 1 53 ? -7.025 3.614 -3.119 1.00 23.50 53 ALA A CA 5
ATOM 5466 C C . ALA A 1 53 ? -7.549 2.251 -2.629 1.00 32.33 53 ALA A C 5
ATOM 5467 O O . ALA A 1 53 ? -8.143 1.485 -3.392 1.00 73.53 53 ALA A O 5
ATOM 5474 N N . LYS A 1 54 ? -7.323 1.964 -1.347 1.00 42.23 54 LYS A N 5
ATOM 5475 C CA . LYS A 1 54 ? -7.808 0.733 -0.708 1.00 1.12 54 LYS A CA 5
ATOM 5476 C C . LYS A 1 54 ? -9.331 0.591 -0.856 1.00 63.43 54 LYS A C 5
ATOM 5477 O O . LYS A 1 54 ? -9.832 -0.465 -1.245 1.00 43.32 54 LYS A O 5
ATOM 5496 N N . LYS A 1 55 ? -10.053 1.668 -0.565 1.00 13.23 55 LYS A N 5
ATOM 5497 C CA . LYS A 1 55 ? -11.510 1.696 -0.732 1.00 4.35 55 LYS A CA 5
ATOM 5498 C C . LYS A 1 55 ? -11.915 1.415 -2.187 1.00 63.10 55 LYS A C 5
ATOM 5499 O O . LYS A 1 55 ? -12.844 0.651 -2.451 1.00 12.21 55 LYS A O 5
ATOM 5518 N N . ARG A 1 56 ? -11.202 2.038 -3.127 1.00 24.22 56 ARG A N 5
ATOM 5519 C CA . ARG A 1 56 ? -11.484 1.872 -4.558 1.00 72.53 56 ARG A CA 5
ATOM 5520 C C . ARG A 1 56 ? -11.292 0.412 -5.001 1.00 74.32 56 ARG A C 5
ATOM 5521 O O . ARG A 1 56 ? -11.988 -0.076 -5.891 1.00 44.33 56 ARG A O 5
ATOM 5542 N N . TYR A 1 57 ? -10.340 -0.278 -4.374 1.00 33.33 57 TYR A N 5
ATOM 5543 C CA . TYR A 1 57 ? -10.095 -1.695 -4.666 1.00 2.44 57 TYR A CA 5
ATOM 5544 C C . TYR A 1 57 ? -11.151 -2.604 -4.011 1.00 45.41 57 TYR A C 5
ATOM 5545 O O . TYR A 1 57 ? -11.641 -3.543 -4.635 1.00 60.02 57 TYR A O 5
ATOM 5563 N N . GLU A 1 58 ? -11.481 -2.331 -2.749 1.00 70.20 58 GLU A N 5
ATOM 5564 C CA . GLU A 1 58 ? -12.404 -3.189 -1.987 1.00 12.54 58 GLU A CA 5
ATOM 5565 C C . GLU A 1 58 ? -13.878 -2.912 -2.323 1.00 14.22 58 GLU A C 5
ATOM 5566 O O . GLU A 1 58 ? -14.781 -3.467 -1.688 1.00 2.52 58 GLU A O 5
ATOM 5578 N N . ASP A 1 59 ? -14.123 -2.056 -3.305 1.00 63.42 59 ASP A N 5
ATOM 5579 C CA . ASP A 1 59 ? -15.482 -1.806 -3.776 1.00 2.34 59 ASP A CA 5
ATOM 5580 C C . ASP A 1 59 ? -16.080 -3.113 -4.347 1.00 5.14 59 ASP A C 5
ATOM 5581 O O . ASP A 1 59 ? -15.394 -3.847 -5.068 1.00 11.20 59 ASP A O 5
ATOM 5590 N N . PRO A 1 60 ? -17.352 -3.432 -4.010 1.00 10.20 60 PRO A N 5
ATOM 5591 C CA . PRO A 1 60 ? -17.991 -4.722 -4.345 1.00 75.34 60 PRO A CA 5
ATOM 5592 C C . PRO A 1 60 ? -17.624 -5.296 -5.730 1.00 63.33 60 PRO A C 5
ATOM 5593 O O . PRO A 1 60 ? -17.067 -6.392 -5.818 1.00 3.12 60 PRO A O 5
ATOM 5604 N N . ASP A 1 61 ? -17.925 -4.564 -6.801 1.00 2.44 61 ASP A N 5
ATOM 5605 C CA . ASP A 1 61 ? -17.662 -5.066 -8.159 1.00 33.02 61 ASP A CA 5
ATOM 5606 C C . ASP A 1 61 ? -17.347 -3.941 -9.166 1.00 54.54 61 ASP A C 5
ATOM 5607 O O . ASP A 1 61 ? -17.489 -4.129 -10.377 1.00 45.15 61 ASP A O 5
ATOM 5616 N N . LYS A 1 62 ? -16.883 -2.794 -8.676 1.00 30.40 62 LYS A N 5
ATOM 5617 C CA . LYS A 1 62 ? -16.550 -1.664 -9.555 1.00 43.51 62 LYS A CA 5
ATOM 5618 C C . LYS A 1 62 ? -15.392 -2.006 -10.507 1.00 51.02 62 LYS A C 5
ATOM 5619 O O . LYS A 1 62 ? -14.379 -2.572 -10.094 1.00 74.32 62 LYS A O 5
ATOM 5638 N N . GLU A 1 63 ? -15.546 -1.643 -11.777 1.00 52.01 63 GLU A N 5
ATOM 5639 C CA . GLU A 1 63 ? -14.533 -1.927 -12.798 1.00 33.24 63 GLU A CA 5
ATOM 5640 C C . GLU A 1 63 ? -13.665 -0.693 -13.089 1.00 45.43 63 GLU A C 5
ATOM 5641 O O . GLU A 1 63 ? -14.112 0.249 -13.744 1.00 32.33 63 GLU A O 5
ATOM 5653 N N . LEU A 1 64 ? -12.426 -0.701 -12.599 1.00 20.52 64 LEU A N 5
ATOM 5654 C CA . LEU A 1 64 ? -11.461 0.356 -12.937 1.00 54.04 64 LEU A CA 5
ATOM 5655 C C . LEU A 1 64 ? -11.072 0.267 -14.422 1.00 75.32 64 LEU A C 5
ATOM 5656 O O . LEU A 1 64 ? -10.640 1.250 -15.037 1.00 73.21 64 LEU A O 5
ATOM 5672 N N . GLU A 1 65 ? -11.199 -0.938 -14.964 1.00 62.14 65 GLU A N 5
ATOM 5673 C CA . GLU A 1 65 ? -11.055 -1.203 -16.397 1.00 35.10 65 GLU A CA 5
ATOM 5674 C C . GLU A 1 65 ? -12.023 -2.317 -16.818 1.00 0.11 65 GLU A C 5
ATOM 5675 O O . GLU A 1 65 ? -12.536 -3.055 -15.972 1.00 44.45 65 GLU A O 5
ATOM 5687 N N . HIS A 1 66 ? -12.269 -2.441 -18.118 1.00 44.13 66 HIS A N 5
ATOM 5688 C CA . HIS A 1 66 ? -13.271 -3.385 -18.627 1.00 41.32 66 HIS A CA 5
ATOM 5689 C C . HIS A 1 66 ? -12.827 -4.847 -18.455 1.00 54.22 66 HIS A C 5
ATOM 5690 O O . HIS A 1 66 ? -11.795 -5.266 -18.987 1.00 65.21 66 HIS A O 5
ATOM 5705 N N . HIS A 1 67 ? -13.615 -5.618 -17.703 1.00 40.53 67 HIS A N 5
ATOM 5706 C CA . HIS A 1 67 ? -13.323 -7.038 -17.485 1.00 14.41 67 HIS A CA 5
ATOM 5707 C C . HIS A 1 67 ? -13.238 -7.803 -18.819 1.00 13.42 67 HIS A C 5
ATOM 5708 O O . HIS A 1 67 ? -14.041 -7.585 -19.729 1.00 23.24 67 HIS A O 5
ATOM 5723 N N . HIS A 1 68 ? -12.263 -8.702 -18.922 1.00 42.24 68 HIS A N 5
ATOM 5724 C CA . HIS A 1 68 ? -12.024 -9.455 -20.160 1.00 64.14 68 HIS A CA 5
ATOM 5725 C C . HIS A 1 68 ? -11.740 -10.939 -19.873 1.00 20.22 68 HIS A C 5
ATOM 5726 O O . HIS A 1 68 ? -11.193 -11.285 -18.826 1.00 51.21 68 HIS A O 5
ATOM 5741 N N . HIS A 1 69 ? -12.110 -11.803 -20.819 1.00 11.42 69 HIS A N 5
ATOM 5742 C CA . HIS A 1 69 ? -12.004 -13.258 -20.641 1.00 4.40 69 HIS A CA 5
ATOM 5743 C C . HIS A 1 69 ? -10.550 -13.736 -20.459 1.00 72.35 69 HIS A C 5
ATOM 5744 O O . HIS A 1 69 ? -10.174 -14.197 -19.379 1.00 65.15 69 HIS A O 5
ATOM 5759 N N . HIS A 1 70 ? -9.737 -13.642 -21.510 1.00 53.40 70 HIS A N 5
ATOM 5760 C CA . HIS A 1 70 ? -8.361 -14.158 -21.463 1.00 51.50 70 HIS A CA 5
ATOM 5761 C C . HIS A 1 70 ? -7.471 -13.505 -22.536 1.00 34.23 70 HIS A C 5
ATOM 5762 O O . HIS A 1 70 ? -7.961 -12.974 -23.532 1.00 21.22 70 HIS A O 5
ATOM 5777 N N . HIS A 1 71 ? -6.157 -13.533 -22.312 1.00 55.20 71 HIS A N 5
ATOM 5778 C CA . HIS A 1 71 ? -5.177 -13.103 -23.320 1.00 52.24 71 HIS A CA 5
ATOM 5779 C C . HIS A 1 71 ? -4.063 -14.157 -23.486 1.00 1.21 71 HIS A C 5
ATOM 5780 O O . HIS A 1 71 ? -4.141 -14.961 -24.434 1.00 38.76 71 HIS A O 5
ATOM 5796 N N . MET A 1 1 ? -28.075 -23.315 -5.751 1.00 52.02 1 MET A N 6
ATOM 5797 C CA . MET A 1 1 ? -27.205 -23.034 -4.574 1.00 5.33 1 MET A CA 6
ATOM 5798 C C . MET A 1 1 ? -25.902 -22.339 -5.007 1.00 52.43 1 MET A C 6
ATOM 5799 O O . MET A 1 1 ? -25.328 -22.679 -6.039 1.00 65.41 1 MET A O 6
ATOM 5815 N N . PRO A 1 2 ? -25.412 -21.359 -4.213 1.00 44.33 2 PRO A N 6
ATOM 5816 C CA . PRO A 1 2 ? -24.214 -20.568 -4.570 1.00 13.42 2 PRO A CA 6
ATOM 5817 C C . PRO A 1 2 ? -22.935 -21.418 -4.703 1.00 0.14 2 PRO A C 6
ATOM 5818 O O . PRO A 1 2 ? -22.391 -21.915 -3.714 1.00 34.21 2 PRO A O 6
ATOM 5829 N N . THR A 1 3 ? -22.465 -21.591 -5.938 1.00 43.54 3 THR A N 6
ATOM 5830 C CA . THR A 1 3 ? -21.230 -22.343 -6.211 1.00 71.41 3 THR A CA 6
ATOM 5831 C C . THR A 1 3 ? -20.060 -21.395 -6.524 1.00 31.14 3 THR A C 6
ATOM 5832 O O . THR A 1 3 ? -19.021 -21.424 -5.861 1.00 33.22 3 THR A O 6
ATOM 5843 N N . LYS A 1 4 ? -20.239 -20.556 -7.541 1.00 63.41 4 LYS A N 6
ATOM 5844 C CA . LYS A 1 4 ? -19.252 -19.526 -7.898 1.00 72.33 4 LYS A CA 6
ATOM 5845 C C . LYS A 1 4 ? -19.710 -18.143 -7.402 1.00 54.42 4 LYS A C 6
ATOM 5846 O O . LYS A 1 4 ? -20.600 -17.528 -7.996 1.00 35.41 4 LYS A O 6
ATOM 5865 N N . PRO A 1 5 ? -19.140 -17.651 -6.284 1.00 50.01 5 PRO A N 6
ATOM 5866 C CA . PRO A 1 5 ? -19.473 -16.333 -5.730 1.00 2.15 5 PRO A CA 6
ATOM 5867 C C . PRO A 1 5 ? -18.530 -15.213 -6.219 1.00 11.04 5 PRO A C 6
ATOM 5868 O O . PRO A 1 5 ? -17.454 -15.481 -6.762 1.00 50.52 5 PRO A O 6
ATOM 5879 N N . PRO A 1 6 ? -18.932 -13.936 -6.056 1.00 24.52 6 PRO A N 6
ATOM 5880 C CA . PRO A 1 6 ? -18.043 -12.791 -6.314 1.00 35.54 6 PRO A CA 6
ATOM 5881 C C . PRO A 1 6 ? -16.887 -12.735 -5.300 1.00 41.24 6 PRO A C 6
ATOM 5882 O O . PRO A 1 6 ? -17.110 -12.823 -4.091 1.00 71.44 6 PRO A O 6
ATOM 5893 N N . TYR A 1 7 ? -15.659 -12.588 -5.798 1.00 52.45 7 TYR A N 6
ATOM 5894 C CA . TYR A 1 7 ? -14.466 -12.571 -4.939 1.00 34.21 7 TYR A CA 6
ATOM 5895 C C . TYR A 1 7 ? -14.542 -11.463 -3.869 1.00 63.44 7 TYR A C 6
ATOM 5896 O O . TYR A 1 7 ? -15.073 -10.380 -4.124 1.00 53.11 7 TYR A O 6
ATOM 5914 N N . PRO A 1 8 ? -14.005 -11.724 -2.652 1.00 24.41 8 PRO A N 6
ATOM 5915 C CA . PRO A 1 8 ? -14.046 -10.760 -1.531 1.00 61.44 8 PRO A CA 6
ATOM 5916 C C . PRO A 1 8 ? -13.351 -9.418 -1.847 1.00 50.32 8 PRO A C 6
ATOM 5917 O O . PRO A 1 8 ? -12.674 -9.277 -2.869 1.00 44.15 8 PRO A O 6
ATOM 5928 N N . ARG A 1 9 ? -13.500 -8.445 -0.949 1.00 73.04 9 ARG A N 6
ATOM 5929 C CA . ARG A 1 9 ? -13.110 -7.056 -1.245 1.00 11.54 9 ARG A CA 6
ATOM 5930 C C . ARG A 1 9 ? -12.056 -6.493 -0.270 1.00 64.43 9 ARG A C 6
ATOM 5931 O O . ARG A 1 9 ? -11.736 -5.307 -0.326 1.00 63.45 9 ARG A O 6
ATOM 5952 N N . GLU A 1 10 ? -11.509 -7.323 0.614 1.00 62.11 10 GLU A N 6
ATOM 5953 C CA . GLU A 1 10 ? -10.662 -6.808 1.698 1.00 33.33 10 GLU A CA 6
ATOM 5954 C C . GLU A 1 10 ? -9.161 -6.853 1.346 1.00 71.40 10 GLU A C 6
ATOM 5955 O O . GLU A 1 10 ? -8.678 -7.788 0.705 1.00 54.00 10 GLU A O 6
ATOM 5967 N N . ALA A 1 11 ? -8.434 -5.827 1.794 1.00 41.14 11 ALA A N 6
ATOM 5968 C CA . ALA A 1 11 ? -7.000 -5.685 1.511 1.00 71.41 11 ALA A CA 6
ATOM 5969 C C . ALA A 1 11 ? -6.239 -5.186 2.751 1.00 51.24 11 ALA A C 6
ATOM 5970 O O . ALA A 1 11 ? -6.817 -5.056 3.832 1.00 32.00 11 ALA A O 6
ATOM 5977 N N . TYR A 1 12 ? -4.943 -4.913 2.596 1.00 35.40 12 TYR A N 6
ATOM 5978 C CA . TYR A 1 12 ? -4.120 -4.403 3.704 1.00 52.15 12 TYR A CA 6
ATOM 5979 C C . TYR A 1 12 ? -2.946 -3.551 3.192 1.00 53.23 12 TYR A C 6
ATOM 5980 O O . TYR A 1 12 ? -2.383 -3.818 2.131 1.00 2.21 12 TYR A O 6
ATOM 5998 N N . ILE A 1 13 ? -2.585 -2.523 3.956 1.00 71.21 13 ILE A N 6
ATOM 5999 C CA . ILE A 1 13 ? -1.493 -1.618 3.583 1.00 22.12 13 ILE A CA 6
ATOM 6000 C C . ILE A 1 13 ? -0.204 -1.944 4.357 1.00 42.45 13 ILE A C 6
ATOM 6001 O O . ILE A 1 13 ? -0.221 -2.093 5.581 1.00 13.31 13 ILE A O 6
ATOM 6017 N N . VAL A 1 14 ? 0.908 -2.052 3.635 1.00 61.54 14 VAL A N 6
ATOM 6018 C CA . VAL A 1 14 ? 2.218 -2.313 4.244 1.00 52.45 14 VAL A CA 6
ATOM 6019 C C . VAL A 1 14 ? 3.090 -1.046 4.243 1.00 71.15 14 VAL A C 6
ATOM 6020 O O . VAL A 1 14 ? 3.281 -0.412 3.202 1.00 41.02 14 VAL A O 6
ATOM 6033 N N . THR A 1 15 ? 3.615 -0.679 5.408 1.00 22.53 15 THR A N 6
ATOM 6034 C CA . THR A 1 15 ? 4.441 0.526 5.541 1.00 10.12 15 THR A CA 6
ATOM 6035 C C . THR A 1 15 ? 5.931 0.218 5.340 1.00 32.24 15 THR A C 6
ATOM 6036 O O . THR A 1 15 ? 6.549 -0.468 6.158 1.00 54.12 15 THR A O 6
ATOM 6047 N N . ILE A 1 16 ? 6.502 0.733 4.254 1.00 55.31 16 ILE A N 6
ATOM 6048 C CA . ILE A 1 16 ? 7.928 0.556 3.963 1.00 45.32 16 ILE A CA 6
ATOM 6049 C C . ILE A 1 16 ? 8.666 1.906 3.984 1.00 11.22 16 ILE A C 6
ATOM 6050 O O . ILE A 1 16 ? 8.038 2.966 4.052 1.00 70.55 16 ILE A O 6
ATOM 6066 N N . GLU A 1 17 ? 9.994 1.869 3.928 1.00 33.20 17 GLU A N 6
ATOM 6067 C CA . GLU A 1 17 ? 10.796 3.097 3.874 1.00 62.32 17 GLU A CA 6
ATOM 6068 C C . GLU A 1 17 ? 11.877 3.018 2.787 1.00 14.13 17 GLU A C 6
ATOM 6069 O O . GLU A 1 17 ? 12.677 2.078 2.741 1.00 53.42 17 GLU A O 6
ATOM 6081 N N . LYS A 1 18 ? 11.890 4.017 1.908 1.00 34.45 18 LYS A N 6
ATOM 6082 C CA . LYS A 1 18 ? 12.835 4.071 0.784 1.00 14.15 18 LYS A CA 6
ATOM 6083 C C . LYS A 1 18 ? 13.803 5.253 0.929 1.00 63.22 18 LYS A C 6
ATOM 6084 O O . LYS A 1 18 ? 13.705 6.040 1.873 1.00 42.14 18 LYS A O 6
ATOM 6103 N N . GLY A 1 19 ? 14.733 5.381 -0.015 1.00 32.23 19 GLY A N 6
ATOM 6104 C CA . GLY A 1 19 ? 15.698 6.477 0.020 1.00 70.14 19 GLY A CA 6
ATOM 6105 C C . GLY A 1 19 ? 17.063 6.063 0.565 1.00 51.44 19 GLY A C 6
ATOM 6106 O O . GLY A 1 19 ? 17.591 5.010 0.203 1.00 65.30 19 GLY A O 6
ATOM 6110 N N . LYS A 1 20 ? 17.645 6.902 1.419 1.00 72.43 20 LYS A N 6
ATOM 6111 C CA . LYS A 1 20 ? 18.974 6.642 1.989 1.00 32.11 20 LYS A CA 6
ATOM 6112 C C . LYS A 1 20 ? 18.914 6.534 3.523 1.00 11.40 20 LYS A C 6
ATOM 6113 O O . LYS A 1 20 ? 18.015 7.091 4.151 1.00 3.35 20 LYS A O 6
ATOM 6132 N N . PRO A 1 21 ? 19.866 5.804 4.149 1.00 30.40 21 PRO A N 6
ATOM 6133 C CA . PRO A 1 21 ? 19.943 5.690 5.620 1.00 15.31 21 PRO A CA 6
ATOM 6134 C C . PRO A 1 21 ? 19.867 7.057 6.329 1.00 65.45 21 PRO A C 6
ATOM 6135 O O . PRO A 1 21 ? 20.611 7.984 6.005 1.00 32.33 21 PRO A O 6
ATOM 6146 N N . GLY A 1 22 ? 18.953 7.178 7.288 1.00 1.54 22 GLY A N 6
ATOM 6147 C CA . GLY A 1 22 ? 18.732 8.456 7.957 1.00 25.14 22 GLY A CA 6
ATOM 6148 C C . GLY A 1 22 ? 17.665 9.298 7.263 1.00 23.24 22 GLY A C 6
ATOM 6149 O O . GLY A 1 22 ? 16.720 9.764 7.902 1.00 74.32 22 GLY A O 6
ATOM 6153 N N . GLN A 1 23 ? 17.820 9.491 5.953 1.00 70.31 23 GLN A N 6
ATOM 6154 C CA . GLN A 1 23 ? 16.844 10.243 5.153 1.00 2.25 23 GLN A CA 6
ATOM 6155 C C . GLN A 1 23 ? 15.902 9.294 4.395 1.00 14.55 23 GLN A C 6
ATOM 6156 O O . GLN A 1 23 ? 16.033 9.107 3.179 1.00 20.24 23 GLN A O 6
ATOM 6170 N N . THR A 1 24 ? 14.965 8.679 5.117 1.00 62.35 24 THR A N 6
ATOM 6171 C CA . THR A 1 24 ? 14.028 7.723 4.509 1.00 4.30 24 THR A CA 6
ATOM 6172 C C . THR A 1 24 ? 12.643 8.332 4.292 1.00 24.30 24 THR A C 6
ATOM 6173 O O . THR A 1 24 ? 12.173 9.154 5.080 1.00 73.03 24 THR A O 6
ATOM 6184 N N . VAL A 1 25 ? 11.991 7.916 3.211 1.00 53.12 25 VAL A N 6
ATOM 6185 C CA . VAL A 1 25 ? 10.614 8.322 2.924 1.00 11.10 25 VAL A CA 6
ATOM 6186 C C . VAL A 1 25 ? 9.661 7.137 3.122 1.00 60.24 25 VAL A C 6
ATOM 6187 O O . VAL A 1 25 ? 9.855 6.069 2.536 1.00 64.22 25 VAL A 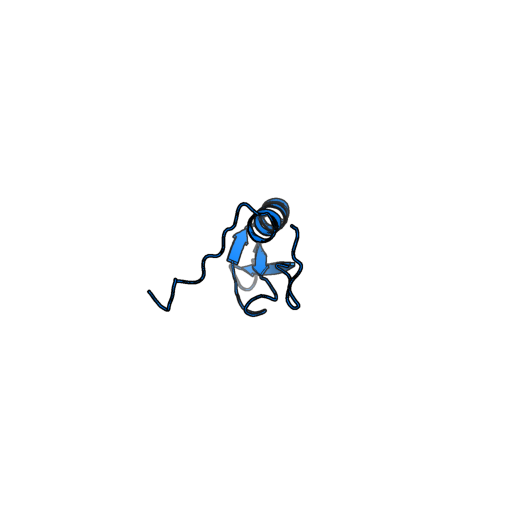O 6
ATOM 6200 N N . THR A 1 26 ? 8.646 7.321 3.957 1.00 52.33 26 THR A N 6
ATOM 6201 C CA . THR A 1 26 ? 7.688 6.249 4.247 1.00 21.43 26 THR A CA 6
ATOM 6202 C C . THR A 1 26 ? 6.716 6.043 3.081 1.00 24.13 26 THR A C 6
ATOM 6203 O O . THR A 1 26 ? 5.927 6.932 2.757 1.00 52.02 26 THR A O 6
ATOM 6214 N N . TRP A 1 27 ? 6.776 4.872 2.456 1.00 33.25 27 TRP A N 6
ATOM 6215 C CA . TRP A 1 27 ? 5.872 4.527 1.358 1.00 64.12 27 TRP A CA 6
ATOM 6216 C C . TRP A 1 27 ? 4.849 3.472 1.792 1.00 71.02 27 TRP A C 6
ATOM 6217 O O . TRP A 1 27 ? 5.193 2.465 2.410 1.00 13.03 27 TRP A O 6
ATOM 6238 N N . TYR A 1 28 ? 3.588 3.718 1.467 1.00 75.20 28 TYR A N 6
ATOM 6239 C CA . TYR A 1 28 ? 2.498 2.803 1.800 1.00 50.32 28 TYR A CA 6
ATOM 6240 C C . TYR A 1 28 ? 2.126 1.933 0.591 1.00 44.25 28 TYR A C 6
ATOM 6241 O O . TYR A 1 28 ? 1.655 2.435 -0.434 1.00 34.03 28 TYR A O 6
ATOM 6259 N N . GLN A 1 29 ? 2.348 0.629 0.719 1.00 63.32 29 GLN A N 6
ATOM 6260 C CA . GLN A 1 29 ? 2.042 -0.326 -0.348 1.00 3.10 29 GLN A CA 6
ATOM 6261 C C . GLN A 1 29 ? 0.696 -1.019 -0.114 1.00 32.13 29 GLN A C 6
ATOM 6262 O O . GLN A 1 29 ? 0.534 -1.774 0.844 1.00 55.22 29 GLN A O 6
ATOM 6276 N N . LEU A 1 30 ? -0.263 -0.768 -0.994 1.00 23.13 30 LEU A N 6
ATOM 6277 C CA . LEU A 1 30 ? -1.567 -1.433 -0.913 1.00 71.54 30 LEU A CA 6
ATOM 6278 C C . LEU A 1 30 ? -1.484 -2.856 -1.487 1.00 32.15 30 LEU A C 6
ATOM 6279 O O . LEU A 1 30 ? -1.291 -3.042 -2.689 1.00 64.31 30 LEU A O 6
ATOM 6295 N N . ARG A 1 31 ? -1.610 -3.857 -0.619 1.00 44.20 31 ARG A N 6
ATOM 6296 C CA . ARG A 1 31 ? -1.589 -5.265 -1.040 1.00 53.43 31 ARG A CA 6
ATOM 6297 C C . ARG A 1 31 ? -2.914 -5.961 -0.691 1.00 24.53 31 ARG A C 6
ATOM 6298 O O . ARG A 1 31 ? -3.736 -5.414 0.043 1.00 25.15 31 ARG A O 6
ATOM 6319 N N . ALA A 1 32 ? -3.114 -7.172 -1.211 1.00 12.45 32 ALA A N 6
ATOM 6320 C CA . ALA A 1 32 ? -4.355 -7.920 -0.968 1.00 51.33 32 ALA A CA 6
ATOM 6321 C C . ALA A 1 32 ? -4.084 -9.418 -0.758 1.00 14.23 32 ALA A C 6
ATOM 6322 O O . ALA A 1 32 ? -3.198 -9.995 -1.388 1.00 12.43 32 ALA A O 6
ATOM 6329 N N . ASP A 1 33 ? -4.857 -10.036 0.134 1.00 51.22 33 ASP A N 6
ATOM 6330 C CA . ASP A 1 33 ? -4.717 -11.466 0.441 1.00 64.31 33 ASP A CA 6
ATOM 6331 C C . ASP A 1 33 ? -5.149 -12.353 -0.739 1.00 12.03 33 ASP A C 6
ATOM 6332 O O . ASP A 1 33 ? -4.784 -13.527 -0.817 1.00 3.23 33 ASP A O 6
ATOM 6341 N N . HIS A 1 34 ? -5.942 -11.783 -1.645 1.00 41.52 34 HIS A N 6
ATOM 6342 C CA . HIS A 1 34 ? -6.486 -12.522 -2.788 1.00 44.55 34 HIS A CA 6
ATOM 6343 C C . HIS A 1 34 ? -6.023 -11.905 -4.124 1.00 13.13 34 HIS A C 6
ATOM 6344 O O . HIS A 1 34 ? -6.081 -10.690 -4.297 1.00 42.11 34 HIS A O 6
ATOM 6359 N N . PRO A 1 35 ? -5.560 -12.725 -5.094 1.00 62.14 35 PRO A N 6
ATOM 6360 C CA . PRO A 1 35 ? -5.458 -14.190 -4.953 1.00 42.34 35 PRO A CA 6
ATOM 6361 C C . PRO A 1 35 ? -4.210 -14.636 -4.170 1.00 12.33 35 PRO A C 6
ATOM 6362 O O . PRO A 1 35 ? -4.189 -15.717 -3.580 1.00 72.03 35 PRO A O 6
ATOM 6373 N N . LYS A 1 36 ? -3.179 -13.792 -4.159 1.00 45.24 36 LYS A N 6
ATOM 6374 C CA . LYS A 1 36 ? -1.924 -14.092 -3.455 1.00 1.44 36 LYS A CA 6
ATOM 6375 C C . LYS A 1 36 ? -1.483 -12.904 -2.585 1.00 54.40 36 LYS A C 6
ATOM 6376 O O . LYS A 1 36 ? -1.388 -11.777 -3.074 1.00 33.33 36 LYS A O 6
ATOM 6395 N N . PRO A 1 37 ? -1.168 -13.142 -1.290 1.00 51.11 37 PRO A N 6
ATOM 6396 C CA . PRO A 1 37 ? -0.748 -12.068 -0.359 1.00 21.20 37 PRO A CA 6
ATOM 6397 C C . PRO A 1 37 ? 0.626 -11.456 -0.707 1.00 73.42 37 PRO A C 6
ATOM 6398 O O . PRO A 1 37 ? 1.186 -10.668 0.059 1.00 34.30 37 PRO A O 6
ATOM 6409 N N . ASP A 1 38 ? 1.176 -11.838 -1.855 1.00 52.51 38 ASP A N 6
ATOM 6410 C CA . ASP A 1 38 ? 2.434 -11.267 -2.343 1.00 23.42 38 ASP A CA 6
ATOM 6411 C C . ASP A 1 38 ? 2.177 -10.211 -3.430 1.00 63.43 38 ASP A C 6
ATOM 6412 O O . ASP A 1 38 ? 3.110 -9.567 -3.914 1.00 40.51 38 ASP A O 6
ATOM 6421 N N . SER A 1 39 ? 0.908 -10.041 -3.804 1.00 23.34 39 SER A N 6
ATOM 6422 C CA . SER A 1 39 ? 0.524 -9.126 -4.891 1.00 4.52 39 SER A CA 6
ATOM 6423 C C . SER A 1 39 ? 0.548 -7.657 -4.444 1.00 74.21 39 SER A C 6
ATOM 6424 O O . SER A 1 39 ? 0.166 -7.329 -3.318 1.00 41.42 39 SER A O 6
ATOM 6432 N N . LEU A 1 40 ? 0.988 -6.778 -5.342 1.00 72.41 40 LEU A N 6
ATOM 6433 C CA . LEU A 1 40 ? 1.069 -5.339 -5.060 1.00 11.11 40 LEU A CA 6
ATOM 6434 C C . LEU A 1 40 ? 0.117 -4.545 -5.966 1.00 50.14 40 LEU A C 6
ATOM 6435 O O . LEU A 1 40 ? 0.195 -4.635 -7.193 1.00 25.44 40 LEU A O 6
ATOM 6451 N N . ILE A 1 41 ? -0.778 -3.767 -5.358 1.00 55.23 41 ILE A N 6
ATOM 6452 C CA . ILE A 1 41 ? -1.753 -2.968 -6.108 1.00 52.13 41 ILE A CA 6
ATOM 6453 C C . ILE A 1 41 ? -1.190 -1.582 -6.480 1.00 25.23 41 ILE A C 6
ATOM 6454 O O . ILE A 1 41 ? -1.196 -1.197 -7.647 1.00 72.34 41 ILE A O 6
ATOM 6470 N N . SER A 1 42 ? -0.705 -0.836 -5.483 1.00 72.11 42 SER A N 6
ATOM 6471 C CA . SER A 1 42 ? -0.181 0.525 -5.721 1.00 51.30 42 SER A CA 6
ATOM 6472 C C . SER A 1 42 ? 0.680 1.032 -4.552 1.00 12.34 42 SER A C 6
ATOM 6473 O O . SER A 1 42 ? 0.509 0.604 -3.408 1.00 32.32 42 SER A O 6
ATOM 6481 N N . GLU A 1 43 ? 1.601 1.950 -4.850 1.00 33.41 43 GLU A N 6
ATOM 6482 C CA . GLU A 1 43 ? 2.462 2.570 -3.831 1.00 32.31 43 GLU A CA 6
ATOM 6483 C C . GLU A 1 43 ? 2.149 4.070 -3.692 1.00 21.30 43 GLU A C 6
ATOM 6484 O O . GLU A 1 43 ? 2.046 4.784 -4.692 1.00 10.32 43 GLU A O 6
ATOM 6496 N N . HIS A 1 44 ? 1.994 4.548 -2.460 1.00 22.24 44 HIS A N 6
ATOM 6497 C CA . HIS A 1 44 ? 1.698 5.969 -2.208 1.00 5.23 44 HIS A CA 6
ATOM 6498 C C . HIS A 1 44 ? 2.450 6.492 -0.972 1.00 50.42 44 HIS A C 6
ATOM 6499 O O . HIS A 1 44 ? 2.549 5.798 0.035 1.00 44.02 44 HIS A O 6
ATOM 6514 N N . PRO A 1 45 ? 2.984 7.732 -1.026 1.00 35.31 45 PRO A N 6
ATOM 6515 C CA . PRO A 1 45 ? 3.777 8.307 0.080 1.00 73.43 45 PRO A CA 6
ATOM 6516 C C . PRO A 1 45 ? 2.930 8.702 1.309 1.00 32.34 45 PRO A C 6
ATOM 6517 O O . PRO A 1 45 ? 3.468 8.941 2.392 1.00 11.45 45 PRO A O 6
ATOM 6528 N N . THR A 1 46 ? 1.611 8.794 1.137 1.00 3.14 46 THR A N 6
ATOM 6529 C CA . THR A 1 46 ? 0.705 9.113 2.255 1.00 13.55 46 THR A CA 6
ATOM 6530 C C . THR A 1 46 ? -0.265 7.960 2.540 1.00 44.13 46 THR A C 6
ATOM 6531 O O . THR A 1 46 ? -0.657 7.221 1.631 1.00 33.32 46 THR A O 6
ATOM 6542 N N . ALA A 1 47 ? -0.657 7.807 3.805 1.00 73.15 47 ALA A N 6
ATOM 6543 C CA . ALA A 1 47 ? -1.627 6.779 4.197 1.00 5.51 47 ALA A CA 6
ATOM 6544 C C . ALA A 1 47 ? -3.010 7.051 3.588 1.00 75.05 47 ALA A C 6
ATOM 6545 O O . ALA A 1 47 ? -3.767 6.122 3.297 1.00 12.12 47 ALA A O 6
ATOM 6552 N N . GLN A 1 48 ? -3.330 8.331 3.399 1.00 5.31 48 GLN A N 6
ATOM 6553 C CA . GLN A 1 48 ? -4.612 8.735 2.815 1.00 64.23 48 GLN A CA 6
ATOM 6554 C C . GLN A 1 48 ? -4.763 8.164 1.397 1.00 71.42 48 GLN A C 6
ATOM 6555 O O . GLN A 1 48 ? -5.754 7.506 1.100 1.00 34.04 48 GLN A O 6
ATOM 6569 N N . GLU A 1 49 ? -3.765 8.394 0.535 1.00 71.13 49 GLU A N 6
ATOM 6570 C CA . GLU A 1 49 ? -3.794 7.871 -0.841 1.00 74.31 49 GLU A CA 6
ATOM 6571 C C . GLU A 1 49 ? -3.974 6.342 -0.868 1.00 41.33 49 GLU A C 6
ATOM 6572 O O . GLU A 1 49 ? -4.769 5.813 -1.644 1.00 42.31 49 GLU A O 6
ATOM 6584 N N . ALA A 1 50 ? -3.212 5.642 -0.025 1.00 24.45 50 ALA A N 6
ATOM 6585 C CA . ALA A 1 50 ? -3.288 4.177 0.054 1.00 70.15 50 ALA A CA 6
ATOM 6586 C C . ALA A 1 50 ? -4.701 3.707 0.442 1.00 62.25 50 ALA A C 6
ATOM 6587 O O . ALA A 1 50 ? -5.278 2.828 -0.204 1.00 71.12 50 ALA A O 6
ATOM 6594 N N . MET A 1 51 ? -5.258 4.302 1.499 1.00 31.31 51 MET A N 6
ATOM 6595 C CA . MET A 1 51 ? -6.640 4.023 1.913 1.00 30.14 51 MET A CA 6
ATOM 6596 C C . MET A 1 51 ? -7.642 4.472 0.836 1.00 23.01 51 MET A C 6
ATOM 6597 O O . MET A 1 51 ? -8.681 3.844 0.630 1.00 14.20 51 MET A O 6
ATOM 6611 N N . ASP A 1 52 ? -7.305 5.558 0.144 1.00 33.32 52 ASP A N 6
ATOM 6612 C CA . ASP A 1 52 ? -8.176 6.144 -0.878 1.00 65.40 52 ASP A CA 6
ATOM 6613 C C . ASP A 1 52 ? -8.417 5.151 -2.026 1.00 23.34 52 ASP A C 6
ATOM 6614 O O . ASP A 1 52 ? -9.552 4.947 -2.466 1.00 15.13 52 ASP A O 6
ATOM 6623 N N . ALA A 1 53 ? -7.338 4.526 -2.494 1.00 54.23 53 ALA A N 6
ATOM 6624 C CA . ALA A 1 53 ? -7.426 3.482 -3.520 1.00 63.52 53 ALA A CA 6
ATOM 6625 C C . ALA A 1 53 ? -8.072 2.204 -2.960 1.00 63.03 53 ALA A C 6
ATOM 6626 O O . ALA A 1 53 ? -8.784 1.487 -3.669 1.00 23.03 53 ALA A O 6
ATOM 6633 N N . LYS A 1 54 ? -7.823 1.931 -1.673 1.00 54.54 54 LYS A N 6
ATOM 6634 C CA . LYS A 1 54 ? -8.397 0.758 -1.000 1.00 2.34 54 LYS A CA 6
ATOM 6635 C C . LYS A 1 54 ? -9.933 0.818 -0.984 1.00 34.32 54 LYS A C 6
ATOM 6636 O O . LYS A 1 54 ? -10.600 -0.208 -1.125 1.00 53.34 54 LYS A O 6
ATOM 6655 N N . LYS A 1 55 ? -10.485 2.023 -0.811 1.00 50.23 55 LYS A N 6
ATOM 6656 C CA . LYS A 1 55 ? -11.942 2.221 -0.841 1.00 2.45 55 LYS A CA 6
ATOM 6657 C C . LYS A 1 55 ? -12.560 1.615 -2.110 1.00 50.32 55 LYS A C 6
ATOM 6658 O O . LYS A 1 55 ? -13.460 0.779 -2.034 1.00 45.24 55 LYS A O 6
ATOM 6677 N N . ARG A 1 56 ? -12.059 2.032 -3.274 1.00 3.33 56 ARG A N 6
ATOM 6678 C CA . ARG A 1 56 ? -12.564 1.521 -4.553 1.00 34.32 56 ARG A CA 6
ATOM 6679 C C . ARG A 1 56 ? -12.238 0.036 -4.747 1.00 53.40 56 ARG A C 6
ATOM 6680 O O . ARG A 1 56 ? -12.940 -0.666 -5.472 1.00 43.43 56 ARG A O 6
ATOM 6701 N N . TYR A 1 57 ? -11.162 -0.439 -4.115 1.00 0.24 57 TYR A N 6
ATOM 6702 C CA . TYR A 1 57 ? -10.842 -1.870 -4.132 1.00 65.20 57 TYR A CA 6
ATOM 6703 C C . TYR A 1 57 ? -11.915 -2.673 -3.371 1.00 73.00 57 TYR A C 6
ATOM 6704 O O . TYR A 1 57 ? -12.199 -3.823 -3.701 1.00 14.44 57 TYR A O 6
ATOM 6722 N N . GLU A 1 58 ? -12.488 -2.062 -2.342 1.00 24.42 58 GLU A N 6
ATOM 6723 C CA . GLU A 1 58 ? -13.588 -2.676 -1.596 1.00 12.33 58 GLU A CA 6
ATOM 6724 C C . GLU A 1 58 ? -14.912 -2.547 -2.368 1.00 13.40 58 GLU A C 6
ATOM 6725 O O . GLU A 1 58 ? -15.675 -3.510 -2.485 1.00 50.31 58 GLU A O 6
ATOM 6737 N N . ASP A 1 59 ? -15.171 -1.353 -2.895 1.00 20.01 59 ASP A N 6
ATOM 6738 C CA . ASP A 1 59 ? -16.370 -1.085 -3.696 1.00 22.25 59 ASP A CA 6
ATOM 6739 C C . ASP A 1 59 ? -16.353 -1.840 -5.048 1.00 23.43 59 ASP A C 6
ATOM 6740 O O . ASP A 1 59 ? -15.327 -2.393 -5.454 1.00 4.01 59 ASP A O 6
ATOM 6749 N N . PRO A 1 60 ? -17.503 -1.883 -5.759 1.00 63.24 60 PRO A N 6
ATOM 6750 C CA . PRO A 1 60 ? -17.566 -2.431 -7.126 1.00 54.35 60 PRO A CA 6
ATOM 6751 C C . PRO A 1 60 ? -16.900 -1.507 -8.161 1.00 22.11 60 PRO A C 6
ATOM 6752 O O . PRO A 1 60 ? -16.734 -1.877 -9.327 1.00 30.34 60 PRO A O 6
ATOM 6763 N N . ASP A 1 61 ? -16.504 -0.309 -7.724 1.00 71.13 61 ASP A N 6
ATOM 6764 C CA . ASP A 1 61 ? -15.810 0.662 -8.585 1.00 32.12 61 ASP A CA 6
ATOM 6765 C C . ASP A 1 61 ? -14.325 0.285 -8.794 1.00 65.41 61 ASP A C 6
ATOM 6766 O O . ASP A 1 61 ? -13.473 1.154 -9.006 1.00 51.33 61 ASP A O 6
ATOM 6775 N N . LYS A 1 62 ? -14.033 -1.014 -8.759 1.00 72.44 62 LYS A N 6
ATOM 6776 C CA . LYS A 1 62 ? -12.670 -1.526 -8.928 1.00 71.34 62 LYS A CA 6
ATOM 6777 C C . LYS A 1 62 ? -12.250 -1.500 -10.404 1.00 61.42 62 LYS A C 6
ATOM 6778 O O . LYS A 1 62 ? -12.981 -1.973 -11.277 1.00 33.53 62 LYS A O 6
ATOM 6797 N N . GLU A 1 63 ? -11.064 -0.969 -10.675 1.00 32.13 63 GLU A N 6
ATOM 6798 C CA . GLU A 1 63 ? -10.606 -0.762 -12.057 1.00 51.14 63 GLU A CA 6
ATOM 6799 C C . GLU A 1 63 ? -9.564 -1.803 -12.490 1.00 55.32 63 GLU A C 6
ATOM 6800 O O . GLU A 1 63 ? -9.228 -1.899 -13.674 1.00 15.40 63 GLU A O 6
ATOM 6812 N N . LEU A 1 64 ? -9.053 -2.571 -11.527 1.00 72.12 64 LEU A N 6
ATOM 6813 C CA . LEU A 1 64 ? -8.059 -3.616 -11.799 1.00 65.31 64 LEU A CA 6
ATOM 6814 C C . LEU A 1 64 ? -8.558 -4.617 -12.856 1.00 43.15 64 LEU A C 6
ATOM 6815 O O . LEU A 1 64 ? -9.642 -5.186 -12.726 1.00 33.21 64 LEU A O 6
ATOM 6831 N N . GLU A 1 65 ? -7.761 -4.827 -13.901 1.00 64.33 65 GLU A N 6
ATOM 6832 C CA . GLU A 1 65 ? -8.104 -5.794 -14.952 1.00 72.12 65 GLU A CA 6
ATOM 6833 C C . GLU A 1 65 ? -8.044 -7.243 -14.436 1.00 42.21 65 GLU A C 6
ATOM 6834 O O . GLU A 1 65 ? -7.460 -7.525 -13.384 1.00 72.13 65 GLU A O 6
ATOM 6846 N N . HIS A 1 66 ? -8.642 -8.165 -15.190 1.00 74.45 66 HIS A N 6
ATOM 6847 C CA . HIS A 1 66 ? -8.582 -9.588 -14.845 1.00 11.23 66 HIS A CA 6
ATOM 6848 C C . HIS A 1 66 ? -7.189 -10.152 -15.165 1.00 1.02 66 HIS A C 6
ATOM 6849 O O . HIS A 1 66 ? -6.841 -10.352 -16.330 1.00 25.25 66 HIS A O 6
ATOM 6864 N N . HIS A 1 67 ? -6.394 -10.382 -14.124 1.00 11.25 67 HIS A N 6
ATOM 6865 C CA . HIS A 1 67 ? -5.012 -10.851 -14.285 1.00 1.10 67 HIS A CA 6
ATOM 6866 C C . HIS A 1 67 ? -4.953 -12.363 -14.561 1.00 43.43 67 HIS A C 6
ATOM 6867 O O . HIS A 1 67 ? -5.687 -13.146 -13.957 1.00 61.22 67 HIS A O 6
ATOM 6882 N N . HIS A 1 68 ? -4.071 -12.760 -15.474 1.00 14.40 68 HIS A N 6
ATOM 6883 C CA . HIS A 1 68 ? -3.951 -14.165 -15.882 1.00 63.22 68 HIS A CA 6
ATOM 6884 C C . HIS A 1 68 ? -2.966 -14.942 -14.997 1.00 11.22 68 HIS A C 6
ATOM 6885 O O . HIS A 1 68 ? -2.159 -14.359 -14.266 1.00 43.31 68 HIS A O 6
ATOM 6900 N N . HIS A 1 69 ? -3.031 -16.268 -15.089 1.00 4.43 69 HIS A N 6
ATOM 6901 C CA . HIS A 1 69 ? -2.233 -17.157 -14.241 1.00 25.14 69 HIS A CA 6
ATOM 6902 C C . HIS A 1 69 ? -0.803 -17.313 -14.782 1.00 72.23 69 HIS A C 6
ATOM 6903 O O . HIS A 1 69 ? -0.500 -18.268 -15.506 1.00 60.41 69 HIS A O 6
ATOM 6918 N N . HIS A 1 70 ? 0.067 -16.370 -14.436 1.00 45.00 70 HIS A N 6
ATOM 6919 C CA . HIS A 1 70 ? 1.448 -16.373 -14.934 1.00 74.31 70 HIS A CA 6
ATOM 6920 C C . HIS A 1 70 ? 2.263 -17.542 -14.352 1.00 34.12 70 HIS A C 6
ATOM 6921 O O . HIS A 1 70 ? 2.281 -17.759 -13.138 1.00 4.41 70 HIS A O 6
ATOM 6936 N N . HIS A 1 71 ? 2.925 -18.292 -15.236 1.00 23.23 71 HIS A N 6
ATOM 6937 C CA . HIS A 1 71 ? 3.817 -19.397 -14.836 1.00 71.35 71 HIS A CA 6
ATOM 6938 C C . HIS A 1 71 ? 5.136 -19.367 -15.635 1.00 12.12 71 HIS A C 6
ATOM 6939 O O . HIS A 1 71 ? 5.149 -19.859 -16.788 1.00 37.91 71 HIS A O 6
ATOM 6955 N N . MET A 1 1 ? -25.017 -2.653 -1.593 1.00 11.34 1 MET A N 7
ATOM 6956 C CA . MET A 1 1 ? -25.930 -3.769 -1.960 1.00 2.34 1 MET A CA 7
ATOM 6957 C C . MET A 1 1 ? -25.196 -5.118 -1.878 1.00 5.10 1 MET A C 7
ATOM 6958 O O . MET A 1 1 ? -24.084 -5.255 -2.391 1.00 4.23 1 MET A O 7
ATOM 6974 N N . PRO A 1 2 ? -25.797 -6.135 -1.223 1.00 41.52 2 PRO A N 7
ATOM 6975 C CA . PRO A 1 2 ? -25.166 -7.458 -1.074 1.00 21.40 2 PRO A CA 7
ATOM 6976 C C . PRO A 1 2 ? -25.008 -8.213 -2.408 1.00 33.43 2 PRO A C 7
ATOM 6977 O O . PRO A 1 2 ? -25.806 -9.093 -2.742 1.00 52.33 2 PRO A O 7
ATOM 6988 N N . THR A 1 3 ? -23.995 -7.838 -3.184 1.00 51.51 3 THR A N 7
ATOM 6989 C CA . THR A 1 3 ? -23.632 -8.582 -4.394 1.00 3.21 3 THR A CA 7
ATOM 6990 C C . THR A 1 3 ? -22.563 -9.628 -4.058 1.00 21.35 3 THR A C 7
ATOM 6991 O O . THR A 1 3 ? -21.372 -9.321 -4.020 1.00 52.10 3 THR A O 7
ATOM 7002 N N . LYS A 1 4 ? -23.005 -10.855 -3.786 1.00 14.04 4 LYS A N 7
ATOM 7003 C CA . LYS A 1 4 ? -22.115 -11.924 -3.312 1.00 24.35 4 LYS A CA 7
ATOM 7004 C C . LYS A 1 4 ? -20.972 -12.235 -4.304 1.00 2.43 4 LYS A C 7
ATOM 7005 O O . LYS A 1 4 ? -21.203 -12.753 -5.400 1.00 10.12 4 LYS A O 7
ATOM 7024 N N . PRO A 1 5 ? -19.715 -11.914 -3.935 1.00 61.04 5 PRO A N 7
ATOM 7025 C CA . PRO A 1 5 ? -18.544 -12.283 -4.729 1.00 41.31 5 PRO A CA 7
ATOM 7026 C C . PRO A 1 5 ? -18.012 -13.685 -4.360 1.00 2.00 5 PRO A C 7
ATOM 7027 O O . PRO A 1 5 ? -18.173 -14.139 -3.225 1.00 11.22 5 PRO A O 7
ATOM 7038 N N . PRO A 1 6 ? -17.372 -14.393 -5.313 1.00 50.41 6 PRO A N 7
ATOM 7039 C CA . PRO A 1 6 ? -16.792 -15.729 -5.054 1.00 21.23 6 PRO A CA 7
ATOM 7040 C C . PRO A 1 6 ? -15.506 -15.669 -4.209 1.00 52.41 6 PRO A C 7
ATOM 7041 O O . PRO A 1 6 ? -14.919 -16.701 -3.876 1.00 31.51 6 PRO A O 7
ATOM 7052 N N . TYR A 1 7 ? -15.084 -14.453 -3.857 1.00 12.35 7 TYR A N 7
ATOM 7053 C CA . TYR A 1 7 ? -13.854 -14.239 -3.085 1.00 15.03 7 TYR A CA 7
ATOM 7054 C C . TYR A 1 7 ? -14.023 -13.069 -2.094 1.00 71.01 7 TYR A C 7
ATOM 7055 O O . TYR A 1 7 ? -14.756 -12.115 -2.373 1.00 54.34 7 TYR A O 7
ATOM 7073 N N . PRO A 1 8 ? -13.358 -13.126 -0.923 1.00 22.23 8 PRO A N 7
ATOM 7074 C CA . PRO A 1 8 ? -13.326 -11.996 0.022 1.00 73.41 8 PRO A CA 7
ATOM 7075 C C . PRO A 1 8 ? -12.559 -10.791 -0.553 1.00 61.41 8 PRO A C 7
ATOM 7076 O O . PRO A 1 8 ? -11.387 -10.904 -0.914 1.00 51.32 8 PRO A O 7
ATOM 7087 N N . ARG A 1 9 ? -13.218 -9.640 -0.642 1.00 4.41 9 ARG A N 7
ATOM 7088 C CA . ARG A 1 9 ? -12.598 -8.448 -1.235 1.00 32.31 9 ARG A CA 7
ATOM 7089 C C . ARG A 1 9 ? -12.170 -7.428 -0.172 1.00 41.32 9 ARG A C 7
ATOM 7090 O O . ARG A 1 9 ? -12.928 -6.527 0.198 1.00 32.43 9 ARG A O 7
ATOM 7111 N N . GLU A 1 10 ? -10.948 -7.597 0.326 1.00 23.55 10 GLU A N 7
ATOM 7112 C CA . GLU A 1 10 ? -10.352 -6.661 1.282 1.00 23.15 10 GLU A CA 7
ATOM 7113 C C . GLU A 1 10 ? -8.819 -6.656 1.163 1.00 42.31 10 GLU A C 7
ATOM 7114 O O . GLU A 1 10 ? -8.213 -7.620 0.683 1.00 65.11 10 GLU A O 7
ATOM 7126 N N . ALA A 1 11 ? -8.193 -5.563 1.591 1.00 0.13 11 ALA A N 7
ATOM 7127 C CA . ALA A 1 11 ? -6.740 -5.398 1.450 1.00 70.30 11 ALA A CA 7
ATOM 7128 C C . ALA A 1 11 ? -6.098 -4.873 2.740 1.00 54.44 11 ALA A C 7
ATOM 7129 O O . ALA A 1 11 ? -6.782 -4.614 3.730 1.00 34.12 11 ALA A O 7
ATOM 7136 N N . TYR A 1 12 ? -4.777 -4.717 2.719 1.00 64.13 12 TYR A N 7
ATOM 7137 C CA . TYR A 1 12 ? -4.036 -4.202 3.873 1.00 75.53 12 TYR A CA 7
ATOM 7138 C C . TYR A 1 12 ? -2.853 -3.323 3.433 1.00 53.32 12 TYR A C 7
ATOM 7139 O O . TYR A 1 12 ? -2.179 -3.605 2.439 1.00 41.31 12 TYR A O 7
ATOM 7157 N N . ILE A 1 13 ? -2.618 -2.248 4.174 1.00 31.24 13 ILE A N 7
ATOM 7158 C CA . ILE A 1 13 ? -1.555 -1.292 3.850 1.00 73.41 13 ILE A CA 7
ATOM 7159 C C . ILE A 1 13 ? -0.230 -1.649 4.554 1.00 11.11 13 ILE A C 7
ATOM 7160 O O . ILE A 1 13 ? -0.185 -1.796 5.775 1.00 33.24 13 ILE A O 7
ATOM 7176 N N . VAL A 1 14 ? 0.844 -1.781 3.776 1.00 53.40 14 VAL A N 7
ATOM 7177 C CA . VAL A 1 14 ? 2.171 -2.102 4.320 1.00 74.10 14 VAL A CA 7
ATOM 7178 C C . VAL A 1 14 ? 3.090 -0.869 4.298 1.00 14.12 14 VAL A C 7
ATOM 7179 O O . VAL A 1 14 ? 3.186 -0.172 3.290 1.00 64.52 14 VAL A O 7
ATOM 7192 N N . THR A 1 15 ? 3.764 -0.602 5.415 1.00 61.40 15 THR A N 7
ATOM 7193 C CA . THR A 1 15 ? 4.649 0.569 5.531 1.00 24.50 15 THR A CA 7
ATOM 7194 C C . THR A 1 15 ? 6.108 0.235 5.179 1.00 11.52 15 THR A C 7
ATOM 7195 O O . THR A 1 15 ? 6.732 -0.626 5.805 1.00 3.44 15 THR A O 7
ATOM 7206 N N . ILE A 1 16 ? 6.649 0.921 4.173 1.00 22.33 16 ILE A N 7
ATOM 7207 C CA . ILE A 1 16 ? 8.060 0.767 3.784 1.00 73.01 16 ILE A CA 7
ATOM 7208 C C . ILE A 1 16 ? 8.788 2.122 3.814 1.00 72.12 16 ILE A C 7
ATOM 7209 O O . ILE A 1 16 ? 8.162 3.170 3.978 1.00 35.13 16 ILE A O 7
ATOM 7225 N N . GLU A 1 17 ? 10.110 2.102 3.646 1.00 2.31 17 GLU A N 7
ATOM 7226 C CA . GLU A 1 17 ? 10.904 3.339 3.614 1.00 13.25 17 GLU A CA 7
ATOM 7227 C C . GLU A 1 17 ? 11.944 3.317 2.477 1.00 50.21 17 GLU A C 7
ATOM 7228 O O . GLU A 1 17 ? 12.729 2.375 2.347 1.00 72.21 17 GLU A O 7
ATOM 7240 N N . LYS A 1 18 ? 11.939 4.364 1.653 1.00 51.21 18 LYS A N 7
ATOM 7241 C CA . LYS A 1 18 ? 12.869 4.480 0.517 1.00 62.24 18 LYS A CA 7
ATOM 7242 C C . LYS A 1 18 ? 13.984 5.501 0.823 1.00 2.43 18 LYS A C 7
ATOM 7243 O O . LYS A 1 18 ? 13.956 6.163 1.856 1.00 33.54 18 LYS A O 7
ATOM 7262 N N . GLY A 1 19 ? 14.960 5.629 -0.074 1.00 64.34 19 GLY A N 7
ATOM 7263 C CA . GLY A 1 19 ? 16.023 6.622 0.110 1.00 25.41 19 GLY A CA 7
ATOM 7264 C C . GLY A 1 19 ? 17.328 6.038 0.654 1.00 55.13 19 GLY A C 7
ATOM 7265 O O . GLY A 1 19 ? 17.744 4.944 0.263 1.00 62.33 19 GLY A O 7
ATOM 7269 N N . LYS A 1 20 ? 17.975 6.774 1.561 1.00 21.12 20 LYS A N 7
ATOM 7270 C CA . LYS A 1 20 ? 19.282 6.380 2.110 1.00 54.23 20 LYS A CA 7
ATOM 7271 C C . LYS A 1 20 ? 19.139 5.780 3.520 1.00 23.23 20 LYS A C 7
ATOM 7272 O O . LYS A 1 20 ? 18.191 6.095 4.235 1.00 15.31 20 LYS A O 7
ATOM 7291 N N . PRO A 1 21 ? 20.086 4.918 3.948 1.00 0.43 21 PRO A N 7
ATOM 7292 C CA . PRO A 1 21 ? 20.124 4.411 5.333 1.00 65.45 21 PRO A CA 7
ATOM 7293 C C . PRO A 1 21 ? 20.149 5.557 6.364 1.00 31.24 21 PRO A C 7
ATOM 7294 O O . PRO A 1 21 ? 21.117 6.320 6.440 1.00 42.43 21 PRO A O 7
ATOM 7305 N N . GLY A 1 22 ? 19.071 5.690 7.136 1.00 52.11 22 GLY A N 7
ATOM 7306 C CA . GLY A 1 22 ? 18.945 6.801 8.079 1.00 12.32 22 GLY A CA 7
ATOM 7307 C C . GLY A 1 22 ? 18.172 7.979 7.488 1.00 52.01 22 GLY A C 7
ATOM 7308 O O . GLY A 1 22 ? 17.297 8.553 8.135 1.00 74.20 22 GLY A O 7
ATOM 7312 N N . GLN A 1 23 ? 18.507 8.342 6.250 1.00 74.05 23 GLN A N 7
ATOM 7313 C CA . GLN A 1 23 ? 17.786 9.393 5.519 1.00 5.30 23 GLN A CA 7
ATOM 7314 C C . GLN A 1 23 ? 16.728 8.776 4.594 1.00 73.04 23 GLN A C 7
ATOM 7315 O O . GLN A 1 23 ? 16.878 8.759 3.370 1.00 25.04 23 GLN A O 7
ATOM 7329 N N . THR A 1 24 ? 15.664 8.256 5.200 1.00 62.12 24 THR A N 7
ATOM 7330 C CA . THR A 1 24 ? 14.620 7.535 4.462 1.00 71.33 24 THR A CA 7
ATOM 7331 C C . THR A 1 24 ? 13.364 8.382 4.221 1.00 0.44 24 THR A C 7
ATOM 7332 O O . THR A 1 24 ? 13.195 9.461 4.789 1.00 41.14 24 THR A O 7
ATOM 7343 N N . VAL A 1 25 ? 12.488 7.866 3.360 1.00 20.22 25 VAL A N 7
ATOM 7344 C CA . VAL A 1 25 ? 11.200 8.494 3.051 1.00 42.35 25 VAL A CA 7
ATOM 7345 C C . VAL A 1 25 ? 10.058 7.481 3.238 1.00 25.32 25 VAL A C 7
ATOM 7346 O O . VAL A 1 25 ? 10.085 6.393 2.656 1.00 12.25 25 VAL A O 7
ATOM 7359 N N . THR A 1 26 ? 9.065 7.835 4.051 1.00 54.23 26 THR A N 7
ATOM 7360 C CA . THR A 1 26 ? 7.946 6.926 4.355 1.00 30.41 26 THR A CA 7
ATOM 7361 C C . THR A 1 26 ? 7.034 6.691 3.137 1.00 54.34 26 THR A C 7
ATOM 7362 O O . THR A 1 26 ? 6.513 7.639 2.544 1.00 30.22 26 THR A O 7
ATOM 7373 N N . TRP A 1 27 ? 6.844 5.420 2.780 1.00 20.24 27 TRP A N 7
ATOM 7374 C CA . TRP A 1 27 ? 5.950 5.029 1.681 1.00 12.30 27 TRP A CA 7
ATOM 7375 C C . TRP A 1 27 ? 4.983 3.917 2.117 1.00 24.43 27 TRP A C 7
ATOM 7376 O O . TRP A 1 27 ? 5.299 3.104 2.984 1.00 1.53 27 TRP A O 7
ATOM 7397 N N . TYR A 1 28 ? 3.804 3.891 1.505 1.00 32.52 28 TYR A N 7
ATOM 7398 C CA . TYR A 1 28 ? 2.777 2.896 1.830 1.00 31.45 28 TYR A CA 7
ATOM 7399 C C . TYR A 1 28 ? 2.460 2.000 0.621 1.00 1.23 28 TYR A C 7
ATOM 7400 O O . TYR A 1 28 ? 1.951 2.470 -0.401 1.00 31.21 28 TYR A O 7
ATOM 7418 N N . GLN A 1 29 ? 2.764 0.710 0.745 1.00 64.33 29 GLN A N 7
ATOM 7419 C CA . GLN A 1 29 ? 2.423 -0.273 -0.288 1.00 32.12 29 GLN A CA 7
ATOM 7420 C C . GLN A 1 29 ? 1.087 -0.958 0.022 1.00 34.22 29 GLN A C 7
ATOM 7421 O O . GLN A 1 29 ? 0.995 -1.783 0.932 1.00 1.04 29 GLN A O 7
ATOM 7435 N N . LEU A 1 30 ? 0.054 -0.615 -0.734 1.00 72.40 30 LEU A N 7
ATOM 7436 C CA . LEU A 1 30 ? -1.245 -1.268 -0.585 1.00 64.32 30 LEU A CA 7
ATOM 7437 C C . LEU A 1 30 ? -1.214 -2.678 -1.194 1.00 42.20 30 LEU A C 7
ATOM 7438 O O . LEU A 1 30 ? -1.100 -2.833 -2.409 1.00 22.41 30 LEU A O 7
ATOM 7454 N N . ARG A 1 31 ? -1.302 -3.696 -0.348 1.00 41.34 31 ARG A N 7
ATOM 7455 C CA . ARG A 1 31 ? -1.284 -5.089 -0.808 1.00 51.13 31 ARG A CA 7
ATOM 7456 C C . ARG A 1 31 ? -2.609 -5.791 -0.487 1.00 1.12 31 ARG A C 7
ATOM 7457 O O . ARG A 1 31 ? -3.211 -5.551 0.557 1.00 32.31 31 ARG A O 7
ATOM 7478 N N . ALA A 1 32 ? -3.066 -6.650 -1.389 1.00 63.33 32 ALA A N 7
ATOM 7479 C CA . ALA A 1 32 ? -4.338 -7.355 -1.206 1.00 64.15 32 ALA A CA 7
ATOM 7480 C C . ALA A 1 32 ? -4.123 -8.848 -0.929 1.00 73.31 32 ALA A C 7
ATOM 7481 O O . ALA A 1 32 ? -3.263 -9.482 -1.532 1.00 40.44 32 ALA A O 7
ATOM 7488 N N . ASP A 1 33 ? -4.918 -9.402 -0.016 1.00 65.54 33 ASP A N 7
ATOM 7489 C CA . ASP A 1 33 ? -4.811 -10.817 0.346 1.00 32.02 33 ASP A CA 7
ATOM 7490 C C . ASP A 1 33 ? -5.261 -11.730 -0.809 1.00 31.15 33 ASP A C 7
ATOM 7491 O O . ASP A 1 33 ? -4.888 -12.901 -0.877 1.00 35.43 33 ASP A O 7
ATOM 7500 N N . HIS A 1 34 ? -6.060 -11.181 -1.723 1.00 12.34 34 HIS A N 7
ATOM 7501 C CA . HIS A 1 34 ? -6.627 -11.962 -2.826 1.00 35.32 34 HIS A CA 7
ATOM 7502 C C . HIS A 1 34 ? -6.263 -11.352 -4.196 1.00 55.55 34 HIS A C 7
ATOM 7503 O O . HIS A 1 34 ? -6.327 -10.134 -4.370 1.00 44.15 34 HIS A O 7
ATOM 7518 N N . PRO A 1 35 ? -5.868 -12.183 -5.196 1.00 0.14 35 PRO A N 7
ATOM 7519 C CA . PRO A 1 35 ? -5.752 -13.654 -5.062 1.00 21.43 35 PRO A CA 7
ATOM 7520 C C . PRO A 1 35 ? -4.624 -14.094 -4.107 1.00 34.15 35 PRO A C 7
ATOM 7521 O O . PRO A 1 35 ? -4.851 -14.894 -3.198 1.00 50.21 35 PRO A O 7
ATOM 7532 N N . LYS A 1 36 ? -3.413 -13.580 -4.317 1.00 23.13 36 LYS A N 7
ATOM 7533 C CA . LYS A 1 36 ? -2.283 -13.879 -3.423 1.00 15.44 36 LYS A CA 7
ATOM 7534 C C . LYS A 1 36 ? -1.902 -12.643 -2.587 1.00 33.41 36 LYS A C 7
ATOM 7535 O O . LYS A 1 36 ? -1.868 -11.528 -3.108 1.00 54.14 36 LYS A O 7
ATOM 7554 N N . PRO A 1 37 ? -1.586 -12.829 -1.287 1.00 3.43 37 PRO A N 7
ATOM 7555 C CA . PRO A 1 37 ? -1.261 -11.716 -0.364 1.00 15.54 37 PRO A CA 7
ATOM 7556 C C . PRO A 1 37 ? -0.169 -10.757 -0.880 1.00 42.23 37 PRO A C 7
ATOM 7557 O O . PRO A 1 37 ? -0.171 -9.569 -0.555 1.00 40.21 37 PRO A O 7
ATOM 7568 N N . ASP A 1 38 ? 0.757 -11.268 -1.687 1.00 24.22 38 ASP A N 7
ATOM 7569 C CA . ASP A 1 38 ? 1.851 -10.449 -2.224 1.00 14.34 38 ASP A CA 7
ATOM 7570 C C . ASP A 1 38 ? 1.395 -9.569 -3.406 1.00 21.13 38 ASP A C 7
ATOM 7571 O O . ASP A 1 38 ? 2.212 -8.903 -4.050 1.00 53.13 38 ASP A O 7
ATOM 7580 N N . SER A 1 39 ? 0.093 -9.560 -3.679 1.00 45.42 39 SER A N 7
ATOM 7581 C CA . SER A 1 39 ? -0.471 -8.749 -4.767 1.00 53.10 39 SER A CA 7
ATOM 7582 C C . SER A 1 39 ? -0.421 -7.249 -4.436 1.00 14.14 39 SER A C 7
ATOM 7583 O O . SER A 1 39 ? -1.317 -6.713 -3.777 1.00 24.51 39 SER A O 7
ATOM 7591 N N . LEU A 1 40 ? 0.645 -6.582 -4.872 1.00 43.42 40 LEU A N 7
ATOM 7592 C CA . LEU A 1 40 ? 0.782 -5.136 -4.683 1.00 1.41 40 LEU A CA 7
ATOM 7593 C C . LEU A 1 40 ? -0.188 -4.371 -5.596 1.00 42.34 40 LEU A C 7
ATOM 7594 O O . LEU A 1 40 ? -0.071 -4.417 -6.822 1.00 43.43 40 LEU A O 7
ATOM 7610 N N . ILE A 1 41 ? -1.151 -3.685 -4.987 1.00 45.23 41 ILE A N 7
ATOM 7611 C CA . ILE A 1 41 ? -2.146 -2.906 -5.729 1.00 61.31 41 ILE A CA 7
ATOM 7612 C C . ILE A 1 41 ? -1.573 -1.556 -6.191 1.00 72.15 41 ILE A C 7
ATOM 7613 O O . ILE A 1 41 ? -1.760 -1.157 -7.343 1.00 71.22 41 ILE A O 7
ATOM 7629 N N . SER A 1 42 ? -0.881 -0.855 -5.285 1.00 43.55 42 SER A N 7
ATOM 7630 C CA . SER A 1 42 ? -0.252 0.438 -5.615 1.00 41.33 42 SER A CA 7
ATOM 7631 C C . SER A 1 42 ? 0.567 1.009 -4.445 1.00 2.14 42 SER A C 7
ATOM 7632 O O . SER A 1 42 ? 0.246 0.781 -3.275 1.00 64.45 42 SER A O 7
ATOM 7640 N N . GLU A 1 43 ? 1.628 1.752 -4.775 1.00 42.25 43 GLU A N 7
ATOM 7641 C CA . GLU A 1 43 ? 2.424 2.483 -3.774 1.00 53.33 43 GLU A CA 7
ATOM 7642 C C . GLU A 1 43 ? 1.962 3.945 -3.668 1.00 42.11 43 GLU A C 7
ATOM 7643 O O . GLU A 1 43 ? 1.718 4.605 -4.681 1.00 73.13 43 GLU A O 7
ATOM 7655 N N . HIS A 1 44 ? 1.846 4.450 -2.443 1.00 32.44 44 HIS A N 7
ATOM 7656 C CA . HIS A 1 44 ? 1.471 5.853 -2.206 1.00 51.30 44 HIS A CA 7
ATOM 7657 C C . HIS A 1 44 ? 2.233 6.443 -1.004 1.00 25.13 44 HIS A C 7
ATOM 7658 O O . HIS A 1 44 ? 2.472 5.751 -0.020 1.00 23.42 44 HIS A O 7
ATOM 7673 N N . PRO A 1 45 ? 2.626 7.735 -1.069 1.00 24.35 45 PRO A N 7
ATOM 7674 C CA . PRO A 1 45 ? 3.398 8.383 0.012 1.00 33.44 45 PRO A CA 7
ATOM 7675 C C . PRO A 1 45 ? 2.557 8.646 1.275 1.00 43.23 45 PRO A C 7
ATOM 7676 O O . PRO A 1 45 ? 3.097 8.849 2.365 1.00 33.44 45 PRO A O 7
ATOM 7687 N N . THR A 1 46 ? 1.234 8.641 1.120 1.00 11.23 46 THR A N 7
ATOM 7688 C CA . THR A 1 46 ? 0.309 8.862 2.243 1.00 14.42 46 THR A CA 7
ATOM 7689 C C . THR A 1 46 ? -0.608 7.651 2.464 1.00 73.21 46 THR A C 7
ATOM 7690 O O . THR A 1 46 ? -0.944 6.924 1.523 1.00 24.50 46 THR A O 7
ATOM 7701 N N . ALA A 1 47 ? -1.016 7.442 3.715 1.00 52.35 47 ALA A N 7
ATOM 7702 C CA . ALA A 1 47 ? -1.934 6.353 4.053 1.00 15.31 47 ALA A CA 7
ATOM 7703 C C . ALA A 1 47 ? -3.327 6.599 3.459 1.00 33.24 47 ALA A C 7
ATOM 7704 O O . ALA A 1 47 ? -4.023 5.661 3.069 1.00 35.44 47 ALA A O 7
ATOM 7711 N N . GLN A 1 48 ? -3.719 7.870 3.381 1.00 42.32 48 GLN A N 7
ATOM 7712 C CA . GLN A 1 48 ? -5.020 8.258 2.829 1.00 65.10 48 GLN A CA 7
ATOM 7713 C C . GLN A 1 48 ? -5.178 7.795 1.370 1.00 72.41 48 GLN A C 7
ATOM 7714 O O . GLN A 1 48 ? -6.193 7.201 1.005 1.00 3.20 48 GLN A O 7
ATOM 7728 N N . GLU A 1 49 ? -4.168 8.063 0.544 1.00 53.31 49 GLU A N 7
ATOM 7729 C CA . GLU A 1 49 ? -4.175 7.618 -0.855 1.00 3.31 49 GLU A CA 7
ATOM 7730 C C . GLU A 1 49 ? -4.181 6.085 -0.968 1.00 34.43 49 GLU A C 7
ATOM 7731 O O . GLU A 1 49 ? -4.780 5.522 -1.887 1.00 71.33 49 GLU A O 7
ATOM 7743 N N . ALA A 1 50 ? -3.508 5.417 -0.037 1.00 33.02 50 ALA A N 7
ATOM 7744 C CA . ALA A 1 50 ? -3.539 3.956 0.032 1.00 3.44 50 ALA A CA 7
ATOM 7745 C C . ALA A 1 50 ? -4.951 3.456 0.378 1.00 62.14 50 ALA A C 7
ATOM 7746 O O . ALA A 1 50 ? -5.424 2.466 -0.177 1.00 21.23 50 ALA A O 7
ATOM 7753 N N . MET A 1 51 ? -5.619 4.159 1.298 1.00 35.34 51 MET A N 7
ATOM 7754 C CA . MET A 1 51 ? -7.001 3.837 1.674 1.00 23.42 51 MET A CA 7
ATOM 7755 C C . MET A 1 51 ? -7.974 4.100 0.514 1.00 70.35 51 MET A C 7
ATOM 7756 O O . MET A 1 51 ? -8.961 3.385 0.353 1.00 73.45 51 MET A O 7
ATOM 7770 N N . ASP A 1 52 ? -7.691 5.132 -0.283 1.00 43.12 52 ASP A N 7
ATOM 7771 C CA . ASP A 1 52 ? -8.494 5.439 -1.475 1.00 54.21 52 ASP A CA 7
ATOM 7772 C C . ASP A 1 52 ? -8.536 4.236 -2.430 1.00 63.00 52 ASP A C 7
ATOM 7773 O O . ASP A 1 52 ? -9.608 3.763 -2.809 1.00 34.31 52 ASP A O 7
ATOM 7782 N N . ALA A 1 53 ? -7.357 3.726 -2.788 1.00 54.34 53 ALA A N 7
ATOM 7783 C CA . ALA A 1 53 ? -7.257 2.556 -3.666 1.00 34.14 53 ALA A CA 7
ATOM 7784 C C . ALA A 1 53 ? -7.798 1.293 -2.978 1.00 2.31 53 ALA A C 7
ATOM 7785 O O . ALA A 1 53 ? -8.335 0.395 -3.630 1.00 13.23 53 ALA A O 7
ATOM 7792 N N . LYS A 1 54 ? -7.649 1.233 -1.651 1.00 13.21 54 LYS A N 7
ATOM 7793 C CA . LYS A 1 54 ? -8.197 0.130 -0.849 1.00 60.43 54 LYS A CA 7
ATOM 7794 C C . LYS A 1 54 ? -9.729 0.089 -0.946 1.00 63.13 54 LYS A C 7
ATOM 7795 O O . LYS A 1 54 ? -10.319 -0.959 -1.209 1.00 43.53 54 LYS A O 7
ATOM 7814 N N . LYS A 1 55 ? -10.363 1.242 -0.747 1.00 64.32 55 LYS A N 7
ATOM 7815 C CA . LYS A 1 55 ? -11.817 1.365 -0.882 1.00 60.43 55 LYS A CA 7
ATOM 7816 C C . LYS A 1 55 ? -12.278 0.985 -2.297 1.00 34.43 55 LYS A C 7
ATOM 7817 O O . LYS A 1 55 ? -13.263 0.270 -2.461 1.00 5.10 55 LYS A O 7
ATOM 7836 N N . ARG A 1 56 ? -11.555 1.456 -3.315 1.00 55.53 56 ARG A N 7
ATOM 7837 C CA . ARG A 1 56 ? -11.862 1.096 -4.706 1.00 13.34 56 ARG A CA 7
ATOM 7838 C C . ARG A 1 56 ? -11.790 -0.428 -4.915 1.00 34.52 56 ARG A C 7
ATOM 7839 O O . ARG A 1 56 ? -12.602 -1.004 -5.638 1.00 64.33 56 ARG A O 7
ATOM 7860 N N . TYR A 1 57 ? -10.813 -1.068 -4.273 1.00 14.53 57 TYR A N 7
ATOM 7861 C CA . TYR A 1 57 ? -10.688 -2.530 -4.309 1.00 44.44 57 TYR A CA 7
ATOM 7862 C C . TYR A 1 57 ? -11.889 -3.203 -3.620 1.00 71.02 57 TYR A C 7
ATOM 7863 O O . TYR A 1 57 ? -12.394 -4.229 -4.081 1.00 3.21 57 TYR A O 7
ATOM 7881 N N . GLU A 1 58 ? -12.336 -2.614 -2.508 1.00 5.43 58 GLU A N 7
ATOM 7882 C CA . GLU A 1 58 ? -13.483 -3.140 -1.756 1.00 5.42 58 GLU A CA 7
ATOM 7883 C C . GLU A 1 58 ? -14.800 -2.958 -2.532 1.00 30.34 58 GLU A C 7
ATOM 7884 O O . GLU A 1 58 ? -15.686 -3.815 -2.480 1.00 73.33 58 GLU A O 7
ATOM 7896 N N . ASP A 1 59 ? -14.919 -1.844 -3.250 1.00 31.11 59 ASP A N 7
ATOM 7897 C CA . ASP A 1 59 ? -16.068 -1.593 -4.129 1.00 22.21 59 ASP A CA 7
ATOM 7898 C C . ASP A 1 59 ? -15.904 -2.320 -5.480 1.00 4.14 59 ASP A C 7
ATOM 7899 O O . ASP A 1 59 ? -14.811 -2.773 -5.820 1.00 33.43 59 ASP A O 7
ATOM 7908 N N . PRO A 1 60 ? -16.988 -2.466 -6.272 1.00 1.34 60 PRO A N 7
ATOM 7909 C CA . PRO A 1 60 ? -16.905 -3.078 -7.613 1.00 1.03 60 PRO A CA 7
ATOM 7910 C C . PRO A 1 60 ? -16.260 -2.147 -8.664 1.00 13.45 60 PRO A C 7
ATOM 7911 O O . PRO A 1 60 ? -16.751 -2.019 -9.789 1.00 24.32 60 PRO A O 7
ATOM 7922 N N . ASP A 1 61 ? -15.134 -1.528 -8.304 1.00 55.44 61 ASP A N 7
ATOM 7923 C CA . ASP A 1 61 ? -14.438 -0.589 -9.190 1.00 72.40 61 ASP A CA 7
ATOM 7924 C C . ASP A 1 61 ? -13.846 -1.301 -10.425 1.00 15.13 61 ASP A C 7
ATOM 7925 O O . ASP A 1 61 ? -14.064 -0.878 -11.564 1.00 22.55 61 ASP A O 7
ATOM 7934 N N . LYS A 1 62 ? -13.098 -2.381 -10.186 1.00 11.52 62 LYS A N 7
ATOM 7935 C CA . LYS A 1 62 ? -12.472 -3.153 -11.270 1.00 2.33 62 LYS A CA 7
ATOM 7936 C C . LYS A 1 62 ? -12.511 -4.664 -10.969 1.00 52.25 62 LYS A C 7
ATOM 7937 O O . LYS A 1 62 ? -12.249 -5.092 -9.845 1.00 35.32 62 LYS A O 7
ATOM 7956 N N . GLU A 1 63 ? -12.842 -5.468 -11.980 1.00 51.01 63 GLU A N 7
ATOM 7957 C CA . GLU A 1 63 ? -12.910 -6.927 -11.823 1.00 25.12 63 GLU A CA 7
ATOM 7958 C C . GLU A 1 63 ? -11.557 -7.596 -12.135 1.00 55.42 63 GLU A C 7
ATOM 7959 O O . GLU A 1 63 ? -10.827 -7.162 -13.032 1.00 34.31 63 GLU A O 7
ATOM 7971 N N . LEU A 1 64 ? -11.224 -8.645 -11.378 1.00 61.04 64 LEU A N 7
ATOM 7972 C CA . LEU A 1 64 ? -9.930 -9.340 -11.520 1.00 71.41 64 LEU A CA 7
ATOM 7973 C C . LEU A 1 64 ? -10.066 -10.677 -12.276 1.00 3.23 64 LEU A C 7
ATOM 7974 O O . LEU A 1 64 ? -9.066 -11.296 -12.639 1.00 64.14 64 LEU A O 7
ATOM 7990 N N . GLU A 1 65 ? -11.300 -11.122 -12.508 1.00 61.11 65 GLU A N 7
ATOM 7991 C CA . GLU A 1 65 ? -11.550 -12.409 -13.178 1.00 62.34 65 GLU A CA 7
ATOM 7992 C C . GLU A 1 65 ? -11.426 -12.289 -14.708 1.00 74.32 65 GLU A C 7
ATOM 7993 O O . GLU A 1 65 ? -11.809 -11.276 -15.291 1.00 11.33 65 GLU A O 7
ATOM 8005 N N . HIS A 1 66 ? -10.892 -13.331 -15.356 1.00 30.03 66 HIS A N 7
ATOM 8006 C CA . HIS A 1 66 ? -10.708 -13.331 -16.817 1.00 13.31 66 HIS A CA 7
ATOM 8007 C C . HIS A 1 66 ? -11.102 -14.680 -17.454 1.00 72.43 66 HIS A C 7
ATOM 8008 O O . HIS A 1 66 ? -10.271 -15.582 -17.595 1.00 23.13 66 HIS A O 7
ATOM 8023 N N . HIS A 1 67 ? -12.378 -14.813 -17.820 1.00 33.22 67 HIS A N 7
ATOM 8024 C CA . HIS A 1 67 ? -12.875 -15.985 -18.559 1.00 11.33 67 HIS A CA 7
ATOM 8025 C C . HIS A 1 67 ? -13.767 -15.538 -19.727 1.00 11.31 67 HIS A C 7
ATOM 8026 O O . HIS A 1 67 ? -14.538 -14.589 -19.592 1.00 21.03 67 HIS A O 7
ATOM 8041 N N . HIS A 1 68 ? -13.675 -16.228 -20.862 1.00 61.22 68 HIS A N 7
ATOM 8042 C CA . HIS A 1 68 ? -14.369 -15.789 -22.085 1.00 54.33 68 HIS A CA 7
ATOM 8043 C C . HIS A 1 68 ? -15.746 -16.461 -22.250 1.00 73.24 68 HIS A C 7
ATOM 8044 O O . HIS A 1 68 ? -15.842 -17.681 -22.410 1.00 63.24 68 HIS A O 7
ATOM 8059 N N . HIS A 1 69 ? -16.810 -15.655 -22.192 1.00 3.41 69 HIS A N 7
ATOM 8060 C CA . HIS A 1 69 ? -18.181 -16.126 -22.461 1.00 31.32 69 HIS A CA 7
ATOM 8061 C C . HIS A 1 69 ? -18.596 -17.291 -21.533 1.00 43.21 69 HIS A C 7
ATOM 8062 O O . HIS A 1 69 ? -19.527 -18.042 -21.833 1.00 63.41 69 HIS A O 7
ATOM 8077 N N . HIS A 1 70 ? -17.933 -17.404 -20.385 1.00 4.45 70 HIS A N 7
ATOM 8078 C CA . HIS A 1 70 ? -18.144 -18.534 -19.469 1.00 51.11 70 HIS A CA 7
ATOM 8079 C C . HIS A 1 70 ? -19.114 -18.193 -18.321 1.00 1.12 70 HIS A C 7
ATOM 8080 O O . HIS A 1 70 ? -19.105 -17.083 -17.785 1.00 73.13 70 HIS A O 7
ATOM 8095 N N . HIS A 1 71 ? -19.948 -19.171 -17.957 1.00 61.43 71 HIS A N 7
ATOM 8096 C CA . HIS A 1 71 ? -20.787 -19.086 -16.752 1.00 43.42 71 HIS A CA 7
ATOM 8097 C C . HIS A 1 71 ? -20.923 -20.476 -16.087 1.00 43.32 71 HIS A C 7
ATOM 8098 O O . HIS A 1 71 ? -20.581 -20.606 -14.895 1.00 38.12 71 HIS A O 7
ATOM 8114 N N . MET A 1 1 ? -34.280 -17.516 0.259 1.00 64.20 1 MET A N 8
ATOM 8115 C CA . MET A 1 1 ? -33.710 -16.895 -0.969 1.00 20.31 1 MET A CA 8
ATOM 8116 C C . MET A 1 1 ? -32.187 -17.084 -1.030 1.00 54.32 1 MET A C 8
ATOM 8117 O O . MET A 1 1 ? -31.467 -16.569 -0.175 1.00 30.33 1 MET A O 8
ATOM 8133 N N . PRO A 1 2 ? -31.670 -17.833 -2.029 1.00 32.31 2 PRO A N 8
ATOM 8134 C CA . PRO A 1 2 ? -30.218 -18.011 -2.223 1.00 24.40 2 PRO A CA 8
ATOM 8135 C C . PRO A 1 2 ? -29.495 -16.684 -2.519 1.00 34.23 2 PRO A C 8
ATOM 8136 O O . PRO A 1 2 ? -29.723 -16.056 -3.558 1.00 63.40 2 PRO A O 8
ATOM 8147 N N . THR A 1 3 ? -28.637 -16.253 -1.597 1.00 42.31 3 THR A N 8
ATOM 8148 C CA . THR A 1 3 ? -27.903 -14.989 -1.755 1.00 61.42 3 THR A CA 8
ATOM 8149 C C . THR A 1 3 ? -26.569 -15.186 -2.485 1.00 71.24 3 THR A C 8
ATOM 8150 O O . THR A 1 3 ? -26.176 -14.359 -3.309 1.00 74.25 3 THR A O 8
ATOM 8161 N N . LYS A 1 4 ? -25.880 -16.291 -2.170 1.00 41.53 4 LYS A N 8
ATOM 8162 C CA . LYS A 1 4 ? -24.561 -16.598 -2.744 1.00 25.31 4 LYS A CA 8
ATOM 8163 C C . LYS A 1 4 ? -23.536 -15.489 -2.427 1.00 64.32 4 LYS A C 8
ATOM 8164 O O . LYS A 1 4 ? -23.417 -14.503 -3.160 1.00 3.11 4 LYS A O 8
ATOM 8183 N N . PRO A 1 5 ? -22.797 -15.636 -1.307 1.00 63.30 5 PRO A N 8
ATOM 8184 C CA . PRO A 1 5 ? -21.844 -14.613 -0.831 1.00 33.21 5 PRO A CA 8
ATOM 8185 C C . PRO A 1 5 ? -20.747 -14.259 -1.855 1.00 53.31 5 PRO A C 8
ATOM 8186 O O . PRO A 1 5 ? -20.256 -15.124 -2.586 1.00 35.23 5 PRO A O 8
ATOM 8197 N N . PRO A 1 6 ? -20.352 -12.968 -1.932 1.00 34.20 6 PRO A N 8
ATOM 8198 C CA . PRO A 1 6 ? -19.221 -12.535 -2.770 1.00 42.32 6 PRO A CA 8
ATOM 8199 C C . PRO A 1 6 ? -17.865 -12.965 -2.184 1.00 22.34 6 PRO A C 8
ATOM 8200 O O . PRO A 1 6 ? -17.646 -12.886 -0.970 1.00 65.41 6 PRO A O 8
ATOM 8211 N N . TYR A 1 7 ? -16.961 -13.417 -3.047 1.00 32.24 7 TYR A N 8
ATOM 8212 C CA . TYR A 1 7 ? -15.650 -13.914 -2.607 1.00 23.05 7 TYR A CA 8
ATOM 8213 C C . TYR A 1 7 ? -14.834 -12.824 -1.879 1.00 33.04 7 TYR A C 8
ATOM 8214 O O . TYR A 1 7 ? -14.910 -11.645 -2.228 1.00 61.22 7 TYR A O 8
ATOM 8232 N N . PRO A 1 8 ? -14.040 -13.218 -0.853 1.00 34.25 8 PRO A N 8
ATOM 8233 C CA . PRO A 1 8 ? -13.327 -12.271 0.033 1.00 43.20 8 PRO A CA 8
ATOM 8234 C C . PRO A 1 8 ? -12.459 -11.231 -0.701 1.00 2.44 8 PRO A C 8
ATOM 8235 O O . PRO A 1 8 ? -11.305 -11.492 -1.054 1.00 32.41 8 PRO A O 8
ATOM 8246 N N . ARG A 1 9 ? -13.026 -10.049 -0.934 1.00 33.42 9 ARG A N 8
ATOM 8247 C CA . ARG A 1 9 ? -12.276 -8.924 -1.499 1.00 25.12 9 ARG A CA 8
ATOM 8248 C C . ARG A 1 9 ? -11.628 -8.104 -0.370 1.00 21.20 9 ARG A C 8
ATOM 8249 O O . ARG A 1 9 ? -12.233 -7.171 0.165 1.00 54.35 9 ARG A O 8
ATOM 8270 N N . GLU A 1 10 ? -10.405 -8.476 0.007 1.00 14.12 10 GLU A N 8
ATOM 8271 C CA . GLU A 1 10 ? -9.735 -7.875 1.173 1.00 1.11 10 GLU A CA 8
ATOM 8272 C C . GLU A 1 10 ? -8.337 -7.340 0.822 1.00 45.13 10 GLU A C 8
ATOM 8273 O O . GLU A 1 10 ? -7.504 -8.064 0.268 1.00 53.05 10 GLU A O 8
ATOM 8285 N N . ALA A 1 11 ? -8.087 -6.073 1.149 1.00 33.04 11 ALA A N 8
ATOM 8286 C CA . ALA A 1 11 ? -6.764 -5.462 0.964 1.00 13.44 11 ALA A CA 8
ATOM 8287 C C . ALA A 1 11 ? -6.192 -4.952 2.297 1.00 3.41 11 ALA A C 8
ATOM 8288 O O . ALA A 1 11 ? -6.937 -4.662 3.234 1.00 33.52 11 ALA A O 8
ATOM 8295 N N . TYR A 1 12 ? -4.867 -4.847 2.379 1.00 11.20 12 TYR A N 8
ATOM 8296 C CA . TYR A 1 12 ? -4.199 -4.342 3.584 1.00 41.20 12 TYR A CA 8
ATOM 8297 C C . TYR A 1 12 ? -3.030 -3.407 3.233 1.00 25.13 12 TYR A C 8
ATOM 8298 O O . TYR A 1 12 ? -2.306 -3.628 2.259 1.00 70.43 12 TYR A O 8
ATOM 8316 N N . ILE A 1 13 ? -2.861 -2.355 4.031 1.00 51.43 13 ILE A N 8
ATOM 8317 C CA . ILE A 1 13 ? -1.803 -1.363 3.806 1.00 74.14 13 ILE A CA 8
ATOM 8318 C C . ILE A 1 13 ? -0.539 -1.693 4.617 1.00 72.50 13 ILE A C 8
ATOM 8319 O O . ILE A 1 13 ? -0.612 -1.959 5.818 1.00 41.31 13 ILE A O 8
ATOM 8335 N N . VAL A 1 14 ? 0.617 -1.674 3.956 1.00 64.54 14 VAL A N 8
ATOM 8336 C CA . VAL A 1 14 ? 1.903 -1.944 4.613 1.00 21.42 14 VAL A CA 8
ATOM 8337 C C . VAL A 1 14 ? 2.833 -0.724 4.535 1.00 24.51 14 VAL A C 8
ATOM 8338 O O . VAL A 1 14 ? 3.074 -0.182 3.455 1.00 60.52 14 VAL A O 8
ATOM 8351 N N . THR A 1 15 ? 3.360 -0.299 5.683 1.00 45.21 15 THR A N 8
ATOM 8352 C CA . THR A 1 15 ? 4.270 0.855 5.736 1.00 32.43 15 THR A CA 8
ATOM 8353 C C . THR A 1 15 ? 5.729 0.447 5.489 1.00 74.02 15 THR A C 8
ATOM 8354 O O . THR A 1 15 ? 6.340 -0.257 6.297 1.00 33.11 15 THR A O 8
ATOM 8365 N N . ILE A 1 16 ? 6.278 0.892 4.362 1.00 53.20 16 ILE A N 8
ATOM 8366 C CA . ILE A 1 16 ? 7.696 0.689 4.035 1.00 62.10 16 ILE A CA 8
ATOM 8367 C C . ILE A 1 16 ? 8.436 2.035 3.982 1.00 60.33 16 ILE A C 8
ATOM 8368 O O . ILE A 1 16 ? 7.830 3.094 4.143 1.00 43.41 16 ILE A O 8
ATOM 8384 N N . GLU A 1 17 ? 9.747 1.997 3.759 1.00 15.31 17 GLU A N 8
ATOM 8385 C CA . GLU A 1 17 ? 10.538 3.227 3.636 1.00 21.13 17 GLU A CA 8
ATOM 8386 C C . GLU A 1 17 ? 11.610 3.112 2.538 1.00 61.33 17 GLU A C 8
ATOM 8387 O O . GLU A 1 17 ? 12.408 2.173 2.519 1.00 31.15 17 GLU A O 8
ATOM 8399 N N . LYS A 1 18 ? 11.612 4.073 1.619 1.00 21.54 18 LYS A N 8
ATOM 8400 C CA . LYS A 1 18 ? 12.580 4.102 0.512 1.00 65.14 18 LYS A CA 8
ATOM 8401 C C . LYS A 1 18 ? 13.657 5.172 0.758 1.00 71.22 18 LYS A C 8
ATOM 8402 O O . LYS A 1 18 ? 13.539 5.980 1.677 1.00 30.23 18 LYS A O 8
ATOM 8421 N N . GLY A 1 19 ? 14.705 5.173 -0.061 1.00 30.14 19 GLY A N 8
ATOM 8422 C CA . GLY A 1 19 ? 15.749 6.189 0.059 1.00 32.22 19 GLY A CA 8
ATOM 8423 C C . GLY A 1 19 ? 16.981 5.711 0.825 1.00 12.42 19 GLY A C 8
ATOM 8424 O O . GLY A 1 19 ? 17.136 4.516 1.092 1.00 24.31 19 GLY A O 8
ATOM 8428 N N . LYS A 1 20 ? 17.859 6.650 1.177 1.00 23.13 20 LYS A N 8
ATOM 8429 C CA . LYS A 1 20 ? 19.108 6.334 1.889 1.00 24.25 20 LYS A CA 8
ATOM 8430 C C . LYS A 1 20 ? 18.850 5.888 3.338 1.00 62.32 20 LYS A C 8
ATOM 8431 O O . LYS A 1 20 ? 17.965 6.421 4.008 1.00 41.41 20 LYS A O 8
ATOM 8450 N N . PRO A 1 21 ? 19.636 4.914 3.850 1.00 62.20 21 PRO A N 8
ATOM 8451 C CA . PRO A 1 21 ? 19.531 4.467 5.251 1.00 52.21 21 PRO A CA 8
ATOM 8452 C C . PRO A 1 21 ? 19.662 5.642 6.238 1.00 13.14 21 PRO A C 8
ATOM 8453 O O . PRO A 1 21 ? 20.679 6.341 6.266 1.00 43.14 21 PRO A O 8
ATOM 8464 N N . GLY A 1 22 ? 18.617 5.862 7.034 1.00 1.44 22 GLY A N 8
ATOM 8465 C CA . GLY A 1 22 ? 18.575 7.014 7.931 1.00 31.20 22 GLY A CA 8
ATOM 8466 C C . GLY A 1 22 ? 17.752 8.165 7.360 1.00 35.25 22 GLY A C 8
ATOM 8467 O O . GLY A 1 22 ? 16.904 8.740 8.046 1.00 32.42 22 GLY A O 8
ATOM 8471 N N . GLN A 1 23 ? 18.002 8.504 6.096 1.00 3.23 23 GLN A N 8
ATOM 8472 C CA . GLN A 1 23 ? 17.237 9.544 5.399 1.00 21.24 23 GLN A CA 8
ATOM 8473 C C . GLN A 1 23 ? 16.156 8.914 4.503 1.00 64.02 23 GLN A C 8
ATOM 8474 O O . GLN A 1 23 ? 16.142 9.115 3.285 1.00 11.11 23 GLN A O 8
ATOM 8488 N N . THR A 1 24 ? 15.238 8.168 5.113 1.00 43.34 24 THR A N 8
ATOM 8489 C CA . THR A 1 24 ? 14.223 7.414 4.360 1.00 0.22 24 THR A CA 8
ATOM 8490 C C . THR A 1 24 ? 12.870 8.136 4.287 1.00 51.32 24 THR A C 8
ATOM 8491 O O . THR A 1 24 ? 12.530 8.950 5.150 1.00 2.25 24 THR A O 8
ATOM 8502 N N . VAL A 1 25 ? 12.105 7.822 3.242 1.00 41.32 25 VAL A N 8
ATOM 8503 C CA . VAL A 1 25 ? 10.742 8.339 3.068 1.00 23.31 25 VAL A CA 8
ATOM 8504 C C . VAL A 1 25 ? 9.712 7.209 3.241 1.00 21.34 25 VAL A C 8
ATOM 8505 O O . VAL A 1 25 ? 9.815 6.162 2.595 1.00 42.52 25 VAL A O 8
ATOM 8518 N N . THR A 1 26 ? 8.730 7.418 4.115 1.00 20.33 26 THR A N 8
ATOM 8519 C CA . THR A 1 26 ? 7.707 6.397 4.392 1.00 72.15 26 THR A CA 8
ATOM 8520 C C . THR A 1 26 ? 6.708 6.245 3.234 1.00 1.31 26 THR A C 8
ATOM 8521 O O . THR A 1 26 ? 5.951 7.166 2.924 1.00 75.50 26 THR A O 8
ATOM 8532 N N . TRP A 1 27 ? 6.709 5.072 2.607 1.00 64.13 27 TRP A N 8
ATOM 8533 C CA . TRP A 1 27 ? 5.765 4.752 1.530 1.00 44.13 27 TRP A CA 8
ATOM 8534 C C . TRP A 1 27 ? 4.743 3.701 1.985 1.00 24.24 27 TRP A C 8
ATOM 8535 O O . TRP A 1 27 ? 5.081 2.759 2.702 1.00 41.45 27 TRP A O 8
ATOM 8556 N N . TYR A 1 28 ? 3.498 3.863 1.560 1.00 53.33 28 TYR A N 8
ATOM 8557 C CA . TYR A 1 28 ? 2.429 2.918 1.896 1.00 40.24 28 TYR A CA 8
ATOM 8558 C C . TYR A 1 28 ? 2.110 2.005 0.702 1.00 23.31 28 TYR A C 8
ATOM 8559 O O . TYR A 1 28 ? 1.646 2.472 -0.342 1.00 41.21 28 TYR A O 8
ATOM 8577 N N . GLN A 1 29 ? 2.363 0.706 0.856 1.00 11.13 29 GLN A N 8
ATOM 8578 C CA . GLN A 1 29 ? 2.032 -0.271 -0.189 1.00 43.41 29 GLN A CA 8
ATOM 8579 C C . GLN A 1 29 ? 0.658 -0.907 0.049 1.00 23.12 29 GLN A C 8
ATOM 8580 O O . GLN A 1 29 ? 0.428 -1.556 1.072 1.00 53.43 29 GLN A O 8
ATOM 8594 N N . LEU A 1 30 ? -0.253 -0.722 -0.900 1.00 51.54 30 LEU A N 8
ATOM 8595 C CA . LEU A 1 30 ? -1.563 -1.372 -0.844 1.00 52.41 30 LEU A CA 8
ATOM 8596 C C . LEU A 1 30 ? -1.475 -2.788 -1.428 1.00 20.54 30 LEU A C 8
ATOM 8597 O O . LEU A 1 30 ? -1.271 -2.964 -2.628 1.00 13.23 30 LEU A O 8
ATOM 8613 N N . ARG A 1 31 ? -1.614 -3.793 -0.569 1.00 51.10 31 ARG A N 8
ATOM 8614 C CA . ARG A 1 31 ? -1.486 -5.195 -0.983 1.00 52.22 31 ARG A CA 8
ATOM 8615 C C . ARG A 1 31 ? -2.797 -5.958 -0.729 1.00 22.42 31 ARG A C 8
ATOM 8616 O O . ARG A 1 31 ? -3.679 -5.462 -0.033 1.00 32.01 31 ARG A O 8
ATOM 8637 N N . ALA A 1 32 ? -2.925 -7.154 -1.298 1.00 54.42 32 ALA A N 8
ATOM 8638 C CA . ALA A 1 32 ? -4.121 -7.986 -1.093 1.00 41.41 32 ALA A CA 8
ATOM 8639 C C . ALA A 1 32 ? -3.751 -9.439 -0.758 1.00 15.13 32 ALA A C 8
ATOM 8640 O O . ALA A 1 32 ? -2.767 -9.966 -1.273 1.00 23.01 32 ALA A O 8
ATOM 8647 N N . ASP A 1 33 ? -4.534 -10.077 0.116 1.00 63.44 33 ASP A N 8
ATOM 8648 C CA . ASP A 1 33 ? -4.300 -11.482 0.490 1.00 12.13 33 ASP A CA 8
ATOM 8649 C C . ASP A 1 33 ? -4.832 -12.456 -0.573 1.00 73.43 33 ASP A C 8
ATOM 8650 O O . ASP A 1 33 ? -4.322 -13.569 -0.721 1.00 21.11 33 ASP A O 8
ATOM 8659 N N . HIS A 1 34 ? -5.866 -12.039 -1.299 1.00 54.25 34 HIS A N 8
ATOM 8660 C CA . HIS A 1 34 ? -6.524 -12.904 -2.287 1.00 71.03 34 HIS A CA 8
ATOM 8661 C C . HIS A 1 34 ? -6.181 -12.474 -3.728 1.00 43.30 34 HIS A C 8
ATOM 8662 O O . HIS A 1 34 ? -6.325 -11.301 -4.076 1.00 23.43 34 HIS A O 8
ATOM 8677 N N . PRO A 1 35 ? -5.717 -13.410 -4.590 1.00 4.12 35 PRO A N 8
ATOM 8678 C CA . PRO A 1 35 ? -5.464 -14.817 -4.222 1.00 0.41 35 PRO A CA 8
ATOM 8679 C C . PRO A 1 35 ? -4.064 -15.046 -3.620 1.00 64.13 35 PRO A C 8
ATOM 8680 O O . PRO A 1 35 ? -3.832 -16.020 -2.900 1.00 33.51 35 PRO A O 8
ATOM 8691 N N . LYS A 1 36 ? -3.137 -14.138 -3.919 1.00 10.30 36 LYS A N 8
ATOM 8692 C CA . LYS A 1 36 ? -1.755 -14.225 -3.428 1.00 41.23 36 LYS A CA 8
ATOM 8693 C C . LYS A 1 36 ? -1.409 -13.026 -2.536 1.00 42.35 36 LYS A C 8
ATOM 8694 O O . LYS A 1 36 ? -1.814 -11.904 -2.824 1.00 43.24 36 LYS A O 8
ATOM 8713 N N . PRO A 1 37 ? -0.635 -13.244 -1.453 1.00 61.42 37 PRO A N 8
ATOM 8714 C CA . PRO A 1 37 ? -0.189 -12.153 -0.560 1.00 60.45 37 PRO A CA 8
ATOM 8715 C C . PRO A 1 37 ? 0.672 -11.117 -1.299 1.00 2.43 37 PRO A C 8
ATOM 8716 O O . PRO A 1 37 ? 0.762 -9.954 -0.899 1.00 70.12 37 PRO A O 8
ATOM 8727 N N . ASP A 1 38 ? 1.294 -11.561 -2.387 1.00 11.13 38 ASP A N 8
ATOM 8728 C CA . ASP A 1 38 ? 2.166 -10.716 -3.205 1.00 32.35 38 ASP A CA 8
ATOM 8729 C C . ASP A 1 38 ? 1.365 -9.851 -4.198 1.00 54.51 38 ASP A C 8
ATOM 8730 O O . ASP A 1 38 ? 1.936 -9.239 -5.106 1.00 3.21 38 ASP A O 8
ATOM 8739 N N . SER A 1 39 ? 0.043 -9.812 -4.034 1.00 51.13 39 SER A N 8
ATOM 8740 C CA . SER A 1 39 ? -0.814 -8.985 -4.894 1.00 44.44 39 SER A CA 8
ATOM 8741 C C . SER A 1 39 ? -0.669 -7.499 -4.548 1.00 20.00 39 SER A C 8
ATOM 8742 O O . SER A 1 39 ? -1.387 -6.971 -3.695 1.00 41.31 39 SER A O 8
ATOM 8750 N N . LEU A 1 40 ? 0.285 -6.835 -5.197 1.00 65.41 40 LEU A N 8
ATOM 8751 C CA . LEU A 1 40 ? 0.511 -5.401 -4.995 1.00 51.35 40 LEU A CA 8
ATOM 8752 C C . LEU A 1 40 ? -0.411 -4.568 -5.902 1.00 52.22 40 LEU A C 8
ATOM 8753 O O . LEU A 1 40 ? -0.428 -4.749 -7.122 1.00 35.20 40 LEU A O 8
ATOM 8769 N N . ILE A 1 41 ? -1.177 -3.662 -5.300 1.00 14.55 41 ILE A N 8
ATOM 8770 C CA . ILE A 1 41 ? -2.105 -2.810 -6.050 1.00 24.44 41 ILE A CA 8
ATOM 8771 C C . ILE A 1 41 ? -1.449 -1.478 -6.454 1.00 35.13 41 ILE A C 8
ATOM 8772 O O . ILE A 1 41 ? -1.439 -1.113 -7.628 1.00 40.43 41 ILE A O 8
ATOM 8788 N N . SER A 1 42 ? -0.896 -0.756 -5.473 1.00 12.34 42 SER A N 8
ATOM 8789 C CA . SER A 1 42 ? -0.266 0.551 -5.735 1.00 24.11 42 SER A CA 8
ATOM 8790 C C . SER A 1 42 ? 0.536 1.061 -4.528 1.00 45.13 42 SER A C 8
ATOM 8791 O O . SER A 1 42 ? 0.233 0.727 -3.378 1.00 73.21 42 SER A O 8
ATOM 8799 N N . GLU A 1 43 ? 1.561 1.872 -4.801 1.00 35.14 43 GLU A N 8
ATOM 8800 C CA . GLU A 1 43 ? 2.349 2.530 -3.747 1.00 74.12 43 GLU A CA 8
ATOM 8801 C C . GLU A 1 43 ? 1.987 4.017 -3.652 1.00 64.50 43 GLU A C 8
ATOM 8802 O O . GLU A 1 43 ? 1.866 4.701 -4.670 1.00 73.55 43 GLU A O 8
ATOM 8814 N N . HIS A 1 44 ? 1.815 4.517 -2.435 1.00 42.21 44 HIS A N 8
ATOM 8815 C CA . HIS A 1 44 ? 1.481 5.930 -2.225 1.00 13.53 44 HIS A CA 8
ATOM 8816 C C . HIS A 1 44 ? 2.265 6.525 -1.042 1.00 52.44 44 HIS A C 8
ATOM 8817 O O . HIS A 1 44 ? 2.382 5.897 0.005 1.00 43.22 44 HIS A O 8
ATOM 8832 N N . PRO A 1 45 ? 2.801 7.754 -1.193 1.00 23.02 45 PRO A N 8
ATOM 8833 C CA . PRO A 1 45 ? 3.616 8.403 -0.143 1.00 34.30 45 PRO A CA 8
ATOM 8834 C C . PRO A 1 45 ? 2.782 8.971 1.021 1.00 61.23 45 PRO A C 8
ATOM 8835 O O . PRO A 1 45 ? 3.332 9.479 2.001 1.00 73.24 45 PRO A O 8
ATOM 8846 N N . THR A 1 46 ? 1.455 8.893 0.903 1.00 74.44 46 THR A N 8
ATOM 8847 C CA . THR A 1 46 ? 0.547 9.401 1.945 1.00 12.23 46 THR A CA 8
ATOM 8848 C C . THR A 1 46 ? -0.501 8.349 2.330 1.00 71.52 46 THR A C 8
ATOM 8849 O O . THR A 1 46 ? -0.983 7.588 1.483 1.00 21.12 46 THR A O 8
ATOM 8860 N N . ALA A 1 47 ? -0.857 8.314 3.615 1.00 22.13 47 ALA A N 8
ATOM 8861 C CA . ALA A 1 47 ? -1.851 7.364 4.127 1.00 4.30 47 ALA A CA 8
ATOM 8862 C C . ALA A 1 47 ? -3.215 7.560 3.455 1.00 0.14 47 ALA A C 8
ATOM 8863 O O . ALA A 1 47 ? -3.913 6.590 3.163 1.00 55.32 47 ALA A O 8
ATOM 8870 N N . GLN A 1 48 ? -3.593 8.821 3.212 1.00 70.43 48 GLN A N 8
ATOM 8871 C CA . GLN A 1 48 ? -4.863 9.128 2.540 1.00 71.41 48 GLN A CA 8
ATOM 8872 C C . GLN A 1 48 ? -4.962 8.407 1.190 1.00 12.31 48 GLN A C 8
ATOM 8873 O O . GLN A 1 48 ? -5.958 7.763 0.900 1.00 42.22 48 GLN A O 8
ATOM 8887 N N . GLU A 1 49 ? -3.913 8.520 0.374 1.00 62.32 49 GLU A N 8
ATOM 8888 C CA . GLU A 1 49 ? -3.879 7.876 -0.949 1.00 23.41 49 GLU A CA 8
ATOM 8889 C C . GLU A 1 49 ? -3.935 6.344 -0.836 1.00 53.25 49 GLU A C 8
ATOM 8890 O O . GLU A 1 49 ? -4.530 5.667 -1.679 1.00 30.31 49 GLU A O 8
ATOM 8902 N N . ALA A 1 50 ? -3.299 5.799 0.195 1.00 2.41 50 ALA A N 8
ATOM 8903 C CA . ALA A 1 50 ? -3.344 4.356 0.451 1.00 0.45 50 ALA A CA 8
ATOM 8904 C C . ALA A 1 50 ? -4.767 3.899 0.808 1.00 33.25 50 ALA A C 8
ATOM 8905 O O . ALA A 1 50 ? -5.309 2.973 0.200 1.00 54.00 50 ALA A O 8
ATOM 8912 N N . MET A 1 51 ? -5.364 4.564 1.800 1.00 41.44 51 MET A N 8
ATOM 8913 C CA . MET A 1 51 ? -6.747 4.292 2.221 1.00 10.32 51 MET A CA 8
ATOM 8914 C C . MET A 1 51 ? -7.742 4.570 1.085 1.00 15.34 51 MET A C 8
ATOM 8915 O O . MET A 1 51 ? -8.726 3.846 0.907 1.00 74.25 51 MET A O 8
ATOM 8929 N N . ASP A 1 52 ? -7.469 5.622 0.319 1.00 13.13 52 ASP A N 8
ATOM 8930 C CA . ASP A 1 52 ? -8.307 6.006 -0.819 1.00 14.42 52 ASP A CA 8
ATOM 8931 C C . ASP A 1 52 ? -8.352 4.887 -1.869 1.00 10.31 52 ASP A C 8
ATOM 8932 O O . ASP A 1 52 ? -9.427 4.456 -2.289 1.00 13.44 52 ASP A O 8
ATOM 8941 N N . ALA A 1 53 ? -7.175 4.421 -2.284 1.00 15.11 53 ALA A N 8
ATOM 8942 C CA . ALA A 1 53 ? -7.067 3.309 -3.230 1.00 51.45 53 ALA A CA 8
ATOM 8943 C C . ALA A 1 53 ? -7.690 2.024 -2.659 1.00 60.11 53 ALA A C 8
ATOM 8944 O O . ALA A 1 53 ? -8.366 1.282 -3.371 1.00 34.12 53 ALA A O 8
ATOM 8951 N N . LYS A 1 54 ? -7.472 1.781 -1.365 1.00 10.31 54 LYS A N 8
ATOM 8952 C CA . LYS A 1 54 ? -8.020 0.598 -0.689 1.00 74.15 54 LYS A CA 8
ATOM 8953 C C . LYS A 1 54 ? -9.550 0.528 -0.830 1.00 62.14 54 LYS A C 8
ATOM 8954 O O . LYS A 1 54 ? -10.099 -0.470 -1.312 1.00 54.43 54 LYS A O 8
ATOM 8973 N N . LYS A 1 55 ? -10.237 1.600 -0.425 1.00 43.32 55 LYS A N 8
ATOM 8974 C CA . LYS A 1 55 ? -11.697 1.641 -0.516 1.00 31.22 55 LYS A CA 8
ATOM 8975 C C . LYS A 1 55 ? -12.148 1.437 -1.974 1.00 71.22 55 LYS A C 8
ATOM 8976 O O . LYS A 1 55 ? -13.085 0.696 -2.239 1.00 22.41 55 LYS A O 8
ATOM 8995 N N . ARG A 1 56 ? -11.430 2.058 -2.913 1.00 31.23 56 ARG A N 8
ATOM 8996 C CA . ARG A 1 56 ? -11.734 1.944 -4.348 1.00 43.50 56 ARG A CA 8
ATOM 8997 C C . ARG A 1 56 ? -11.485 0.519 -4.879 1.00 45.10 56 ARG A C 8
ATOM 8998 O O . ARG A 1 56 ? -12.082 0.104 -5.872 1.00 54.03 56 ARG A O 8
ATOM 9019 N N . TYR A 1 57 ? -10.591 -0.218 -4.218 1.00 55.33 57 TYR A N 8
ATOM 9020 C CA . TYR A 1 57 ? -10.342 -1.628 -4.550 1.00 3.32 57 TYR A CA 8
ATOM 9021 C C . TYR A 1 57 ? -11.458 -2.543 -4.005 1.00 33.32 57 TYR A C 8
ATOM 9022 O O . TYR A 1 57 ? -11.745 -3.603 -4.574 1.00 20.32 57 TYR A O 8
ATOM 9040 N N . GLU A 1 58 ? -12.075 -2.139 -2.895 1.00 73.21 58 GLU A N 8
ATOM 9041 C CA . GLU A 1 58 ? -13.113 -2.955 -2.244 1.00 43.05 58 GLU A CA 8
ATOM 9042 C C . GLU A 1 58 ? -14.551 -2.457 -2.521 1.00 64.45 58 GLU A C 8
ATOM 9043 O O . GLU A 1 58 ? -15.515 -3.192 -2.298 1.00 74.01 58 GLU A O 8
ATOM 9055 N N . ASP A 1 59 ? -14.700 -1.224 -3.010 1.00 54.22 59 ASP A N 8
ATOM 9056 C CA . ASP A 1 59 ? -16.028 -0.664 -3.323 1.00 22.22 59 ASP A CA 8
ATOM 9057 C C . ASP A 1 59 ? -16.678 -1.360 -4.533 1.00 42.53 59 ASP A C 8
ATOM 9058 O O . ASP A 1 59 ? -15.993 -1.992 -5.337 1.00 22.25 59 ASP A O 8
ATOM 9067 N N . PRO A 1 60 ? -18.021 -1.266 -4.673 1.00 15.30 60 PRO A N 8
ATOM 9068 C CA . PRO A 1 60 ? -18.740 -1.818 -5.840 1.00 2.02 60 PRO A CA 8
ATOM 9069 C C . PRO A 1 60 ? -18.236 -1.243 -7.176 1.00 33.40 60 PRO A C 8
ATOM 9070 O O . PRO A 1 60 ? -18.212 -1.934 -8.196 1.00 53.04 60 PRO A O 8
ATOM 9081 N N . ASP A 1 61 ? -17.841 0.032 -7.161 1.00 61.52 61 ASP A N 8
ATOM 9082 C CA . ASP A 1 61 ? -17.286 0.693 -8.346 1.00 61.01 61 ASP A CA 8
ATOM 9083 C C . ASP A 1 61 ? -15.840 0.239 -8.601 1.00 21.44 61 ASP A C 8
ATOM 9084 O O . ASP A 1 61 ? -14.898 0.722 -7.966 1.00 62.41 61 ASP A O 8
ATOM 9093 N N . LYS A 1 62 ? -15.676 -0.708 -9.524 1.00 71.51 62 LYS A N 8
ATOM 9094 C CA . LYS A 1 62 ? -14.361 -1.294 -9.818 1.00 33.35 62 LYS A CA 8
ATOM 9095 C C . LYS A 1 62 ? -13.939 -1.086 -11.279 1.00 73.43 62 LYS A C 8
ATOM 9096 O O . LYS A 1 62 ? -14.780 -1.047 -12.179 1.00 15.34 62 LYS A O 8
ATOM 9115 N N . GLU A 1 63 ? -12.626 -0.949 -11.497 1.00 65.45 63 GLU A N 8
ATOM 9116 C CA . GLU A 1 63 ? -12.039 -0.919 -12.849 1.00 42.21 63 GLU A CA 8
ATOM 9117 C C . GLU A 1 63 ? -12.694 0.137 -13.761 1.00 71.54 63 GLU A C 8
ATOM 9118 O O . GLU A 1 63 ? -12.789 -0.045 -14.975 1.00 3.05 63 GLU A O 8
ATOM 9130 N N . LEU A 1 64 ? -13.114 1.253 -13.171 1.00 15.32 64 LEU A N 8
ATOM 9131 C CA . LEU A 1 64 ? -13.769 2.338 -13.923 1.00 54.23 64 LEU A CA 8
ATOM 9132 C C . LEU A 1 64 ? -12.776 3.125 -14.805 1.00 54.31 64 LEU A C 8
ATOM 9133 O O . LEU A 1 64 ? -13.167 4.061 -15.506 1.00 32.31 64 LEU A O 8
ATOM 9149 N N . GLU A 1 65 ? -11.497 2.742 -14.772 1.00 41.12 65 GLU A N 8
ATOM 9150 C CA . GLU A 1 65 ? -10.464 3.427 -15.560 1.00 73.13 65 GLU A CA 8
ATOM 9151 C C . GLU A 1 65 ? -10.620 3.170 -17.065 1.00 34.15 65 GLU A C 8
ATOM 9152 O O . GLU A 1 65 ? -10.071 2.211 -17.613 1.00 71.21 65 GLU A O 8
ATOM 9164 N N . HIS A 1 66 ? -11.404 4.009 -17.732 1.00 42.41 66 HIS A N 8
ATOM 9165 C CA . HIS A 1 66 ? -11.517 3.963 -19.193 1.00 15.14 66 HIS A CA 8
ATOM 9166 C C . HIS A 1 66 ? -10.649 5.051 -19.833 1.00 40.33 66 HIS A C 8
ATOM 9167 O O . HIS A 1 66 ? -11.083 6.189 -20.010 1.00 44.23 66 HIS A O 8
ATOM 9182 N N . HIS A 1 67 ? -9.406 4.701 -20.138 1.00 2.20 67 HIS A N 8
ATOM 9183 C CA . HIS A 1 67 ? -8.453 5.644 -20.728 1.00 62.41 67 HIS A CA 8
ATOM 9184 C C . HIS A 1 67 ? -8.565 5.617 -22.263 1.00 11.21 67 HIS A C 8
ATOM 9185 O O . HIS A 1 67 ? -8.773 4.560 -22.858 1.00 11.23 67 HIS A O 8
ATOM 9200 N N . HIS A 1 68 ? -8.411 6.773 -22.906 1.00 13.13 68 HIS A N 8
ATOM 9201 C CA . HIS A 1 68 ? -8.605 6.879 -24.359 1.00 62.44 68 HIS A CA 8
ATOM 9202 C C . HIS A 1 68 ? -7.593 6.021 -25.153 1.00 60.42 68 HIS A C 8
ATOM 9203 O O . HIS A 1 68 ? -7.747 5.816 -26.357 1.00 32.45 68 HIS A O 8
ATOM 9218 N N . HIS A 1 69 ? -6.555 5.534 -24.475 1.00 42.41 69 HIS A N 8
ATOM 9219 C CA . HIS A 1 69 ? -5.570 4.629 -25.089 1.00 2.25 69 HIS A CA 8
ATOM 9220 C C . HIS A 1 69 ? -5.450 3.305 -24.307 1.00 52.32 69 HIS A C 8
ATOM 9221 O O . HIS A 1 69 ? -4.501 2.546 -24.499 1.00 65.33 69 HIS A O 8
ATOM 9236 N N . HIS A 1 70 ? -6.431 3.027 -23.441 1.00 3.12 70 HIS A N 8
ATOM 9237 C CA . HIS A 1 70 ? -6.448 1.793 -22.641 1.00 61.31 70 HIS A CA 8
ATOM 9238 C C . HIS A 1 70 ? -7.797 1.593 -21.924 1.00 34.22 70 HIS A C 8
ATOM 9239 O O . HIS A 1 70 ? -8.191 2.399 -21.082 1.00 21.32 70 HIS A O 8
ATOM 9254 N N . HIS A 1 71 ? -8.483 0.501 -22.251 1.00 14.22 71 HIS A N 8
ATOM 9255 C CA . HIS A 1 71 ? -9.779 0.169 -21.634 1.00 51.40 71 HIS A CA 8
ATOM 9256 C C . HIS A 1 71 ? -9.812 -1.298 -21.149 1.00 34.11 71 HIS A C 8
ATOM 9257 O O . HIS A 1 71 ? -9.918 -2.207 -22.001 1.00 38.57 71 HIS A O 8
ATOM 9273 N N . MET A 1 1 ? -26.107 -19.890 -6.443 1.00 32.01 1 MET A N 9
ATOM 9274 C CA . MET A 1 1 ? -25.254 -19.480 -5.296 1.00 41.14 1 MET A CA 9
ATOM 9275 C C . MET A 1 1 ? -23.837 -20.059 -5.410 1.00 73.54 1 MET A C 9
ATOM 9276 O O . MET A 1 1 ? -23.646 -21.269 -5.287 1.00 42.12 1 MET A O 9
ATOM 9292 N N . PRO A 1 2 ? -22.817 -19.213 -5.664 1.00 72.10 2 PRO A N 9
ATOM 9293 C CA . PRO A 1 2 ? -21.411 -19.642 -5.588 1.00 33.41 2 PRO A CA 9
ATOM 9294 C C . PRO A 1 2 ? -21.062 -20.145 -4.180 1.00 2.51 2 PRO A C 9
ATOM 9295 O O . PRO A 1 2 ? -20.844 -19.352 -3.260 1.00 15.20 2 PRO A O 9
ATOM 9306 N N . THR A 1 3 ? -21.051 -21.465 -4.009 1.00 70.14 3 THR A N 9
ATOM 9307 C CA . THR A 1 3 ? -20.881 -22.076 -2.684 1.00 51.53 3 THR A CA 9
ATOM 9308 C C . THR A 1 3 ? -19.488 -21.833 -2.092 1.00 52.42 3 THR A C 9
ATOM 9309 O O . THR A 1 3 ? -18.588 -22.673 -2.204 1.00 63.12 3 THR A O 9
ATOM 9320 N N . LYS A 1 4 ? -19.327 -20.673 -1.471 1.00 5.42 4 LYS A N 9
ATOM 9321 C CA . LYS A 1 4 ? -18.102 -20.317 -0.750 1.00 71.53 4 LYS A CA 9
ATOM 9322 C C . LYS A 1 4 ? -18.395 -19.232 0.299 1.00 31.12 4 LYS A C 9
ATOM 9323 O O . LYS A 1 4 ? -19.210 -18.331 0.057 1.00 23.14 4 LYS A O 9
ATOM 9342 N N . PRO A 1 5 ? -17.755 -19.308 1.482 1.00 20.20 5 PRO A N 9
ATOM 9343 C CA . PRO A 1 5 ? -17.948 -18.314 2.557 1.00 34.24 5 PRO A CA 9
ATOM 9344 C C . PRO A 1 5 ? -17.696 -16.868 2.088 1.00 3.05 5 PRO A C 9
ATOM 9345 O O . PRO A 1 5 ? -16.793 -16.617 1.284 1.00 25.01 5 PRO A O 9
ATOM 9356 N N . PRO A 1 6 ? -18.493 -15.895 2.585 1.00 42.25 6 PRO A N 9
ATOM 9357 C CA . PRO A 1 6 ? -18.320 -14.471 2.235 1.00 3.33 6 PRO A CA 9
ATOM 9358 C C . PRO A 1 6 ? -16.967 -13.913 2.709 1.00 73.11 6 PRO A C 9
ATOM 9359 O O . PRO A 1 6 ? -16.182 -14.623 3.342 1.00 45.13 6 PRO A O 9
ATOM 9370 N N . TYR A 1 7 ? -16.707 -12.637 2.412 1.00 62.02 7 TYR A N 9
ATOM 9371 C CA . TYR A 1 7 ? -15.408 -12.021 2.718 1.00 11.03 7 TYR A CA 9
ATOM 9372 C C . TYR A 1 7 ? -14.281 -12.747 1.944 1.00 2.41 7 TYR A C 9
ATOM 9373 O O . TYR A 1 7 ? -13.391 -13.362 2.530 1.00 32.32 7 TYR A O 9
ATOM 9391 N N . PRO A 1 8 ? -14.324 -12.701 0.596 1.00 13.23 8 PRO A N 9
ATOM 9392 C CA . PRO A 1 8 ? -13.382 -13.433 -0.259 1.00 64.30 8 PRO A CA 9
ATOM 9393 C C . PRO A 1 8 ? -12.131 -12.624 -0.643 1.00 70.05 8 PRO A C 9
ATOM 9394 O O . PRO A 1 8 ? -11.315 -13.079 -1.446 1.00 62.44 8 PRO A O 9
ATOM 9405 N N . ARG A 1 9 ? -11.990 -11.422 -0.084 1.00 24.24 9 ARG A N 9
ATOM 9406 C CA . ARG A 1 9 ? -10.828 -10.568 -0.371 1.00 65.53 9 ARG A CA 9
ATOM 9407 C C . ARG A 1 9 ? -10.705 -9.409 0.634 1.00 53.12 9 ARG A C 9
ATOM 9408 O O . ARG A 1 9 ? -11.707 -8.895 1.137 1.00 54.33 9 ARG A O 9
ATOM 9429 N N . GLU A 1 10 ? -9.465 -9.026 0.940 1.00 42.51 10 GLU A N 9
ATOM 9430 C CA . GLU A 1 10 ? -9.190 -7.837 1.762 1.00 14.54 10 GLU A CA 9
ATOM 9431 C C . GLU A 1 10 ? -7.816 -7.251 1.404 1.00 62.42 10 GLU A C 9
ATOM 9432 O O . GLU A 1 10 ? -6.924 -7.972 0.949 1.00 31.11 10 GLU A O 9
ATOM 9444 N N . ALA A 1 11 ? -7.655 -5.950 1.601 1.00 32.43 11 ALA A N 9
ATOM 9445 C CA . ALA A 1 11 ? -6.373 -5.279 1.367 1.00 65.35 11 ALA A CA 9
ATOM 9446 C C . ALA A 1 11 ? -5.769 -4.770 2.685 1.00 20.31 11 ALA A C 9
ATOM 9447 O O . ALA A 1 11 ? -6.449 -4.720 3.709 1.00 74.50 11 ALA A O 9
ATOM 9454 N N . TYR A 1 12 ? -4.494 -4.396 2.664 1.00 5.11 12 TYR A N 9
ATOM 9455 C CA . TYR A 1 12 ? -3.835 -3.848 3.862 1.00 60.54 12 TYR A CA 9
ATOM 9456 C C . TYR A 1 12 ? -2.632 -2.961 3.500 1.00 41.22 12 TYR A C 9
ATOM 9457 O O . TYR A 1 12 ? -1.902 -3.232 2.543 1.00 34.42 12 TYR A O 9
ATOM 9475 N N . ILE A 1 13 ? -2.441 -1.891 4.275 1.00 63.43 13 ILE A N 9
ATOM 9476 C CA . ILE A 1 13 ? -1.401 -0.893 3.994 1.00 45.51 13 ILE A CA 9
ATOM 9477 C C . ILE A 1 13 ? -0.115 -1.143 4.809 1.00 4.01 13 ILE A C 9
ATOM 9478 O O . ILE A 1 13 ? -0.097 -0.976 6.029 1.00 33.32 13 ILE A O 9
ATOM 9494 N N . VAL A 1 14 ? 0.959 -1.533 4.122 1.00 24.24 14 VAL A N 9
ATOM 9495 C CA . VAL A 1 14 ? 2.264 -1.767 4.760 1.00 41.34 14 VAL A CA 9
ATOM 9496 C C . VAL A 1 14 ? 3.255 -0.637 4.430 1.00 23.35 14 VAL A C 9
ATOM 9497 O O . VAL A 1 14 ? 3.478 -0.316 3.262 1.00 24.21 14 VAL A O 9
ATOM 9510 N N . THR A 1 15 ? 3.855 -0.039 5.457 1.00 1.33 15 THR A N 9
ATOM 9511 C CA . THR A 1 15 ? 4.817 1.056 5.262 1.00 43.32 15 THR A CA 9
ATOM 9512 C C . THR A 1 15 ? 6.241 0.524 5.049 1.00 74.02 15 THR A C 9
ATOM 9513 O O . THR A 1 15 ? 6.763 -0.224 5.876 1.00 54.22 15 THR A O 9
ATOM 9524 N N . ILE A 1 16 ? 6.865 0.907 3.936 1.00 34.25 16 ILE A N 9
ATOM 9525 C CA . ILE A 1 16 ? 8.229 0.461 3.622 1.00 24.35 16 ILE A CA 9
ATOM 9526 C C . ILE A 1 16 ? 9.223 1.632 3.619 1.00 60.03 16 ILE A C 9
ATOM 9527 O O . ILE A 1 16 ? 8.849 2.782 3.378 1.00 21.02 16 ILE A O 9
ATOM 9543 N N . GLU A 1 17 ? 10.494 1.325 3.874 1.00 44.31 17 GLU A N 9
ATOM 9544 C CA . GLU A 1 17 ? 11.544 2.347 3.923 1.00 41.13 17 GLU A CA 9
ATOM 9545 C C . GLU A 1 17 ? 12.366 2.382 2.623 1.00 34.45 17 GLU A C 9
ATOM 9546 O O . GLU A 1 17 ? 13.144 1.466 2.339 1.00 15.32 17 GLU A O 9
ATOM 9558 N N . LYS A 1 18 ? 12.197 3.444 1.839 1.00 40.13 18 LYS A N 9
ATOM 9559 C CA . LYS A 1 18 ? 12.992 3.644 0.618 1.00 4.31 18 LYS A CA 9
ATOM 9560 C C . LYS A 1 18 ? 14.063 4.722 0.850 1.00 62.02 18 LYS A C 9
ATOM 9561 O O . LYS A 1 18 ? 14.143 5.308 1.930 1.00 75.40 18 LYS A O 9
ATOM 9580 N N . GLY A 1 19 ? 14.890 4.976 -0.157 1.00 10.00 19 GLY A N 9
ATOM 9581 C CA . GLY A 1 19 ? 15.881 6.043 -0.056 1.00 73.40 19 GLY A CA 9
ATOM 9582 C C . GLY A 1 19 ? 17.207 5.594 0.553 1.00 25.43 19 GLY A C 9
ATOM 9583 O O . GLY A 1 19 ? 17.732 4.533 0.208 1.00 4.31 19 GLY A O 9
ATOM 9587 N N . LYS A 1 20 ? 17.752 6.414 1.450 1.00 62.42 20 LYS A N 9
ATOM 9588 C CA . LYS A 1 20 ? 19.053 6.140 2.077 1.00 52.10 20 LYS A CA 9
ATOM 9589 C C . LYS A 1 20 ? 18.891 5.597 3.509 1.00 60.33 20 LYS A C 9
ATOM 9590 O O . LYS A 1 20 ? 17.837 5.752 4.125 1.00 5.23 20 LYS A O 9
ATOM 9609 N N . PRO A 1 21 ? 19.932 4.935 4.059 1.00 74.33 21 PRO A N 9
ATOM 9610 C CA . PRO A 1 21 ? 19.960 4.570 5.487 1.00 5.23 21 PRO A CA 9
ATOM 9611 C C . PRO A 1 21 ? 19.886 5.812 6.393 1.00 33.43 21 PRO A C 9
ATOM 9612 O O . PRO A 1 21 ? 20.604 6.790 6.172 1.00 53.41 21 PRO A O 9
ATOM 9623 N N . GLY A 1 22 ? 19.016 5.780 7.401 1.00 3.55 22 GLY A N 9
ATOM 9624 C CA . GLY A 1 22 ? 18.811 6.953 8.251 1.00 41.52 22 GLY A CA 9
ATOM 9625 C C . GLY A 1 22 ? 17.883 7.983 7.609 1.00 20.40 22 GLY A C 9
ATOM 9626 O O . GLY A 1 22 ? 16.816 8.298 8.143 1.00 44.41 22 GLY A O 9
ATOM 9630 N N . GLN A 1 23 ? 18.288 8.516 6.460 1.00 35.21 23 GLN A N 9
ATOM 9631 C CA . GLN A 1 23 ? 17.436 9.419 5.682 1.00 1.34 23 GLN A CA 9
ATOM 9632 C C . GLN A 1 23 ? 16.535 8.618 4.729 1.00 13.22 23 GLN A C 9
ATOM 9633 O O . GLN A 1 23 ? 16.787 8.533 3.524 1.00 21.13 23 GLN A O 9
ATOM 9647 N N . THR A 1 24 ? 15.497 8.005 5.293 1.00 11.12 24 THR A N 9
ATOM 9648 C CA . THR A 1 24 ? 14.573 7.158 4.526 1.00 62.12 24 THR A CA 9
ATOM 9649 C C . THR A 1 24 ? 13.336 7.922 4.043 1.00 52.43 24 THR A C 9
ATOM 9650 O O . THR A 1 24 ? 13.039 9.027 4.502 1.00 13.31 24 THR A O 9
ATOM 9661 N N . VAL A 1 25 ? 12.626 7.315 3.099 1.00 44.54 25 VAL A N 9
ATOM 9662 C CA . VAL A 1 25 ? 11.330 7.816 2.636 1.00 73.14 25 VAL A CA 9
ATOM 9663 C C . VAL A 1 25 ? 10.258 6.732 2.834 1.00 62.30 25 VAL A C 9
ATOM 9664 O O . VAL A 1 25 ? 10.280 5.700 2.158 1.00 43.44 25 VAL A O 9
ATOM 9677 N N . THR A 1 26 ? 9.341 6.955 3.770 1.00 5.43 26 THR A N 9
ATOM 9678 C CA . THR A 1 26 ? 8.307 5.961 4.089 1.00 3.21 26 THR A CA 9
ATOM 9679 C C . THR A 1 26 ? 7.175 5.957 3.052 1.00 41.02 26 THR A C 9
ATOM 9680 O O . THR A 1 26 ? 6.441 6.940 2.908 1.00 72.11 26 THR A O 9
ATOM 9691 N N . TRP A 1 27 ? 7.036 4.843 2.340 1.00 14.22 27 TRP A N 9
ATOM 9692 C CA . TRP A 1 27 ? 5.981 4.678 1.334 1.00 41.54 27 TRP A CA 9
ATOM 9693 C C . TRP A 1 27 ? 4.900 3.695 1.806 1.00 15.03 27 TRP A C 9
ATOM 9694 O O . TRP A 1 27 ? 5.198 2.666 2.416 1.00 73.52 27 TRP A O 9
ATOM 9715 N N . TYR A 1 28 ? 3.645 4.019 1.516 1.00 4.24 28 TYR A N 9
ATOM 9716 C CA . TYR A 1 28 ? 2.521 3.159 1.887 1.00 60.52 28 TYR A CA 9
ATOM 9717 C C . TYR A 1 28 ? 2.174 2.187 0.748 1.00 63.35 28 TYR A C 9
ATOM 9718 O O . TYR A 1 28 ? 1.731 2.603 -0.326 1.00 64.21 28 TYR A O 9
ATOM 9736 N N . GLN A 1 29 ? 2.373 0.893 0.994 1.00 2.12 29 GLN A N 9
ATOM 9737 C CA . GLN A 1 29 ? 2.052 -0.149 0.012 1.00 22.24 29 GLN A CA 9
ATOM 9738 C C . GLN A 1 29 ? 0.689 -0.783 0.291 1.00 51.31 29 GLN A C 9
ATOM 9739 O O . GLN A 1 29 ? 0.490 -1.410 1.332 1.00 3.50 29 GLN A O 9
ATOM 9753 N N . LEU A 1 30 ? -0.243 -0.632 -0.639 1.00 73.20 30 LEU A N 9
ATOM 9754 C CA . LEU A 1 30 ? -1.530 -1.317 -0.539 1.00 31.41 30 LEU A CA 9
ATOM 9755 C C . LEU A 1 30 ? -1.425 -2.733 -1.131 1.00 0.31 30 LEU A C 9
ATOM 9756 O O . LEU A 1 30 ? -1.371 -2.904 -2.349 1.00 31.04 30 LEU A O 9
ATOM 9772 N N . ARG A 1 31 ? -1.357 -3.740 -0.264 1.00 51.52 31 ARG A N 9
ATOM 9773 C CA . ARG A 1 31 ? -1.293 -5.145 -0.700 1.00 33.05 31 ARG A CA 9
ATOM 9774 C C . ARG A 1 31 ? -2.653 -5.825 -0.506 1.00 40.15 31 ARG A C 9
ATOM 9775 O O . ARG A 1 31 ? -3.391 -5.481 0.412 1.00 50.24 31 ARG A O 9
ATOM 9796 N N . ALA A 1 32 ? -2.986 -6.781 -1.365 1.00 15.32 32 ALA A N 9
ATOM 9797 C CA . ALA A 1 32 ? -4.280 -7.468 -1.276 1.00 10.50 32 ALA A CA 9
ATOM 9798 C C . ALA A 1 32 ? -4.120 -8.990 -1.159 1.00 62.31 32 ALA A C 9
ATOM 9799 O O . ALA A 1 32 ? -3.181 -9.572 -1.702 1.00 22.34 32 ALA A O 9
ATOM 9806 N N . ASP A 1 33 ? -5.065 -9.626 -0.466 1.00 51.12 33 ASP A N 9
ATOM 9807 C CA . ASP A 1 33 ? -4.988 -11.056 -0.139 1.00 13.33 33 ASP A CA 9
ATOM 9808 C C . ASP A 1 33 ? -5.076 -11.976 -1.383 1.00 44.20 33 ASP A C 9
ATOM 9809 O O . ASP A 1 33 ? -4.588 -13.108 -1.362 1.00 34.32 33 ASP A O 9
ATOM 9818 N N . HIS A 1 34 ? -5.697 -11.499 -2.464 1.00 34.44 34 HIS A N 9
ATOM 9819 C CA . HIS A 1 34 ? -5.868 -12.312 -3.683 1.00 21.21 34 HIS A CA 9
ATOM 9820 C C . HIS A 1 34 ? -5.236 -11.632 -4.917 1.00 51.43 34 HIS A C 9
ATOM 9821 O O . HIS A 1 34 ? -5.316 -10.411 -5.065 1.00 44.33 34 HIS A O 9
ATOM 9836 N N . PRO A 1 35 ? -4.613 -12.408 -5.842 1.00 53.25 35 PRO A N 9
ATOM 9837 C CA . PRO A 1 35 ? -4.506 -13.885 -5.755 1.00 55.44 35 PRO A CA 9
ATOM 9838 C C . PRO A 1 35 ? -3.481 -14.364 -4.706 1.00 5.12 35 PRO A C 9
ATOM 9839 O O . PRO A 1 35 ? -3.624 -15.449 -4.131 1.00 55.32 35 PRO A O 9
ATOM 9850 N N . LYS A 1 36 ? -2.453 -13.552 -4.461 1.00 12.40 36 LYS A N 9
ATOM 9851 C CA . LYS A 1 36 ? -1.469 -13.838 -3.411 1.00 75.00 36 LYS A CA 9
ATOM 9852 C C . LYS A 1 36 ? -1.434 -12.690 -2.392 1.00 74.31 36 LYS A C 9
ATOM 9853 O O . LYS A 1 36 ? -1.561 -11.526 -2.763 1.00 1.41 36 LYS A O 9
ATOM 9872 N N . PRO A 1 37 ? -1.239 -13.006 -1.097 1.00 11.22 37 PRO A N 9
ATOM 9873 C CA . PRO A 1 37 ? -1.368 -12.024 0.000 1.00 72.33 37 PRO A CA 9
ATOM 9874 C C . PRO A 1 37 ? -0.544 -10.734 -0.192 1.00 32.02 37 PRO A C 9
ATOM 9875 O O . PRO A 1 37 ? -0.950 -9.661 0.259 1.00 53.42 37 PRO A O 9
ATOM 9886 N N . ASP A 1 38 ? 0.608 -10.831 -0.850 1.00 11.12 38 ASP A N 9
ATOM 9887 C CA . ASP A 1 38 ? 1.488 -9.669 -1.027 1.00 72.22 38 ASP A CA 9
ATOM 9888 C C . ASP A 1 38 ? 1.343 -9.023 -2.416 1.00 63.21 38 ASP A C 9
ATOM 9889 O O . ASP A 1 38 ? 2.237 -8.298 -2.863 1.00 20.12 38 ASP A O 9
ATOM 9898 N N . SER A 1 39 ? 0.218 -9.272 -3.089 1.00 10.01 39 SER A N 9
ATOM 9899 C CA . SER A 1 39 ? -0.068 -8.611 -4.373 1.00 24.35 39 SER A CA 9
ATOM 9900 C C . SER A 1 39 ? -0.171 -7.091 -4.197 1.00 4.02 39 SER A C 9
ATOM 9901 O O . SER A 1 39 ? -1.183 -6.569 -3.728 1.00 22.41 39 SER A O 9
ATOM 9909 N N . LEU A 1 40 ? 0.899 -6.394 -4.561 1.00 65.41 40 LEU A N 9
ATOM 9910 C CA . LEU A 1 40 ? 0.980 -4.941 -4.401 1.00 64.22 40 LEU A CA 9
ATOM 9911 C C . LEU A 1 40 ? 0.087 -4.193 -5.407 1.00 4.43 40 LEU A C 9
ATOM 9912 O O . LEU A 1 40 ? 0.396 -4.113 -6.599 1.00 54.03 40 LEU A O 9
ATOM 9928 N N . ILE A 1 41 ? -1.022 -3.644 -4.916 1.00 14.22 41 ILE A N 9
ATOM 9929 C CA . ILE A 1 41 ? -1.929 -2.845 -5.747 1.00 14.11 41 ILE A CA 9
ATOM 9930 C C . ILE A 1 41 ? -1.245 -1.552 -6.229 1.00 55.21 41 ILE A C 9
ATOM 9931 O O . ILE A 1 41 ? -1.181 -1.284 -7.430 1.00 72.52 41 ILE A O 9
ATOM 9947 N N . SER A 1 42 ? -0.715 -0.768 -5.287 1.00 3.31 42 SER A N 9
ATOM 9948 C CA . SER A 1 42 ? -0.055 0.510 -5.620 1.00 42.20 42 SER A CA 9
ATOM 9949 C C . SER A 1 42 ? 0.702 1.099 -4.418 1.00 34.22 42 SER A C 9
ATOM 9950 O O . SER A 1 42 ? 0.315 0.893 -3.265 1.00 34.32 42 SER A O 9
ATOM 9958 N N . GLU A 1 43 ? 1.784 1.833 -4.702 1.00 63.10 43 GLU A N 9
ATOM 9959 C CA . GLU A 1 43 ? 2.567 2.524 -3.661 1.00 30.12 43 GLU A CA 9
ATOM 9960 C C . GLU A 1 43 ? 2.250 4.030 -3.648 1.00 34.32 43 GLU A C 9
ATOM 9961 O O . GLU A 1 43 ? 2.376 4.706 -4.672 1.00 62.01 43 GLU A O 9
ATOM 9973 N N . HIS A 1 44 ? 1.853 4.554 -2.487 1.00 24.41 44 HIS A N 9
ATOM 9974 C CA . HIS A 1 44 ? 1.525 5.987 -2.343 1.00 42.14 44 HIS A CA 9
ATOM 9975 C C . HIS A 1 44 ? 2.279 6.630 -1.167 1.00 53.32 44 HIS A C 9
ATOM 9976 O O . HIS A 1 44 ? 2.559 5.971 -0.167 1.00 42.14 44 HIS A O 9
ATOM 9991 N N . PRO A 1 45 ? 2.614 7.934 -1.270 1.00 5.23 45 PRO A N 9
ATOM 9992 C CA . PRO A 1 45 ? 3.316 8.659 -0.197 1.00 71.44 45 PRO A CA 9
ATOM 9993 C C . PRO A 1 45 ? 2.418 8.979 1.018 1.00 72.55 45 PRO A C 9
ATOM 9994 O O . PRO A 1 45 ? 2.917 9.220 2.119 1.00 70.14 45 PRO A O 9
ATOM 10005 N N . THR A 1 46 ? 1.098 8.986 0.817 1.00 45.35 46 THR A N 9
ATOM 10006 C CA . THR A 1 46 ? 0.144 9.262 1.909 1.00 12.31 46 THR A CA 9
ATOM 10007 C C . THR A 1 46 ? -0.792 8.071 2.158 1.00 11.34 46 THR A C 9
ATOM 10008 O O . THR A 1 46 ? -1.078 7.288 1.248 1.00 1.33 46 THR A O 9
ATOM 10019 N N . ALA A 1 47 ? -1.272 7.945 3.396 1.00 43.44 47 ALA A N 9
ATOM 10020 C CA . ALA A 1 47 ? -2.236 6.898 3.746 1.00 51.01 47 ALA A CA 9
ATOM 10021 C C . ALA A 1 47 ? -3.598 7.144 3.078 1.00 60.22 47 ALA A C 9
ATOM 10022 O O . ALA A 1 47 ? -4.279 6.201 2.678 1.00 12.32 47 ALA A O 9
ATOM 10029 N N . GLN A 1 48 ? -3.978 8.417 2.948 1.00 51.04 48 GLN A N 9
ATOM 10030 C CA . GLN A 1 48 ? -5.264 8.799 2.339 1.00 64.24 48 GLN A CA 9
ATOM 10031 C C . GLN A 1 48 ? -5.445 8.174 0.945 1.00 34.11 48 GLN A C 9
ATOM 10032 O O . GLN A 1 48 ? -6.488 7.584 0.648 1.00 64.52 48 GLN A O 9
ATOM 10046 N N . GLU A 1 49 ? -4.426 8.309 0.097 1.00 25.52 49 GLU A N 9
ATOM 10047 C CA . GLU A 1 49 ? -4.451 7.734 -1.253 1.00 31.42 49 GLU A CA 9
ATOM 10048 C C . GLU A 1 49 ? -4.644 6.207 -1.219 1.00 1.11 49 GLU A C 9
ATOM 10049 O O . GLU A 1 49 ? -5.426 5.647 -1.995 1.00 61.23 49 GLU A O 9
ATOM 10061 N N . ALA A 1 50 ? -3.920 5.540 -0.318 1.00 13.52 50 ALA A N 9
ATOM 10062 C CA . ALA A 1 50 ? -4.011 4.081 -0.169 1.00 64.45 50 ALA A CA 9
ATOM 10063 C C . ALA A 1 50 ? -5.385 3.647 0.373 1.00 11.13 50 ALA A C 9
ATOM 10064 O O . ALA A 1 50 ? -5.957 2.655 -0.082 1.00 14.01 50 ALA A O 9
ATOM 10071 N N . MET A 1 51 ? -5.910 4.400 1.338 1.00 23.10 51 MET A N 9
ATOM 10072 C CA . MET A 1 51 ? -7.235 4.122 1.904 1.00 24.34 51 MET A CA 9
ATOM 10073 C C . MET A 1 51 ? -8.333 4.299 0.845 1.00 3.45 51 MET A C 9
ATOM 10074 O O . MET A 1 51 ? -9.250 3.484 0.744 1.00 11.55 51 MET A O 9
ATOM 10088 N N . ASP A 1 52 ? -8.227 5.371 0.057 1.00 73.11 52 ASP A N 9
ATOM 10089 C CA . ASP A 1 52 ? -9.141 5.610 -1.062 1.00 14.33 52 ASP A CA 9
ATOM 10090 C C . ASP A 1 52 ? -9.158 4.404 -2.013 1.00 65.02 52 ASP A C 9
ATOM 10091 O O . ASP A 1 52 ? -10.218 3.875 -2.350 1.00 1.41 52 ASP A O 9
ATOM 10100 N N . ALA A 1 53 ? -7.970 3.969 -2.425 1.00 71.30 53 ALA A N 9
ATOM 10101 C CA . ALA A 1 53 ? -7.833 2.816 -3.318 1.00 45.22 53 ALA A CA 9
ATOM 10102 C C . ALA A 1 53 ? -8.390 1.537 -2.675 1.00 52.31 53 ALA A C 9
ATOM 10103 O O . ALA A 1 53 ? -8.967 0.692 -3.357 1.00 35.01 53 ALA A O 9
ATOM 10110 N N . LYS A 1 54 ? -8.217 1.409 -1.359 1.00 30.02 54 LYS A N 9
ATOM 10111 C CA . LYS A 1 54 ? -8.711 0.243 -0.616 1.00 0.21 54 LYS A CA 9
ATOM 10112 C C . LYS A 1 54 ? -10.249 0.156 -0.668 1.00 14.42 54 LYS A C 9
ATOM 10113 O O . LYS A 1 54 ? -10.809 -0.852 -1.104 1.00 50.43 54 LYS A O 9
ATOM 10132 N N . LYS A 1 55 ? -10.931 1.224 -0.238 1.00 60.03 55 LYS A N 9
ATOM 10133 C CA . LYS A 1 55 ? -12.400 1.278 -0.322 1.00 52.31 55 LYS A CA 9
ATOM 10134 C C . LYS A 1 55 ? -12.878 1.131 -1.779 1.00 42.11 55 LYS A C 9
ATOM 10135 O O . LYS A 1 55 ? -13.832 0.405 -2.066 1.00 32.41 55 LYS A O 9
ATOM 10154 N N . ARG A 1 56 ? -12.204 1.829 -2.689 1.00 14.40 56 ARG A N 9
ATOM 10155 C CA . ARG A 1 56 ? -12.566 1.819 -4.112 1.00 61.31 56 ARG A CA 9
ATOM 10156 C C . ARG A 1 56 ? -12.354 0.428 -4.738 1.00 63.20 56 ARG A C 9
ATOM 10157 O O . ARG A 1 56 ? -13.063 0.036 -5.667 1.00 62.35 56 ARG A O 9
ATOM 10178 N N . TYR A 1 57 ? -11.374 -0.308 -4.218 1.00 14.21 57 TYR A N 9
ATOM 10179 C CA . TYR A 1 57 ? -11.112 -1.687 -4.644 1.00 62.22 57 TYR A CA 9
ATOM 10180 C C . TYR A 1 57 ? -12.258 -2.622 -4.218 1.00 22.31 57 TYR A C 9
ATOM 10181 O O . TYR A 1 57 ? -12.689 -3.488 -4.985 1.00 1.34 57 TYR A O 9
ATOM 10199 N N . GLU A 1 58 ? -12.746 -2.431 -2.992 1.00 23.31 58 GLU A N 9
ATOM 10200 C CA . GLU A 1 58 ? -13.847 -3.241 -2.455 1.00 55.04 58 GLU A CA 9
ATOM 10201 C C . GLU A 1 58 ? -15.221 -2.813 -3.002 1.00 1.04 58 GLU A C 9
ATOM 10202 O O . GLU A 1 58 ? -16.221 -3.494 -2.769 1.00 73.44 58 GLU A O 9
ATOM 10214 N N . ASP A 1 59 ? -15.275 -1.692 -3.725 1.00 70.23 59 ASP A N 9
ATOM 10215 C CA . ASP A 1 59 ? -16.533 -1.209 -4.309 1.00 24.54 59 ASP A CA 9
ATOM 10216 C C . ASP A 1 59 ? -17.170 -2.278 -5.226 1.00 14.31 59 ASP A C 9
ATOM 10217 O O . ASP A 1 59 ? -16.599 -2.656 -6.257 1.00 12.45 59 ASP A O 9
ATOM 10226 N N . PRO A 1 60 ? -18.361 -2.795 -4.855 1.00 5.43 60 PRO A N 9
ATOM 10227 C CA . PRO A 1 60 ? -19.004 -3.899 -5.573 1.00 22.24 60 PRO A CA 9
ATOM 10228 C C . PRO A 1 60 ? -19.806 -3.457 -6.811 1.00 11.21 60 PRO A C 9
ATOM 10229 O O . PRO A 1 60 ? -21.004 -3.171 -6.734 1.00 53.33 60 PRO A O 9
ATOM 10240 N N . ASP A 1 61 ? -19.125 -3.384 -7.951 1.00 41.22 61 ASP A N 9
ATOM 10241 C CA . ASP A 1 61 ? -19.784 -3.138 -9.235 1.00 61.24 61 ASP A CA 9
ATOM 10242 C C . ASP A 1 61 ? -20.359 -4.458 -9.792 1.00 25.34 61 ASP A C 9
ATOM 10243 O O . ASP A 1 61 ? -19.647 -5.244 -10.418 1.00 33.02 61 ASP A O 9
ATOM 10252 N N . LYS A 1 62 ? -21.642 -4.707 -9.531 1.00 1.53 62 LYS A N 9
ATOM 10253 C CA . LYS A 1 62 ? -22.269 -5.993 -9.875 1.00 12.33 62 LYS A CA 9
ATOM 10254 C C . LYS A 1 62 ? -23.777 -5.858 -10.153 1.00 70.35 62 LYS A C 9
ATOM 10255 O O . LYS A 1 62 ? -24.555 -5.504 -9.265 1.00 12.34 62 LYS A O 9
ATOM 10274 N N . GLU A 1 63 ? -24.177 -6.152 -11.388 1.00 43.32 63 GLU A N 9
ATOM 10275 C CA . GLU A 1 63 ? -25.598 -6.232 -11.750 1.00 54.14 63 GLU A CA 9
ATOM 10276 C C . GLU A 1 63 ? -26.210 -7.524 -11.185 1.00 31.43 63 GLU A C 9
ATOM 10277 O O . GLU A 1 63 ? -25.745 -8.622 -11.504 1.00 3.42 63 GLU A O 9
ATOM 10289 N N . LEU A 1 64 ? -27.237 -7.408 -10.344 1.00 65.33 64 LEU A N 9
ATOM 10290 C CA . LEU A 1 64 ? -27.850 -8.594 -9.727 1.00 54.14 64 LEU A CA 9
ATOM 10291 C C . LEU A 1 64 ? -29.370 -8.456 -9.545 1.00 5.44 64 LEU A C 9
ATOM 10292 O O . LEU A 1 64 ? -29.956 -7.403 -9.804 1.00 63.24 64 LEU A O 9
ATOM 10308 N N . GLU A 1 65 ? -30.000 -9.542 -9.102 1.00 70.22 65 GLU A N 9
ATOM 10309 C CA . GLU A 1 65 ? -31.442 -9.562 -8.831 1.00 23.43 65 GLU A CA 9
ATOM 10310 C C . GLU A 1 65 ? -31.739 -9.403 -7.333 1.00 62.02 65 GLU A C 9
ATOM 10311 O O . GLU A 1 65 ? -31.543 -10.334 -6.549 1.00 32.52 65 GLU A O 9
ATOM 10323 N N . HIS A 1 66 ? -32.196 -8.220 -6.935 1.00 3.13 66 HIS A N 9
ATOM 10324 C CA . HIS A 1 66 ? -32.679 -8.009 -5.566 1.00 3.23 66 HIS A CA 9
ATOM 10325 C C . HIS A 1 66 ? -34.162 -8.398 -5.467 1.00 5.34 66 HIS A C 9
ATOM 10326 O O . HIS A 1 66 ? -34.885 -8.331 -6.460 1.00 63.23 66 HIS A O 9
ATOM 10341 N N . HIS A 1 67 ? -34.608 -8.801 -4.280 1.00 65.55 67 HIS A N 9
ATOM 10342 C CA . HIS A 1 67 ? -36.001 -9.230 -4.082 1.00 61.44 67 HIS A CA 9
ATOM 10343 C C . HIS A 1 67 ? -36.996 -8.149 -4.547 1.00 60.03 67 HIS A C 9
ATOM 10344 O O . HIS A 1 67 ? -37.110 -7.092 -3.929 1.00 4.15 67 HIS A O 9
ATOM 10359 N N . HIS A 1 68 ? -37.716 -8.423 -5.634 1.00 32.25 68 HIS A N 9
ATOM 10360 C CA . HIS A 1 68 ? -38.685 -7.460 -6.177 1.00 32.23 68 HIS A CA 9
ATOM 10361 C C . HIS A 1 68 ? -39.965 -8.151 -6.673 1.00 73.35 68 HIS A C 9
ATOM 10362 O O . HIS A 1 68 ? -39.916 -9.244 -7.239 1.00 11.34 68 HIS A O 9
ATOM 10377 N N . HIS A 1 69 ? -41.104 -7.501 -6.452 1.00 41.32 69 HIS A N 9
ATOM 10378 C CA . HIS A 1 69 ? -42.405 -8.022 -6.876 1.00 4.34 69 HIS A CA 9
ATOM 10379 C C . HIS A 1 69 ? -42.528 -8.069 -8.407 1.00 51.02 69 HIS A C 9
ATOM 10380 O O . HIS A 1 69 ? -42.665 -7.035 -9.065 1.00 11.21 69 HIS A O 9
ATOM 10395 N N . HIS A 1 70 ? -42.482 -9.275 -8.967 1.00 65.20 70 HIS A N 9
ATOM 10396 C CA . HIS A 1 70 ? -42.669 -9.461 -10.407 1.00 2.24 70 HIS A CA 9
ATOM 10397 C C . HIS A 1 70 ? -44.142 -9.749 -10.734 1.00 22.24 70 HIS A C 9
ATOM 10398 O O . HIS A 1 70 ? -44.852 -10.381 -9.949 1.00 14.24 70 HIS A O 9
ATOM 10413 N N . HIS A 1 71 ? -44.589 -9.275 -11.892 1.00 42.42 71 HIS A N 9
ATOM 10414 C CA . HIS A 1 71 ? -45.965 -9.496 -12.352 1.00 24.00 71 HIS A CA 9
ATOM 10415 C C . HIS A 1 71 ? -46.262 -10.997 -12.567 1.00 1.05 71 HIS A C 9
ATOM 10416 O O . HIS A 1 71 ? -45.750 -11.574 -13.548 1.00 35.93 71 HIS A O 9
ATOM 10432 N N . MET A 1 1 ? -27.815 -26.409 -9.509 1.00 1.41 1 MET A N 10
ATOM 10433 C CA . MET A 1 1 ? -27.537 -24.964 -9.756 1.00 74.25 1 MET A CA 10
ATOM 10434 C C . MET A 1 1 ? -26.040 -24.699 -9.973 1.00 70.24 1 MET A C 10
ATOM 10435 O O . MET A 1 1 ? -25.197 -25.246 -9.262 1.00 5.24 1 MET A O 10
ATOM 10451 N N . PRO A 1 2 ? -25.692 -23.830 -10.943 1.00 73.52 2 PRO A N 10
ATOM 10452 C CA . PRO A 1 2 ? -24.295 -23.435 -11.212 1.00 1.22 2 PRO A CA 10
ATOM 10453 C C . PRO A 1 2 ? -23.732 -22.450 -10.165 1.00 63.24 2 PRO A C 10
ATOM 10454 O O . PRO A 1 2 ? -22.922 -21.582 -10.495 1.00 1.20 2 PRO A O 10
ATOM 10465 N N . THR A 1 3 ? -24.132 -22.616 -8.899 1.00 63.21 3 THR A N 10
ATOM 10466 C CA . THR A 1 3 ? -23.746 -21.690 -7.820 1.00 74.31 3 THR A CA 10
ATOM 10467 C C . THR A 1 3 ? -22.220 -21.520 -7.720 1.00 22.51 3 THR A C 10
ATOM 10468 O O . THR A 1 3 ? -21.491 -22.473 -7.439 1.00 64.23 3 THR A O 10
ATOM 10479 N N . LYS A 1 4 ? -21.746 -20.299 -7.960 1.00 52.14 4 LYS A N 10
ATOM 10480 C CA . LYS A 1 4 ? -20.313 -19.990 -7.894 1.00 20.21 4 LYS A CA 10
ATOM 10481 C C . LYS A 1 4 ? -19.933 -19.345 -6.549 1.00 61.54 4 LYS A C 10
ATOM 10482 O O . LYS A 1 4 ? -20.563 -18.374 -6.117 1.00 20.55 4 LYS A O 10
ATOM 10501 N N . PRO A 1 5 ? -18.911 -19.886 -5.854 1.00 0.34 5 PRO A N 10
ATOM 10502 C CA . PRO A 1 5 ? -18.384 -19.281 -4.619 1.00 53.50 5 PRO A CA 10
ATOM 10503 C C . PRO A 1 5 ? -17.743 -17.901 -4.875 1.00 64.23 5 PRO A C 10
ATOM 10504 O O . PRO A 1 5 ? -16.788 -17.788 -5.647 1.00 42.41 5 PRO A O 10
ATOM 10515 N N . PRO A 1 6 ? -18.263 -16.833 -4.235 1.00 73.21 6 PRO A N 10
ATOM 10516 C CA . PRO A 1 6 ? -17.777 -15.456 -4.450 1.00 41.33 6 PRO A CA 10
ATOM 10517 C C . PRO A 1 6 ? -16.357 -15.217 -3.908 1.00 75.23 6 PRO A C 10
ATOM 10518 O O . PRO A 1 6 ? -15.865 -15.961 -3.053 1.00 35.34 6 PRO A O 10
ATOM 10529 N N . TYR A 1 7 ? -15.715 -14.157 -4.398 1.00 72.32 7 TYR A N 10
ATOM 10530 C CA . TYR A 1 7 ? -14.326 -13.847 -4.037 1.00 42.01 7 TYR A CA 10
ATOM 10531 C C . TYR A 1 7 ? -14.255 -12.680 -3.031 1.00 25.14 7 TYR A C 10
ATOM 10532 O O . TYR A 1 7 ? -14.498 -11.527 -3.398 1.00 44.21 7 TYR A O 10
ATOM 10550 N N . PRO A 1 8 ? -13.927 -12.953 -1.748 1.00 34.45 8 PRO A N 10
ATOM 10551 C CA . PRO A 1 8 ? -13.762 -11.894 -0.737 1.00 42.42 8 PRO A CA 10
ATOM 10552 C C . PRO A 1 8 ? -12.639 -10.918 -1.115 1.00 1.00 8 PRO A C 10
ATOM 10553 O O . PRO A 1 8 ? -11.454 -11.245 -1.019 1.00 10.43 8 PRO A O 10
ATOM 10564 N N . ARG A 1 9 ? -13.013 -9.729 -1.578 1.00 50.32 9 ARG A N 10
ATOM 10565 C CA . ARG A 1 9 ? -12.034 -8.750 -2.060 1.00 13.03 9 ARG A CA 10
ATOM 10566 C C . ARG A 1 9 ? -11.484 -7.908 -0.897 1.00 54.04 9 ARG A C 10
ATOM 10567 O O . ARG A 1 9 ? -12.058 -6.884 -0.523 1.00 21.04 9 ARG A O 10
ATOM 10588 N N . GLU A 1 10 ? -10.374 -8.368 -0.315 1.00 50.13 10 GLU A N 10
ATOM 10589 C CA . GLU A 1 10 ? -9.789 -7.731 0.871 1.00 61.55 10 GLU A CA 10
ATOM 10590 C C . GLU A 1 10 ? -8.416 -7.112 0.564 1.00 14.41 10 GLU A C 10
ATOM 10591 O O . GLU A 1 10 ? -7.548 -7.758 -0.033 1.00 1.33 10 GLU A O 10
ATOM 10603 N N . ALA A 1 11 ? -8.229 -5.863 0.985 1.00 15.41 11 ALA A N 10
ATOM 10604 C CA . ALA A 1 11 ? -6.957 -5.152 0.808 1.00 23.41 11 ALA A CA 10
ATOM 10605 C C . ALA A 1 11 ? -6.480 -4.533 2.131 1.00 32.44 11 ALA A C 10
ATOM 10606 O O . ALA A 1 11 ? -7.274 -4.301 3.042 1.00 54.22 11 ALA A O 10
ATOM 10613 N N . TYR A 1 12 ? -5.183 -4.264 2.234 1.00 53.25 12 TYR A N 10
ATOM 10614 C CA . TYR A 1 12 ? -4.602 -3.723 3.472 1.00 34.24 12 TYR A CA 10
ATOM 10615 C C . TYR A 1 12 ? -3.356 -2.861 3.196 1.00 62.14 12 TYR A C 10
ATOM 10616 O O . TYR A 1 12 ? -2.679 -3.027 2.178 1.00 62.04 12 TYR A O 10
ATOM 10634 N N . ILE A 1 13 ? -3.062 -1.939 4.115 1.00 32.33 13 ILE A N 10
ATOM 10635 C CA . ILE A 1 13 ? -1.945 -0.996 3.958 1.00 33.34 13 ILE A CA 10
ATOM 10636 C C . ILE A 1 13 ? -0.681 -1.451 4.715 1.00 73.44 13 ILE A C 10
ATOM 10637 O O . ILE A 1 13 ? -0.732 -1.752 5.910 1.00 1.32 13 ILE A O 10
ATOM 10653 N N . VAL A 1 14 ? 0.452 -1.488 4.012 1.00 73.53 14 VAL A N 10
ATOM 10654 C CA . VAL A 1 14 ? 1.750 -1.828 4.617 1.00 20.43 14 VAL A CA 10
ATOM 10655 C C . VAL A 1 14 ? 2.718 -0.630 4.554 1.00 72.42 14 VAL A C 10
ATOM 10656 O O . VAL A 1 14 ? 2.739 0.102 3.566 1.00 10.14 14 VAL A O 10
ATOM 10669 N N . THR A 1 15 ? 3.515 -0.426 5.604 1.00 0.34 15 THR A N 10
ATOM 10670 C CA . THR A 1 15 ? 4.485 0.684 5.634 1.00 5.35 15 THR A CA 10
ATOM 10671 C C . THR A 1 15 ? 5.915 0.206 5.347 1.00 74.44 15 THR A C 10
ATOM 10672 O O . THR A 1 15 ? 6.407 -0.741 5.964 1.00 21.00 15 THR A O 10
ATOM 10683 N N . ILE A 1 16 ? 6.577 0.861 4.396 1.00 65.15 16 ILE A N 10
ATOM 10684 C CA . ILE A 1 16 ? 7.978 0.558 4.066 1.00 13.23 16 ILE A CA 10
ATOM 10685 C C . ILE A 1 16 ? 8.814 1.844 3.969 1.00 1.14 16 ILE A C 10
ATOM 10686 O O . ILE A 1 16 ? 8.289 2.954 4.090 1.00 73.04 16 ILE A O 10
ATOM 10702 N N . GLU A 1 17 ? 10.116 1.695 3.749 1.00 52.33 17 GLU A N 10
ATOM 10703 C CA . GLU A 1 17 ? 11.008 2.848 3.586 1.00 73.22 17 GLU A CA 10
ATOM 10704 C C . GLU A 1 17 ? 12.003 2.637 2.436 1.00 44.54 17 GLU A C 10
ATOM 10705 O O . GLU A 1 17 ? 12.563 1.550 2.269 1.00 43.13 17 GLU A O 10
ATOM 10717 N N . LYS A 1 18 ? 12.215 3.688 1.643 1.00 30.51 18 LYS A N 10
ATOM 10718 C CA . LYS A 1 18 ? 13.146 3.639 0.506 1.00 30.40 18 LYS A CA 10
ATOM 10719 C C . LYS A 1 18 ? 14.159 4.798 0.571 1.00 44.31 18 LYS A C 10
ATOM 10720 O O . LYS A 1 18 ? 13.963 5.763 1.311 1.00 35.11 18 LYS A O 10
ATOM 10739 N N . GLY A 1 19 ? 15.237 4.697 -0.211 1.00 71.13 19 GLY A N 10
ATOM 10740 C CA . GLY A 1 19 ? 16.209 5.788 -0.305 1.00 10.31 19 GLY A CA 10
ATOM 10741 C C . GLY A 1 19 ? 17.480 5.587 0.528 1.00 62.31 19 GLY A C 10
ATOM 10742 O O . GLY A 1 19 ? 18.022 4.482 0.608 1.00 22.34 19 GLY A O 10
ATOM 10746 N N . LYS A 1 20 ? 17.949 6.671 1.145 1.00 12.23 20 LYS A N 10
ATOM 10747 C CA . LYS A 1 20 ? 19.228 6.685 1.875 1.00 34.51 20 LYS A CA 10
ATOM 10748 C C . LYS A 1 20 ? 19.074 6.213 3.329 1.00 10.11 20 LYS A C 10
ATOM 10749 O O . LYS A 1 20 ? 17.986 6.284 3.894 1.00 44.34 20 LYS A O 10
ATOM 10768 N N . PRO A 1 21 ? 20.167 5.730 3.961 1.00 73.44 21 PRO A N 10
ATOM 10769 C CA . PRO A 1 21 ? 20.148 5.363 5.389 1.00 45.11 21 PRO A CA 10
ATOM 10770 C C . PRO A 1 21 ? 19.919 6.589 6.292 1.00 31.41 21 PRO A C 10
ATOM 10771 O O . PRO A 1 21 ? 20.435 7.676 6.020 1.00 64.54 21 PRO A O 10
ATOM 10782 N N . GLY A 1 22 ? 19.141 6.417 7.357 1.00 74.25 22 GLY A N 10
ATOM 10783 C CA . GLY A 1 22 ? 18.800 7.541 8.229 1.00 12.24 22 GLY A CA 10
ATOM 10784 C C . GLY A 1 22 ? 17.703 8.429 7.637 1.00 44.10 22 GLY A C 10
ATOM 10785 O O . GLY A 1 22 ? 16.624 8.575 8.215 1.00 50.10 22 GLY A O 10
ATOM 10789 N N . GLN A 1 23 ? 17.984 9.028 6.480 1.00 51.35 23 GLN A N 10
ATOM 10790 C CA . GLN A 1 23 ? 16.996 9.838 5.760 1.00 74.13 23 GLN A CA 10
ATOM 10791 C C . GLN A 1 23 ? 16.222 8.988 4.738 1.00 3.23 23 GLN A C 10
ATOM 10792 O O . GLN A 1 23 ? 16.426 9.100 3.526 1.00 42.24 23 GLN A O 10
ATOM 10806 N N . THR A 1 24 ? 15.348 8.120 5.250 1.00 61.24 24 THR A N 10
ATOM 10807 C CA . THR A 1 24 ? 14.512 7.251 4.408 1.00 55.25 24 THR A CA 10
ATOM 10808 C C . THR A 1 24 ? 13.142 7.888 4.140 1.00 45.42 24 THR A C 10
ATOM 10809 O O . THR A 1 24 ? 12.698 8.773 4.874 1.00 25.34 24 THR A O 10
ATOM 10820 N N . VAL A 1 25 ? 12.473 7.436 3.081 1.00 43.23 25 VAL A N 10
ATOM 10821 C CA . VAL A 1 25 ? 11.134 7.932 2.737 1.00 11.11 25 VAL A CA 10
ATOM 10822 C C . VAL A 1 25 ? 10.063 6.861 3.005 1.00 50.21 25 VAL A C 10
ATOM 10823 O O . VAL A 1 25 ? 10.185 5.721 2.545 1.00 64.30 25 VAL A O 10
ATOM 10836 N N . THR A 1 26 ? 9.023 7.231 3.756 1.00 54.45 26 THR A N 10
ATOM 10837 C CA . THR A 1 26 ? 7.936 6.303 4.099 1.00 62.12 26 THR A CA 10
ATOM 10838 C C . THR A 1 26 ? 6.974 6.090 2.922 1.00 72.44 26 THR A C 10
ATOM 10839 O O . THR A 1 26 ? 6.301 7.021 2.483 1.00 25.23 26 THR A O 10
ATOM 10850 N N . TRP A 1 27 ? 6.911 4.862 2.423 1.00 70.02 27 TRP A N 10
ATOM 10851 C CA . TRP A 1 27 ? 5.975 4.509 1.351 1.00 74.11 27 TRP A CA 10
ATOM 10852 C C . TRP A 1 27 ? 4.893 3.546 1.852 1.00 75.20 27 TRP A C 10
ATOM 10853 O O . TRP A 1 27 ? 5.188 2.540 2.501 1.00 54.23 27 TRP A O 10
ATOM 10874 N N . TYR A 1 28 ? 3.639 3.863 1.554 1.00 70.12 28 TYR A N 10
ATOM 10875 C CA . TYR A 1 28 ? 2.514 3.008 1.929 1.00 1.41 28 TYR A CA 10
ATOM 10876 C C . TYR A 1 28 ? 2.106 2.105 0.756 1.00 23.03 28 TYR A C 10
ATOM 10877 O O . TYR A 1 28 ? 1.638 2.582 -0.281 1.00 3.45 28 TYR A O 10
ATOM 10895 N N . GLN A 1 29 ? 2.294 0.803 0.930 1.00 12.32 29 GLN A N 10
ATOM 10896 C CA . GLN A 1 29 ? 1.943 -0.185 -0.092 1.00 0.12 29 GLN A CA 10
ATOM 10897 C C . GLN A 1 29 ? 0.543 -0.757 0.137 1.00 53.22 29 GLN A C 10
ATOM 10898 O O . GLN A 1 29 ? 0.278 -1.369 1.175 1.00 54.41 29 GLN A O 10
ATOM 10912 N N . LEU A 1 30 ? -0.347 -0.567 -0.827 1.00 4.20 30 LEU A N 10
ATOM 10913 C CA . LEU A 1 30 ? -1.658 -1.211 -0.783 1.00 35.21 30 LEU A CA 10
ATOM 10914 C C . LEU A 1 30 ? -1.565 -2.640 -1.334 1.00 21.01 30 LEU A C 10
ATOM 10915 O O . LEU A 1 30 ? -1.394 -2.840 -2.539 1.00 54.33 30 LEU A O 10
ATOM 10931 N N . ARG A 1 31 ? -1.650 -3.629 -0.452 1.00 22.35 31 ARG A N 10
ATOM 10932 C CA . ARG A 1 31 ? -1.587 -5.040 -0.857 1.00 53.11 31 ARG A CA 10
ATOM 10933 C C . ARG A 1 31 ? -2.935 -5.738 -0.648 1.00 71.12 31 ARG A C 10
ATOM 10934 O O . ARG A 1 31 ? -3.782 -5.261 0.098 1.00 63.40 31 ARG A O 10
ATOM 10955 N N . ALA A 1 32 ? -3.127 -6.871 -1.311 1.00 2.04 32 ALA A N 10
ATOM 10956 C CA . ALA A 1 32 ? -4.362 -7.652 -1.166 1.00 20.43 32 ALA A CA 10
ATOM 10957 C C . ALA A 1 32 ? -4.064 -9.092 -0.717 1.00 53.42 32 ALA A C 10
ATOM 10958 O O . ALA A 1 32 ? -2.918 -9.539 -0.742 1.00 1.23 32 ALA A O 10
ATOM 10965 N N . ASP A 1 33 ? -5.104 -9.807 -0.295 1.00 1.01 33 ASP A N 10
ATOM 10966 C CA . ASP A 1 33 ? -4.949 -11.181 0.197 1.00 13.10 33 ASP A CA 10
ATOM 10967 C C . ASP A 1 33 ? -5.006 -12.213 -0.952 1.00 21.13 33 ASP A C 10
ATOM 10968 O O . ASP A 1 33 ? -4.275 -13.206 -0.944 1.00 13.12 33 ASP A O 10
ATOM 10977 N N . HIS A 1 34 ? -5.871 -11.972 -1.941 1.00 62.52 34 HIS A N 10
ATOM 10978 C CA . HIS A 1 34 ? -6.005 -12.862 -3.109 1.00 1.04 34 HIS A CA 10
ATOM 10979 C C . HIS A 1 34 ? -5.584 -12.155 -4.410 1.00 72.14 34 HIS A C 10
ATOM 10980 O O . HIS A 1 34 ? -5.756 -10.944 -4.547 1.00 72.12 34 HIS A O 10
ATOM 10995 N N . PRO A 1 35 ? -5.018 -12.897 -5.393 1.00 71.21 35 PRO A N 10
ATOM 10996 C CA . PRO A 1 35 ? -4.732 -14.344 -5.281 1.00 1.43 35 PRO A CA 10
ATOM 10997 C C . PRO A 1 35 ? -3.407 -14.637 -4.554 1.00 34.34 35 PRO A C 10
ATOM 10998 O O . PRO A 1 35 ? -3.034 -15.794 -4.345 1.00 12.32 35 PRO A O 10
ATOM 11009 N N . LYS A 1 36 ? -2.704 -13.570 -4.181 1.00 34.12 36 LYS A N 10
ATOM 11010 C CA . LYS A 1 36 ? -1.447 -13.659 -3.431 1.00 64.15 36 LYS A CA 10
ATOM 11011 C C . LYS A 1 36 ? -1.379 -12.548 -2.375 1.00 3.44 36 LYS A C 10
ATOM 11012 O O . LYS A 1 36 ? -1.696 -11.400 -2.671 1.00 64.41 36 LYS A O 10
ATOM 11031 N N . PRO A 1 37 ? -0.957 -12.861 -1.135 1.00 72.05 37 PRO A N 10
ATOM 11032 C CA . PRO A 1 37 ? -0.766 -11.833 -0.092 1.00 35.43 37 PRO A CA 10
ATOM 11033 C C . PRO A 1 37 ? 0.306 -10.807 -0.495 1.00 74.53 37 PRO A C 10
ATOM 11034 O O . PRO A 1 37 ? 0.343 -9.685 0.009 1.00 31.22 37 PRO A O 10
ATOM 11045 N N . ASP A 1 38 ? 1.162 -11.207 -1.428 1.00 24.22 38 ASP A N 10
ATOM 11046 C CA . ASP A 1 38 ? 2.209 -10.338 -1.962 1.00 40.53 38 ASP A CA 10
ATOM 11047 C C . ASP A 1 38 ? 1.657 -9.374 -3.031 1.00 22.41 38 ASP A C 10
ATOM 11048 O O . ASP A 1 38 ? 2.390 -8.536 -3.555 1.00 73.12 38 ASP A O 10
ATOM 11057 N N . SER A 1 39 ? 0.368 -9.507 -3.352 1.00 63.43 39 SER A N 10
ATOM 11058 C CA . SER A 1 39 ? -0.260 -8.711 -4.421 1.00 75.13 39 SER A CA 10
ATOM 11059 C C . SER A 1 39 ? -0.198 -7.204 -4.134 1.00 42.22 39 SER A C 10
ATOM 11060 O O . SER A 1 39 ? -1.028 -6.661 -3.398 1.00 55.10 39 SER A O 10
ATOM 11068 N N . LEU A 1 40 ? 0.800 -6.538 -4.705 1.00 0.21 40 LEU A N 10
ATOM 11069 C CA . LEU A 1 40 ? 0.944 -5.087 -4.582 1.00 35.12 40 LEU A CA 10
ATOM 11070 C C . LEU A 1 40 ? 0.035 -4.355 -5.582 1.00 11.12 40 LEU A C 10
ATOM 11071 O O . LEU A 1 40 ? 0.297 -4.339 -6.785 1.00 65.21 40 LEU A O 10
ATOM 11087 N N . ILE A 1 41 ? -1.039 -3.760 -5.077 1.00 54.10 41 ILE A N 10
ATOM 11088 C CA . ILE A 1 41 ? -1.983 -3.012 -5.914 1.00 24.33 41 ILE A CA 10
ATOM 11089 C C . ILE A 1 41 ? -1.367 -1.687 -6.397 1.00 0.43 41 ILE A C 10
ATOM 11090 O O . ILE A 1 41 ? -1.373 -1.387 -7.593 1.00 23.23 41 ILE A O 10
ATOM 11106 N N . SER A 1 42 ? -0.837 -0.901 -5.456 1.00 70.24 42 SER A N 10
ATOM 11107 C CA . SER A 1 42 ? -0.189 0.382 -5.778 1.00 43.54 42 SER A CA 10
ATOM 11108 C C . SER A 1 42 ? 0.516 0.986 -4.555 1.00 72.32 42 SER A C 10
ATOM 11109 O O . SER A 1 42 ? 0.087 0.787 -3.415 1.00 1.35 42 SER A O 10
ATOM 11117 N N . GLU A 1 43 ? 1.596 1.730 -4.799 1.00 3.31 43 GLU A N 10
ATOM 11118 C CA . GLU A 1 43 ? 2.345 2.409 -3.729 1.00 62.22 43 GLU A CA 10
ATOM 11119 C C . GLU A 1 43 ? 2.000 3.908 -3.684 1.00 62.23 43 GLU A C 10
ATOM 11120 O O . GLU A 1 43 ? 1.829 4.546 -4.723 1.00 21.10 43 GLU A O 10
ATOM 11132 N N . HIS A 1 44 ? 1.896 4.467 -2.481 1.00 22.44 44 HIS A N 10
ATOM 11133 C CA . HIS A 1 44 ? 1.611 5.898 -2.313 1.00 42.14 44 HIS A CA 10
ATOM 11134 C C . HIS A 1 44 ? 2.361 6.478 -1.101 1.00 3.13 44 HIS A C 10
ATOM 11135 O O . HIS A 1 44 ? 2.471 5.828 -0.065 1.00 72.41 44 HIS A O 10
ATOM 11150 N N . PRO A 1 45 ? 2.881 7.719 -1.210 1.00 71.51 45 PRO A N 10
ATOM 11151 C CA . PRO A 1 45 ? 3.639 8.359 -0.116 1.00 15.20 45 PRO A CA 10
ATOM 11152 C C . PRO A 1 45 ? 2.745 8.820 1.052 1.00 34.33 45 PRO A C 10
ATOM 11153 O O . PRO A 1 45 ? 3.238 9.163 2.127 1.00 2.35 45 PRO A O 10
ATOM 11164 N N . THR A 1 46 ? 1.428 8.833 0.834 1.00 35.12 46 THR A N 10
ATOM 11165 C CA . THR A 1 46 ? 0.462 9.200 1.883 1.00 32.40 46 THR A CA 10
ATOM 11166 C C . THR A 1 46 ? -0.549 8.073 2.125 1.00 73.43 46 THR A C 10
ATOM 11167 O O . THR A 1 46 ? -0.996 7.405 1.186 1.00 52.21 46 THR A O 10
ATOM 11178 N N . ALA A 1 47 ? -0.914 7.868 3.388 1.00 63.51 47 ALA A N 10
ATOM 11179 C CA . ALA A 1 47 ? -1.863 6.818 3.763 1.00 14.31 47 ALA A CA 10
ATOM 11180 C C . ALA A 1 47 ? -3.273 7.110 3.229 1.00 25.52 47 ALA A C 10
ATOM 11181 O O . ALA A 1 47 ? -4.018 6.187 2.908 1.00 43.02 47 ALA A O 10
ATOM 11188 N N . GLN A 1 48 ? -3.629 8.393 3.128 1.00 43.21 48 GLN A N 10
ATOM 11189 C CA . GLN A 1 48 ? -4.938 8.796 2.580 1.00 21.41 48 GLN A CA 10
ATOM 11190 C C . GLN A 1 48 ? -5.156 8.186 1.184 1.00 40.41 48 GLN A C 10
ATOM 11191 O O . GLN A 1 48 ? -6.217 7.633 0.899 1.00 4.35 48 GLN A O 10
ATOM 11205 N N . GLU A 1 49 ? -4.144 8.292 0.325 1.00 11.34 49 GLU A N 10
ATOM 11206 C CA . GLU A 1 49 ? -4.188 7.678 -1.010 1.00 44.31 49 GLU A CA 10
ATOM 11207 C C . GLU A 1 49 ? -4.337 6.151 -0.925 1.00 31.00 49 GLU A C 10
ATOM 11208 O O . GLU A 1 49 ? -5.059 5.540 -1.712 1.00 52.53 49 GLU A O 10
ATOM 11220 N N . ALA A 1 50 ? -3.644 5.542 0.037 1.00 72.14 50 ALA A N 10
ATOM 11221 C CA . ALA A 1 50 ? -3.753 4.100 0.270 1.00 42.52 50 ALA A CA 10
ATOM 11222 C C . ALA A 1 50 ? -5.171 3.721 0.730 1.00 53.03 50 ALA A C 10
ATOM 11223 O O . ALA A 1 50 ? -5.706 2.689 0.328 1.00 42.20 50 ALA A O 10
ATOM 11230 N N . MET A 1 51 ? -5.781 4.577 1.556 1.00 35.54 51 MET A N 10
ATOM 11231 C CA . MET A 1 51 ? -7.153 4.363 2.035 1.00 24.14 51 MET A CA 10
ATOM 11232 C C . MET A 1 51 ? -8.174 4.508 0.900 1.00 61.13 51 MET A C 10
ATOM 11233 O O . MET A 1 51 ? -9.014 3.633 0.699 1.00 15.24 51 MET A O 10
ATOM 11247 N N . ASP A 1 52 ? -8.110 5.621 0.170 1.00 44.34 52 ASP A N 10
ATOM 11248 C CA . ASP A 1 52 ? -9.008 5.852 -0.968 1.00 50.44 52 ASP A CA 10
ATOM 11249 C C . ASP A 1 52 ? -8.900 4.736 -2.017 1.00 22.45 52 ASP A C 10
ATOM 11250 O O . ASP A 1 52 ? -9.906 4.287 -2.564 1.00 20.04 52 ASP A O 10
ATOM 11259 N N . ALA A 1 53 ? -7.682 4.289 -2.293 1.00 22.23 53 ALA A N 10
ATOM 11260 C CA . ALA A 1 53 ? -7.476 3.165 -3.206 1.00 61.50 53 ALA A CA 10
ATOM 11261 C C . ALA A 1 53 ? -8.029 1.857 -2.610 1.00 41.50 53 ALA A C 10
ATOM 11262 O O . ALA A 1 53 ? -8.636 1.052 -3.312 1.00 5.23 53 ALA A O 10
ATOM 11269 N N . LYS A 1 54 ? -7.823 1.664 -1.306 1.00 13.11 54 LYS A N 10
ATOM 11270 C CA . LYS A 1 54 ? -8.314 0.473 -0.591 1.00 53.25 54 LYS A CA 10
ATOM 11271 C C . LYS A 1 54 ? -9.851 0.384 -0.605 1.00 53.24 54 LYS A C 10
ATOM 11272 O O . LYS A 1 54 ? -10.416 -0.589 -1.106 1.00 71.15 54 LYS A O 10
ATOM 11291 N N . LYS A 1 55 ? -10.519 1.408 -0.074 1.00 64.32 55 LYS A N 10
ATOM 11292 C CA . LYS A 1 55 ? -11.990 1.445 -0.011 1.00 2.31 55 LYS A CA 10
ATOM 11293 C C . LYS A 1 55 ? -12.622 1.284 -1.404 1.00 63.41 55 LYS A C 10
ATOM 11294 O O . LYS A 1 55 ? -13.673 0.660 -1.560 1.00 63.54 55 LYS A O 10
ATOM 11313 N N . ARG A 1 56 ? -11.970 1.861 -2.411 1.00 12.33 56 ARG A N 10
ATOM 11314 C CA . ARG A 1 56 ? -12.461 1.831 -3.790 1.00 43.44 56 ARG A CA 10
ATOM 11315 C C . ARG A 1 56 ? -12.132 0.495 -4.486 1.00 74.33 56 ARG A C 10
ATOM 11316 O O . ARG A 1 56 ? -12.840 0.077 -5.402 1.00 14.34 56 ARG A O 10
ATOM 11337 N N . TYR A 1 57 ? -11.067 -0.174 -4.041 1.00 73.34 57 TYR A N 10
ATOM 11338 C CA . TYR A 1 57 ? -10.685 -1.479 -4.601 1.00 11.10 57 TYR A CA 10
ATOM 11339 C C . TYR A 1 57 ? -11.510 -2.620 -3.986 1.00 44.22 57 TYR A C 10
ATOM 11340 O O . TYR A 1 57 ? -11.950 -3.527 -4.689 1.00 70.12 57 TYR A O 10
ATOM 11358 N N . GLU A 1 58 ? -11.711 -2.580 -2.669 1.00 65.53 58 GLU A N 10
ATOM 11359 C CA . GLU A 1 58 ? -12.504 -3.610 -1.974 1.00 5.14 58 GLU A CA 10
ATOM 11360 C C . GLU A 1 58 ? -13.967 -3.587 -2.435 1.00 23.02 58 GLU A C 10
ATOM 11361 O O . GLU A 1 58 ? -14.762 -4.473 -2.104 1.00 13.22 58 GLU A O 10
ATOM 11373 N N . ASP A 1 59 ? -14.309 -2.552 -3.196 1.00 41.13 59 ASP A N 10
ATOM 11374 C CA . ASP A 1 59 ? -15.595 -2.449 -3.874 1.00 23.22 59 ASP A CA 10
ATOM 11375 C C . ASP A 1 59 ? -15.429 -2.828 -5.366 1.00 24.55 59 ASP A C 10
ATOM 11376 O O . ASP A 1 59 ? -14.439 -2.454 -6.000 1.00 61.33 59 ASP A O 10
ATOM 11385 N N . PRO A 1 60 ? -16.383 -3.584 -5.953 1.00 24.45 60 PRO A N 10
ATOM 11386 C CA . PRO A 1 60 ? -16.280 -4.064 -7.352 1.00 54.51 60 PRO A CA 10
ATOM 11387 C C . PRO A 1 60 ? -16.142 -2.944 -8.407 1.00 2.43 60 PRO A C 10
ATOM 11388 O O . PRO A 1 60 ? -15.923 -3.227 -9.587 1.00 42.53 60 PRO A O 10
ATOM 11399 N N . ASP A 1 61 ? -16.270 -1.681 -7.988 1.00 10.20 61 ASP A N 10
ATOM 11400 C CA . ASP A 1 61 ? -16.144 -0.542 -8.904 1.00 33.01 61 ASP A CA 10
ATOM 11401 C C . ASP A 1 61 ? -14.765 -0.497 -9.596 1.00 41.23 61 ASP A C 10
ATOM 11402 O O . ASP A 1 61 ? -14.681 -0.371 -10.819 1.00 34.23 61 ASP A O 10
ATOM 11411 N N . LYS A 1 62 ? -13.690 -0.587 -8.820 1.00 33.41 62 LYS A N 10
ATOM 11412 C CA . LYS A 1 62 ? -12.335 -0.512 -9.386 1.00 72.13 62 LYS A CA 10
ATOM 11413 C C . LYS A 1 62 ? -11.834 -1.884 -9.868 1.00 43.04 62 LYS A C 10
ATOM 11414 O O . LYS A 1 62 ? -11.666 -2.811 -9.074 1.00 20.22 62 LYS A O 10
ATOM 11433 N N . GLU A 1 63 ? -11.585 -2.001 -11.168 1.00 63.14 63 GLU A N 10
ATOM 11434 C CA . GLU A 1 63 ? -11.013 -3.221 -11.747 1.00 32.05 63 GLU A CA 10
ATOM 11435 C C . GLU A 1 63 ? -9.681 -2.921 -12.454 1.00 13.21 63 GLU A C 10
ATOM 11436 O O . GLU A 1 63 ? -9.205 -1.783 -12.451 1.00 11.21 63 GLU A O 10
ATOM 11448 N N . LEU A 1 64 ? -9.079 -3.954 -13.037 1.00 32.23 64 LEU A N 10
ATOM 11449 C CA . LEU A 1 64 ? -7.838 -3.802 -13.803 1.00 63.05 64 LEU A CA 10
ATOM 11450 C C . LEU A 1 64 ? -7.649 -4.984 -14.776 1.00 21.44 64 LEU A C 10
ATOM 11451 O O . LEU A 1 64 ? -7.071 -6.014 -14.428 1.00 21.23 64 LEU A O 10
ATOM 11467 N N . GLU A 1 65 ? -8.177 -4.839 -15.991 1.00 25.54 65 GLU A N 10
ATOM 11468 C CA . GLU A 1 65 ? -8.080 -5.898 -17.006 1.00 21.11 65 GLU A CA 10
ATOM 11469 C C . GLU A 1 65 ? -6.789 -5.763 -17.829 1.00 73.24 65 GLU A C 10
ATOM 11470 O O . GLU A 1 65 ? -6.031 -4.799 -17.676 1.00 12.12 65 GLU A O 10
ATOM 11482 N N . HIS A 1 66 ? -6.549 -6.734 -18.708 1.00 65.55 66 HIS A N 10
ATOM 11483 C CA . HIS A 1 66 ? -5.377 -6.714 -19.588 1.00 65.15 66 HIS A CA 10
ATOM 11484 C C . HIS A 1 66 ? -5.666 -7.417 -20.925 1.00 64.15 66 HIS A C 10
ATOM 11485 O O . HIS A 1 66 ? -5.840 -8.636 -20.975 1.00 62.44 66 HIS A O 10
ATOM 11500 N N . HIS A 1 67 ? -5.731 -6.644 -22.009 1.00 20.23 67 HIS A N 10
ATOM 11501 C CA . HIS A 1 67 ? -5.907 -7.214 -23.353 1.00 14.52 67 HIS A CA 10
ATOM 11502 C C . HIS A 1 67 ? -4.618 -7.910 -23.814 1.00 42.21 67 HIS A C 10
ATOM 11503 O O . HIS A 1 67 ? -4.644 -8.812 -24.653 1.00 51.24 67 HIS A O 10
ATOM 11518 N N . HIS A 1 68 ? -3.495 -7.471 -23.253 1.00 75.22 68 HIS A N 10
ATOM 11519 C CA . HIS A 1 68 ? -2.204 -8.140 -23.441 1.00 4.34 68 HIS A CA 10
ATOM 11520 C C . HIS A 1 68 ? -1.304 -7.889 -22.219 1.00 41.50 68 HIS A C 10
ATOM 11521 O O . HIS A 1 68 ? -1.230 -6.765 -21.720 1.00 23.54 68 HIS A O 10
ATOM 11536 N N . HIS A 1 69 ? -0.634 -8.930 -21.734 1.00 2.35 69 HIS A N 10
ATOM 11537 C CA . HIS A 1 69 ? 0.195 -8.824 -20.524 1.00 31.22 69 HIS A CA 10
ATOM 11538 C C . HIS A 1 69 ? 1.427 -7.919 -20.723 1.00 31.34 69 HIS A C 10
ATOM 11539 O O . HIS A 1 69 ? 2.043 -7.916 -21.788 1.00 73.15 69 HIS A O 10
ATOM 11554 N N . HIS A 1 70 ? 1.782 -7.161 -19.684 1.00 41.24 70 HIS A N 10
ATOM 11555 C CA . HIS A 1 70 ? 2.998 -6.334 -19.699 1.00 45.32 70 HIS A CA 10
ATOM 11556 C C . HIS A 1 70 ? 4.239 -7.193 -19.422 1.00 75.54 70 HIS A C 10
ATOM 11557 O O . HIS A 1 70 ? 5.297 -6.987 -20.019 1.00 23.31 70 HIS A O 10
ATOM 11572 N N . HIS A 1 71 ? 4.086 -8.154 -18.506 1.00 20.10 71 HIS A N 10
ATOM 11573 C CA . HIS A 1 71 ? 5.179 -9.051 -18.095 1.00 45.32 71 HIS A CA 10
ATOM 11574 C C . HIS A 1 71 ? 6.304 -8.283 -17.359 1.00 11.10 71 HIS A C 10
ATOM 11575 O O . HIS A 1 71 ? 6.179 -8.089 -16.128 1.00 38.42 71 HIS A O 10
ATOM 11591 N N . MET A 1 1 ? -26.316 -15.190 -15.204 1.00 22.22 1 MET A N 11
ATOM 11592 C CA . MET A 1 1 ? -26.444 -14.337 -13.994 1.00 43.55 1 MET A CA 11
ATOM 11593 C C . MET A 1 1 ? -25.270 -14.580 -13.032 1.00 4.23 1 MET A C 11
ATOM 11594 O O . MET A 1 1 ? -24.924 -15.725 -12.744 1.00 12.33 1 MET A O 11
ATOM 11610 N N . PRO A 1 2 ? -24.640 -13.508 -12.520 1.00 23.30 2 PRO A N 11
ATOM 11611 C CA . PRO A 1 2 ? -23.464 -13.628 -11.639 1.00 3.52 2 PRO A CA 11
ATOM 11612 C C . PRO A 1 2 ? -23.732 -14.415 -10.339 1.00 41.44 2 PRO A C 11
ATOM 11613 O O . PRO A 1 2 ? -24.387 -13.917 -9.417 1.00 52.21 2 PRO A O 11
ATOM 11624 N N . THR A 1 3 ? -23.237 -15.652 -10.280 1.00 34.42 3 THR A N 11
ATOM 11625 C CA . THR A 1 3 ? -23.241 -16.437 -9.034 1.00 31.51 3 THR A CA 11
ATOM 11626 C C . THR A 1 3 ? -22.047 -16.038 -8.154 1.00 62.35 3 THR A C 11
ATOM 11627 O O . THR A 1 3 ? -20.914 -15.987 -8.628 1.00 63.44 3 THR A O 11
ATOM 11638 N N . LYS A 1 4 ? -22.301 -15.755 -6.877 1.00 54.31 4 LYS A N 11
ATOM 11639 C CA . LYS A 1 4 ? -21.256 -15.263 -5.971 1.00 64.42 4 LYS A CA 11
ATOM 11640 C C . LYS A 1 4 ? -20.570 -16.413 -5.208 1.00 64.33 4 LYS A C 11
ATOM 11641 O O . LYS A 1 4 ? -21.180 -17.047 -4.343 1.00 43.54 4 LYS A O 11
ATOM 11660 N N . PRO A 1 5 ? -19.293 -16.705 -5.527 1.00 73.22 5 PRO A N 11
ATOM 11661 C CA . PRO A 1 5 ? -18.494 -17.676 -4.779 1.00 42.43 5 PRO A CA 11
ATOM 11662 C C . PRO A 1 5 ? -17.692 -17.015 -3.642 1.00 31.03 5 PRO A C 11
ATOM 11663 O O . PRO A 1 5 ? -17.270 -15.863 -3.764 1.00 20.41 5 PRO A O 11
ATOM 11674 N N . PRO A 1 6 ? -17.481 -17.723 -2.511 1.00 24.44 6 PRO A N 11
ATOM 11675 C CA . PRO A 1 6 ? -16.674 -17.200 -1.394 1.00 53.44 6 PRO A CA 11
ATOM 11676 C C . PRO A 1 6 ? -15.268 -16.760 -1.837 1.00 73.23 6 PRO A C 11
ATOM 11677 O O . PRO A 1 6 ? -14.349 -17.576 -1.938 1.00 43.54 6 PRO A O 11
ATOM 11688 N N . TYR A 1 7 ? -15.127 -15.474 -2.145 1.00 73.54 7 TYR A N 11
ATOM 11689 C CA . TYR A 1 7 ? -13.845 -14.906 -2.571 1.00 72.23 7 TYR A CA 11
ATOM 11690 C C . TYR A 1 7 ? -13.709 -13.449 -2.092 1.00 11.21 7 TYR A C 11
ATOM 11691 O O . TYR A 1 7 ? -13.876 -12.499 -2.865 1.00 61.20 7 TYR A O 11
ATOM 11709 N N . PRO A 1 8 ? -13.441 -13.253 -0.788 1.00 24.11 8 PRO A N 11
ATOM 11710 C CA . PRO A 1 8 ? -13.304 -11.916 -0.193 1.00 33.10 8 PRO A CA 11
ATOM 11711 C C . PRO A 1 8 ? -11.992 -11.223 -0.593 1.00 42.15 8 PRO A C 11
ATOM 11712 O O . PRO A 1 8 ? -10.909 -11.605 -0.141 1.00 65.54 8 PRO A O 11
ATOM 11723 N N . ARG A 1 9 ? -12.090 -10.217 -1.455 1.00 25.12 9 ARG A N 11
ATOM 11724 C CA . ARG A 1 9 ? -10.916 -9.451 -1.869 1.00 61.32 9 ARG A CA 11
ATOM 11725 C C . ARG A 1 9 ? -10.546 -8.420 -0.788 1.00 30.10 9 ARG A C 11
ATOM 11726 O O . ARG A 1 9 ? -10.964 -7.261 -0.844 1.00 61.10 9 ARG A O 11
ATOM 11747 N N . GLU A 1 10 ? -9.799 -8.869 0.218 1.00 30.22 10 GLU A N 11
ATOM 11748 C CA . GLU A 1 10 ? -9.431 -8.021 1.355 1.00 70.22 10 GLU A CA 11
ATOM 11749 C C . GLU A 1 10 ? -8.130 -7.251 1.078 1.00 11.35 10 GLU A C 11
ATOM 11750 O O . GLU A 1 10 ? -7.100 -7.851 0.773 1.00 24.31 10 GLU A O 11
ATOM 11762 N N . ALA A 1 11 ? -8.187 -5.925 1.179 1.00 64.32 11 ALA A N 11
ATOM 11763 C CA . ALA A 1 11 ? -7.013 -5.073 0.954 1.00 63.40 11 ALA A CA 11
ATOM 11764 C C . ALA A 1 11 ? -6.474 -4.501 2.273 1.00 21.10 11 ALA A C 11
ATOM 11765 O O . ALA A 1 11 ? -7.241 -4.217 3.193 1.00 41.43 11 ALA A O 11
ATOM 11772 N N . TYR A 1 12 ? -5.160 -4.330 2.360 1.00 70.05 12 TYR A N 11
ATOM 11773 C CA . TYR A 1 12 ? -4.530 -3.784 3.573 1.00 25.43 12 TYR A CA 11
ATOM 11774 C C . TYR A 1 12 ? -3.312 -2.903 3.247 1.00 43.12 12 TYR A C 11
ATOM 11775 O O . TYR A 1 12 ? -2.661 -3.072 2.215 1.00 61.54 12 TYR A O 11
ATOM 11793 N N . ILE A 1 13 ? -3.018 -1.954 4.139 1.00 4.34 13 ILE A N 11
ATOM 11794 C CA . ILE A 1 13 ? -1.908 -1.008 3.947 1.00 71.03 13 ILE A CA 11
ATOM 11795 C C . ILE A 1 13 ? -0.627 -1.468 4.671 1.00 51.32 13 ILE A C 11
ATOM 11796 O O . ILE A 1 13 ? -0.667 -1.896 5.827 1.00 11.23 13 ILE A O 11
ATOM 11812 N N . VAL A 1 14 ? 0.507 -1.373 3.976 1.00 74.33 14 VAL A N 11
ATOM 11813 C CA . VAL A 1 14 ? 1.815 -1.727 4.539 1.00 10.35 14 VAL A CA 11
ATOM 11814 C C . VAL A 1 14 ? 2.795 -0.545 4.436 1.00 4.55 14 VAL A C 11
ATOM 11815 O O . VAL A 1 14 ? 2.893 0.104 3.394 1.00 60.33 14 VAL A O 11
ATOM 11828 N N . THR A 1 15 ? 3.517 -0.270 5.521 1.00 35.30 15 THR A N 11
ATOM 11829 C CA . THR A 1 15 ? 4.463 0.854 5.562 1.00 71.20 15 THR A CA 11
ATOM 11830 C C . THR A 1 15 ? 5.897 0.403 5.259 1.00 20.11 15 THR A C 11
ATOM 11831 O O . THR A 1 15 ? 6.429 -0.499 5.912 1.00 11.31 15 THR A O 11
ATOM 11842 N N . ILE A 1 16 ? 6.518 1.036 4.262 1.00 41.21 16 ILE A N 11
ATOM 11843 C CA . ILE A 1 16 ? 7.900 0.722 3.870 1.00 34.11 16 ILE A CA 11
ATOM 11844 C C . ILE A 1 16 ? 8.783 1.982 3.862 1.00 72.54 16 ILE A C 11
ATOM 11845 O O . ILE A 1 16 ? 8.286 3.105 3.971 1.00 4.22 16 ILE A O 11
ATOM 11861 N N . GLU A 1 17 ? 10.092 1.786 3.707 1.00 32.43 17 GLU A N 11
ATOM 11862 C CA . GLU A 1 17 ? 11.054 2.898 3.647 1.00 51.31 17 GLU A CA 11
ATOM 11863 C C . GLU A 1 17 ? 11.957 2.775 2.407 1.00 74.41 17 GLU A C 11
ATOM 11864 O O . GLU A 1 17 ? 12.453 1.693 2.098 1.00 33.32 17 GLU A O 11
ATOM 11876 N N . LYS A 1 18 ? 12.161 3.884 1.700 1.00 63.42 18 LYS A N 11
ATOM 11877 C CA . LYS A 1 18 ? 13.006 3.896 0.494 1.00 41.22 18 LYS A CA 11
ATOM 11878 C C . LYS A 1 18 ? 14.162 4.904 0.615 1.00 2.14 18 LYS A C 11
ATOM 11879 O O . LYS A 1 18 ? 14.085 5.866 1.381 1.00 75.03 18 LYS A O 11
ATOM 11898 N N . GLY A 1 19 ? 15.214 4.692 -0.174 1.00 63.51 19 GLY A N 11
ATOM 11899 C CA . GLY A 1 19 ? 16.350 5.613 -0.198 1.00 31.33 19 GLY A CA 11
ATOM 11900 C C . GLY A 1 19 ? 17.562 5.125 0.596 1.00 62.54 19 GLY A C 11
ATOM 11901 O O . GLY A 1 19 ? 17.921 3.946 0.544 1.00 21.13 19 GLY A O 11
ATOM 11905 N N . LYS A 1 20 ? 18.201 6.038 1.322 1.00 74.14 20 LYS A N 11
ATOM 11906 C CA . LYS A 1 20 ? 19.446 5.741 2.042 1.00 13.02 20 LYS A CA 11
ATOM 11907 C C . LYS A 1 20 ? 19.183 5.350 3.509 1.00 64.22 20 LYS A C 11
ATOM 11908 O O . LYS A 1 20 ? 18.168 5.735 4.085 1.00 23.43 20 LYS A O 11
ATOM 11927 N N . PRO A 1 21 ? 20.108 4.585 4.139 1.00 42.24 21 PRO A N 11
ATOM 11928 C CA . PRO A 1 21 ? 19.946 4.113 5.530 1.00 11.11 21 PRO A CA 11
ATOM 11929 C C . PRO A 1 21 ? 19.641 5.250 6.525 1.00 54.12 21 PRO A C 11
ATOM 11930 O O . PRO A 1 21 ? 20.326 6.276 6.551 1.00 55.42 21 PRO A O 11
ATOM 11941 N N . GLY A 1 22 ? 18.604 5.057 7.341 1.00 64.21 22 GLY A N 11
ATOM 11942 C CA . GLY A 1 22 ? 18.197 6.080 8.298 1.00 32.24 22 GLY A CA 11
ATOM 11943 C C . GLY A 1 22 ? 17.419 7.218 7.651 1.00 72.30 22 GLY A C 11
ATOM 11944 O O . GLY A 1 22 ? 16.233 7.414 7.931 1.00 10.31 22 GLY A O 11
ATOM 11948 N N . GLN A 1 23 ? 18.078 7.960 6.769 1.00 14.41 23 GLN A N 11
ATOM 11949 C CA . GLN A 1 23 ? 17.441 9.083 6.079 1.00 5.34 23 GLN A CA 11
ATOM 11950 C C . GLN A 1 23 ? 16.598 8.591 4.890 1.00 25.44 23 GLN A C 11
ATOM 11951 O O . GLN A 1 23 ? 16.963 8.776 3.726 1.00 12.13 23 GLN A O 11
ATOM 11965 N N . THR A 1 24 ? 15.472 7.952 5.200 1.00 52.02 24 THR A N 11
ATOM 11966 C CA . THR A 1 24 ? 14.600 7.355 4.178 1.00 75.31 24 THR A CA 11
ATOM 11967 C C . THR A 1 24 ? 13.314 8.162 3.971 1.00 20.51 24 THR A C 11
ATOM 11968 O O . THR A 1 24 ? 13.023 9.109 4.707 1.00 30.22 24 THR A O 11
ATOM 11979 N N . VAL A 1 25 ? 12.548 7.778 2.952 1.00 30.14 25 VAL A N 11
ATOM 11980 C CA . VAL A 1 25 ? 11.185 8.285 2.757 1.00 61.43 25 VAL A CA 11
ATOM 11981 C C . VAL A 1 25 ? 10.167 7.161 3.001 1.00 75.13 25 VAL A C 11
ATOM 11982 O O . VAL A 1 25 ? 10.289 6.067 2.440 1.00 25.31 25 VAL A O 11
ATOM 11995 N N . THR A 1 26 ? 9.174 7.430 3.847 1.00 12.02 26 THR A N 11
ATOM 11996 C CA . THR A 1 26 ? 8.173 6.417 4.216 1.00 14.54 26 THR A CA 11
ATOM 11997 C C . THR A 1 26 ? 7.038 6.334 3.182 1.00 20.51 26 THR A C 11
ATOM 11998 O O . THR A 1 26 ? 6.271 7.277 3.004 1.00 61.32 26 THR A O 11
ATOM 12009 N N . TRP A 1 27 ? 6.935 5.186 2.515 1.00 11.41 27 TRP A N 11
ATOM 12010 C CA . TRP A 1 27 ? 5.894 4.958 1.501 1.00 33.01 27 TRP A CA 11
ATOM 12011 C C . TRP A 1 27 ? 4.835 3.960 1.992 1.00 42.31 27 TRP A C 11
ATOM 12012 O O . TRP A 1 27 ? 5.128 3.061 2.782 1.00 41.13 27 TRP A O 11
ATOM 12033 N N . TYR A 1 28 ? 3.604 4.125 1.513 1.00 44.13 28 TYR A N 11
ATOM 12034 C CA . TYR A 1 28 ? 2.486 3.259 1.905 1.00 13.55 28 TYR A CA 11
ATOM 12035 C C . TYR A 1 28 ? 2.003 2.409 0.719 1.00 2.55 28 TYR A C 11
ATOM 12036 O O . TYR A 1 28 ? 1.523 2.939 -0.289 1.00 64.32 28 TYR A O 11
ATOM 12054 N N . GLN A 1 29 ? 2.146 1.091 0.841 1.00 1.12 29 GLN A N 11
ATOM 12055 C CA . GLN A 1 29 ? 1.730 0.162 -0.216 1.00 2.12 29 GLN A CA 11
ATOM 12056 C C . GLN A 1 29 ? 0.383 -0.493 0.098 1.00 51.42 29 GLN A C 11
ATOM 12057 O O . GLN A 1 29 ? 0.157 -0.973 1.209 1.00 34.22 29 GLN A O 11
ATOM 12071 N N . LEU A 1 30 ? -0.507 -0.518 -0.886 1.00 30.11 30 LEU A N 11
ATOM 12072 C CA . LEU A 1 30 ? -1.769 -1.249 -0.758 1.00 62.22 30 LEU A CA 11
ATOM 12073 C C . LEU A 1 30 ? -1.607 -2.681 -1.289 1.00 20.21 30 LEU A C 11
ATOM 12074 O O . LEU A 1 30 ? -1.425 -2.889 -2.491 1.00 72.14 30 LEU A O 11
ATOM 12090 N N . ARG A 1 31 ? -1.658 -3.660 -0.393 1.00 32.51 31 ARG A N 11
ATOM 12091 C CA . ARG A 1 31 ? -1.493 -5.066 -0.773 1.00 73.54 31 ARG A CA 11
ATOM 12092 C C . ARG A 1 31 ? -2.791 -5.841 -0.510 1.00 33.13 31 ARG A C 11
ATOM 12093 O O . ARG A 1 31 ? -3.538 -5.507 0.407 1.00 42.02 31 ARG A O 11
ATOM 12114 N N . ALA A 1 32 ? -3.069 -6.863 -1.314 1.00 32.32 32 ALA A N 11
ATOM 12115 C CA . ALA A 1 32 ? -4.340 -7.594 -1.205 1.00 73.52 32 ALA A CA 11
ATOM 12116 C C . ALA A 1 32 ? -4.154 -9.057 -0.771 1.00 41.41 32 ALA A C 11
ATOM 12117 O O . ALA A 1 32 ? -3.072 -9.629 -0.887 1.00 50.41 32 ALA A O 11
ATOM 12124 N N . ASP A 1 33 ? -5.240 -9.650 -0.274 1.00 55.42 33 ASP A N 11
ATOM 12125 C CA . ASP A 1 33 ? -5.233 -11.022 0.242 1.00 43.43 33 ASP A CA 11
ATOM 12126 C C . ASP A 1 33 ? -5.091 -12.075 -0.880 1.00 63.53 33 ASP A C 11
ATOM 12127 O O . ASP A 1 33 ? -4.447 -13.114 -0.693 1.00 34.23 33 ASP A O 11
ATOM 12136 N N . HIS A 1 34 ? -5.701 -11.807 -2.036 1.00 71.21 34 HIS A N 11
ATOM 12137 C CA . HIS A 1 34 ? -5.657 -12.731 -3.181 1.00 42.24 34 HIS A CA 11
ATOM 12138 C C . HIS A 1 34 ? -5.428 -11.976 -4.508 1.00 23.44 34 HIS A C 11
ATOM 12139 O O . HIS A 1 34 ? -5.731 -10.788 -4.600 1.00 74.34 34 HIS A O 11
ATOM 12154 N N . PRO A 1 35 ? -4.901 -12.646 -5.572 1.00 12.13 35 PRO A N 11
ATOM 12155 C CA . PRO A 1 35 ? -4.562 -14.097 -5.583 1.00 54.23 35 PRO A CA 11
ATOM 12156 C C . PRO A 1 35 ? -3.507 -14.498 -4.535 1.00 34.14 35 PRO A C 11
ATOM 12157 O O . PRO A 1 35 ? -3.696 -15.467 -3.795 1.00 55.22 35 PRO A O 11
ATOM 12168 N N . LYS A 1 36 ? -2.412 -13.747 -4.466 1.00 44.23 36 LYS A N 11
ATOM 12169 C CA . LYS A 1 36 ? -1.380 -13.965 -3.444 1.00 0.43 36 LYS A CA 11
ATOM 12170 C C . LYS A 1 36 ? -1.328 -12.782 -2.463 1.00 74.21 36 LYS A C 11
ATOM 12171 O O . LYS A 1 36 ? -1.614 -11.648 -2.839 1.00 72.43 36 LYS A O 11
ATOM 12190 N N . PRO A 1 37 ? -0.944 -13.024 -1.192 1.00 70.43 37 PRO A N 11
ATOM 12191 C CA . PRO A 1 37 ? -0.870 -11.953 -0.177 1.00 45.31 37 PRO A CA 11
ATOM 12192 C C . PRO A 1 37 ? 0.215 -10.910 -0.496 1.00 25.22 37 PRO A C 11
ATOM 12193 O O . PRO A 1 37 ? 0.150 -9.767 -0.046 1.00 5.25 37 PRO A O 11
ATOM 12204 N N . ASP A 1 38 ? 1.205 -11.309 -1.292 1.00 20.41 38 ASP A N 11
ATOM 12205 C CA . ASP A 1 38 ? 2.287 -10.410 -1.701 1.00 41.20 38 ASP A CA 11
ATOM 12206 C C . ASP A 1 38 ? 1.810 -9.422 -2.788 1.00 62.50 38 ASP A C 11
ATOM 12207 O O . ASP A 1 38 ? 2.509 -8.458 -3.117 1.00 25.14 38 ASP A O 11
ATOM 12216 N N . SER A 1 39 ? 0.603 -9.651 -3.313 1.00 11.15 39 SER A N 11
ATOM 12217 C CA . SER A 1 39 ? 0.054 -8.841 -4.415 1.00 32.21 39 SER A CA 11
ATOM 12218 C C . SER A 1 39 ? 0.067 -7.336 -4.095 1.00 13.34 39 SER A C 11
ATOM 12219 O O . SER A 1 39 ? -0.588 -6.873 -3.161 1.00 43.03 39 SER A O 11
ATOM 12227 N N . LEU A 1 40 ? 0.829 -6.577 -4.877 1.00 25.14 40 LEU A N 11
ATOM 12228 C CA . LEU A 1 40 ? 0.886 -5.122 -4.726 1.00 64.03 40 LEU A CA 11
ATOM 12229 C C . LEU A 1 40 ? -0.094 -4.429 -5.688 1.00 31.42 40 LEU A C 11
ATOM 12230 O O . LEU A 1 40 ? 0.032 -4.543 -6.909 1.00 21.10 40 LEU A O 11
ATOM 12246 N N . ILE A 1 41 ? -1.072 -3.719 -5.131 1.00 31.11 41 ILE A N 11
ATOM 12247 C CA . ILE A 1 41 ? -2.042 -2.969 -5.937 1.00 54.43 41 ILE A CA 11
ATOM 12248 C C . ILE A 1 41 ? -1.437 -1.647 -6.435 1.00 14.32 41 ILE A C 11
ATOM 12249 O O . ILE A 1 41 ? -1.424 -1.369 -7.637 1.00 41.11 41 ILE A O 11
ATOM 12265 N N . SER A 1 42 ? -0.921 -0.839 -5.505 1.00 22.11 42 SER A N 11
ATOM 12266 C CA . SER A 1 42 ? -0.293 0.447 -5.853 1.00 12.13 42 SER A CA 11
ATOM 12267 C C . SER A 1 42 ? 0.458 1.056 -4.657 1.00 74.04 42 SER A C 11
ATOM 12268 O O . SER A 1 42 ? 0.225 0.684 -3.503 1.00 40.52 42 SER A O 11
ATOM 12276 N N . GLU A 1 43 ? 1.351 2.003 -4.948 1.00 72.34 43 GLU A N 11
ATOM 12277 C CA . GLU A 1 43 ? 2.159 2.677 -3.921 1.00 1.01 43 GLU A CA 11
ATOM 12278 C C . GLU A 1 43 ? 1.839 4.181 -3.871 1.00 65.32 43 GLU A C 11
ATOM 12279 O O . GLU A 1 43 ? 1.675 4.825 -4.906 1.00 0.55 43 GLU A O 11
ATOM 12291 N N . HIS A 1 44 ? 1.738 4.732 -2.663 1.00 54.24 44 HIS A N 11
ATOM 12292 C CA . HIS A 1 44 ? 1.477 6.169 -2.480 1.00 64.44 44 HIS A CA 11
ATOM 12293 C C . HIS A 1 44 ? 2.248 6.722 -1.270 1.00 50.44 44 HIS A C 11
ATOM 12294 O O . HIS A 1 44 ? 2.460 6.014 -0.285 1.00 33.32 44 HIS A O 11
ATOM 12309 N N . PRO A 1 45 ? 2.680 7.999 -1.326 1.00 3.53 45 PRO A N 11
ATOM 12310 C CA . PRO A 1 45 ? 3.459 8.623 -0.238 1.00 12.04 45 PRO A CA 11
ATOM 12311 C C . PRO A 1 45 ? 2.595 9.039 0.968 1.00 52.31 45 PRO A C 11
ATOM 12312 O O . PRO A 1 45 ? 3.112 9.514 1.984 1.00 33.12 45 PRO A O 11
ATOM 12323 N N . THR A 1 46 ? 1.278 8.873 0.844 1.00 53.12 46 THR A N 11
ATOM 12324 C CA . THR A 1 46 ? 0.340 9.217 1.922 1.00 72.53 46 THR A CA 11
ATOM 12325 C C . THR A 1 46 ? -0.596 8.042 2.239 1.00 2.45 46 THR A C 11
ATOM 12326 O O . THR A 1 46 ? -1.003 7.296 1.341 1.00 33.33 46 THR A O 11
ATOM 12337 N N . ALA A 1 47 ? -0.938 7.884 3.514 1.00 44.10 47 ALA A N 11
ATOM 12338 C CA . ALA A 1 47 ? -1.869 6.834 3.934 1.00 52.13 47 ALA A CA 11
ATOM 12339 C C . ALA A 1 47 ? -3.277 7.090 3.380 1.00 1.53 47 ALA A C 11
ATOM 12340 O O . ALA A 1 47 ? -4.006 6.153 3.051 1.00 4.33 47 ALA A O 11
ATOM 12347 N N . GLN A 1 48 ? -3.643 8.367 3.266 1.00 51.44 48 GLN A N 11
ATOM 12348 C CA . GLN A 1 48 ? -4.953 8.767 2.739 1.00 24.22 48 GLN A CA 11
ATOM 12349 C C . GLN A 1 48 ? -5.194 8.170 1.339 1.00 61.34 48 GLN A C 11
ATOM 12350 O O . GLN A 1 48 ? -6.214 7.524 1.098 1.00 32.10 48 GLN A O 11
ATOM 12364 N N . GLU A 1 49 ? -4.243 8.374 0.424 1.00 54.13 49 GLU A N 11
ATOM 12365 C CA . GLU A 1 49 ? -4.340 7.806 -0.930 1.00 51.34 49 GLU A CA 11
ATOM 12366 C C . GLU A 1 49 ? -4.457 6.273 -0.892 1.00 62.21 49 GLU A C 11
ATOM 12367 O O . GLU A 1 49 ? -5.226 5.675 -1.647 1.00 62.44 49 GLU A O 11
ATOM 12379 N N . ALA A 1 50 ? -3.686 5.641 -0.009 1.00 62.55 50 ALA A N 11
ATOM 12380 C CA . ALA A 1 50 ? -3.731 4.183 0.157 1.00 33.14 50 ALA A CA 11
ATOM 12381 C C . ALA A 1 50 ? -5.124 3.716 0.615 1.00 53.34 50 ALA A C 11
ATOM 12382 O O . ALA A 1 50 ? -5.622 2.680 0.172 1.00 63.02 50 ALA A O 11
ATOM 12389 N N . MET A 1 51 ? -5.747 4.496 1.498 1.00 61.25 51 MET A N 11
ATOM 12390 C CA . MET A 1 51 ? -7.112 4.215 1.962 1.00 35.50 51 MET A CA 11
ATOM 12391 C C . MET A 1 51 ? -8.128 4.421 0.830 1.00 43.22 51 MET A C 11
ATOM 12392 O O . MET A 1 51 ? -9.036 3.613 0.642 1.00 74.20 51 MET A O 11
ATOM 12406 N N . ASP A 1 52 ? -7.960 5.509 0.082 1.00 4.42 52 ASP A N 11
ATOM 12407 C CA . ASP A 1 52 ? -8.811 5.810 -1.074 1.00 51.41 52 ASP A CA 11
ATOM 12408 C C . ASP A 1 52 ? -8.831 4.639 -2.071 1.00 51.42 52 ASP A C 11
ATOM 12409 O O . ASP A 1 52 ? -9.887 4.247 -2.579 1.00 74.21 52 ASP A O 11
ATOM 12418 N N . ALA A 1 53 ? -7.657 4.077 -2.338 1.00 52.34 53 ALA A N 11
ATOM 12419 C CA . ALA A 1 53 ? -7.541 2.906 -3.208 1.00 71.14 53 ALA A CA 11
ATOM 12420 C C . ALA A 1 53 ? -8.125 1.643 -2.540 1.00 0.43 53 ALA A C 11
ATOM 12421 O O . ALA A 1 53 ? -8.764 0.824 -3.201 1.00 61.40 53 ALA A O 11
ATOM 12428 N N . LYS A 1 54 ? -7.893 1.496 -1.230 1.00 64.30 54 LYS A N 11
ATOM 12429 C CA . LYS A 1 54 ? -8.434 0.362 -0.457 1.00 21.01 54 LYS A CA 11
ATOM 12430 C C . LYS A 1 54 ? -9.964 0.289 -0.587 1.00 54.55 54 LYS A C 11
ATOM 12431 O O . LYS A 1 54 ? -10.525 -0.759 -0.900 1.00 74.42 54 LYS A O 11
ATOM 12450 N N . LYS A 1 55 ? -10.624 1.423 -0.357 1.00 63.15 55 LYS A N 11
ATOM 12451 C CA . LYS A 1 55 ? -12.084 1.515 -0.453 1.00 72.21 55 LYS A CA 11
ATOM 12452 C C . LYS A 1 55 ? -12.571 1.184 -1.874 1.00 60.12 55 LYS A C 11
ATOM 12453 O O . LYS A 1 55 ? -13.494 0.390 -2.062 1.00 40.11 55 LYS A O 11
ATOM 12472 N N . ARG A 1 56 ? -11.924 1.791 -2.869 1.00 2.52 56 ARG A N 11
ATOM 12473 C CA . ARG A 1 56 ? -12.299 1.613 -4.279 1.00 51.22 56 ARG A CA 11
ATOM 12474 C C . ARG A 1 56 ? -12.064 0.166 -4.753 1.00 73.01 56 ARG A C 11
ATOM 12475 O O . ARG A 1 56 ? -12.677 -0.294 -5.717 1.00 21.15 56 ARG A O 11
ATOM 12496 N N . TYR A 1 57 ? -11.139 -0.527 -4.091 1.00 20.45 57 TYR A N 11
ATOM 12497 C CA . TYR A 1 57 ? -10.858 -1.937 -4.385 1.00 23.40 57 TYR A CA 11
ATOM 12498 C C . TYR A 1 57 ? -11.912 -2.864 -3.747 1.00 2.23 57 TYR A C 11
ATOM 12499 O O . TYR A 1 57 ? -12.498 -3.719 -4.416 1.00 42.42 57 TYR A O 11
ATOM 12517 N N . GLU A 1 58 ? -12.146 -2.687 -2.451 1.00 5.10 58 GLU A N 11
ATOM 12518 C CA . GLU A 1 58 ? -13.080 -3.541 -1.704 1.00 73.22 58 GLU A CA 11
ATOM 12519 C C . GLU A 1 58 ? -14.533 -3.333 -2.162 1.00 51.42 58 GLU A C 11
ATOM 12520 O O . GLU A 1 58 ? -15.343 -4.265 -2.135 1.00 21.33 58 GLU A O 11
ATOM 12532 N N . ASP A 1 59 ? -14.860 -2.107 -2.573 1.00 21.43 59 ASP A N 11
ATOM 12533 C CA . ASP A 1 59 ? -16.148 -1.820 -3.208 1.00 41.24 59 ASP A CA 11
ATOM 12534 C C . ASP A 1 59 ? -16.003 -1.854 -4.737 1.00 32.21 59 ASP A C 11
ATOM 12535 O O . ASP A 1 59 ? -15.386 -0.963 -5.318 1.00 12.12 59 ASP A O 11
ATOM 12544 N N . PRO A 1 60 ? -16.564 -2.886 -5.412 1.00 63.23 60 PRO A N 11
ATOM 12545 C CA . PRO A 1 60 ? -16.440 -3.045 -6.874 1.00 24.35 60 PRO A CA 11
ATOM 12546 C C . PRO A 1 60 ? -16.702 -1.742 -7.651 1.00 22.55 60 PRO A C 11
ATOM 12547 O O . PRO A 1 60 ? -17.854 -1.357 -7.880 1.00 42.42 60 PRO A O 11
ATOM 12558 N N . ASP A 1 61 ? -15.624 -1.055 -8.035 1.00 43.23 61 ASP A N 11
ATOM 12559 C CA . ASP A 1 61 ? -15.730 0.230 -8.735 1.00 24.13 61 ASP A CA 11
ATOM 12560 C C . ASP A 1 61 ? -14.604 0.411 -9.769 1.00 35.14 61 ASP A C 11
ATOM 12561 O O . ASP A 1 61 ? -14.863 0.713 -10.937 1.00 12.04 61 ASP A O 11
ATOM 12570 N N . LYS A 1 62 ? -13.355 0.249 -9.331 1.00 60.13 62 LYS A N 11
ATOM 12571 C CA . LYS A 1 62 ? -12.193 0.427 -10.212 1.00 25.02 62 LYS A CA 11
ATOM 12572 C C . LYS A 1 62 ? -10.930 -0.191 -9.582 1.00 51.24 62 LYS A C 11
ATOM 12573 O O . LYS A 1 62 ? -10.271 0.432 -8.748 1.00 20.32 62 LYS A O 11
ATOM 12592 N N . GLU A 1 63 ? -10.605 -1.424 -9.976 1.00 0.53 63 GLU A N 11
ATOM 12593 C CA . GLU A 1 63 ? -9.507 -2.182 -9.351 1.00 14.44 63 GLU A CA 11
ATOM 12594 C C . GLU A 1 63 ? -8.381 -2.505 -10.347 1.00 71.33 63 GLU A C 11
ATOM 12595 O O . GLU A 1 63 ? -8.437 -2.121 -11.515 1.00 42.55 63 GLU A O 11
ATOM 12607 N N . LEU A 1 64 ? -7.346 -3.202 -9.871 1.00 11.14 64 LEU A N 11
ATOM 12608 C CA . LEU A 1 64 ? -6.202 -3.587 -10.712 1.00 12.15 64 LEU A CA 11
ATOM 12609 C C . LEU A 1 64 ? -5.976 -5.106 -10.676 1.00 21.42 64 LEU A C 11
ATOM 12610 O O . LEU A 1 64 ? -5.564 -5.657 -9.653 1.00 15.43 64 LEU A O 11
ATOM 12626 N N . GLU A 1 65 ? -6.253 -5.784 -11.788 1.00 60.14 65 GLU A N 11
ATOM 12627 C CA . GLU A 1 65 ? -6.025 -7.232 -11.888 1.00 50.01 65 GLU A CA 11
ATOM 12628 C C . GLU A 1 65 ? -4.955 -7.559 -12.939 1.00 63.43 65 GLU A C 11
ATOM 12629 O O . GLU A 1 65 ? -4.331 -6.664 -13.514 1.00 44.33 65 GLU A O 11
ATOM 12641 N N . HIS A 1 66 ? -4.745 -8.855 -13.164 1.00 53.31 66 HIS A N 11
ATOM 12642 C CA . HIS A 1 66 ? -3.896 -9.346 -14.254 1.00 31.04 66 HIS A CA 11
ATOM 12643 C C . HIS A 1 66 ? -4.000 -10.876 -14.374 1.00 41.22 66 HIS A C 11
ATOM 12644 O O . HIS A 1 66 ? -3.275 -11.613 -13.706 1.00 53.32 66 HIS A O 11
ATOM 12659 N N . HIS A 1 67 ? -4.922 -11.355 -15.207 1.00 4.24 67 HIS A N 11
ATOM 12660 C CA . HIS A 1 67 ? -5.129 -12.801 -15.371 1.00 20.23 67 HIS A CA 11
ATOM 12661 C C . HIS A 1 67 ? -4.032 -13.438 -16.248 1.00 12.35 67 HIS A C 11
ATOM 12662 O O . HIS A 1 67 ? -4.264 -13.817 -17.398 1.00 50.22 67 HIS A O 11
ATOM 12677 N N . HIS A 1 68 ? -2.824 -13.510 -15.6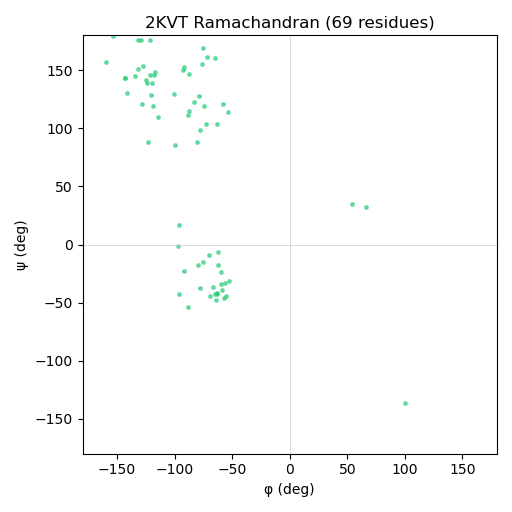86 1.00 12.21 68 HIS A N 11
ATOM 12678 C CA . HIS A 1 68 ? -1.673 -14.158 -16.328 1.00 3.22 68 HIS A CA 11
ATOM 12679 C C . HIS A 1 68 ? -0.803 -14.856 -15.272 1.00 63.23 68 HIS A C 11
ATOM 12680 O O . HIS A 1 68 ? -0.203 -14.203 -14.417 1.00 54.54 68 HIS A O 11
ATOM 12695 N N . HIS A 1 69 ? -0.747 -16.184 -15.326 1.00 33.21 69 HIS A N 11
ATOM 12696 C CA . HIS A 1 69 ? 0.029 -16.964 -14.359 1.00 41.20 69 HIS A CA 11
ATOM 12697 C C . HIS A 1 69 ? 1.540 -16.861 -14.629 1.00 34.22 69 HIS A C 11
ATOM 12698 O O . HIS A 1 69 ? 1.971 -16.670 -15.768 1.00 50.02 69 HIS A O 11
ATOM 12713 N N . HIS A 1 70 ? 2.333 -16.972 -13.566 1.00 55.23 70 HIS A N 11
ATOM 12714 C CA . HIS A 1 70 ? 3.795 -16.938 -13.676 1.00 23.23 70 HIS A CA 11
ATOM 12715 C C . HIS A 1 70 ? 4.435 -18.034 -12.809 1.00 53.12 70 HIS A C 11
ATOM 12716 O O . HIS A 1 70 ? 3.911 -18.386 -11.748 1.00 51.44 70 HIS A O 11
ATOM 12731 N N . HIS A 1 71 ? 5.561 -18.571 -13.268 1.00 70.13 71 HIS A N 11
ATOM 12732 C CA . HIS A 1 71 ? 6.255 -19.660 -12.562 1.00 53.10 71 HIS A CA 11
ATOM 12733 C C . HIS A 1 71 ? 7.785 -19.573 -12.754 1.00 75.23 71 HIS A C 11
ATOM 12734 O O . HIS A 1 71 ? 8.275 -19.923 -13.850 1.00 38.87 71 HIS A O 11
ATOM 12750 N N . MET A 1 1 ? -30.796 -20.990 -13.048 1.00 41.02 1 MET A N 12
ATOM 12751 C CA . MET A 1 1 ? -29.615 -20.086 -13.017 1.00 50.10 1 MET A CA 12
ATOM 12752 C C . MET A 1 1 ? -28.872 -20.167 -11.670 1.00 2.03 1 MET A C 12
ATOM 12753 O O . MET A 1 1 ? -29.257 -19.501 -10.707 1.00 3.32 1 MET A O 12
ATOM 12769 N N . PRO A 1 2 ? -27.819 -21.006 -11.571 1.00 62.24 2 PRO A N 12
ATOM 12770 C CA . PRO A 1 2 ? -26.966 -21.063 -10.367 1.00 24.41 2 PRO A CA 12
ATOM 12771 C C . PRO A 1 2 ? -26.304 -19.704 -10.072 1.00 23.53 2 PRO A C 12
ATOM 12772 O O . PRO A 1 2 ? -25.511 -19.196 -10.869 1.00 11.23 2 PRO A O 12
ATOM 12783 N N . THR A 1 3 ? -26.651 -19.109 -8.934 1.00 13.13 3 THR A N 12
ATOM 12784 C CA . THR A 1 3 ? -26.161 -17.770 -8.577 1.00 72.10 3 THR A CA 12
ATOM 12785 C C . THR A 1 3 ? -25.222 -17.801 -7.364 1.00 53.41 3 THR A C 12
ATOM 12786 O O . THR A 1 3 ? -25.622 -18.185 -6.261 1.00 12.30 3 THR A O 12
ATOM 12797 N N . LYS A 1 4 ? -23.968 -17.405 -7.576 1.00 72.52 4 LYS A N 12
ATOM 12798 C CA . LYS A 1 4 ? -22.990 -17.308 -6.486 1.00 60.53 4 LYS A CA 12
ATOM 12799 C C . LYS A 1 4 ? -22.979 -15.897 -5.870 1.00 13.33 4 LYS A C 12
ATOM 12800 O O . LYS A 1 4 ? -23.230 -14.905 -6.559 1.00 53.41 4 LYS A O 12
ATOM 12819 N N . PRO A 1 5 ? -22.693 -15.788 -4.558 1.00 32.12 5 PRO A N 12
ATOM 12820 C CA . PRO A 1 5 ? -22.375 -14.493 -3.936 1.00 44.12 5 PRO A CA 12
ATOM 12821 C C . PRO A 1 5 ? -21.058 -13.922 -4.500 1.00 43.32 5 PRO A C 12
ATOM 12822 O O . PRO A 1 5 ? -20.187 -14.678 -4.927 1.00 1.23 5 PRO A O 12
ATOM 12833 N N . PRO A 1 6 ? -20.884 -12.587 -4.513 1.00 54.30 6 PRO A N 12
ATOM 12834 C CA . PRO A 1 6 ? -19.683 -11.959 -5.106 1.00 33.42 6 PRO A CA 12
ATOM 12835 C C . PRO A 1 6 ? -18.402 -12.164 -4.272 1.00 2.32 6 PRO A C 12
ATOM 12836 O O . PRO A 1 6 ? -17.305 -11.799 -4.710 1.00 44.24 6 PRO A O 12
ATOM 12847 N N . TYR A 1 7 ? -18.547 -12.764 -3.084 1.00 30.41 7 TYR A N 12
ATOM 12848 C CA . TYR A 1 7 ? -17.423 -12.940 -2.151 1.00 0.10 7 TYR A CA 12
ATOM 12849 C C . TYR A 1 7 ? -16.687 -11.610 -1.894 1.00 35.03 7 TYR A C 12
ATOM 12850 O O . TYR A 1 7 ? -15.725 -11.272 -2.591 1.00 71.44 7 TYR A O 12
ATOM 12868 N N . PRO A 1 8 ? -17.159 -10.821 -0.903 1.00 44.10 8 PRO A N 12
ATOM 12869 C CA . PRO A 1 8 ? -16.558 -9.518 -0.560 1.00 13.01 8 PRO A CA 12
ATOM 12870 C C . PRO A 1 8 ? -15.038 -9.598 -0.340 1.00 75.51 8 PRO A C 12
ATOM 12871 O O . PRO A 1 8 ? -14.563 -10.220 0.609 1.00 51.02 8 PRO A O 12
ATOM 12882 N N . ARG A 1 9 ? -14.282 -8.971 -1.237 1.00 64.54 9 ARG A N 12
ATOM 12883 C CA . ARG A 1 9 ? -12.816 -9.018 -1.196 1.00 31.41 9 ARG A CA 12
ATOM 12884 C C . ARG A 1 9 ? -12.248 -7.967 -0.221 1.00 12.22 9 ARG A C 12
ATOM 12885 O O . ARG A 1 9 ? -12.796 -6.873 -0.084 1.00 65.22 9 ARG A O 12
ATOM 12906 N N . GLU A 1 10 ? -11.152 -8.311 0.457 1.00 23.11 10 GLU A N 12
ATOM 12907 C CA . GLU A 1 10 ? -10.515 -7.403 1.427 1.00 53.34 10 GLU A CA 12
ATOM 12908 C C . GLU A 1 10 ? -9.030 -7.162 1.099 1.00 5.20 10 GLU A C 12
ATOM 12909 O O . GLU A 1 10 ? -8.387 -7.970 0.427 1.00 70.43 10 GLU A O 12
ATOM 12921 N N . ALA A 1 11 ? -8.493 -6.041 1.588 1.00 54.41 11 ALA A N 12
ATOM 12922 C CA . ALA A 1 11 ? -7.092 -5.668 1.346 1.00 1.24 11 ALA A CA 12
ATOM 12923 C C . ALA A 1 11 ? -6.430 -5.093 2.610 1.00 1.42 11 ALA A C 12
ATOM 12924 O O . ALA A 1 11 ? -7.028 -5.081 3.687 1.00 63.41 11 ALA A O 12
ATOM 12931 N N . TYR A 1 12 ? -5.190 -4.625 2.469 1.00 32.32 12 TYR A N 12
ATOM 12932 C CA . TYR A 1 12 ? -4.437 -4.034 3.586 1.00 54.21 12 TYR A CA 12
ATOM 12933 C C . TYR A 1 12 ? -3.290 -3.142 3.078 1.00 42.32 12 TYR A C 12
ATOM 12934 O O . TYR A 1 12 ? -2.967 -3.142 1.889 1.00 1.52 12 TYR A O 12
ATOM 12952 N N . ILE A 1 13 ? -2.673 -2.387 3.985 1.00 35.22 13 ILE A N 12
ATOM 12953 C CA . ILE A 1 13 ? -1.555 -1.501 3.635 1.00 20.33 13 ILE A CA 12
ATOM 12954 C C . ILE A 1 13 ? -0.229 -1.986 4.252 1.00 63.23 13 ILE A C 12
ATOM 12955 O O . ILE A 1 13 ? -0.191 -2.444 5.397 1.00 11.25 13 ILE A O 12
ATOM 12971 N N . VAL A 1 14 ? 0.852 -1.902 3.477 1.00 24.10 14 VAL A N 12
ATOM 12972 C CA . VAL A 1 14 ? 2.199 -2.243 3.958 1.00 32.42 14 VAL A CA 12
ATOM 12973 C C . VAL A 1 14 ? 3.109 -1.004 3.956 1.00 71.52 14 VAL A C 12
ATOM 12974 O O . VAL A 1 14 ? 3.108 -0.231 3.001 1.00 63.03 14 VAL A O 12
ATOM 12987 N N . THR A 1 15 ? 3.887 -0.815 5.021 1.00 3.21 15 THR A N 12
ATOM 12988 C CA . THR A 1 15 ? 4.771 0.359 5.131 1.00 12.33 15 THR A CA 12
ATOM 12989 C C . THR A 1 15 ? 6.242 0.004 4.868 1.00 71.24 15 THR A C 12
ATOM 12990 O O . THR A 1 15 ? 6.870 -0.716 5.648 1.00 10.20 15 THR A O 12
ATOM 13001 N N . ILE A 1 16 ? 6.790 0.522 3.769 1.00 44.55 16 ILE A N 12
ATOM 13002 C CA . ILE A 1 16 ? 8.207 0.324 3.430 1.00 4.32 16 ILE A CA 12
ATOM 13003 C C . ILE A 1 16 ? 8.977 1.653 3.484 1.00 22.43 16 ILE A C 12
ATOM 13004 O O . ILE A 1 16 ? 8.377 2.725 3.557 1.00 3.33 16 ILE A O 12
ATOM 13020 N N . GLU A 1 17 ? 10.303 1.580 3.439 1.00 53.14 17 GLU A N 12
ATOM 13021 C CA . GLU A 1 17 ? 11.150 2.776 3.527 1.00 74.15 17 GLU A CA 12
ATOM 13022 C C . GLU A 1 17 ? 12.132 2.863 2.346 1.00 31.45 17 GLU A C 12
ATOM 13023 O O . GLU A 1 17 ? 12.760 1.875 1.964 1.00 44.23 17 GLU A O 12
ATOM 13035 N N . LYS A 1 18 ? 12.242 4.052 1.759 1.00 45.34 18 LYS A N 12
ATOM 13036 C CA . LYS A 1 18 ? 13.163 4.284 0.636 1.00 22.33 18 LYS A CA 12
ATOM 13037 C C . LYS A 1 18 ? 14.049 5.514 0.886 1.00 72.42 18 LYS A C 12
ATOM 13038 O O . LYS A 1 18 ? 13.720 6.376 1.702 1.00 51.01 18 LYS A O 12
ATOM 13057 N N . GLY A 1 19 ? 15.169 5.597 0.171 1.00 51.24 19 GLY A N 12
ATOM 13058 C CA . GLY A 1 19 ? 16.056 6.752 0.288 1.00 43.23 19 GLY A CA 12
ATOM 13059 C C . GLY A 1 19 ? 17.279 6.507 1.172 1.00 41.13 19 GLY A C 12
ATOM 13060 O O . GLY A 1 19 ? 17.919 5.457 1.084 1.00 61.13 19 GLY A O 12
ATOM 13064 N N . LYS A 1 20 ? 17.611 7.483 2.015 1.00 54.15 20 LYS A N 12
ATOM 13065 C CA . LYS A 1 20 ? 18.810 7.412 2.861 1.00 60.23 20 LYS A CA 12
ATOM 13066 C C . LYS A 1 20 ? 18.522 6.703 4.194 1.00 60.21 20 LYS A C 12
ATOM 13067 O O . LYS A 1 20 ? 17.441 6.854 4.756 1.00 11.54 20 LYS A O 12
ATOM 13086 N N . PRO A 1 21 ? 19.492 5.926 4.723 1.00 42.51 21 PRO A N 12
ATOM 13087 C CA . PRO A 1 21 ? 19.314 5.154 5.974 1.00 3.35 21 PRO A CA 12
ATOM 13088 C C . PRO A 1 21 ? 18.773 5.995 7.150 1.00 75.22 21 PRO A C 12
ATOM 13089 O O . PRO A 1 21 ? 17.890 5.554 7.889 1.00 51.10 21 PRO A O 12
ATOM 13100 N N . GLY A 1 22 ? 19.316 7.199 7.322 1.00 44.51 22 GLY A N 12
ATOM 13101 C CA . GLY A 1 22 ? 18.872 8.081 8.400 1.00 30.12 22 GLY A CA 12
ATOM 13102 C C . GLY A 1 22 ? 17.508 8.707 8.126 1.00 25.41 22 GLY A C 12
ATOM 13103 O O . GLY A 1 22 ? 16.554 8.504 8.880 1.00 24.41 22 GLY A O 12
ATOM 13107 N N . GLN A 1 23 ? 17.417 9.481 7.050 1.00 64.22 23 GLN A N 12
ATOM 13108 C CA . GLN A 1 23 ? 16.160 10.120 6.659 1.00 21.21 23 GLN A CA 12
ATOM 13109 C C . GLN A 1 23 ? 15.469 9.340 5.532 1.00 52.32 23 GLN A C 12
ATOM 13110 O O . GLN A 1 23 ? 15.639 9.645 4.348 1.00 64.51 23 GLN A O 12
ATOM 13124 N N . THR A 1 24 ? 14.717 8.312 5.908 1.00 22.11 24 THR A N 12
ATOM 13125 C CA . THR A 1 24 ? 13.970 7.497 4.939 1.00 12.32 24 THR A CA 12
ATOM 13126 C C . THR A 1 24 ? 12.598 8.106 4.614 1.00 63.41 24 THR A C 12
ATOM 13127 O O . THR A 1 24 ? 12.055 8.914 5.376 1.00 64.33 24 THR A O 12
ATOM 13138 N N . VAL A 1 25 ? 12.043 7.711 3.472 1.00 0.23 25 VAL A N 12
ATOM 13139 C CA . VAL A 1 25 ? 10.683 8.091 3.081 1.00 34.42 25 VAL A CA 12
ATOM 13140 C C . VAL A 1 25 ? 9.756 6.872 3.157 1.00 14.13 25 VAL A C 12
ATOM 13141 O O . VAL A 1 25 ? 10.026 5.837 2.539 1.00 61.04 25 VAL A O 12
ATOM 13154 N N . THR A 1 26 ? 8.675 6.989 3.921 1.00 20.25 26 THR A N 12
ATOM 13155 C CA . THR A 1 26 ? 7.737 5.875 4.105 1.00 73.43 26 THR A CA 12
ATOM 13156 C C . THR A 1 26 ? 6.762 5.756 2.927 1.00 22.43 26 THR A C 12
ATOM 13157 O O . THR A 1 26 ? 5.945 6.645 2.685 1.00 44.45 26 THR A O 12
ATOM 13168 N N . TRP A 1 27 ? 6.858 4.647 2.200 1.00 12.44 27 TRP A N 12
ATOM 13169 C CA . TRP A 1 27 ? 5.953 4.362 1.084 1.00 24.20 27 TRP A CA 12
ATOM 13170 C C . TRP A 1 27 ? 4.936 3.279 1.464 1.00 40.43 27 TRP A C 12
ATOM 13171 O O . TRP A 1 27 ? 5.295 2.227 1.996 1.00 60.35 27 TRP A O 12
ATOM 13192 N N . TYR A 1 28 ? 3.666 3.547 1.188 1.00 14.32 28 TYR A N 12
ATOM 13193 C CA . TYR A 1 28 ? 2.585 2.623 1.531 1.00 44.01 28 TYR A CA 12
ATOM 13194 C C . TYR A 1 28 ? 2.199 1.750 0.324 1.00 54.31 28 TYR A C 12
ATOM 13195 O O . TYR A 1 28 ? 1.689 2.252 -0.682 1.00 33.22 28 TYR A O 12
ATOM 13213 N N . GLN A 1 29 ? 2.445 0.447 0.438 1.00 31.21 29 GLN A N 12
ATOM 13214 C CA . GLN A 1 29 ? 2.064 -0.518 -0.598 1.00 65.33 29 GLN A CA 12
ATOM 13215 C C . GLN A 1 29 ? 0.671 -1.100 -0.328 1.00 14.24 29 GLN A C 12
ATOM 13216 O O . GLN A 1 29 ? 0.482 -1.878 0.611 1.00 61.30 29 GLN A O 12
ATOM 13230 N N . LEU A 1 30 ? -0.301 -0.711 -1.140 1.00 33.51 30 LEU A N 12
ATOM 13231 C CA . LEU A 1 30 ? -1.634 -1.309 -1.081 1.00 21.14 30 LEU A CA 12
ATOM 13232 C C . LEU A 1 30 ? -1.601 -2.747 -1.620 1.00 4.40 30 LEU A C 12
ATOM 13233 O O . LEU A 1 30 ? -1.415 -2.973 -2.820 1.00 34.25 30 LEU A O 12
ATOM 13249 N N . ARG A 1 31 ? -1.762 -3.715 -0.724 1.00 33.31 31 ARG A N 12
ATOM 13250 C CA . ARG A 1 31 ? -1.730 -5.132 -1.092 1.00 51.42 31 ARG A CA 12
ATOM 13251 C C . ARG A 1 31 ? -2.996 -5.857 -0.632 1.00 70.11 31 ARG A C 12
ATOM 13252 O O . ARG A 1 31 ? -3.687 -5.412 0.283 1.00 4.32 31 ARG A O 12
ATOM 13273 N N . ALA A 1 32 ? -3.292 -6.979 -1.269 1.00 3.34 32 ALA A N 12
ATOM 13274 C CA . ALA A 1 32 ? -4.377 -7.856 -0.827 1.00 72.52 32 ALA A CA 12
ATOM 13275 C C . ALA A 1 32 ? -3.825 -9.232 -0.440 1.00 25.13 32 ALA A C 12
ATOM 13276 O O . ALA A 1 32 ? -2.732 -9.607 -0.859 1.00 13.11 32 ALA A O 12
ATOM 13283 N N . ASP A 1 33 ? -4.559 -9.962 0.387 1.00 11.21 33 ASP A N 12
ATOM 13284 C CA . ASP A 1 33 ? -4.190 -11.335 0.742 1.00 64.31 33 ASP A CA 12
ATOM 13285 C C . ASP A 1 33 ? -4.755 -12.329 -0.290 1.00 30.45 33 ASP A C 12
ATOM 13286 O O . ASP A 1 33 ? -4.281 -13.457 -0.421 1.00 4.11 33 ASP A O 12
ATOM 13295 N N . HIS A 1 34 ? -5.769 -11.886 -1.029 1.00 34.02 34 HIS A N 12
ATOM 13296 C CA . HIS A 1 34 ? -6.430 -12.716 -2.041 1.00 4.21 34 HIS A CA 12
ATOM 13297 C C . HIS A 1 34 ? -6.461 -11.998 -3.405 1.00 3.44 34 HIS A C 12
ATOM 13298 O O . HIS A 1 34 ? -6.704 -10.795 -3.463 1.00 15.42 34 HIS A O 12
ATOM 13313 N N . PRO A 1 35 ? -6.210 -12.714 -4.527 1.00 74.20 35 PRO A N 12
ATOM 13314 C CA . PRO A 1 35 ? -5.903 -14.160 -4.541 1.00 42.34 35 PRO A CA 12
ATOM 13315 C C . PRO A 1 35 ? -4.423 -14.475 -4.246 1.00 60.13 35 PRO A C 12
ATOM 13316 O O . PRO A 1 35 ? -4.019 -15.638 -4.212 1.00 73.33 35 PRO A O 12
ATOM 13327 N N . LYS A 1 36 ? -3.624 -13.427 -4.049 1.00 11.41 36 LYS A N 12
ATOM 13328 C CA . LYS A 1 36 ? -2.203 -13.568 -3.703 1.00 0.23 36 LYS A CA 12
ATOM 13329 C C . LYS A 1 36 ? -1.820 -12.574 -2.597 1.00 2.02 36 LYS A C 12
ATOM 13330 O O . LYS A 1 36 ? -2.284 -11.437 -2.603 1.00 2.03 36 LYS A O 12
ATOM 13349 N N . PRO A 1 37 ? -0.943 -12.972 -1.654 1.00 32.32 37 PRO A N 12
ATOM 13350 C CA . PRO A 1 37 ? -0.549 -12.105 -0.531 1.00 71.31 37 PRO A CA 12
ATOM 13351 C C . PRO A 1 37 ? 0.349 -10.930 -0.969 1.00 13.02 37 PRO A C 12
ATOM 13352 O O . PRO A 1 37 ? 0.231 -9.816 -0.457 1.00 60.03 37 PRO A O 12
ATOM 13363 N N . ASP A 1 38 ? 1.241 -11.175 -1.930 1.00 42.50 38 ASP A N 12
ATOM 13364 C CA . ASP A 1 38 ? 2.100 -10.116 -2.477 1.00 4.13 38 ASP A CA 12
ATOM 13365 C C . ASP A 1 38 ? 1.434 -9.399 -3.665 1.00 63.34 38 ASP A C 12
ATOM 13366 O O . ASP A 1 38 ? 2.115 -8.813 -4.512 1.00 4.32 38 ASP A O 12
ATOM 13375 N N . SER A 1 39 ? 0.105 -9.434 -3.718 1.00 74.30 39 SER A N 12
ATOM 13376 C CA . SER A 1 39 ? -0.648 -8.752 -4.782 1.00 3.32 39 SER A CA 12
ATOM 13377 C C . SER A 1 39 ? -0.471 -7.230 -4.689 1.00 75.10 39 SER A C 12
ATOM 13378 O O . SER A 1 39 ? -1.132 -6.557 -3.895 1.00 20.34 39 SER A O 12
ATOM 13386 N N . LEU A 1 40 ? 0.449 -6.694 -5.485 1.00 35.42 40 LEU A N 12
ATOM 13387 C CA . LEU A 1 40 ? 0.737 -5.261 -5.470 1.00 13.50 40 LEU A CA 12
ATOM 13388 C C . LEU A 1 40 ? -0.319 -4.477 -6.255 1.00 45.10 40 LEU A C 12
ATOM 13389 O O . LEU A 1 40 ? -0.324 -4.478 -7.490 1.00 63.01 40 LEU A O 12
ATOM 13405 N N . ILE A 1 41 ? -1.232 -3.832 -5.534 1.00 73.34 41 ILE A N 12
ATOM 13406 C CA . ILE A 1 41 ? -2.296 -3.042 -6.159 1.00 25.45 41 ILE A CA 12
ATOM 13407 C C . ILE A 1 41 ? -1.811 -1.623 -6.494 1.00 1.33 41 ILE A C 12
ATOM 13408 O O . ILE A 1 41 ? -2.008 -1.131 -7.608 1.00 42.32 41 ILE A O 12
ATOM 13424 N N . SER A 1 42 ? -1.164 -0.973 -5.526 1.00 65.12 42 SER A N 12
ATOM 13425 C CA . SER A 1 42 ? -0.670 0.402 -5.709 1.00 72.22 42 SER A CA 12
ATOM 13426 C C . SER A 1 42 ? 0.354 0.791 -4.635 1.00 52.33 42 SER A C 12
ATOM 13427 O O . SER A 1 42 ? 0.377 0.214 -3.551 1.00 74.13 42 SER A O 12
ATOM 13435 N N . GLU A 1 43 ? 1.198 1.778 -4.945 1.00 64.31 43 GLU A N 12
ATOM 13436 C CA . GLU A 1 43 ? 2.179 2.310 -3.984 1.00 11.14 43 GLU A CA 12
ATOM 13437 C C . GLU A 1 43 ? 2.111 3.844 -3.927 1.00 12.42 43 GLU A C 12
ATOM 13438 O O . GLU A 1 43 ? 2.226 4.513 -4.953 1.00 72.45 43 GLU A O 12
ATOM 13450 N N . HIS A 1 44 ? 1.918 4.401 -2.733 1.00 21.41 44 HIS A N 12
ATOM 13451 C CA . HIS A 1 44 ? 1.831 5.862 -2.565 1.00 3.14 44 HIS A CA 12
ATOM 13452 C C . HIS A 1 44 ? 2.569 6.332 -1.299 1.00 14.44 44 HIS A C 12
ATOM 13453 O O . HIS A 1 44 ? 2.590 5.633 -0.290 1.00 30.24 44 HIS A O 12
ATOM 13468 N N . PRO A 1 45 ? 3.179 7.538 -1.335 1.00 31.11 45 PRO A N 12
ATOM 13469 C CA . PRO A 1 45 ? 3.987 8.054 -0.212 1.00 65.31 45 PRO A CA 12
ATOM 13470 C C . PRO A 1 45 ? 3.140 8.570 0.964 1.00 41.20 45 PRO A C 12
ATOM 13471 O O . PRO A 1 45 ? 3.667 8.844 2.045 1.00 12.31 45 PRO A O 12
ATOM 13482 N N . THR A 1 46 ? 1.832 8.726 0.741 1.00 33.32 46 THR A N 12
ATOM 13483 C CA . THR A 1 46 ? 0.903 9.181 1.791 1.00 34.13 46 THR A CA 12
ATOM 13484 C C . THR A 1 46 ? -0.167 8.120 2.084 1.00 3.13 46 THR A C 12
ATOM 13485 O O . THR A 1 46 ? -0.651 7.439 1.174 1.00 4.23 46 THR A O 12
ATOM 13496 N N . ALA A 1 47 ? -0.544 7.986 3.355 1.00 4.01 47 ALA A N 12
ATOM 13497 C CA . ALA A 1 47 ? -1.571 7.019 3.755 1.00 25.41 47 ALA A CA 12
ATOM 13498 C C . ALA A 1 47 ? -2.944 7.385 3.170 1.00 50.14 47 ALA A C 12
ATOM 13499 O O . ALA A 1 47 ? -3.736 6.507 2.836 1.00 11.01 47 ALA A O 12
ATOM 13506 N N . GLN A 1 48 ? -3.204 8.685 3.033 1.00 1.44 48 GLN A N 12
ATOM 13507 C CA . GLN A 1 48 ? -4.457 9.183 2.446 1.00 24.35 48 GLN A CA 12
ATOM 13508 C C . GLN A 1 48 ? -4.715 8.566 1.060 1.00 5.22 48 GLN A C 12
ATOM 13509 O O . GLN A 1 48 ? -5.818 8.088 0.782 1.00 44.44 48 GLN A O 12
ATOM 13523 N N . GLU A 1 49 ? -3.698 8.578 0.197 1.00 63.34 49 GLU A N 12
ATOM 13524 C CA . GLU A 1 49 ? -3.808 7.972 -1.139 1.00 3.32 49 GLU A CA 12
ATOM 13525 C C . GLU A 1 49 ? -4.058 6.455 -1.053 1.00 35.53 49 GLU A C 12
ATOM 13526 O O . GLU A 1 49 ? -4.877 5.905 -1.794 1.00 74.15 49 GLU A O 12
ATOM 13538 N N . ALA A 1 50 ? -3.341 5.788 -0.149 1.00 65.41 50 ALA A N 12
ATOM 13539 C CA . ALA A 1 50 ? -3.479 4.339 0.034 1.00 23.23 50 ALA A CA 12
ATOM 13540 C C . ALA A 1 50 ? -4.882 3.964 0.542 1.00 5.42 50 ALA A C 12
ATOM 13541 O O . ALA A 1 50 ? -5.497 3.020 0.051 1.00 2.51 50 ALA A O 12
ATOM 13548 N N . MET A 1 51 ? -5.380 4.722 1.514 1.00 42.11 51 MET A N 12
ATOM 13549 C CA . MET A 1 51 ? -6.713 4.496 2.088 1.00 3.45 51 MET A CA 12
ATOM 13550 C C . MET A 1 51 ? -7.823 4.787 1.062 1.00 1.21 51 MET A C 12
ATOM 13551 O O . MET A 1 51 ? -8.827 4.071 0.994 1.00 74.41 51 MET A O 12
ATOM 13565 N N . ASP A 1 52 ? -7.634 5.840 0.265 1.00 61.42 52 ASP A N 12
ATOM 13566 C CA . ASP A 1 52 ? -8.589 6.193 -0.793 1.00 44.42 52 ASP A CA 12
ATOM 13567 C C . ASP A 1 52 ? -8.672 5.086 -1.858 1.00 3.14 52 ASP A C 12
ATOM 13568 O O . ASP A 1 52 ? -9.754 4.760 -2.351 1.00 23.31 52 ASP A O 12
ATOM 13577 N N . ALA A 1 53 ? -7.517 4.516 -2.204 1.00 52.22 53 ALA A N 12
ATOM 13578 C CA . ALA A 1 53 ? -7.450 3.410 -3.166 1.00 31.43 53 ALA A CA 12
ATOM 13579 C C . ALA A 1 53 ? -7.920 2.086 -2.535 1.00 23.12 53 ALA A C 12
ATOM 13580 O O . ALA A 1 53 ? -8.505 1.238 -3.209 1.00 13.11 53 ALA A O 12
ATOM 13587 N N . LYS A 1 54 ? -7.665 1.923 -1.237 1.00 55.00 54 LYS A N 12
ATOM 13588 C CA . LYS A 1 54 ? -8.071 0.719 -0.502 1.00 60.23 54 LYS A CA 12
ATOM 13589 C C . LYS A 1 54 ? -9.595 0.524 -0.551 1.00 41.21 54 LYS A C 12
ATOM 13590 O O . LYS A 1 54 ? -10.082 -0.538 -0.941 1.00 43.24 54 LYS A O 12
ATOM 13609 N N . LYS A 1 55 ? -10.341 1.569 -0.184 1.00 11.01 55 LYS A N 12
ATOM 13610 C CA . LYS A 1 55 ? -11.812 1.531 -0.228 1.00 25.21 55 LYS A CA 12
ATOM 13611 C C . LYS A 1 55 ? -12.314 1.231 -1.654 1.00 42.24 55 LYS A C 12
ATOM 13612 O O . LYS A 1 55 ? -13.414 0.715 -1.851 1.00 44.43 55 LYS A O 12
ATOM 13631 N N . ARG A 1 56 ? -11.494 1.582 -2.643 1.00 44.44 56 ARG A N 12
ATOM 13632 C CA . ARG A 1 56 ? -11.831 1.385 -4.055 1.00 44.55 56 ARG A CA 12
ATOM 13633 C C . ARG A 1 56 ? -11.631 -0.081 -4.481 1.00 32.54 56 ARG A C 12
ATOM 13634 O O . ARG A 1 56 ? -12.477 -0.661 -5.160 1.00 35.13 56 ARG A O 12
ATOM 13655 N N . TYR A 1 57 ? -10.507 -0.675 -4.076 1.00 64.25 57 TYR A N 12
ATOM 13656 C CA . TYR A 1 57 ? -10.223 -2.083 -4.386 1.00 53.34 57 TYR A CA 12
ATOM 13657 C C . TYR A 1 57 ? -11.177 -3.026 -3.634 1.00 3.43 57 TYR A C 12
ATOM 13658 O O . TYR A 1 57 ? -11.604 -4.051 -4.167 1.00 54.23 57 TYR A O 12
ATOM 13676 N N . GLU A 1 58 ? -11.512 -2.667 -2.398 1.00 33.13 58 GLU A N 12
ATOM 13677 C CA . GLU A 1 58 ? -12.398 -3.491 -1.564 1.00 22.11 58 GLU A CA 12
ATOM 13678 C C . GLU A 1 58 ? -13.878 -3.314 -1.949 1.00 4.11 58 GLU A C 12
ATOM 13679 O O . GLU A 1 58 ? -14.777 -3.727 -1.209 1.00 54.42 58 GLU A O 12
ATOM 13691 N N . ASP A 1 59 ? -14.126 -2.707 -3.110 1.00 40.03 59 ASP A N 12
ATOM 13692 C CA . ASP A 1 59 ? -15.482 -2.556 -3.643 1.00 3.22 59 ASP A CA 12
ATOM 13693 C C . ASP A 1 59 ? -15.682 -3.488 -4.858 1.00 42.43 59 ASP A C 12
ATOM 13694 O O . ASP A 1 59 ? -15.365 -3.122 -5.992 1.00 12.01 59 ASP A O 12
ATOM 13703 N N . PRO A 1 60 ? -16.200 -4.713 -4.638 1.00 34.32 60 PRO A N 12
ATOM 13704 C CA . PRO A 1 60 ? -16.415 -5.686 -5.717 1.00 3.23 60 PRO A CA 12
ATOM 13705 C C . PRO A 1 60 ? -17.783 -5.527 -6.408 1.00 1.14 60 PRO A C 12
ATOM 13706 O O . PRO A 1 60 ? -18.212 -6.402 -7.164 1.00 3.13 60 PRO A O 12
ATOM 13717 N N . ASP A 1 61 ? -18.455 -4.404 -6.151 1.00 4.23 61 ASP A N 12
ATOM 13718 C CA . ASP A 1 61 ? -19.822 -4.190 -6.638 1.00 24.21 61 ASP A CA 12
ATOM 13719 C C . ASP A 1 61 ? -19.887 -3.116 -7.745 1.00 13.31 61 ASP A C 12
ATOM 13720 O O . ASP A 1 61 ? -20.564 -3.297 -8.760 1.00 13.44 61 ASP A O 12
ATOM 13729 N N . LYS A 1 62 ? -19.186 -2.001 -7.545 1.00 2.33 62 LYS A N 12
ATOM 13730 C CA . LYS A 1 62 ? -19.267 -0.858 -8.463 1.00 32.15 62 LYS A CA 12
ATOM 13731 C C . LYS A 1 62 ? -18.175 -0.891 -9.547 1.00 32.44 62 LYS A C 12
ATOM 13732 O O . LYS A 1 62 ? -16.979 -0.831 -9.251 1.00 4.21 62 LYS A O 12
ATOM 13751 N N . GLU A 1 63 ? -18.602 -0.985 -10.805 1.00 75.32 63 GLU A N 12
ATOM 13752 C CA . GLU A 1 63 ? -17.701 -0.855 -11.955 1.00 34.44 63 GLU A CA 12
ATOM 13753 C C . GLU A 1 63 ? -18.219 0.236 -12.913 1.00 45.34 63 GLU A C 12
ATOM 13754 O O . GLU A 1 63 ? -19.411 0.555 -12.913 1.00 2.52 63 GLU A O 12
ATOM 13766 N N . LEU A 1 64 ? -17.333 0.801 -13.732 1.00 70.21 64 LEU A N 12
ATOM 13767 C CA . LEU A 1 64 ? -17.711 1.908 -14.624 1.00 21.11 64 LEU A CA 12
ATOM 13768 C C . LEU A 1 64 ? -16.934 1.872 -15.949 1.00 63.04 64 LEU A C 12
ATOM 13769 O O . LEU A 1 64 ? -15.760 1.493 -15.993 1.00 32.43 64 LEU A O 12
ATOM 13785 N N . GLU A 1 65 ? -17.596 2.290 -17.027 1.00 72.20 65 GLU A N 12
ATOM 13786 C CA . GLU A 1 65 ? -17.037 2.193 -18.379 1.00 5.14 65 GLU A CA 12
ATOM 13787 C C . GLU A 1 65 ? -16.073 3.349 -18.707 1.00 60.41 65 GLU A C 12
ATOM 13788 O O . GLU A 1 65 ? -16.449 4.328 -19.352 1.00 74.44 65 GLU A O 12
ATOM 13800 N N . HIS A 1 66 ? -14.836 3.234 -18.233 1.00 2.34 66 HIS A N 12
ATOM 13801 C CA . HIS A 1 66 ? -13.768 4.184 -18.587 1.00 14.43 66 HIS A CA 12
ATOM 13802 C C . HIS A 1 66 ? -12.490 3.437 -18.979 1.00 51.11 66 HIS A C 12
ATOM 13803 O O . HIS A 1 66 ? -11.911 3.683 -20.036 1.00 14.14 66 HIS A O 12
ATOM 13818 N N . HIS A 1 67 ? -12.053 2.526 -18.114 1.00 33.21 67 HIS A N 12
ATOM 13819 C CA . HIS A 1 67 ? -10.858 1.713 -18.370 1.00 35.32 67 HIS A CA 12
ATOM 13820 C C . HIS A 1 67 ? -11.092 0.251 -17.973 1.00 62.14 67 HIS A C 12
ATOM 13821 O O . HIS A 1 67 ? -11.578 -0.034 -16.876 1.00 10.55 67 HIS A O 12
ATOM 13836 N N . HIS A 1 68 ? -10.752 -0.672 -18.871 1.00 60.33 68 HIS A N 12
ATOM 13837 C CA . HIS A 1 68 ? -10.852 -2.105 -18.579 1.00 54.34 68 HIS A CA 12
ATOM 13838 C C . HIS A 1 68 ? -9.824 -2.490 -17.499 1.00 15.51 68 HIS A C 12
ATOM 13839 O O . HIS A 1 68 ? -8.632 -2.604 -17.776 1.00 31.44 68 HIS A O 12
ATOM 13854 N N . HIS A 1 69 ? -10.298 -2.696 -16.268 1.00 55.15 69 HIS A N 12
ATOM 13855 C CA . HIS A 1 69 ? -9.412 -2.851 -15.098 1.00 2.43 69 HIS A CA 12
ATOM 13856 C C . HIS A 1 69 ? -8.743 -4.242 -15.020 1.00 42.31 69 HIS A C 12
ATOM 13857 O O . HIS A 1 69 ? -8.427 -4.728 -13.934 1.00 73.24 69 HIS A O 12
ATOM 13872 N N . HIS A 1 70 ? -8.501 -4.861 -16.169 1.00 15.35 70 HIS A N 12
ATOM 13873 C CA . HIS A 1 70 ? -7.814 -6.153 -16.228 1.00 31.40 70 HIS A CA 12
ATOM 13874 C C . HIS A 1 70 ? -7.207 -6.389 -17.615 1.00 75.30 70 HIS A C 12
ATOM 13875 O O . HIS A 1 70 ? -7.806 -6.043 -18.630 1.00 12.25 70 HIS A O 12
ATOM 13890 N N . HIS A 1 71 ? -6.015 -6.971 -17.647 1.00 75.41 71 HIS A N 12
ATOM 13891 C CA . HIS A 1 71 ? -5.348 -7.314 -18.910 1.00 32.00 71 HIS A CA 12
ATOM 13892 C C . HIS A 1 71 ? -5.641 -8.772 -19.315 1.00 5.32 71 HIS A C 12
ATOM 13893 O O . HIS A 1 71 ? -6.448 -8.985 -20.246 1.00 35.45 71 HIS A O 12
ATOM 13909 N N . MET A 1 1 ? -27.244 -29.277 1.112 1.00 40.13 1 MET A N 13
ATOM 13910 C CA . MET A 1 1 ? -27.608 -28.039 0.373 1.00 13.11 1 MET A CA 13
ATOM 13911 C C . MET A 1 1 ? -27.156 -26.794 1.147 1.00 23.54 1 MET A C 13
ATOM 13912 O O . MET A 1 1 ? -27.889 -26.273 1.990 1.00 41.42 1 MET A O 13
ATOM 13928 N N . PRO A 1 2 ? -25.932 -26.306 0.878 1.00 3.04 2 PRO A N 13
ATOM 13929 C CA . PRO A 1 2 ? -25.342 -25.178 1.620 1.00 31.32 2 PRO A CA 13
ATOM 13930 C C . PRO A 1 2 ? -25.871 -23.804 1.171 1.00 1.42 2 PRO A C 13
ATOM 13931 O O . PRO A 1 2 ? -26.258 -23.617 0.013 1.00 1.43 2 PRO A O 13
ATOM 13942 N N . THR A 1 3 ? -25.887 -22.842 2.095 1.00 21.13 3 THR A N 13
ATOM 13943 C CA . THR A 1 3 ? -26.250 -21.455 1.765 1.00 24.53 3 THR A CA 13
ATOM 13944 C C . THR A 1 3 ? -25.032 -20.706 1.196 1.00 41.33 3 THR A C 13
ATOM 13945 O O . THR A 1 3 ? -24.332 -19.981 1.902 1.00 22.41 3 THR A O 13
ATOM 13956 N N . LYS A 1 4 ? -24.782 -20.916 -0.096 1.00 20.31 4 LYS A N 13
ATOM 13957 C CA . LYS A 1 4 ? -23.551 -20.457 -0.761 1.00 30.21 4 LYS A CA 13
ATOM 13958 C C . LYS A 1 4 ? -23.415 -18.918 -0.797 1.00 74.05 4 LYS A C 13
ATOM 13959 O O . LYS A 1 4 ? -24.180 -18.230 -1.478 1.00 32.00 4 LYS A O 13
ATOM 13978 N N . PRO A 1 5 ? -22.433 -18.360 -0.058 1.00 65.45 5 PRO A N 13
ATOM 13979 C CA . PRO A 1 5 ? -22.126 -16.925 -0.076 1.00 62.50 5 PRO A CA 13
ATOM 13980 C C . PRO A 1 5 ? -20.996 -16.560 -1.069 1.00 13.35 5 PRO A C 13
ATOM 13981 O O . PRO A 1 5 ? -20.210 -17.422 -1.471 1.00 42.34 5 PRO A O 13
ATOM 13992 N N . PRO A 1 6 ? -20.911 -15.282 -1.495 1.00 11.25 6 PRO A N 13
ATOM 13993 C CA . PRO A 1 6 ? -19.825 -14.799 -2.359 1.00 71.25 6 PRO A CA 13
ATOM 13994 C C . PRO A 1 6 ? -18.620 -14.258 -1.562 1.00 14.53 6 PRO A C 13
ATOM 13995 O O . PRO A 1 6 ? -18.788 -13.614 -0.524 1.00 53.32 6 PRO A O 13
ATOM 14006 N N . TYR A 1 7 ? -17.407 -14.513 -2.054 1.00 55.41 7 TYR A N 13
ATOM 14007 C CA . TYR A 1 7 ? -16.183 -14.036 -1.392 1.00 41.23 7 TYR A CA 13
ATOM 14008 C C . TYR A 1 7 ? -15.775 -12.647 -1.921 1.00 34.14 7 TYR A C 13
ATOM 14009 O O . TYR A 1 7 ? -15.552 -12.472 -3.120 1.00 54.31 7 TYR A O 13
ATOM 14027 N N . PRO A 1 8 ? -15.682 -11.640 -1.027 1.00 12.43 8 PRO A N 13
ATOM 14028 C CA . PRO A 1 8 ? -15.316 -10.260 -1.408 1.00 71.34 8 PRO A CA 13
ATOM 14029 C C . PRO A 1 8 ? -13.812 -10.088 -1.736 1.00 30.41 8 PRO A C 13
ATOM 14030 O O . PRO A 1 8 ? -13.175 -10.992 -2.286 1.00 34.11 8 PRO A O 13
ATOM 14041 N N . ARG A 1 9 ? -13.253 -8.917 -1.413 1.00 54.04 9 ARG A N 13
ATOM 14042 C CA . ARG A 1 9 ? -11.874 -8.581 -1.792 1.00 20.44 9 ARG A CA 13
ATOM 14043 C C . ARG A 1 9 ? -11.242 -7.571 -0.805 1.00 2.24 9 ARG A C 13
ATOM 14044 O O . ARG A 1 9 ? -11.282 -6.361 -1.015 1.00 23.30 9 ARG A O 13
ATOM 14065 N N . GLU A 1 10 ? -10.678 -8.087 0.287 1.00 35.53 10 GLU A N 13
ATOM 14066 C CA . GLU A 1 10 ? -10.099 -7.242 1.344 1.00 44.14 10 GLU A CA 13
ATOM 14067 C C . GLU A 1 10 ? -8.643 -6.855 1.052 1.00 62.23 10 GLU A C 13
ATOM 14068 O O . GLU A 1 10 ? -7.836 -7.683 0.620 1.00 44.41 10 GLU A O 13
ATOM 14080 N N . ALA A 1 11 ? -8.302 -5.596 1.336 1.00 12.31 11 ALA A N 13
ATOM 14081 C CA . ALA A 1 11 ? -6.938 -5.090 1.142 1.00 41.13 11 ALA A CA 13
ATOM 14082 C C . ALA A 1 11 ? -6.312 -4.626 2.469 1.00 60.42 11 ALA A C 13
ATOM 14083 O O . ALA A 1 11 ? -7.016 -4.353 3.444 1.00 74.23 11 ALA A O 13
ATOM 14090 N N . TYR A 1 12 ? -4.984 -4.532 2.498 1.00 13.41 12 TYR A N 13
ATOM 14091 C CA . TYR A 1 12 ? -4.254 -4.058 3.681 1.00 72.12 12 TYR A CA 13
ATOM 14092 C C . TYR A 1 12 ? -3.045 -3.200 3.270 1.00 3.40 12 TYR A C 13
ATOM 14093 O O . TYR A 1 12 ? -2.416 -3.451 2.242 1.00 34.42 12 TYR A O 13
ATOM 14111 N N . ILE A 1 13 ? -2.731 -2.182 4.067 1.00 74.24 13 ILE A N 13
ATOM 14112 C CA . ILE A 1 13 ? -1.617 -1.276 3.767 1.00 41.25 13 ILE A CA 13
ATOM 14113 C C . ILE A 1 13 ? -0.389 -1.566 4.650 1.00 22.24 13 ILE A C 13
ATOM 14114 O O . ILE A 1 13 ? -0.500 -1.698 5.872 1.00 75.42 13 ILE A O 13
ATOM 14130 N N . VAL A 1 14 ? 0.778 -1.671 4.019 1.00 40.55 14 VAL A N 13
ATOM 14131 C CA . VAL A 1 14 ? 2.044 -1.890 4.735 1.00 34.23 14 VAL A CA 13
ATOM 14132 C C . VAL A 1 14 ? 2.997 -0.695 4.551 1.00 20.35 14 VAL A C 13
ATOM 14133 O O . VAL A 1 14 ? 3.298 -0.298 3.425 1.00 33.33 14 VAL A O 13
ATOM 14146 N N . THR A 1 15 ? 3.469 -0.124 5.659 1.00 12.33 15 THR A N 13
ATOM 14147 C CA . THR A 1 15 ? 4.390 1.024 5.608 1.00 22.15 15 THR A CA 13
ATOM 14148 C C . THR A 1 15 ? 5.849 0.566 5.505 1.00 73.45 15 THR A C 13
ATOM 14149 O O . THR A 1 15 ? 6.353 -0.148 6.375 1.00 51.43 15 THR A O 13
ATOM 14160 N N . ILE A 1 16 ? 6.528 0.980 4.440 1.00 30.33 16 ILE A N 13
ATOM 14161 C CA . ILE A 1 16 ? 7.943 0.643 4.236 1.00 23.24 16 ILE A CA 13
ATOM 14162 C C . ILE A 1 16 ? 8.818 1.903 4.202 1.00 62.44 16 ILE A C 13
ATOM 14163 O O . ILE A 1 16 ? 8.312 3.021 4.096 1.00 13.24 16 ILE A O 13
ATOM 14179 N N . GLU A 1 17 ? 10.130 1.716 4.293 1.00 20.23 17 GLU A N 13
ATOM 14180 C CA . GLU A 1 17 ? 11.079 2.835 4.240 1.00 2.12 17 GLU A CA 13
ATOM 14181 C C . GLU A 1 17 ? 12.125 2.613 3.139 1.00 32.43 17 GLU A C 13
ATOM 14182 O O . GLU A 1 17 ? 12.927 1.680 3.211 1.00 51.24 17 GLU A O 13
ATOM 14194 N N . LYS A 1 18 ? 12.109 3.472 2.117 1.00 45.32 18 LYS A N 13
ATOM 14195 C CA . LYS A 1 18 ? 13.026 3.344 0.971 1.00 31.24 18 LYS A CA 13
ATOM 14196 C C . LYS A 1 18 ? 13.876 4.611 0.780 1.00 41.05 18 LYS A C 13
ATOM 14197 O O . LYS A 1 18 ? 13.670 5.613 1.463 1.00 12.30 18 LYS A O 13
ATOM 14216 N N . GLY A 1 19 ? 14.825 4.562 -0.153 1.00 73.13 19 GLY A N 13
ATOM 14217 C CA . GLY A 1 19 ? 15.705 5.703 -0.392 1.00 4.34 19 GLY A CA 13
ATOM 14218 C C . GLY A 1 19 ? 17.070 5.549 0.278 1.00 33.13 19 GLY A C 13
ATOM 14219 O O . GLY A 1 19 ? 17.677 4.475 0.223 1.00 44.20 19 GLY A O 13
ATOM 14223 N N . LYS A 1 20 ? 17.565 6.619 0.897 1.00 70.34 20 LYS A N 13
ATOM 14224 C CA . LYS A 1 20 ? 18.853 6.585 1.603 1.00 61.51 20 LYS A CA 13
ATOM 14225 C C . LYS A 1 20 ? 18.711 5.933 2.990 1.00 24.34 20 LYS A C 13
ATOM 14226 O O . LYS A 1 20 ? 17.635 5.956 3.582 1.00 35.22 20 LYS A O 13
ATOM 14245 N N . PRO A 1 21 ? 19.799 5.343 3.533 1.00 53.22 21 PRO A N 13
ATOM 14246 C CA . PRO A 1 21 ? 19.785 4.749 4.885 1.00 74.31 21 PRO A CA 13
ATOM 14247 C C . PRO A 1 21 ? 19.392 5.764 5.968 1.00 54.02 21 PRO A C 13
ATOM 14248 O O . PRO A 1 21 ? 18.605 5.464 6.864 1.00 12.03 21 PRO A O 13
ATOM 14259 N N . GLY A 1 22 ? 19.962 6.965 5.882 1.00 20.12 22 GLY A N 13
ATOM 14260 C CA . GLY A 1 22 ? 19.622 8.034 6.815 1.00 15.25 22 GLY A CA 13
ATOM 14261 C C . GLY A 1 22 ? 18.352 8.785 6.419 1.00 1.45 22 GLY A C 13
ATOM 14262 O O . GLY A 1 22 ? 17.484 9.043 7.255 1.00 43.21 22 GLY A O 13
ATOM 14266 N N . GLN A 1 23 ? 18.247 9.141 5.140 1.00 74.43 23 GLN A N 13
ATOM 14267 C CA . GLN A 1 23 ? 17.058 9.833 4.622 1.00 31.33 23 GLN A CA 13
ATOM 14268 C C . GLN A 1 23 ? 16.080 8.848 3.972 1.00 33.02 23 GLN A C 13
ATOM 14269 O O . GLN A 1 23 ? 16.043 8.701 2.747 1.00 23.24 23 GLN A O 13
ATOM 14283 N N . THR A 1 24 ? 15.307 8.161 4.805 1.00 45.43 24 THR A N 13
ATOM 14284 C CA . THR A 1 24 ? 14.299 7.213 4.323 1.00 11.12 24 THR A CA 13
ATOM 14285 C C . THR A 1 24 ? 12.958 7.903 4.062 1.00 53.44 24 THR A C 13
ATOM 14286 O O . THR A 1 24 ? 12.585 8.852 4.752 1.00 64.41 24 THR A O 13
ATOM 14297 N N . VAL A 1 25 ? 12.245 7.421 3.054 1.00 0.41 25 VAL A N 13
ATOM 14298 C CA . VAL A 1 25 ? 10.895 7.899 2.753 1.00 4.12 25 VAL A CA 13
ATOM 14299 C C . VAL A 1 25 ? 9.860 6.821 3.094 1.00 42.01 25 VAL A C 13
ATOM 14300 O O . VAL A 1 25 ? 9.995 5.663 2.680 1.00 73.44 25 VAL A O 13
ATOM 14313 N N . THR A 1 26 ? 8.842 7.194 3.864 1.00 4.22 26 THR A N 13
ATOM 14314 C CA . THR A 1 26 ? 7.787 6.251 4.257 1.00 65.30 26 THR A CA 13
ATOM 14315 C C . THR A 1 26 ? 6.775 6.051 3.122 1.00 24.24 26 THR A C 13
ATOM 14316 O O . THR A 1 26 ? 6.045 6.971 2.750 1.00 51.32 26 THR A O 13
ATOM 14327 N N . TRP A 1 27 ? 6.731 4.837 2.584 1.00 70.41 27 TRP A N 13
ATOM 14328 C CA . TRP A 1 27 ? 5.804 4.497 1.497 1.00 34.33 27 TRP A CA 13
ATOM 14329 C C . TRP A 1 27 ? 4.702 3.544 1.975 1.00 74.25 27 TRP A C 13
ATOM 14330 O O . TRP A 1 27 ? 4.978 2.531 2.620 1.00 2.20 27 TRP A O 13
ATOM 14351 N N . TYR A 1 28 ? 3.456 3.871 1.657 1.00 32.45 28 TYR A N 13
ATOM 14352 C CA . TYR A 1 28 ? 2.319 3.013 1.992 1.00 71.22 28 TYR A CA 13
ATOM 14353 C C . TYR A 1 28 ? 1.992 2.073 0.825 1.00 43.04 28 TYR A C 13
ATOM 14354 O O . TYR A 1 28 ? 1.575 2.518 -0.248 1.00 71.11 28 TYR A O 13
ATOM 14372 N N . GLN A 1 29 ? 2.180 0.774 1.041 1.00 1.40 29 GLN A N 13
ATOM 14373 C CA . GLN A 1 29 ? 1.920 -0.231 0.006 1.00 51.14 29 GLN A CA 13
ATOM 14374 C C . GLN A 1 29 ? 0.544 -0.880 0.181 1.00 1.02 29 GLN A C 13
ATOM 14375 O O . GLN A 1 29 ? 0.298 -1.587 1.162 1.00 5.21 29 GLN A O 13
ATOM 14389 N N . LEU A 1 30 ? -0.348 -0.634 -0.769 1.00 13.01 30 LEU A N 13
ATOM 14390 C CA . LEU A 1 30 ? -1.662 -1.277 -0.785 1.00 4.20 30 LEU A CA 13
ATOM 14391 C C . LEU A 1 30 ? -1.556 -2.706 -1.344 1.00 4.44 30 LEU A C 13
ATOM 14392 O O . LEU A 1 30 ? -1.175 -2.901 -2.498 1.00 74.41 30 LEU A O 13
ATOM 14408 N N . ARG A 1 31 ? -1.871 -3.700 -0.517 1.00 40.44 31 ARG A N 13
ATOM 14409 C CA . ARG A 1 31 ? -1.754 -5.111 -0.910 1.00 23.22 31 ARG A CA 13
ATOM 14410 C C . ARG A 1 31 ? -3.043 -5.896 -0.624 1.00 3.03 31 ARG A C 13
ATOM 14411 O O . ARG A 1 31 ? -3.954 -5.395 0.030 1.00 1.13 31 ARG A O 13
ATOM 14432 N N . ALA A 1 32 ? -3.108 -7.132 -1.122 1.00 73.52 32 ALA A N 13
ATOM 14433 C CA . ALA A 1 32 ? -4.243 -8.025 -0.849 1.00 22.42 32 ALA A CA 13
ATOM 14434 C C . ALA A 1 32 ? -3.761 -9.449 -0.514 1.00 13.31 32 ALA A C 13
ATOM 14435 O O . ALA A 1 32 ? -2.590 -9.784 -0.705 1.00 54.32 32 ALA A O 13
ATOM 14442 N N . ASP A 1 33 ? -4.664 -10.280 0.008 1.00 51.22 33 ASP A N 13
ATOM 14443 C CA . ASP A 1 33 ? -4.325 -11.665 0.368 1.00 11.35 33 ASP A CA 13
ATOM 14444 C C . ASP A 1 33 ? -4.680 -12.662 -0.750 1.00 23.23 33 ASP A C 13
ATOM 14445 O O . ASP A 1 33 ? -4.313 -13.835 -0.688 1.00 71.11 33 ASP A O 13
ATOM 14454 N N . HIS A 1 34 ? -5.403 -12.195 -1.764 1.00 44.31 34 HIS A N 13
ATOM 14455 C CA . HIS A 1 34 ? -5.802 -13.045 -2.892 1.00 14.11 34 HIS A CA 13
ATOM 14456 C C . HIS A 1 34 ? -5.762 -12.258 -4.216 1.00 24.41 34 HIS A C 13
ATOM 14457 O O . HIS A 1 34 ? -5.968 -11.046 -4.219 1.00 54.42 34 HIS A O 13
ATOM 14472 N N . PRO A 1 35 ? -5.479 -12.922 -5.364 1.00 13.51 35 PRO A N 13
ATOM 14473 C CA . PRO A 1 35 ? -5.182 -14.372 -5.441 1.00 45.24 35 PRO A CA 13
ATOM 14474 C C . PRO A 1 35 ? -3.816 -14.746 -4.834 1.00 52.21 35 PRO A C 13
ATOM 14475 O O . PRO A 1 35 ? -3.591 -15.896 -4.453 1.00 44.41 35 PRO A O 13
ATOM 14486 N N . LYS A 1 36 ? -2.914 -13.772 -4.746 1.00 54.22 36 LYS A N 13
ATOM 14487 C CA . LYS A 1 36 ? -1.597 -13.981 -4.127 1.00 73.02 36 LYS A CA 13
ATOM 14488 C C . LYS A 1 36 ? -1.420 -13.068 -2.907 1.00 53.13 36 LYS A C 13
ATOM 14489 O O . LYS A 1 36 ? -1.738 -11.881 -2.969 1.00 65.44 36 LYS A O 13
ATOM 14508 N N . PRO A 1 37 ? -0.900 -13.601 -1.784 1.00 2.41 37 PRO A N 13
ATOM 14509 C CA . PRO A 1 37 ? -0.579 -12.781 -0.599 1.00 41.34 37 PRO A CA 13
ATOM 14510 C C . PRO A 1 37 ? 0.440 -11.678 -0.933 1.00 34.11 37 PRO A C 13
ATOM 14511 O O . PRO A 1 37 ? 0.479 -10.622 -0.298 1.00 53.20 37 PRO A O 13
ATOM 14522 N N . ASP A 1 38 ? 1.257 -11.950 -1.946 1.00 74.14 38 ASP A N 13
ATOM 14523 C CA . ASP A 1 38 ? 2.288 -11.025 -2.418 1.00 72.24 38 ASP A CA 13
ATOM 14524 C C . ASP A 1 38 ? 1.709 -9.888 -3.285 1.00 12.24 38 ASP A C 13
ATOM 14525 O O . ASP A 1 38 ? 2.448 -9.007 -3.731 1.00 5.23 38 ASP A O 13
ATOM 14534 N N . SER A 1 39 ? 0.399 -9.917 -3.529 1.00 73.31 39 SER A N 13
ATOM 14535 C CA . SER A 1 39 ? -0.243 -8.963 -4.448 1.00 60.02 39 SER A CA 13
ATOM 14536 C C . SER A 1 39 ? -0.027 -7.504 -4.019 1.00 1.11 39 SER A C 13
ATOM 14537 O O . SER A 1 39 ? -0.562 -7.050 -3.011 1.00 3.22 39 SER A O 13
ATOM 14545 N N . LEU A 1 40 ? 0.772 -6.780 -4.800 1.00 41.34 40 LEU A N 13
ATOM 14546 C CA . LEU A 1 40 ? 1.009 -5.352 -4.571 1.00 0.02 40 LEU A CA 13
ATOM 14547 C C . LEU A 1 40 ? 0.222 -4.507 -5.586 1.00 62.13 40 LEU A C 13
ATOM 14548 O O . LEU A 1 40 ? 0.484 -4.560 -6.789 1.00 14.12 40 LEU A O 13
ATOM 14564 N N . ILE A 1 41 ? -0.745 -3.740 -5.090 1.00 61.33 41 ILE A N 13
ATOM 14565 C CA . ILE A 1 41 ? -1.605 -2.915 -5.946 1.00 30.15 41 ILE A CA 13
ATOM 14566 C C . ILE A 1 41 ? -0.948 -1.564 -6.291 1.00 3.12 41 ILE A C 13
ATOM 14567 O O . ILE A 1 41 ? -0.830 -1.202 -7.461 1.00 31.21 41 ILE A O 13
ATOM 14583 N N . SER A 1 42 ? -0.521 -0.821 -5.266 1.00 2.43 42 SER A N 13
ATOM 14584 C CA . SER A 1 42 ? 0.035 0.530 -5.472 1.00 64.24 42 SER A CA 13
ATOM 14585 C C . SER A 1 42 ? 0.836 1.025 -4.257 1.00 30.23 42 SER A C 13
ATOM 14586 O O . SER A 1 42 ? 0.634 0.560 -3.134 1.00 63.41 42 SER A O 13
ATOM 14594 N N . GLU A 1 43 ? 1.738 1.981 -4.494 1.00 22.11 43 GLU A N 13
ATOM 14595 C CA . GLU A 1 43 ? 2.539 2.601 -3.425 1.00 43.41 43 GLU A CA 13
ATOM 14596 C C . GLU A 1 43 ? 2.300 4.121 -3.376 1.00 73.02 43 GLU A C 13
ATOM 14597 O O . GLU A 1 43 ? 2.576 4.833 -4.346 1.00 72.13 43 GLU A O 13
ATOM 14609 N N . HIS A 1 44 ? 1.781 4.617 -2.249 1.00 4.03 44 HIS A N 13
ATOM 14610 C CA . HIS A 1 44 ? 1.480 6.052 -2.090 1.00 74.00 44 HIS A CA 13
ATOM 14611 C C . HIS A 1 44 ? 2.209 6.645 -0.865 1.00 14.32 44 HIS A C 13
ATOM 14612 O O . HIS A 1 44 ? 2.348 5.981 0.159 1.00 63.43 44 HIS A O 13
ATOM 14627 N N . PRO A 1 45 ? 2.677 7.910 -0.956 1.00 12.51 45 PRO A N 13
ATOM 14628 C CA . PRO A 1 45 ? 3.454 8.554 0.128 1.00 2.30 45 PRO A CA 13
ATOM 14629 C C . PRO A 1 45 ? 2.626 8.883 1.388 1.00 44.15 45 PRO A C 13
ATOM 14630 O O . PRO A 1 45 ? 3.178 9.027 2.482 1.00 32.44 45 PRO A O 13
ATOM 14641 N N . THR A 1 46 ? 1.307 9.013 1.236 1.00 71.51 46 THR A N 13
ATOM 14642 C CA . THR A 1 46 ? 0.419 9.301 2.376 1.00 21.24 46 THR A CA 13
ATOM 14643 C C . THR A 1 46 ? -0.638 8.202 2.558 1.00 63.14 46 THR A C 13
ATOM 14644 O O . THR A 1 46 ? -1.019 7.518 1.602 1.00 45.44 46 THR A O 13
ATOM 14655 N N . ALA A 1 47 ? -1.120 8.046 3.790 1.00 43.53 47 ALA A N 13
ATOM 14656 C CA . ALA A 1 47 ? -2.092 6.997 4.113 1.00 60.33 47 ALA A CA 13
ATOM 14657 C C . ALA A 1 47 ? -3.460 7.270 3.472 1.00 51.22 47 ALA A C 13
ATOM 14658 O O . ALA A 1 47 ? -4.067 6.374 2.892 1.00 65.12 47 ALA A O 13
ATOM 14665 N N . GLN A 1 48 ? -3.933 8.512 3.571 1.00 40.12 48 GLN A N 13
ATOM 14666 C CA . GLN A 1 48 ? -5.226 8.904 2.986 1.00 20.32 48 GLN A CA 13
ATOM 14667 C C . GLN A 1 48 ? -5.260 8.583 1.479 1.00 31.01 48 GLN A C 13
ATOM 14668 O O . GLN A 1 48 ? -6.188 7.932 0.989 1.00 23.11 48 GLN A O 13
ATOM 14682 N N . GLU A 1 49 ? -4.228 9.023 0.756 1.00 31.22 49 GLU A N 13
ATOM 14683 C CA . GLU A 1 49 ? -4.114 8.766 -0.688 1.00 51.00 49 GLU A CA 13
ATOM 14684 C C . GLU A 1 49 ? -4.172 7.251 -0.972 1.00 15.11 49 GLU A C 13
ATOM 14685 O O . GLU A 1 49 ? -4.792 6.803 -1.938 1.00 73.03 49 GLU A O 13
ATOM 14697 N N . ALA A 1 50 ? -3.525 6.463 -0.111 1.00 22.23 50 ALA A N 13
ATOM 14698 C CA . ALA A 1 50 ? -3.543 5.000 -0.227 1.00 13.11 50 ALA A CA 13
ATOM 14699 C C . ALA A 1 50 ? -4.931 4.415 0.103 1.00 3.33 50 ALA A C 13
ATOM 14700 O O . ALA A 1 50 ? -5.414 3.509 -0.579 1.00 3.31 50 ALA A O 13
ATOM 14707 N N . MET A 1 51 ? -5.571 4.953 1.140 1.00 54.12 51 MET A N 13
ATOM 14708 C CA . MET A 1 51 ? -6.890 4.473 1.577 1.00 44.41 51 MET A CA 13
ATOM 14709 C C . MET A 1 51 ? -7.984 4.777 0.547 1.00 44.35 51 MET A C 13
ATOM 14710 O O . MET A 1 51 ? -8.921 3.997 0.378 1.00 60.04 51 MET A O 13
ATOM 14724 N N . ASP A 1 52 ? -7.869 5.911 -0.137 1.00 62.12 52 ASP A N 13
ATOM 14725 C CA . ASP A 1 52 ? -8.856 6.293 -1.146 1.00 53.20 52 ASP A CA 13
ATOM 14726 C C . ASP A 1 52 ? -8.854 5.295 -2.326 1.00 31.21 52 ASP A C 13
ATOM 14727 O O . ASP A 1 52 ? -9.877 5.071 -2.971 1.00 31.42 52 ASP A O 13
ATOM 14736 N N . ALA A 1 53 ? -7.691 4.711 -2.607 1.00 71.21 53 ALA A N 13
ATOM 14737 C CA . ALA A 1 53 ? -7.590 3.601 -3.566 1.00 11.10 53 ALA A CA 13
ATOM 14738 C C . ALA A 1 53 ? -8.109 2.292 -2.938 1.00 72.33 53 ALA A C 13
ATOM 14739 O O . ALA A 1 53 ? -8.809 1.505 -3.581 1.00 54.43 53 ALA A O 13
ATOM 14746 N N . LYS A 1 54 ? -7.770 2.091 -1.663 1.00 33.03 54 LYS A N 13
ATOM 14747 C CA . LYS A 1 54 ? -8.183 0.899 -0.906 1.00 51.23 54 LYS A CA 13
ATOM 14748 C C . LYS A 1 54 ? -9.712 0.710 -0.931 1.00 11.43 54 LYS A C 13
ATOM 14749 O O . LYS A 1 54 ? -10.205 -0.387 -1.203 1.00 41.55 54 LYS A O 13
ATOM 14768 N N . LYS A 1 55 ? -10.452 1.790 -0.663 1.00 62.10 55 LYS A N 13
ATOM 14769 C CA . LYS A 1 55 ? -11.924 1.749 -0.668 1.00 33.03 55 LYS A CA 13
ATOM 14770 C C . LYS A 1 55 ? -12.472 1.279 -2.030 1.00 72.15 55 LYS A C 13
ATOM 14771 O O . LYS A 1 55 ? -13.437 0.526 -2.090 1.00 64.42 55 LYS A O 13
ATOM 14790 N N . ARG A 1 56 ? -11.836 1.722 -3.119 1.00 74.42 56 ARG A N 13
ATOM 14791 C CA . ARG A 1 56 ? -12.284 1.368 -4.472 1.00 1.51 56 ARG A CA 13
ATOM 14792 C C . ARG A 1 56 ? -11.947 -0.094 -4.822 1.00 11.13 56 ARG A C 13
ATOM 14793 O O . ARG A 1 56 ? -12.598 -0.706 -5.669 1.00 41.12 56 ARG A O 13
ATOM 14814 N N . TYR A 1 57 ? -10.912 -0.641 -4.189 1.00 22.12 57 TYR A N 13
ATOM 14815 C CA . TYR A 1 57 ? -10.562 -2.052 -4.373 1.00 20.53 57 TYR A CA 13
ATOM 14816 C C . TYR A 1 57 ? -11.568 -2.968 -3.654 1.00 74.31 57 TYR A C 13
ATOM 14817 O O . TYR A 1 57 ? -12.113 -3.896 -4.249 1.00 34.24 57 TYR A O 13
ATOM 14835 N N . GLU A 1 58 ? -11.808 -2.689 -2.374 1.00 53.22 58 GLU A N 13
ATOM 14836 C CA . GLU A 1 58 ? -12.681 -3.525 -1.536 1.00 52.54 58 GLU A CA 13
ATOM 14837 C C . GLU A 1 58 ? -14.168 -3.352 -1.896 1.00 35.11 58 GLU A C 13
ATOM 14838 O O . GLU A 1 58 ? -14.953 -4.302 -1.821 1.00 42.42 58 GLU A O 13
ATOM 14850 N N . ASP A 1 59 ? -14.545 -2.135 -2.283 1.00 42.42 59 ASP A N 13
ATOM 14851 C CA . ASP A 1 59 ? -15.926 -1.826 -2.673 1.00 51.13 59 ASP A CA 13
ATOM 14852 C C . ASP A 1 59 ? -16.085 -1.792 -4.213 1.00 25.32 59 ASP A C 13
ATOM 14853 O O . ASP A 1 59 ? -15.101 -1.907 -4.948 1.00 23.20 59 ASP A O 13
ATOM 14862 N N . PRO A 1 60 ? -17.336 -1.685 -4.728 1.00 45.12 60 PRO A N 13
ATOM 14863 C CA . PRO A 1 60 ? -17.591 -1.528 -6.178 1.00 10.14 60 PRO A CA 13
ATOM 14864 C C . PRO A 1 60 ? -16.956 -0.254 -6.783 1.00 54.11 60 PRO A C 13
ATOM 14865 O O . PRO A 1 60 ? -16.200 0.455 -6.116 1.00 51.11 60 PRO A O 13
ATOM 14876 N N . ASP A 1 61 ? -17.305 0.029 -8.050 1.00 22.33 61 ASP A N 13
ATOM 14877 C CA . ASP A 1 61 ? -16.733 1.149 -8.828 1.00 24.15 61 ASP A CA 13
ATOM 14878 C C . ASP A 1 61 ? -15.327 0.799 -9.352 1.00 50.53 61 ASP A C 13
ATOM 14879 O O . ASP A 1 61 ? -14.541 1.672 -9.733 1.00 73.42 61 ASP A O 13
ATOM 14888 N N . LYS A 1 62 ? -15.031 -0.496 -9.394 1.00 44.23 62 LYS A N 13
ATOM 14889 C CA . LYS A 1 62 ? -13.772 -0.997 -9.949 1.00 34.24 62 LYS A CA 13
ATOM 14890 C C . LYS A 1 62 ? -14.009 -2.279 -10.764 1.00 34.35 62 LYS A C 13
ATOM 14891 O O . LYS A 1 62 ? -14.876 -3.088 -10.427 1.00 21.44 62 LYS A O 13
ATOM 14910 N N . GLU A 1 63 ? -13.237 -2.455 -11.836 1.00 21.15 63 GLU A N 13
ATOM 14911 C CA . GLU A 1 63 ? -13.342 -3.647 -12.690 1.00 74.35 63 GLU A CA 13
ATOM 14912 C C . GLU A 1 63 ? -12.807 -4.909 -11.992 1.00 61.03 63 GLU A C 13
ATOM 14913 O O . GLU A 1 63 ? -12.011 -4.833 -11.048 1.00 22.31 63 GLU A O 13
ATOM 14925 N N . LEU A 1 64 ? -13.253 -6.071 -12.466 1.00 51.41 64 LEU A N 13
ATOM 14926 C CA . LEU A 1 64 ? -12.807 -7.358 -11.920 1.00 11.23 64 LEU A CA 13
ATOM 14927 C C . LEU A 1 64 ? -11.339 -7.640 -12.285 1.00 45.34 64 LEU A C 13
ATOM 14928 O O . LEU A 1 64 ? -10.947 -7.562 -13.455 1.00 44.30 64 LEU A O 13
ATOM 14944 N N . GLU A 1 65 ? -10.533 -7.977 -11.282 1.00 21.21 65 GLU A N 13
ATOM 14945 C CA . GLU A 1 65 ? -9.099 -8.223 -11.484 1.00 41.34 65 GLU A CA 13
ATOM 14946 C C . GLU A 1 65 ? -8.834 -9.641 -12.019 1.00 41.42 65 GLU A C 13
ATOM 14947 O O . GLU A 1 65 ? -7.871 -9.872 -12.752 1.00 63.45 65 GLU A O 13
ATOM 14959 N N . HIS A 1 66 ? -9.698 -10.584 -11.654 1.00 53.04 66 HIS A N 13
ATOM 14960 C CA . HIS A 1 66 ? -9.539 -11.985 -12.058 1.00 14.05 66 HIS A CA 13
ATOM 14961 C C . HIS A 1 66 ? -10.544 -12.354 -13.175 1.00 72.11 66 HIS A C 13
ATOM 14962 O O . HIS A 1 66 ? -11.473 -13.132 -12.960 1.00 43.13 66 HIS A O 13
ATOM 14977 N N . HIS A 1 67 ? -10.336 -11.798 -14.374 1.00 1.51 67 HIS A N 13
ATOM 14978 C CA . HIS A 1 67 ? -11.285 -11.960 -15.494 1.00 25.14 67 HIS A CA 13
ATOM 14979 C C . HIS A 1 67 ? -10.991 -13.227 -16.330 1.00 45.44 67 HIS A C 13
ATOM 14980 O O . HIS A 1 67 ? -11.544 -13.416 -17.414 1.00 21.14 67 HIS A O 13
ATOM 14995 N N . HIS A 1 68 ? -10.116 -14.087 -15.821 1.00 73.43 68 HIS A N 13
ATOM 14996 C CA . HIS A 1 68 ? -9.828 -15.384 -16.450 1.00 74.13 68 HIS A CA 13
ATOM 14997 C C . HIS A 1 68 ? -9.706 -16.486 -15.392 1.00 15.15 68 HIS A C 13
ATOM 14998 O O . HIS A 1 68 ? -9.065 -16.293 -14.357 1.00 23.33 68 HIS A O 13
ATOM 15013 N N . HIS A 1 69 ? -10.322 -17.639 -15.645 1.00 54.13 69 HIS A N 13
ATOM 15014 C CA . HIS A 1 69 ? -10.314 -18.740 -14.677 1.00 71.52 69 HIS A CA 13
ATOM 15015 C C . HIS A 1 69 ? -10.369 -20.125 -15.341 1.00 10.43 69 HIS A C 13
ATOM 15016 O O . HIS A 1 69 ? -11.442 -20.621 -15.686 1.00 64.04 69 HIS A O 13
ATOM 15031 N N . HIS A 1 70 ? -9.197 -20.732 -15.533 1.00 53.51 70 HIS A N 13
ATOM 15032 C CA . HIS A 1 70 ? -9.101 -22.135 -15.963 1.00 45.43 70 HIS A CA 13
ATOM 15033 C C . HIS A 1 70 ? -8.863 -23.052 -14.751 1.00 20.05 70 HIS A C 13
ATOM 15034 O O . HIS A 1 70 ? -8.751 -22.581 -13.619 1.00 42.31 70 HIS A O 13
ATOM 15049 N N . HIS A 1 71 ? -8.763 -24.356 -14.992 1.00 64.14 71 HIS A N 13
ATOM 15050 C CA . HIS A 1 71 ? -8.469 -25.322 -13.918 1.00 41.03 71 HIS A CA 13
ATOM 15051 C C . HIS A 1 71 ? -7.197 -26.146 -14.225 1.00 75.23 71 HIS A C 13
ATOM 15052 O O . HIS A 1 71 ? -7.300 -27.363 -14.496 1.00 38.40 71 HIS A O 13
ATOM 15068 N N . MET A 1 1 ? -34.486 -22.735 -1.407 1.00 71.11 1 MET A N 14
ATOM 15069 C CA . MET A 1 1 ? -33.325 -22.637 -2.335 1.00 34.42 1 MET A CA 14
ATOM 15070 C C . MET A 1 1 ? -32.143 -21.920 -1.659 1.00 75.21 1 MET A C 14
ATOM 15071 O O . MET A 1 1 ? -32.109 -20.691 -1.595 1.00 21.23 1 MET A O 14
ATOM 15087 N N . PRO A 1 2 ? -31.163 -22.681 -1.129 1.00 42.34 2 PRO A N 14
ATOM 15088 C CA . PRO A 1 2 ? -29.994 -22.105 -0.433 1.00 13.43 2 PRO A CA 14
ATOM 15089 C C . PRO A 1 2 ? -29.123 -21.211 -1.338 1.00 72.34 2 PRO A C 14
ATOM 15090 O O . PRO A 1 2 ? -28.367 -21.706 -2.179 1.00 74.12 2 PRO A O 14
ATOM 15101 N N . THR A 1 3 ? -29.241 -19.896 -1.167 1.00 1.24 3 THR A N 14
ATOM 15102 C CA . THR A 1 3 ? -28.442 -18.932 -1.939 1.00 43.34 3 THR A CA 14
ATOM 15103 C C . THR A 1 3 ? -27.095 -18.650 -1.259 1.00 74.20 3 THR A C 14
ATOM 15104 O O . THR A 1 3 ? -27.022 -18.534 -0.036 1.00 2.45 3 THR A O 14
ATOM 15115 N N . LYS A 1 4 ? -26.033 -18.533 -2.053 1.00 73.44 4 LYS A N 14
ATOM 15116 C CA . LYS A 1 4 ? -24.684 -18.304 -1.511 1.00 41.01 4 LYS A CA 14
ATOM 15117 C C . LYS A 1 4 ? -23.833 -17.419 -2.449 1.00 54.23 4 LYS A C 14
ATOM 15118 O O . LYS A 1 4 ? -23.441 -17.842 -3.539 1.00 52.33 4 LYS A O 14
ATOM 15137 N N . PRO A 1 5 ? -23.569 -16.159 -2.048 1.00 14.40 5 PRO A N 14
ATOM 15138 C CA . PRO A 1 5 ? -22.715 -15.239 -2.815 1.00 25.21 5 PRO A CA 14
ATOM 15139 C C . PRO A 1 5 ? -21.215 -15.366 -2.466 1.00 4.22 5 PRO A C 14
ATOM 15140 O O . PRO A 1 5 ? -20.856 -15.714 -1.336 1.00 63.22 5 PRO A O 14
ATOM 15151 N N . PRO A 1 6 ? -20.314 -15.082 -3.435 1.00 41.44 6 PRO A N 14
ATOM 15152 C CA . PRO A 1 6 ? -18.850 -15.133 -3.213 1.00 4.14 6 PRO A CA 14
ATOM 15153 C C . PRO A 1 6 ? -18.379 -14.248 -2.039 1.00 24.44 6 PRO A C 14
ATOM 15154 O O . PRO A 1 6 ? -19.028 -13.257 -1.693 1.00 14.42 6 PRO A O 14
ATOM 15165 N N . TYR A 1 7 ? -17.249 -14.614 -1.433 1.00 11.04 7 TYR A N 14
ATOM 15166 C CA . TYR A 1 7 ? -16.707 -13.882 -0.282 1.00 71.14 7 TYR A CA 14
ATOM 15167 C C . TYR A 1 7 ? -16.337 -12.425 -0.636 1.00 3.31 7 TYR A C 14
ATOM 15168 O O . TYR A 1 7 ? -15.693 -12.165 -1.659 1.00 23.15 7 TYR A O 14
ATOM 15186 N N . PRO A 1 8 ? -16.760 -11.450 0.194 1.00 5.21 8 PRO A N 14
ATOM 15187 C CA . PRO A 1 8 ? -16.375 -10.040 0.021 1.00 45.54 8 PRO A CA 14
ATOM 15188 C C . PRO A 1 8 ? -14.920 -9.770 0.453 1.00 70.34 8 PRO A C 14
ATOM 15189 O O . PRO A 1 8 ? -14.563 -9.920 1.626 1.00 65.22 8 PRO A O 14
ATOM 15200 N N . ARG A 1 9 ? -14.084 -9.375 -0.508 1.00 51.13 9 ARG A N 14
ATOM 15201 C CA . ARG A 1 9 ? -12.647 -9.177 -0.266 1.00 60.13 9 ARG A CA 14
ATOM 15202 C C . ARG A 1 9 ? -12.343 -7.846 0.450 1.00 14.01 9 ARG A C 14
ATOM 15203 O O . ARG A 1 9 ? -13.106 -6.885 0.354 1.00 2.51 9 ARG A O 14
ATOM 15224 N N . GLU A 1 10 ? -11.222 -7.808 1.166 1.00 63.44 10 GLU A N 14
ATOM 15225 C CA . GLU A 1 10 ? -10.724 -6.567 1.771 1.00 25.43 10 GLU A CA 14
ATOM 15226 C C . GLU A 1 10 ? -9.223 -6.385 1.484 1.00 65.11 10 GLU A C 14
ATOM 15227 O O . GLU A 1 10 ? -8.541 -7.322 1.058 1.00 62.51 10 GLU A O 14
ATOM 15239 N N . ALA A 1 11 ? -8.714 -5.174 1.713 1.00 21.35 11 ALA A N 14
ATOM 15240 C CA . ALA A 1 11 ? -7.290 -4.867 1.496 1.00 11.34 11 ALA A CA 14
ATOM 15241 C C . ALA A 1 11 ? -6.635 -4.301 2.766 1.00 23.24 11 ALA A C 14
ATOM 15242 O O . ALA A 1 11 ? -7.315 -4.011 3.750 1.00 70.32 11 ALA A O 14
ATOM 15249 N N . TYR A 1 12 ? -5.314 -4.141 2.746 1.00 25.05 12 TYR A N 14
ATOM 15250 C CA . TYR A 1 12 ? -4.589 -3.584 3.897 1.00 64.42 12 TYR A CA 14
ATOM 15251 C C . TYR A 1 12 ? -3.359 -2.767 3.461 1.00 43.23 12 TYR A C 14
ATOM 15252 O O . TYR A 1 12 ? -2.831 -2.947 2.361 1.00 34.04 12 TYR A O 14
ATOM 15270 N N . ILE A 1 13 ? -2.915 -1.864 4.336 1.00 45.51 13 ILE A N 14
ATOM 15271 C CA . ILE A 1 13 ? -1.779 -0.977 4.044 1.00 30.20 13 ILE A CA 14
ATOM 15272 C C . ILE A 1 13 ? -0.476 -1.478 4.701 1.00 51.53 13 ILE A C 14
ATOM 15273 O O . ILE A 1 13 ? -0.471 -1.907 5.856 1.00 2.53 13 ILE A O 14
ATOM 15289 N N . VAL A 1 14 ? 0.623 -1.418 3.948 1.00 32.24 14 VAL A N 14
ATOM 15290 C CA . VAL A 1 14 ? 1.952 -1.801 4.445 1.00 52.32 14 VAL A CA 14
ATOM 15291 C C . VAL A 1 14 ? 2.902 -0.592 4.434 1.00 3.32 14 VAL A C 14
ATOM 15292 O O . VAL A 1 14 ? 3.051 0.077 3.413 1.00 15.23 14 VAL A O 14
ATOM 15305 N N . THR A 1 15 ? 3.541 -0.310 5.567 1.00 72.33 15 THR A N 14
ATOM 15306 C CA . THR A 1 15 ? 4.450 0.842 5.680 1.00 62.04 15 THR A CA 14
ATOM 15307 C C . THR A 1 15 ? 5.915 0.442 5.434 1.00 73.51 15 THR A C 14
ATOM 15308 O O . THR A 1 15 ? 6.506 -0.311 6.209 1.00 51.32 15 THR A O 14
ATOM 15319 N N . ILE A 1 16 ? 6.497 0.958 4.348 1.00 14.23 16 ILE A N 14
ATOM 15320 C CA . ILE A 1 16 ? 7.898 0.672 3.994 1.00 3.54 16 ILE A CA 14
ATOM 15321 C C . ILE A 1 16 ? 8.725 1.963 3.907 1.00 30.00 16 ILE A C 14
ATOM 15322 O O . ILE A 1 16 ? 8.184 3.070 3.969 1.00 22.14 16 ILE A O 14
ATOM 15338 N N . GLU A 1 17 ? 10.041 1.819 3.752 1.00 41.35 17 GLU A N 14
ATOM 15339 C CA . GLU A 1 17 ? 10.937 2.969 3.608 1.00 61.15 17 GLU A CA 14
ATOM 15340 C C . GLU A 1 17 ? 11.845 2.811 2.378 1.00 32.33 17 GLU A C 14
ATOM 15341 O O . GLU A 1 17 ? 12.200 1.696 1.994 1.00 3.51 17 GLU A O 14
ATOM 15353 N N . LYS A 1 18 ? 12.213 3.934 1.758 1.00 51.23 18 LYS A N 14
ATOM 15354 C CA . LYS A 1 18 ? 13.111 3.927 0.589 1.00 45.13 18 LYS A CA 14
ATOM 15355 C C . LYS A 1 18 ? 14.210 4.998 0.717 1.00 34.02 18 LYS A C 14
ATOM 15356 O O . LYS A 1 18 ? 14.133 5.882 1.569 1.00 1.44 18 LYS A O 14
ATOM 15375 N N . GLY A 1 19 ? 15.234 4.909 -0.134 1.00 13.41 19 GLY A N 14
ATOM 15376 C CA . GLY A 1 19 ? 16.315 5.898 -0.128 1.00 54.31 19 GLY A CA 14
ATOM 15377 C C . GLY A 1 19 ? 17.575 5.427 0.595 1.00 31.22 19 GLY A C 14
ATOM 15378 O O . GLY A 1 19 ? 17.952 4.255 0.511 1.00 71.43 19 GLY A O 14
ATOM 15382 N N . LYS A 1 20 ? 18.240 6.347 1.296 1.00 3.14 20 LYS A N 14
ATOM 15383 C CA . LYS A 1 20 ? 19.483 6.030 2.015 1.00 71.04 20 LYS A CA 14
ATOM 15384 C C . LYS A 1 20 ? 19.199 5.368 3.374 1.00 44.12 20 LYS A C 14
ATOM 15385 O O . LYS A 1 20 ? 18.241 5.731 4.054 1.00 44.24 20 LYS A O 14
ATOM 15404 N N . PRO A 1 21 ? 20.032 4.388 3.792 1.00 1.12 21 PRO A N 14
ATOM 15405 C CA . PRO A 1 21 ? 19.895 3.745 5.112 1.00 40.13 21 PRO A CA 14
ATOM 15406 C C . PRO A 1 21 ? 19.868 4.769 6.263 1.00 14.34 21 PRO A C 14
ATOM 15407 O O . PRO A 1 21 ? 20.841 5.494 6.494 1.00 12.52 21 PRO A O 14
ATOM 15418 N N . GLY A 1 22 ? 18.750 4.823 6.983 1.00 43.20 22 GLY A N 14
ATOM 15419 C CA . GLY A 1 22 ? 18.564 5.836 8.019 1.00 61.12 22 GLY A CA 14
ATOM 15420 C C . GLY A 1 22 ? 17.754 7.030 7.522 1.00 0.42 22 GLY A C 14
ATOM 15421 O O . GLY A 1 22 ? 16.621 7.252 7.957 1.00 34.25 22 GLY A O 14
ATOM 15425 N N . GLN A 1 23 ? 18.330 7.795 6.598 1.00 54.53 23 GLN A N 14
ATOM 15426 C CA . GLN A 1 23 ? 17.633 8.930 5.985 1.00 73.10 23 GLN A CA 14
ATOM 15427 C C . GLN A 1 23 ? 16.699 8.441 4.869 1.00 74.43 23 GLN A C 14
ATOM 15428 O O . GLN A 1 23 ? 17.001 8.564 3.679 1.00 12.04 23 GLN A O 14
ATOM 15442 N N . THR A 1 24 ? 15.572 7.863 5.275 1.00 43.32 24 THR A N 14
ATOM 15443 C CA . THR A 1 24 ? 14.636 7.226 4.338 1.00 23.04 24 THR A CA 14
ATOM 15444 C C . THR A 1 24 ? 13.346 8.031 4.144 1.00 32.24 24 THR A C 14
ATOM 15445 O O . THR A 1 24 ? 13.026 8.933 4.923 1.00 23.02 24 THR A O 14
ATOM 15456 N N . VAL A 1 25 ? 12.616 7.697 3.080 1.00 3.51 25 VAL A N 14
ATOM 15457 C CA . VAL A 1 25 ? 11.268 8.227 2.840 1.00 74.43 25 VAL A CA 14
ATOM 15458 C C . VAL A 1 25 ? 10.218 7.114 3.024 1.00 15.01 25 VAL A C 14
ATOM 15459 O O . VAL A 1 25 ? 10.335 6.039 2.434 1.00 40.50 25 VAL A O 14
ATOM 15472 N N . THR A 1 26 ? 9.205 7.372 3.848 1.00 50.44 26 THR A N 14
ATOM 15473 C CA . THR A 1 26 ? 8.189 6.357 4.172 1.00 60.02 26 THR A CA 14
ATOM 15474 C C . THR A 1 26 ? 7.096 6.258 3.096 1.00 35.40 26 THR A C 14
ATOM 15475 O O . THR A 1 26 ? 6.374 7.222 2.833 1.00 5.31 26 THR A O 14
ATOM 15486 N N . TRP A 1 27 ? 6.979 5.082 2.484 1.00 54.35 27 TRP A N 14
ATOM 15487 C CA . TRP A 1 27 ? 5.957 4.815 1.459 1.00 34.25 27 TRP A CA 14
ATOM 15488 C C . TRP A 1 27 ? 4.889 3.837 1.970 1.00 40.05 27 TRP A C 14
ATOM 15489 O O . TRP A 1 27 ? 5.170 2.962 2.792 1.00 21.10 27 TRP A O 14
ATOM 15510 N N . TYR A 1 28 ? 3.664 3.984 1.470 1.00 62.54 28 TYR A N 14
ATOM 15511 C CA . TYR A 1 28 ? 2.559 3.101 1.855 1.00 61.14 28 TYR A CA 14
ATOM 15512 C C . TYR A 1 28 ? 2.148 2.184 0.690 1.00 34.55 28 TYR A C 14
ATOM 15513 O O . TYR A 1 28 ? 1.654 2.650 -0.337 1.00 60.14 28 TYR A O 14
ATOM 15531 N N . GLN A 1 29 ? 2.352 0.878 0.863 1.00 15.43 29 GLN A N 14
ATOM 15532 C CA . GLN A 1 29 ? 1.973 -0.115 -0.148 1.00 74.55 29 GLN A CA 14
ATOM 15533 C C . GLN A 1 29 ? 0.593 -0.719 0.145 1.00 63.14 29 GLN A C 14
ATOM 15534 O O . GLN A 1 29 ? 0.371 -1.302 1.203 1.00 53.21 29 GLN A O 14
ATOM 15548 N N . LEU A 1 30 ? -0.328 -0.581 -0.800 1.00 34.40 30 LEU A N 14
ATOM 15549 C CA . LEU A 1 30 ? -1.636 -1.227 -0.696 1.00 13.23 30 LEU A CA 14
ATOM 15550 C C . LEU A 1 30 ? -1.551 -2.684 -1.175 1.00 2.12 30 LEU A C 14
ATOM 15551 O O . LEU A 1 30 ? -1.364 -2.944 -2.368 1.00 11.11 30 LEU A O 14
ATOM 15567 N N . ARG A 1 31 ? -1.667 -3.632 -0.245 1.00 24.23 31 ARG A N 14
ATOM 15568 C CA . ARG A 1 31 ? -1.573 -5.060 -0.580 1.00 42.21 31 ARG A CA 14
ATOM 15569 C C . ARG A 1 31 ? -2.820 -5.842 -0.141 1.00 22.21 31 ARG A C 14
ATOM 15570 O O . ARG A 1 31 ? -3.606 -5.385 0.695 1.00 52.14 31 ARG A O 14
ATOM 15591 N N . ALA A 1 32 ? -2.984 -7.028 -0.717 1.00 42.32 32 ALA A N 14
ATOM 15592 C CA . ALA A 1 32 ? -4.066 -7.944 -0.354 1.00 65.53 32 ALA A CA 14
ATOM 15593 C C . ALA A 1 32 ? -3.567 -9.398 -0.343 1.00 42.04 32 ALA A C 14
ATOM 15594 O O . ALA A 1 32 ? -2.387 -9.660 -0.584 1.00 50.52 32 ALA A O 14
ATOM 15601 N N . ASP A 1 33 ? -4.455 -10.340 -0.041 1.00 34.33 33 ASP A N 14
ATOM 15602 C CA . ASP A 1 33 ? -4.117 -11.770 -0.094 1.00 34.44 33 ASP A CA 14
ATOM 15603 C C . ASP A 1 33 ? -4.696 -12.432 -1.355 1.00 12.41 33 ASP A C 14
ATOM 15604 O O . ASP A 1 33 ? -4.501 -13.626 -1.597 1.00 34.13 33 ASP A O 14
ATOM 15613 N N . HIS A 1 34 ? -5.405 -11.645 -2.164 1.00 33.34 34 HIS A N 14
ATOM 15614 C CA . HIS A 1 34 ? -6.034 -12.148 -3.391 1.00 12.00 34 HIS A CA 14
ATOM 15615 C C . HIS A 1 34 ? -5.565 -11.346 -4.624 1.00 63.41 34 HIS A C 14
ATOM 15616 O O . HIS A 1 34 ? -5.605 -10.117 -4.618 1.00 43.13 34 HIS A O 14
ATOM 15631 N N . PRO A 1 35 ? -5.109 -12.028 -5.702 1.00 50.25 35 PRO A N 14
ATOM 15632 C CA . PRO A 1 35 ? -5.005 -13.501 -5.758 1.00 60.42 35 PRO A CA 14
ATOM 15633 C C . PRO A 1 35 ? -3.767 -14.051 -5.022 1.00 14.23 35 PRO A C 14
ATOM 15634 O O . PRO A 1 35 ? -3.681 -15.247 -4.749 1.00 55.12 35 PRO A O 14
ATOM 15645 N N . LYS A 1 36 ? -2.813 -13.168 -4.710 1.00 43.21 36 LYS A N 14
ATOM 15646 C CA . LYS A 1 36 ? -1.566 -13.559 -4.032 1.00 4.14 36 LYS A CA 14
ATOM 15647 C C . LYS A 1 36 ? -1.303 -12.673 -2.802 1.00 10.51 36 LYS A C 14
ATOM 15648 O O . LYS A 1 36 ? -1.592 -11.479 -2.828 1.00 23.31 36 LYS A O 14
ATOM 15667 N N . PRO A 1 37 ? -0.756 -13.233 -1.706 1.00 35.32 37 PRO A N 14
ATOM 15668 C CA . PRO A 1 37 ? -0.355 -12.436 -0.527 1.00 42.32 37 PRO A CA 14
ATOM 15669 C C . PRO A 1 37 ? 0.610 -11.281 -0.878 1.00 4.41 37 PRO A C 14
ATOM 15670 O O . PRO A 1 37 ? 0.633 -10.249 -0.204 1.00 41.51 37 PRO A O 14
ATOM 15681 N N . ASP A 1 38 ? 1.408 -11.459 -1.938 1.00 53.32 38 ASP A N 14
ATOM 15682 C CA . ASP A 1 38 ? 2.327 -10.411 -2.415 1.00 23.24 38 ASP A CA 14
ATOM 15683 C C . ASP A 1 38 ? 1.636 -9.482 -3.443 1.00 54.34 38 ASP A C 14
ATOM 15684 O O . ASP A 1 38 ? 2.297 -8.735 -4.171 1.00 34.50 38 ASP A O 14
ATOM 15693 N N . SER A 1 39 ? 0.304 -9.517 -3.492 1.00 50.25 39 SER A N 14
ATOM 15694 C CA . SER A 1 39 ? -0.455 -8.685 -4.439 1.00 61.21 39 SER A CA 14
ATOM 15695 C C . SER A 1 39 ? -0.316 -7.193 -4.112 1.00 63.24 39 SER A C 14
ATOM 15696 O O . SER A 1 39 ? -1.008 -6.658 -3.245 1.00 12.13 39 SER A O 14
ATOM 15704 N N . LEU A 1 40 ? 0.613 -6.531 -4.791 1.00 0.03 40 LEU A N 14
ATOM 15705 C CA . LEU A 1 40 ? 0.797 -5.089 -4.642 1.00 73.31 40 LEU A CA 14
ATOM 15706 C C . LEU A 1 40 ? -0.126 -4.326 -5.603 1.00 0.20 40 LEU A C 14
ATOM 15707 O O . LEU A 1 40 ? 0.092 -4.325 -6.815 1.00 2.41 40 LEU A O 14
ATOM 15723 N N . ILE A 1 41 ? -1.162 -3.698 -5.058 1.00 33.12 41 ILE A N 14
ATOM 15724 C CA . ILE A 1 41 ? -2.102 -2.913 -5.863 1.00 64.45 41 ILE A CA 14
ATOM 15725 C C . ILE A 1 41 ? -1.467 -1.587 -6.318 1.00 73.25 41 ILE A C 14
ATOM 15726 O O . ILE A 1 41 ? -1.438 -1.275 -7.510 1.00 4.11 41 ILE A O 14
ATOM 15742 N N . SER A 1 42 ? -0.953 -0.815 -5.356 1.00 70.11 42 SER A N 14
ATOM 15743 C CA . SER A 1 42 ? -0.338 0.497 -5.641 1.00 51.33 42 SER A CA 14
ATOM 15744 C C . SER A 1 42 ? 0.520 0.989 -4.466 1.00 42.50 42 SER A C 14
ATOM 15745 O O . SER A 1 42 ? 0.242 0.682 -3.307 1.00 61.12 42 SER A O 14
ATOM 15753 N N . GLU A 1 43 ? 1.560 1.760 -4.780 1.00 74.50 43 GLU A N 14
ATOM 15754 C CA . GLU A 1 43 ? 2.407 2.396 -3.762 1.00 60.14 43 GLU A CA 14
ATOM 15755 C C . GLU A 1 43 ? 2.153 3.910 -3.720 1.00 1.51 43 GLU A C 14
ATOM 15756 O O . GLU A 1 43 ? 2.367 4.607 -4.709 1.00 12.05 43 GLU A O 14
ATOM 15768 N N . HIS A 1 44 ? 1.703 4.418 -2.574 1.00 32.55 44 HIS A N 14
ATOM 15769 C CA . HIS A 1 44 ? 1.355 5.842 -2.440 1.00 11.54 44 HIS A CA 14
ATOM 15770 C C . HIS A 1 44 ? 2.049 6.500 -1.229 1.00 55.33 44 HIS A C 14
ATOM 15771 O O . HIS A 1 44 ? 2.339 5.838 -0.233 1.00 34.20 44 HIS A O 14
ATOM 15786 N N . PRO A 1 45 ? 2.320 7.822 -1.305 1.00 11.21 45 PRO A N 14
ATOM 15787 C CA . PRO A 1 45 ? 3.045 8.555 -0.244 1.00 73.54 45 PRO A CA 14
ATOM 15788 C C . PRO A 1 45 ? 2.219 8.805 1.035 1.00 54.20 45 PRO A C 14
ATOM 15789 O O . PRO A 1 45 ? 2.771 8.863 2.135 1.00 12.31 45 PRO A O 14
ATOM 15800 N N . THR A 1 46 ? 0.904 8.974 0.894 1.00 14.20 46 THR A N 14
ATOM 15801 C CA . THR A 1 46 ? 0.037 9.277 2.045 1.00 65.05 46 THR A CA 14
ATOM 15802 C C . THR A 1 46 ? -0.961 8.148 2.321 1.00 32.15 46 THR A C 14
ATOM 15803 O O . THR A 1 46 ? -1.368 7.415 1.410 1.00 12.12 46 THR A O 14
ATOM 15814 N N . ALA A 1 47 ? -1.366 8.021 3.587 1.00 54.25 47 ALA A N 14
ATOM 15815 C CA . ALA A 1 47 ? -2.387 7.047 3.985 1.00 13.31 47 ALA A CA 14
ATOM 15816 C C . ALA A 1 47 ? -3.723 7.338 3.279 1.00 41.01 47 ALA A C 14
ATOM 15817 O O . ALA A 1 47 ? -4.504 6.429 3.015 1.00 30.43 47 ALA A O 14
ATOM 15824 N N . GLN A 1 48 ? -3.971 8.615 2.977 1.00 34.32 48 GLN A N 14
ATOM 15825 C CA . GLN A 1 48 ? -5.162 9.023 2.218 1.00 44.31 48 GLN A CA 14
ATOM 15826 C C . GLN A 1 48 ? -5.202 8.348 0.837 1.00 43.54 48 GLN A C 14
ATOM 15827 O O . GLN A 1 48 ? -6.208 7.744 0.459 1.00 3.13 48 GLN A O 14
ATOM 15841 N N . GLU A 1 49 ? -4.100 8.453 0.095 1.00 23.54 49 GLU A N 14
ATOM 15842 C CA . GLU A 1 49 ? -3.991 7.830 -1.231 1.00 5.24 49 GLU A CA 14
ATOM 15843 C C . GLU A 1 49 ? -4.092 6.294 -1.143 1.00 54.22 49 GLU A C 14
ATOM 15844 O O . GLU A 1 49 ? -4.545 5.631 -2.079 1.00 53.03 49 GLU A O 14
ATOM 15856 N N . ALA A 1 50 ? -3.630 5.733 -0.026 1.00 0.42 50 ALA A N 14
ATOM 15857 C CA . ALA A 1 50 ? -3.712 4.286 0.209 1.00 62.44 50 ALA A CA 14
ATOM 15858 C C . ALA A 1 50 ? -5.150 3.853 0.538 1.00 3.33 50 ALA A C 14
ATOM 15859 O O . ALA A 1 50 ? -5.667 2.899 -0.041 1.00 52.20 50 ALA A O 14
ATOM 15866 N N . MET A 1 51 ? -5.791 4.575 1.456 1.00 41.31 51 MET A N 14
ATOM 15867 C CA . MET A 1 51 ? -7.159 4.264 1.893 1.00 52.01 51 MET A CA 14
ATOM 15868 C C . MET A 1 51 ? -8.183 4.425 0.761 1.00 74.32 51 MET A C 14
ATOM 15869 O O . MET A 1 51 ? -9.066 3.584 0.589 1.00 22.23 51 MET A O 14
ATOM 15883 N N . ASP A 1 52 ? -8.063 5.503 -0.010 1.00 73.42 52 ASP A N 14
ATOM 15884 C CA . ASP A 1 52 ? -8.991 5.767 -1.110 1.00 42.44 52 ASP A CA 14
ATOM 15885 C C . ASP A 1 52 ? -8.975 4.619 -2.137 1.00 61.55 52 ASP A C 14
ATOM 15886 O O . ASP A 1 52 ? -10.023 4.078 -2.496 1.00 55.23 52 ASP A O 14
ATOM 15895 N N . ALA A 1 53 ? -7.779 4.243 -2.593 1.00 3.40 53 ALA A N 14
ATOM 15896 C CA . ALA A 1 53 ? -7.623 3.109 -3.517 1.00 0.14 53 ALA A CA 14
ATOM 15897 C C . ALA A 1 53 ? -8.022 1.782 -2.846 1.00 53.35 53 ALA A C 14
ATOM 15898 O O . ALA A 1 53 ? -8.601 0.894 -3.477 1.00 64.11 53 ALA A O 14
ATOM 15905 N N . LYS A 1 54 ? -7.709 1.666 -1.556 1.00 33.03 54 LYS A N 14
ATOM 15906 C CA . LYS A 1 54 ? -8.076 0.496 -0.745 1.00 21.44 54 LYS A CA 14
ATOM 15907 C C . LYS A 1 54 ? -9.582 0.213 -0.817 1.00 22.23 54 LYS A C 14
ATOM 15908 O O . LYS A 1 54 ? -9.999 -0.908 -1.101 1.00 11.35 54 LYS A O 14
ATOM 15927 N N . LYS A 1 55 ? -10.387 1.244 -0.593 1.00 32.20 55 LYS A N 14
ATOM 15928 C CA . LYS A 1 55 ? -11.847 1.110 -0.640 1.00 74.42 55 LYS A CA 14
ATOM 15929 C C . LYS A 1 55 ? -12.356 0.774 -2.054 1.00 33.40 55 LYS A C 14
ATOM 15930 O O . LYS A 1 55 ? -13.411 0.162 -2.211 1.00 32.14 55 LYS A O 14
ATOM 15949 N N . ARG A 1 56 ? -11.607 1.178 -3.082 1.00 10.41 56 ARG A N 14
ATOM 15950 C CA . ARG A 1 56 ? -11.970 0.858 -4.471 1.00 75.04 56 ARG A CA 14
ATOM 15951 C C . ARG A 1 56 ? -11.717 -0.630 -4.781 1.00 71.44 56 ARG A C 14
ATOM 15952 O O . ARG A 1 56 ? -12.384 -1.222 -5.629 1.00 74.11 56 ARG A O 14
ATOM 15973 N N . TYR A 1 57 ? -10.737 -1.218 -4.094 1.00 64.54 57 TYR A N 14
ATOM 15974 C CA . TYR A 1 57 ? -10.471 -2.661 -4.196 1.00 22.31 57 TYR A CA 14
ATOM 15975 C C . TYR A 1 57 ? -11.496 -3.466 -3.378 1.00 75.44 57 TYR A C 14
ATOM 15976 O O . TYR A 1 57 ? -11.921 -4.556 -3.776 1.00 11.12 57 TYR A O 14
ATOM 15994 N N . GLU A 1 58 ? -11.882 -2.920 -2.225 1.00 51.35 58 GLU A N 14
ATOM 15995 C CA . GLU A 1 58 ? -12.856 -3.567 -1.339 1.00 65.15 58 GLU A CA 14
ATOM 15996 C C . GLU A 1 58 ? -14.294 -3.405 -1.862 1.00 64.55 58 GLU A C 14
ATOM 15997 O O . GLU A 1 58 ? -15.175 -4.210 -1.550 1.00 14.25 58 GLU A O 14
ATOM 16009 N N . ASP A 1 59 ? -14.532 -2.353 -2.643 1.00 32.52 59 ASP A N 14
ATOM 16010 C CA . ASP A 1 59 ? -15.837 -2.134 -3.278 1.00 54.10 59 ASP A CA 14
ATOM 16011 C C . ASP A 1 59 ? -15.692 -2.127 -4.811 1.00 31.43 59 ASP A C 14
ATOM 16012 O O . ASP A 1 59 ? -15.325 -1.110 -5.404 1.00 51.31 59 ASP A O 14
ATOM 16021 N N . PRO A 1 60 ? -15.957 -3.276 -5.472 1.00 10.41 60 PRO A N 14
ATOM 16022 C CA . PRO A 1 60 ? -15.807 -3.411 -6.932 1.00 51.04 60 PRO A CA 14
ATOM 16023 C C . PRO A 1 60 ? -16.783 -2.519 -7.717 1.00 54.42 60 PRO A C 14
ATOM 16024 O O . PRO A 1 60 ? -17.802 -2.984 -8.235 1.00 24.32 60 PRO A O 14
ATOM 16035 N N . ASP A 1 61 ? -16.476 -1.228 -7.778 1.00 50.24 61 ASP A N 14
ATOM 16036 C CA . ASP A 1 61 ? -17.312 -0.270 -8.504 1.00 74.34 61 ASP A CA 14
ATOM 16037 C C . ASP A 1 61 ? -16.855 -0.125 -9.964 1.00 3.20 61 ASP A C 14
ATOM 16038 O O . ASP A 1 61 ? -17.625 -0.371 -10.893 1.00 14.53 61 ASP A O 14
ATOM 16047 N N . LYS A 1 62 ? -15.601 0.277 -10.162 1.00 50.20 62 LYS A N 14
ATOM 16048 C CA . LYS A 1 62 ? -15.049 0.438 -11.512 1.00 20.43 62 LYS A CA 14
ATOM 16049 C C . LYS A 1 62 ? -14.728 -0.924 -12.155 1.00 45.31 62 LYS A C 14
ATOM 16050 O O . LYS A 1 62 ? -15.439 -1.380 -13.054 1.00 72.34 62 LYS A O 14
ATOM 16069 N N . GLU A 1 63 ? -13.663 -1.570 -11.683 1.00 23.10 63 GLU A N 14
ATOM 16070 C CA . GLU A 1 63 ? -13.251 -2.882 -12.200 1.00 5.04 63 GLU A CA 14
ATOM 16071 C C . GLU A 1 63 ? -12.240 -3.544 -11.250 1.00 31.31 63 GLU A C 14
ATOM 16072 O O . GLU A 1 63 ? -11.976 -3.032 -10.161 1.00 75.42 63 GLU A O 14
ATOM 16084 N N . LEU A 1 64 ? -11.679 -4.682 -11.663 1.00 35.11 64 LEU A N 14
ATOM 16085 C CA . LEU A 1 64 ? -10.680 -5.393 -10.854 1.00 43.01 64 LEU A CA 14
ATOM 16086 C C . LEU A 1 64 ? -9.627 -6.093 -11.738 1.00 64.42 64 LEU A C 14
ATOM 16087 O O . LEU A 1 64 ? -9.889 -7.142 -12.339 1.00 64.22 64 LEU A O 14
ATOM 16103 N N . GLU A 1 65 ? -8.439 -5.495 -11.821 1.00 72.24 65 GLU A N 14
ATOM 16104 C CA . GLU A 1 65 ? -7.340 -6.052 -12.615 1.00 52.44 65 GLU A CA 14
ATOM 16105 C C . GLU A 1 65 ? -6.874 -7.401 -12.037 1.00 31.11 65 GLU A C 14
ATOM 16106 O O . GLU A 1 65 ? -6.150 -7.455 -11.039 1.00 50.23 65 GLU A O 14
ATOM 16118 N N . HIS A 1 66 ? -7.291 -8.484 -12.682 1.00 10.20 66 HIS A N 14
ATOM 16119 C CA . HIS A 1 66 ? -7.123 -9.839 -12.136 1.00 53.01 66 HIS A CA 14
ATOM 16120 C C . HIS A 1 66 ? -6.005 -10.629 -12.839 1.00 1.02 66 HIS A C 14
ATOM 16121 O O . HIS A 1 66 ? -5.849 -10.547 -14.054 1.00 53.41 66 HIS A O 14
ATOM 16136 N N . HIS A 1 67 ? -5.248 -11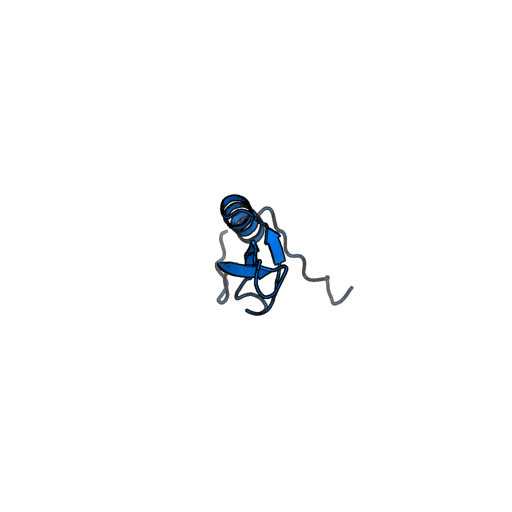.401 -12.049 1.00 24.02 67 HIS A N 14
ATOM 16137 C CA . HIS A 1 67 ? -4.177 -12.281 -12.558 1.00 0.41 67 HIS A CA 14
ATOM 16138 C C . HIS A 1 67 ? -3.196 -11.565 -13.513 1.00 31.35 67 HIS A C 14
ATOM 16139 O O . HIS A 1 67 ? -3.450 -11.463 -14.716 1.00 4.23 67 HIS A O 14
ATOM 16154 N N . HIS A 1 68 ? -2.071 -11.083 -12.983 1.00 33.32 68 HIS A N 14
ATOM 16155 C CA . HIS A 1 68 ? -1.039 -10.461 -13.825 1.00 41.42 68 HIS A CA 14
ATOM 16156 C C . HIS A 1 68 ? 0.322 -10.389 -13.117 1.00 5.32 68 HIS A C 14
ATOM 16157 O O . HIS A 1 68 ? 0.421 -10.579 -11.903 1.00 50.01 68 HIS A O 14
ATOM 16172 N N . HIS A 1 69 ? 1.361 -10.099 -13.895 1.00 41.42 69 HIS A N 14
ATOM 16173 C CA . HIS A 1 69 ? 2.733 -10.000 -13.390 1.00 24.43 69 HIS A CA 14
ATOM 16174 C C . HIS A 1 69 ? 2.864 -8.953 -12.265 1.00 14.05 69 HIS A C 14
ATOM 16175 O O . HIS A 1 69 ? 2.227 -7.900 -12.298 1.00 53.51 69 HIS A O 14
ATOM 16190 N N . HIS A 1 70 ? 3.683 -9.259 -11.260 1.00 74.50 70 HIS A N 14
ATOM 16191 C CA . HIS A 1 70 ? 3.972 -8.307 -10.177 1.00 5.42 70 HIS A CA 14
ATOM 16192 C C . HIS A 1 70 ? 4.950 -7.230 -10.667 1.00 52.54 70 HIS A C 14
ATOM 16193 O O . HIS A 1 70 ? 6.166 -7.421 -10.602 1.00 24.34 70 HIS A O 14
ATOM 16208 N N . HIS A 1 71 ? 4.415 -6.120 -11.184 1.00 63.40 71 HIS A N 14
ATOM 16209 C CA . HIS A 1 71 ? 5.240 -5.021 -11.714 1.00 1.41 71 HIS A CA 14
ATOM 16210 C C . HIS A 1 71 ? 6.058 -5.471 -12.951 1.00 24.31 71 HIS A C 14
ATOM 16211 O O . HIS A 1 71 ? 7.251 -5.817 -12.807 1.00 38.39 71 HIS A O 14
ATOM 16227 N N . MET A 1 1 ? -31.861 -17.905 -6.683 1.00 0.00 1 MET A N 15
ATOM 16228 C CA . MET A 1 1 ? -31.653 -16.744 -5.773 1.00 52.33 1 MET A CA 15
ATOM 16229 C C . MET A 1 1 ? -30.302 -16.824 -5.028 1.00 14.25 1 MET A C 15
ATOM 16230 O O . MET A 1 1 ? -30.239 -17.225 -3.867 1.00 43.25 1 MET A O 15
ATOM 16246 N N . PRO A 1 2 ? -29.189 -16.491 -5.714 1.00 42.32 2 PRO A N 15
ATOM 16247 C CA . PRO A 1 2 ? -27.851 -16.427 -5.118 1.00 71.24 2 PRO A CA 15
ATOM 16248 C C . PRO A 1 2 ? -27.351 -14.980 -4.903 1.00 15.04 2 PRO A C 15
ATOM 16249 O O . PRO A 1 2 ? -26.241 -14.635 -5.308 1.00 45.43 2 PRO A O 15
ATOM 16260 N N . THR A 1 3 ? -28.151 -14.141 -4.238 1.00 4.04 3 THR A N 15
ATOM 16261 C CA . THR A 1 3 ? -27.816 -12.713 -4.089 1.00 41.25 3 THR A CA 15
ATOM 16262 C C . THR A 1 3 ? -26.810 -12.452 -2.952 1.00 64.40 3 THR A C 15
ATOM 16263 O O . THR A 1 3 ? -27.085 -11.676 -2.035 1.00 34.24 3 THR A O 15
ATOM 16274 N N . LYS A 1 4 ? -25.663 -13.137 -3.017 1.00 22.33 4 LYS A N 15
ATOM 16275 C CA . LYS A 1 4 ? -24.499 -12.881 -2.144 1.00 54.34 4 LYS A CA 15
ATOM 16276 C C . LYS A 1 4 ? -23.469 -14.014 -2.307 1.00 22.22 4 LYS A C 15
ATOM 16277 O O . LYS A 1 4 ? -23.550 -15.041 -1.628 1.00 5.12 4 LYS A O 15
ATOM 16296 N N . PRO A 1 5 ? -22.505 -13.855 -3.231 1.00 33.31 5 PRO A N 15
ATOM 16297 C CA . PRO A 1 5 ? -21.531 -14.911 -3.556 1.00 3.34 5 PRO A CA 15
ATOM 16298 C C . PRO A 1 5 ? -20.409 -15.061 -2.510 1.00 52.05 5 PRO A C 15
ATOM 16299 O O . PRO A 1 5 ? -20.124 -14.138 -1.741 1.00 71.20 5 PRO A O 15
ATOM 16310 N N . PRO A 1 6 ? -19.762 -16.245 -2.459 1.00 4.42 6 PRO A N 15
ATOM 16311 C CA . PRO A 1 6 ? -18.598 -16.481 -1.585 1.00 54.53 6 PRO A CA 15
ATOM 16312 C C . PRO A 1 6 ? -17.365 -15.658 -2.006 1.00 40.43 6 PRO A C 15
ATOM 16313 O O . PRO A 1 6 ? -17.438 -14.841 -2.928 1.00 52.23 6 PRO A O 15
ATOM 16324 N N . TYR A 1 7 ? -16.237 -15.895 -1.329 1.00 3.25 7 TYR A N 15
ATOM 16325 C CA . TYR A 1 7 ? -14.979 -15.179 -1.608 1.00 42.33 7 TYR A CA 15
ATOM 16326 C C . TYR A 1 7 ? -15.070 -13.695 -1.195 1.00 23.22 7 TYR A C 15
ATOM 16327 O O . TYR A 1 7 ? -15.571 -12.853 -1.947 1.00 15.53 7 TYR A O 15
ATOM 16345 N N . PRO A 1 8 ? -14.609 -13.360 0.024 1.00 63.11 8 PRO A N 15
ATOM 16346 C CA . PRO A 1 8 ? -14.580 -11.971 0.504 1.00 53.13 8 PRO A CA 15
ATOM 16347 C C . PRO A 1 8 ? -13.346 -11.193 0.004 1.00 14.41 8 PRO A C 15
ATOM 16348 O O . PRO A 1 8 ? -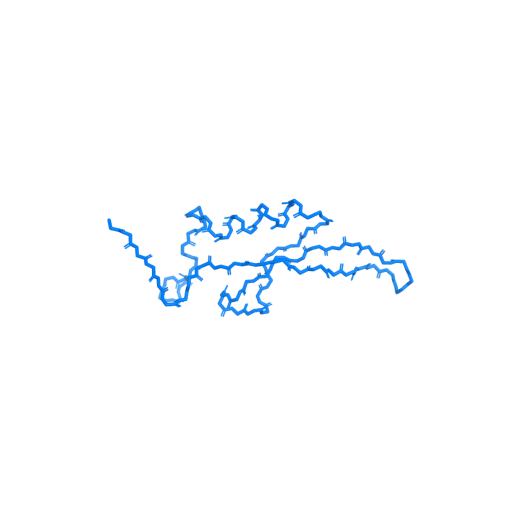12.395 -11.779 -0.515 1.00 4.50 8 PRO A O 15
ATOM 16359 N N . ARG A 1 9 ? -13.365 -9.872 0.178 1.00 13.43 9 ARG A N 15
ATOM 16360 C CA . ARG A 1 9 ? -12.231 -9.024 -0.207 1.00 63.33 9 ARG A CA 15
ATOM 16361 C C . ARG A 1 9 ? -11.847 -8.073 0.936 1.00 31.22 9 ARG A C 15
ATOM 16362 O O . ARG A 1 9 ? -12.707 -7.436 1.541 1.00 70.25 9 ARG A O 15
ATOM 16383 N N . GLU A 1 10 ? -10.551 -7.998 1.229 1.00 22.04 10 GLU A N 15
ATOM 16384 C CA . GLU A 1 10 ? -10.034 -7.121 2.283 1.00 22.51 10 GLU A CA 15
ATOM 16385 C C . GLU A 1 10 ? -8.597 -6.681 1.961 1.00 21.55 10 GLU A C 15
ATOM 16386 O O . GLU A 1 10 ? -7.665 -7.488 1.996 1.00 2.10 10 GLU A O 15
ATOM 16398 N N . ALA A 1 11 ? -8.428 -5.407 1.620 1.00 65.42 11 ALA A N 15
ATOM 16399 C CA . ALA A 1 11 ? -7.103 -4.858 1.315 1.00 53.11 11 ALA A CA 15
ATOM 16400 C C . ALA A 1 11 ? -6.469 -4.233 2.567 1.00 13.24 11 ALA A C 15
ATOM 16401 O O . ALA A 1 11 ? -7.169 -3.803 3.482 1.00 74.13 11 ALA A O 15
ATOM 16408 N N . TYR A 1 12 ? -5.147 -4.184 2.615 1.00 72.41 12 TYR A N 15
ATOM 16409 C CA . TYR A 1 12 ? -4.444 -3.620 3.775 1.00 31.44 12 TYR A CA 15
ATOM 16410 C C . TYR A 1 12 ? -3.216 -2.806 3.349 1.00 20.52 12 TYR A C 15
ATOM 16411 O O . TYR A 1 12 ? -2.690 -2.974 2.248 1.00 35.03 12 TYR A O 15
ATOM 16429 N N . ILE A 1 13 ? -2.767 -1.923 4.236 1.00 12.31 13 ILE A N 15
ATOM 16430 C CA . ILE A 1 13 ? -1.614 -1.058 3.966 1.00 2.41 13 ILE A CA 15
ATOM 16431 C C . ILE A 1 13 ? -0.332 -1.605 4.621 1.00 2.21 13 ILE A C 15
ATOM 16432 O O . ILE A 1 13 ? -0.360 -2.075 5.758 1.00 12.14 13 ILE A O 15
ATOM 16448 N N . VAL A 1 14 ? 0.784 -1.549 3.891 1.00 75.43 14 VAL A N 15
ATOM 16449 C CA . VAL A 1 14 ? 2.093 -1.967 4.415 1.00 62.20 14 VAL A CA 15
ATOM 16450 C C . VAL A 1 14 ? 3.092 -0.795 4.387 1.00 4.42 14 VAL A C 15
ATOM 16451 O O . VAL A 1 14 ? 3.373 -0.239 3.327 1.00 74.04 14 VAL A O 15
ATOM 16464 N N . THR A 1 15 ? 3.630 -0.428 5.546 1.00 3.30 15 THR A N 15
ATOM 16465 C CA . THR A 1 15 ? 4.577 0.695 5.637 1.00 25.13 15 THR A CA 15
ATOM 16466 C C . THR A 1 15 ? 6.028 0.262 5.376 1.00 45.35 15 THR A C 15
ATOM 16467 O O . THR A 1 15 ? 6.625 -0.467 6.167 1.00 34.11 15 THR A O 15
ATOM 16478 N N . ILE A 1 16 ? 6.593 0.729 4.260 1.00 71.40 16 ILE A N 15
ATOM 16479 C CA . ILE A 1 16 ? 8.004 0.487 3.935 1.00 0.10 16 ILE A CA 15
ATOM 16480 C C . ILE A 1 16 ? 8.794 1.804 3.952 1.00 43.02 16 ILE A C 15
ATOM 16481 O O . ILE A 1 16 ? 8.220 2.881 4.141 1.00 51.03 16 ILE A O 15
ATOM 16497 N N . GLU A 1 17 ? 10.108 1.721 3.757 1.00 74.31 17 GLU A N 15
ATOM 16498 C CA . GLU A 1 17 ? 10.967 2.913 3.747 1.00 22.41 17 GLU A CA 15
ATOM 16499 C C . GLU A 1 17 ? 12.019 2.838 2.629 1.00 65.45 17 GLU A C 15
ATOM 16500 O O . GLU A 1 17 ? 12.733 1.845 2.493 1.00 4.44 17 GLU A O 15
ATOM 16512 N N . LYS A 1 18 ? 12.100 3.889 1.818 1.00 4.45 18 LYS A N 15
ATOM 16513 C CA . LYS A 1 18 ? 13.058 3.939 0.700 1.00 45.14 18 LYS A CA 15
ATOM 16514 C C . LYS A 1 18 ? 14.100 5.056 0.897 1.00 51.53 18 LYS A C 15
ATOM 16515 O O . LYS A 1 18 ? 13.872 5.997 1.653 1.00 51.54 18 LYS A O 15
ATOM 16534 N N . GLY A 1 19 ? 15.235 4.949 0.201 1.00 42.53 19 GLY A N 15
ATOM 16535 C CA . GLY A 1 19 ? 16.281 5.970 0.290 1.00 63.15 19 GLY A CA 15
ATOM 16536 C C . GLY A 1 19 ? 17.444 5.586 1.208 1.00 33.40 19 GLY A C 15
ATOM 16537 O O . GLY A 1 19 ? 17.727 4.403 1.415 1.00 23.30 19 GLY A O 15
ATOM 16541 N N . LYS A 1 20 ? 18.119 6.594 1.759 1.00 32.22 20 LYS A N 15
ATOM 16542 C CA . LYS A 1 20 ? 19.306 6.379 2.596 1.00 52.23 20 LYS A CA 15
ATOM 16543 C C . LYS A 1 20 ? 18.914 5.971 4.028 1.00 60.43 20 LYS A C 15
ATOM 16544 O O . LYS A 1 20 ? 17.820 6.286 4.481 1.00 73.44 20 LYS A O 15
ATOM 16563 N N . PRO A 1 21 ? 19.804 5.267 4.764 1.00 31.14 21 PRO A N 15
ATOM 16564 C CA . PRO A 1 21 ? 19.524 4.837 6.151 1.00 70.03 21 PRO A CA 15
ATOM 16565 C C . PRO A 1 21 ? 19.083 5.999 7.065 1.00 3.25 21 PRO A C 15
ATOM 16566 O O . PRO A 1 21 ? 18.221 5.834 7.935 1.00 1.22 21 PRO A O 15
ATOM 16577 N N . GLY A 1 22 ? 19.689 7.167 6.870 1.00 22.44 22 GLY A N 15
ATOM 16578 C CA . GLY A 1 22 ? 19.291 8.356 7.615 1.00 74.14 22 GLY A CA 15
ATOM 16579 C C . GLY A 1 22 ? 18.109 9.081 6.976 1.00 53.43 22 GLY A C 15
ATOM 16580 O O . GLY A 1 22 ? 17.147 9.443 7.656 1.00 62.51 22 GLY A O 15
ATOM 16584 N N . GLN A 1 23 ? 18.189 9.307 5.665 1.00 11.35 23 GLN A N 15
ATOM 16585 C CA . GLN A 1 23 ? 17.110 9.968 4.922 1.00 23.54 23 GLN A CA 15
ATOM 16586 C C . GLN A 1 23 ? 16.223 8.952 4.184 1.00 24.12 23 GLN A C 15
ATOM 16587 O O . GLN A 1 23 ? 16.427 8.665 3.001 1.00 42.11 23 GLN A O 15
ATOM 16601 N N . THR A 1 24 ? 15.262 8.389 4.910 1.00 33.05 24 THR A N 15
ATOM 16602 C CA . THR A 1 24 ? 14.275 7.472 4.326 1.00 50.02 24 THR A CA 15
ATOM 16603 C C . THR A 1 24 ? 12.949 8.184 4.040 1.00 22.00 24 THR A C 15
ATOM 16604 O O . THR A 1 24 ? 12.633 9.209 4.647 1.00 32.41 24 THR A O 15
ATOM 16615 N N . VAL A 1 25 ? 12.186 7.641 3.100 1.00 23.50 25 VAL A N 15
ATOM 16616 C CA . VAL A 1 25 ? 10.841 8.135 2.793 1.00 4.34 25 VAL A CA 15
ATOM 16617 C C . VAL A 1 25 ? 9.794 7.047 3.088 1.00 23.33 25 VAL A C 15
ATOM 16618 O O . VAL A 1 25 ? 9.931 5.906 2.629 1.00 51.44 25 VAL A O 15
ATOM 16631 N N . THR A 1 26 ? 8.767 7.392 3.864 1.00 62.22 26 THR A N 15
ATOM 16632 C CA . THR A 1 26 ? 7.709 6.434 4.214 1.00 34.03 26 THR A CA 15
ATOM 16633 C C . THR A 1 26 ? 6.770 6.179 3.030 1.00 31.40 26 THR A C 15
ATOM 16634 O O . THR A 1 26 ? 6.068 7.081 2.579 1.00 23.42 26 THR A O 15
ATOM 16645 N N . TRP A 1 27 ? 6.763 4.946 2.534 1.00 60.25 27 TRP A N 15
ATOM 16646 C CA . TRP A 1 27 ? 5.870 4.559 1.436 1.00 35.12 27 TRP A CA 15
ATOM 16647 C C . TRP A 1 27 ? 4.826 3.540 1.902 1.00 65.21 27 TRP A C 15
ATOM 16648 O O . TRP A 1 27 ? 5.155 2.539 2.543 1.00 2.44 27 TRP A O 15
ATOM 16669 N N . TYR A 1 28 ? 3.566 3.803 1.575 1.00 14.02 28 TYR A N 15
ATOM 16670 C CA . TYR A 1 28 ? 2.465 2.924 1.966 1.00 14.24 28 TYR A CA 15
ATOM 16671 C C . TYR A 1 28 ? 2.038 2.028 0.792 1.00 22.50 28 TYR A C 15
ATOM 16672 O O . TYR A 1 28 ? 1.526 2.512 -0.219 1.00 74.01 28 TYR A O 15
ATOM 16690 N N . GLN A 1 29 ? 2.246 0.721 0.932 1.00 31.24 29 GLN A N 15
ATOM 16691 C CA . GLN A 1 29 ? 1.881 -0.236 -0.118 1.00 33.02 29 GLN A CA 15
ATOM 16692 C C . GLN A 1 29 ? 0.507 -0.865 0.143 1.00 13.54 29 GLN A C 15
ATOM 16693 O O . GLN A 1 29 ? 0.292 -1.508 1.168 1.00 75.15 29 GLN A O 15
ATOM 16707 N N . LEU A 1 30 ? -0.418 -0.683 -0.792 1.00 12.13 30 LEU A N 15
ATOM 16708 C CA . LEU A 1 30 ? -1.732 -1.321 -0.704 1.00 54.41 30 LEU A CA 15
ATOM 16709 C C . LEU A 1 30 ? -1.663 -2.758 -1.244 1.00 11.30 30 LEU A C 15
ATOM 16710 O O . LEU A 1 30 ? -1.526 -2.972 -2.451 1.00 22.42 30 LEU A O 15
ATOM 16726 N N . ARG A 1 31 ? -1.731 -3.739 -0.344 1.00 64.12 31 ARG A N 15
ATOM 16727 C CA . ARG A 1 31 ? -1.636 -5.154 -0.727 1.00 13.43 31 ARG A CA 15
ATOM 16728 C C . ARG A 1 31 ? -2.889 -5.943 -0.312 1.00 62.40 31 ARG A C 15
ATOM 16729 O O . ARG A 1 31 ? -3.710 -5.468 0.474 1.00 53.25 31 ARG A O 15
ATOM 16750 N N . ALA A 1 32 ? -3.024 -7.150 -0.857 1.00 11.53 32 ALA A N 15
ATOM 16751 C CA . ALA A 1 32 ? -4.145 -8.042 -0.532 1.00 23.02 32 ALA A CA 15
ATOM 16752 C C . ALA A 1 32 ? -3.671 -9.495 -0.385 1.00 64.31 32 ALA A C 15
ATOM 16753 O O . ALA A 1 32 ? -2.612 -9.868 -0.894 1.00 72.20 32 ALA A O 15
ATOM 16760 N N . ASP A 1 33 ? -4.457 -10.309 0.319 1.00 71.32 33 ASP A N 15
ATOM 16761 C CA . ASP A 1 33 ? -4.112 -11.719 0.544 1.00 33.22 33 ASP A CA 15
ATOM 16762 C C . ASP A 1 33 ? -4.474 -12.594 -0.670 1.00 11.31 33 ASP A C 15
ATOM 16763 O O . ASP A 1 33 ? -3.931 -13.688 -0.842 1.00 24.21 33 ASP A O 15
ATOM 16772 N N . HIS A 1 34 ? -5.397 -12.114 -1.501 1.00 41.41 34 HIS A N 15
ATOM 16773 C CA . HIS A 1 34 ? -5.875 -12.880 -2.661 1.00 54.42 34 HIS A CA 15
ATOM 16774 C C . HIS A 1 34 ? -5.439 -12.229 -3.989 1.00 60.40 34 HIS A C 15
ATOM 16775 O O . HIS A 1 34 ? -5.379 -11.006 -4.092 1.00 0.40 34 HIS A O 15
ATOM 16790 N N . PRO A 1 35 ? -5.118 -13.034 -5.030 1.00 63.32 35 PRO A N 15
ATOM 16791 C CA . PRO A 1 35 ? -5.072 -14.509 -4.945 1.00 5.31 35 PRO A CA 15
ATOM 16792 C C . PRO A 1 35 ? -3.833 -15.030 -4.190 1.00 23.32 35 PRO A C 15
ATOM 16793 O O . PRO A 1 35 ? -3.871 -16.099 -3.579 1.00 21.33 35 PRO A O 15
ATOM 16804 N N . LYS A 1 36 ? -2.743 -14.266 -4.234 1.00 32.32 36 LYS A N 15
ATOM 16805 C CA . LYS A 1 36 ? -1.519 -14.596 -3.491 1.00 15.13 36 LYS A CA 15
ATOM 16806 C C . LYS A 1 36 ? -1.005 -13.374 -2.706 1.00 51.44 36 LYS A C 15
ATOM 16807 O O . LYS A 1 36 ? -1.353 -12.238 -3.025 1.00 30.35 36 LYS A O 15
ATOM 16826 N N . PRO A 1 37 ? -0.157 -13.588 -1.676 1.00 21.32 37 PRO A N 15
ATOM 16827 C CA . PRO A 1 37 ? 0.438 -12.485 -0.893 1.00 61.11 37 PRO A CA 15
ATOM 16828 C C . PRO A 1 37 ? 1.317 -11.543 -1.742 1.00 23.44 37 PRO A C 15
ATOM 16829 O O . PRO A 1 37 ? 1.783 -10.505 -1.260 1.00 13.23 37 PRO A O 15
ATOM 16840 N N . ASP A 1 38 ? 1.544 -11.915 -3.006 1.00 64.10 38 ASP A N 15
ATOM 16841 C CA . ASP A 1 38 ? 2.295 -11.079 -3.949 1.00 52.25 38 ASP A CA 15
ATOM 16842 C C . ASP A 1 38 ? 1.429 -9.926 -4.492 1.00 24.32 38 ASP A C 15
ATOM 16843 O O . ASP A 1 38 ? 1.923 -9.054 -5.213 1.00 72.41 38 ASP A O 15
ATOM 16852 N N . SER A 1 39 ? 0.138 -9.942 -4.161 1.00 74.22 39 SER A N 15
ATOM 16853 C CA . SER A 1 39 ? -0.814 -8.951 -4.683 1.00 1.43 39 SER A CA 15
ATOM 16854 C C . SER A 1 39 ? -0.512 -7.529 -4.190 1.00 23.21 39 SER A C 15
ATOM 16855 O O . SER A 1 39 ? -0.968 -7.117 -3.122 1.00 63.31 39 SER A O 15
ATOM 16863 N N . LEU A 1 40 ? 0.273 -6.793 -4.973 1.00 63.42 40 LEU A N 15
ATOM 16864 C CA . LEU A 1 40 ? 0.518 -5.370 -4.719 1.00 71.12 40 LEU A CA 15
ATOM 16865 C C . LEU A 1 40 ? -0.365 -4.514 -5.637 1.00 2.21 40 LEU A C 15
ATOM 16866 O O . LEU A 1 40 ? -0.107 -4.402 -6.838 1.00 73.32 40 LEU A O 15
ATOM 16882 N N . ILE A 1 41 ? -1.414 -3.926 -5.068 1.00 1.23 41 ILE A N 15
ATOM 16883 C CA . ILE A 1 41 ? -2.390 -3.152 -5.849 1.00 34.23 41 ILE A CA 15
ATOM 16884 C C . ILE A 1 41 ? -1.790 -1.827 -6.340 1.00 25.31 41 ILE A C 15
ATOM 16885 O O . ILE A 1 41 ? -1.812 -1.527 -7.536 1.00 33.42 41 ILE A O 15
ATOM 16901 N N . SER A 1 42 ? -1.251 -1.044 -5.410 1.00 23.12 42 SER A N 15
ATOM 16902 C CA . SER A 1 42 ? -0.647 0.255 -5.740 1.00 62.12 42 SER A CA 15
ATOM 16903 C C . SER A 1 42 ? 0.122 0.834 -4.546 1.00 53.24 42 SER A C 15
ATOM 16904 O O . SER A 1 42 ? -0.220 0.589 -3.387 1.00 43.41 42 SER A O 15
ATOM 16912 N N . GLU A 1 43 ? 1.167 1.603 -4.836 1.00 42.23 43 GLU A N 15
ATOM 16913 C CA . GLU A 1 43 ? 1.965 2.260 -3.797 1.00 21.03 43 GLU A CA 15
ATOM 16914 C C . GLU A 1 43 ? 1.569 3.738 -3.658 1.00 55.53 43 GLU A C 15
ATOM 16915 O O . GLU A 1 43 ? 1.297 4.415 -4.650 1.00 24.12 43 GLU A O 15
ATOM 16927 N N . HIS A 1 44 ? 1.522 4.236 -2.424 1.00 4.12 44 HIS A N 15
ATOM 16928 C CA . HIS A 1 44 ? 1.118 5.624 -2.162 1.00 33.43 44 HIS A CA 15
ATOM 16929 C C . HIS A 1 44 ? 2.037 6.283 -1.119 1.00 50.11 44 HIS A C 15
ATOM 16930 O O . HIS A 1 44 ? 2.361 5.676 -0.101 1.00 72.05 44 HIS A O 15
ATOM 16945 N N . PRO A 1 45 ? 2.469 7.537 -1.351 1.00 3.32 45 PRO A N 15
ATOM 16946 C CA . PRO A 1 45 ? 3.362 8.255 -0.421 1.00 21.23 45 PRO A CA 15
ATOM 16947 C C . PRO A 1 45 ? 2.646 8.782 0.838 1.00 43.54 45 PRO A C 15
ATOM 16948 O O . PRO A 1 45 ? 3.286 9.324 1.737 1.00 52.02 45 PRO A O 15
ATOM 16959 N N . THR A 1 46 ? 1.318 8.637 0.888 1.00 11.52 46 THR A N 15
ATOM 16960 C CA . THR A 1 46 ? 0.528 9.054 2.063 1.00 41.31 46 THR A CA 15
ATOM 16961 C C . THR A 1 46 ? -0.520 7.997 2.435 1.00 35.42 46 THR A C 15
ATOM 16962 O O . THR A 1 46 ? -0.966 7.219 1.586 1.00 33.53 46 THR A O 15
ATOM 16973 N N . ALA A 1 47 ? -0.923 7.987 3.705 1.00 61.04 47 ALA A N 15
ATOM 16974 C CA . ALA A 1 47 ? -1.937 7.046 4.192 1.00 14.40 47 ALA A CA 15
ATOM 16975 C C . ALA A 1 47 ? -3.315 7.321 3.568 1.00 74.22 47 ALA A C 15
ATOM 16976 O O . ALA A 1 47 ? -4.030 6.390 3.203 1.00 61.34 47 ALA A O 15
ATOM 16983 N N . GLN A 1 48 ? -3.682 8.597 3.445 1.00 34.53 48 GLN A N 15
ATOM 16984 C CA . GLN A 1 48 ? -4.954 8.984 2.817 1.00 25.22 48 GLN A CA 15
ATOM 16985 C C . GLN A 1 48 ? -5.068 8.424 1.389 1.00 54.53 48 GLN A C 15
ATOM 16986 O O . GLN A 1 48 ? -6.061 7.781 1.050 1.00 15.25 48 GLN A O 15
ATOM 17000 N N . GLU A 1 49 ? -4.051 8.661 0.560 1.00 62.42 49 GLU A N 15
ATOM 17001 C CA . GLU A 1 49 ? -4.052 8.154 -0.821 1.00 5.34 49 GLU A CA 15
ATOM 17002 C C . GLU A 1 49 ? -4.104 6.613 -0.866 1.00 22.20 49 GLU A C 15
ATOM 17003 O O . GLU A 1 49 ? -4.632 6.024 -1.812 1.00 3.31 49 GLU A O 15
ATOM 17015 N N . ALA A 1 50 ? -3.559 5.966 0.163 1.00 51.11 50 ALA A N 15
ATOM 17016 C CA . ALA A 1 50 ? -3.622 4.503 0.276 1.00 63.24 50 ALA A CA 15
ATOM 17017 C C . ALA A 1 50 ? -5.035 4.028 0.662 1.00 40.23 50 ALA A C 15
ATOM 17018 O O . ALA A 1 50 ? -5.582 3.110 0.051 1.00 72.32 50 ALA A O 15
ATOM 17025 N N . MET A 1 51 ? -5.620 4.667 1.674 1.00 34.40 51 MET A N 15
ATOM 17026 C CA . MET A 1 51 ? -6.978 4.336 2.130 1.00 61.23 51 MET A CA 15
ATOM 17027 C C . MET A 1 51 ? -8.028 4.668 1.057 1.00 44.14 51 MET A C 15
ATOM 17028 O O . MET A 1 51 ? -9.024 3.957 0.901 1.00 55.34 51 MET A O 15
ATOM 17042 N N . ASP A 1 52 ? -7.798 5.754 0.325 1.00 11.12 52 ASP A N 15
ATOM 17043 C CA . ASP A 1 52 ? -8.676 6.153 -0.778 1.00 31.30 52 ASP A CA 15
ATOM 17044 C C . ASP A 1 52 ? -8.720 5.053 -1.852 1.00 51.52 52 ASP A C 15
ATOM 17045 O O . ASP A 1 52 ? -9.791 4.620 -2.283 1.00 1.05 52 ASP A O 15
ATOM 17054 N N . ALA A 1 53 ? -7.539 4.598 -2.264 1.00 13.13 53 ALA A N 15
ATOM 17055 C CA . ALA A 1 53 ? -7.420 3.504 -3.230 1.00 21.44 53 ALA A CA 15
ATOM 17056 C C . ALA A 1 53 ? -8.005 2.193 -2.681 1.00 2.34 53 ALA A C 15
ATOM 17057 O O . ALA A 1 53 ? -8.642 1.436 -3.411 1.00 1.13 53 ALA A O 15
ATOM 17064 N N . LYS A 1 54 ? -7.778 1.932 -1.394 1.00 51.55 54 LYS A N 15
ATOM 17065 C CA . LYS A 1 54 ? -8.313 0.735 -0.727 1.00 72.14 54 LYS A CA 15
ATOM 17066 C C . LYS A 1 54 ? -9.838 0.629 -0.884 1.00 4.31 54 LYS A C 15
ATOM 17067 O O . LYS A 1 54 ? -10.361 -0.423 -1.261 1.00 70.32 54 LYS A O 15
ATOM 17086 N N . LYS A 1 55 ? -10.545 1.722 -0.611 1.00 41.15 55 LYS A N 15
ATOM 17087 C CA . LYS A 1 55 ? -12.004 1.758 -0.774 1.00 50.04 55 LYS A CA 15
ATOM 17088 C C . LYS A 1 55 ? -12.407 1.512 -2.238 1.00 63.44 55 LYS A C 15
ATOM 17089 O O . LYS A 1 55 ? -13.267 0.683 -2.531 1.00 32.22 55 LYS A O 15
ATOM 17108 N N . ARG A 1 56 ? -11.758 2.235 -3.151 1.00 11.12 56 ARG A N 15
ATOM 17109 C CA . ARG A 1 56 ? -12.042 2.137 -4.590 1.00 33.54 56 ARG A CA 15
ATOM 17110 C C . ARG A 1 56 ? -11.679 0.751 -5.156 1.00 40.44 56 ARG A C 15
ATOM 17111 O O . ARG A 1 56 ? -12.249 0.309 -6.154 1.00 12.42 56 ARG A O 15
ATOM 17132 N N . TYR A 1 57 ? -10.731 0.073 -4.512 1.00 42.55 57 TYR A N 15
ATOM 17133 C CA . TYR A 1 57 ? -10.343 -1.293 -4.894 1.00 63.24 57 TYR A CA 15
ATOM 17134 C C . TYR A 1 57 ? -11.443 -2.306 -4.532 1.00 60.41 57 TYR A C 15
ATOM 17135 O O . TYR A 1 57 ? -11.812 -3.161 -5.344 1.00 73.15 57 TYR A O 15
ATOM 17153 N N . GLU A 1 58 ? -11.958 -2.207 -3.307 1.00 63.25 58 GLU A N 15
ATOM 17154 C CA . GLU A 1 58 ? -12.991 -3.131 -2.816 1.00 42.15 58 GLU A CA 15
ATOM 17155 C C . GLU A 1 58 ? -14.401 -2.742 -3.295 1.00 12.21 58 GLU A C 15
ATOM 17156 O O . GLU A 1 58 ? -15.307 -3.580 -3.335 1.00 3.11 58 GLU A O 15
ATOM 17168 N N . ASP A 1 59 ? -14.585 -1.477 -3.666 1.00 33.32 59 ASP A N 15
ATOM 17169 C CA . ASP A 1 59 ? -15.854 -1.014 -4.238 1.00 32.43 59 ASP A CA 15
ATOM 17170 C C . ASP A 1 59 ? -15.642 -0.397 -5.637 1.00 52.40 59 ASP A C 15
ATOM 17171 O O . ASP A 1 59 ? -15.597 0.828 -5.787 1.00 51.12 59 ASP A O 15
ATOM 17180 N N . PRO A 1 60 ? -15.488 -1.234 -6.684 1.00 15.41 60 PRO A N 15
ATOM 17181 C CA . PRO A 1 60 ? -15.305 -0.754 -8.060 1.00 61.23 60 PRO A CA 15
ATOM 17182 C C . PRO A 1 60 ? -16.613 -0.248 -8.693 1.00 62.22 60 PRO A C 15
ATOM 17183 O O . PRO A 1 60 ? -17.359 -1.013 -9.313 1.00 41.54 60 PRO A O 15
ATOM 17194 N N . ASP A 1 61 ? -16.915 1.031 -8.495 1.00 43.21 61 ASP A N 15
ATOM 17195 C CA . ASP A 1 61 ? -18.099 1.654 -9.100 1.00 35.53 61 ASP A CA 15
ATOM 17196 C C . ASP A 1 61 ? -17.774 2.259 -10.476 1.00 55.43 61 ASP A C 15
ATOM 17197 O O . ASP A 1 61 ? -18.657 2.427 -11.315 1.00 33.25 61 ASP A O 15
ATOM 17206 N N . LYS A 1 62 ? -16.501 2.580 -10.700 1.00 73.24 62 LYS A N 15
ATOM 17207 C CA . LYS A 1 62 ? -16.065 3.189 -11.965 1.00 31.24 62 LYS A CA 15
ATOM 17208 C C . LYS A 1 62 ? -16.032 2.159 -13.111 1.00 22.54 62 LYS A C 15
ATOM 17209 O O . LYS A 1 62 ? -16.189 0.956 -12.886 1.00 64.04 62 LYS A O 15
ATOM 17228 N N . GLU A 1 63 ? -15.833 2.634 -14.340 1.00 4.13 63 GLU A N 15
ATOM 17229 C CA . GLU A 1 63 ? -15.820 1.756 -15.519 1.00 12.25 63 GLU A CA 15
ATOM 17230 C C . GLU A 1 63 ? -14.534 0.925 -15.628 1.00 71.21 63 GLU A C 15
ATOM 17231 O O . GLU A 1 63 ? -13.464 1.330 -15.166 1.00 71.45 63 GLU A O 15
ATOM 17243 N N . LEU A 1 64 ? -14.656 -0.240 -16.259 1.00 54.31 64 LEU A N 15
ATOM 17244 C CA . LEU A 1 64 ? -13.527 -1.155 -16.449 1.00 60.15 64 LEU A CA 15
ATOM 17245 C C . LEU A 1 64 ? -12.588 -0.653 -17.560 1.00 70.04 64 LEU A C 15
ATOM 17246 O O . LEU A 1 64 ? -13.025 0.018 -18.498 1.00 50.51 64 LEU A O 15
ATOM 17262 N N . GLU A 1 65 ? -11.298 -0.974 -17.450 1.00 4.34 65 GLU A N 15
ATOM 17263 C CA . GLU A 1 65 ? -10.317 -0.578 -18.469 1.00 73.20 65 GLU A CA 15
ATOM 17264 C C . GLU A 1 65 ? -10.463 -1.412 -19.757 1.00 53.04 65 GLU A C 15
ATOM 17265 O O . GLU A 1 65 ? -11.315 -2.299 -19.851 1.00 53.33 65 GLU A O 15
ATOM 17277 N N . HIS A 1 66 ? -9.630 -1.119 -20.752 1.00 73.03 66 HIS A N 15
ATOM 17278 C CA . HIS A 1 66 ? -9.663 -1.843 -22.027 1.00 41.53 66 HIS A CA 15
ATOM 17279 C C . HIS A 1 66 ? -8.322 -2.544 -22.303 1.00 50.54 66 HIS A C 15
ATOM 17280 O O . HIS A 1 66 ? -7.268 -2.070 -21.875 1.00 53.10 66 HIS A O 15
ATOM 17295 N N . HIS A 1 67 ? -8.382 -3.681 -23.009 1.00 62.41 67 HIS A N 15
ATOM 17296 C CA . HIS A 1 67 ? -7.193 -4.469 -23.387 1.00 64.44 67 HIS A CA 15
ATOM 17297 C C . HIS A 1 67 ? -6.537 -5.188 -22.186 1.00 62.31 67 HIS A C 15
ATOM 17298 O O . HIS A 1 67 ? -6.096 -6.333 -22.313 1.00 52.13 67 HIS A O 15
ATOM 17313 N N . HIS A 1 68 ? -6.461 -4.521 -21.030 1.00 71.32 68 HIS A N 15
ATOM 17314 C CA . HIS A 1 68 ? -5.931 -5.142 -19.809 1.00 73.30 68 HIS A CA 15
ATOM 17315 C C . HIS A 1 68 ? -6.773 -6.367 -19.415 1.00 62.51 68 HIS A C 15
ATOM 17316 O O . HIS A 1 68 ? -7.865 -6.233 -18.864 1.00 42.21 68 HIS A O 15
ATOM 17331 N N . HIS A 1 69 ? -6.255 -7.556 -19.693 1.00 13.52 69 HIS A N 15
ATOM 17332 C CA . HIS A 1 69 ? -7.003 -8.801 -19.479 1.00 20.24 69 HIS A CA 15
ATOM 17333 C C . HIS A 1 69 ? -6.730 -9.407 -18.090 1.00 71.52 69 HIS A C 15
ATOM 17334 O O . HIS A 1 69 ? -6.827 -10.619 -17.895 1.00 60.43 69 HIS A O 15
ATOM 17349 N N . HIS A 1 70 ? -6.410 -8.550 -17.125 1.00 72.52 70 HIS A N 15
ATOM 17350 C CA . HIS A 1 70 ? -6.188 -8.978 -15.739 1.00 45.03 70 HIS A CA 15
ATOM 17351 C C . HIS A 1 70 ? -7.477 -9.526 -15.107 1.00 2.53 70 HIS A C 15
ATOM 17352 O O . HIS A 1 70 ? -8.561 -8.976 -15.304 1.00 54.35 70 HIS A O 15
ATOM 17367 N N . HIS A 1 71 ? -7.352 -10.610 -14.341 1.00 23.21 71 HIS A N 15
ATOM 17368 C CA . HIS A 1 71 ? -8.491 -11.178 -13.604 1.00 41.51 71 HIS A CA 15
ATOM 17369 C C . HIS A 1 71 ? -8.025 -11.968 -12.356 1.00 2.12 71 HIS A C 15
ATOM 17370 O O . HIS A 1 71 ? -7.988 -13.217 -12.397 1.00 37.10 71 HIS A O 15
ATOM 17386 N N . MET A 1 1 ? -33.480 -21.144 4.204 1.00 74.21 1 MET A N 16
ATOM 17387 C CA . MET A 1 1 ? -32.666 -19.994 3.721 1.00 15.00 1 MET A CA 16
ATOM 17388 C C . MET A 1 1 ? -31.538 -20.463 2.785 1.00 50.32 1 MET A C 16
ATOM 17389 O O . MET A 1 1 ? -30.872 -21.461 3.061 1.00 32.43 1 MET A O 16
ATOM 17405 N N . PRO A 1 2 ? -31.316 -19.761 1.655 1.00 74.44 2 PRO A N 16
ATOM 17406 C CA . PRO A 1 2 ? -30.216 -20.077 0.734 1.00 13.11 2 PRO A CA 16
ATOM 17407 C C . PRO A 1 2 ? -28.876 -19.463 1.183 1.00 2.13 2 PRO A C 16
ATOM 17408 O O . PRO A 1 2 ? -28.525 -18.342 0.804 1.00 43.31 2 PRO A O 16
ATOM 17419 N N . THR A 1 3 ? -28.136 -20.194 2.013 1.00 24.35 3 THR A N 16
ATOM 17420 C CA . THR A 1 3 ? -26.848 -19.709 2.528 1.00 4.21 3 THR A CA 16
ATOM 17421 C C . THR A 1 3 ? -25.737 -19.837 1.477 1.00 62.43 3 THR A C 16
ATOM 17422 O O . THR A 1 3 ? -25.119 -20.894 1.327 1.00 54.30 3 THR A O 16
ATOM 17433 N N . LYS A 1 4 ? -25.513 -18.760 0.729 1.00 21.24 4 LYS A N 16
ATOM 17434 C CA . LYS A 1 4 ? -24.428 -18.708 -0.258 1.00 20.32 4 LYS A CA 16
ATOM 17435 C C . LYS A 1 4 ? -23.831 -17.290 -0.307 1.00 21.41 4 LYS A C 16
ATOM 17436 O O . LYS A 1 4 ? -24.298 -16.432 -1.060 1.00 62.22 4 LYS A O 16
ATOM 17455 N N . PRO A 1 5 ? -22.811 -17.015 0.530 1.00 10.45 5 PRO A N 16
ATOM 17456 C CA . PRO A 1 5 ? -22.142 -15.707 0.569 1.00 31.45 5 PRO A CA 16
ATOM 17457 C C . PRO A 1 5 ? -21.111 -15.528 -0.564 1.00 2.14 5 PRO A C 16
ATOM 17458 O O . PRO A 1 5 ? -20.195 -16.343 -0.710 1.00 2.54 5 PRO A O 16
ATOM 17469 N N . PRO A 1 6 ? -21.247 -14.463 -1.386 1.00 34.21 6 PRO A N 16
ATOM 17470 C CA . PRO A 1 6 ? -20.265 -14.149 -2.440 1.00 22.21 6 PRO A CA 16
ATOM 17471 C C . PRO A 1 6 ? -18.896 -13.751 -1.857 1.00 53.50 6 PRO A C 16
ATOM 17472 O O . PRO A 1 6 ? -18.761 -13.548 -0.649 1.00 63.04 6 PRO A O 16
ATOM 17483 N N . TYR A 1 7 ? -17.886 -13.630 -2.714 1.00 61.11 7 TYR A N 16
ATOM 17484 C CA . TYR A 1 7 ? -16.522 -13.343 -2.254 1.00 61.41 7 TYR A CA 16
ATOM 17485 C C . TYR A 1 7 ? -16.317 -11.846 -1.939 1.00 15.20 7 TYR A C 16
ATOM 17486 O O . TYR A 1 7 ? -16.405 -10.998 -2.833 1.00 61.11 7 TYR A O 16
ATOM 17504 N N . PRO A 1 8 ? -16.050 -11.505 -0.661 1.00 13.05 8 PRO A N 16
ATOM 17505 C CA . PRO A 1 8 ? -15.672 -10.149 -0.260 1.00 51.11 8 PRO A CA 16
ATOM 17506 C C . PRO A 1 8 ? -14.144 -9.951 -0.273 1.00 34.15 8 PRO A C 16
ATOM 17507 O O . PRO A 1 8 ? -13.386 -10.836 0.136 1.00 32.14 8 PRO A O 16
ATOM 17518 N N . ARG A 1 9 ? -13.688 -8.794 -0.737 1.00 72.02 9 ARG A N 16
ATOM 17519 C CA . ARG A 1 9 ? -12.250 -8.535 -0.872 1.00 34.45 9 ARG A CA 16
ATOM 17520 C C . ARG A 1 9 ? -11.656 -7.840 0.366 1.00 75.32 9 ARG A C 16
ATOM 17521 O O . ARG A 1 9 ? -12.303 -7.003 1.000 1.00 21.51 9 ARG A O 16
ATOM 17542 N N . GLU A 1 10 ? -10.416 -8.202 0.692 1.00 43.45 10 GLU A N 16
ATOM 17543 C CA . GLU A 1 10 ? -9.692 -7.609 1.824 1.00 2.43 10 GLU A CA 16
ATOM 17544 C C . GLU A 1 10 ? -8.285 -7.161 1.399 1.00 12.04 10 GLU A C 16
ATOM 17545 O O . GLU A 1 10 ? -7.523 -7.936 0.814 1.00 23.11 10 GLU A O 16
ATOM 17557 N N . ALA A 1 11 ? -7.953 -5.907 1.698 1.00 64.05 11 ALA A N 16
ATOM 17558 C CA . ALA A 1 11 ? -6.633 -5.352 1.388 1.00 53.22 11 ALA A CA 16
ATOM 17559 C C . ALA A 1 11 ? -6.044 -4.636 2.612 1.00 45.52 11 ALA A C 16
ATOM 17560 O O . ALA A 1 11 ? -6.780 -4.169 3.480 1.00 3.10 11 ALA A O 16
ATOM 17567 N N . TYR A 1 12 ? -4.721 -4.541 2.681 1.00 21.14 12 TYR A N 16
ATOM 17568 C CA . TYR A 1 12 ? -4.052 -3.922 3.829 1.00 3.03 12 TYR A CA 16
ATOM 17569 C C . TYR A 1 12 ? -2.933 -2.964 3.393 1.00 52.30 12 TYR A C 16
ATOM 17570 O O . TYR A 1 12 ? -2.257 -3.185 2.383 1.00 55.20 12 TYR A O 16
ATOM 17588 N N . ILE A 1 13 ? -2.751 -1.895 4.166 1.00 41.04 13 ILE A N 16
ATOM 17589 C CA . ILE A 1 13 ? -1.763 -0.860 3.853 1.00 51.22 13 ILE A CA 16
ATOM 17590 C C . ILE A 1 13 ? -0.407 -1.164 4.509 1.00 42.40 13 ILE A C 16
ATOM 17591 O O . ILE A 1 13 ? -0.293 -1.205 5.737 1.00 32.25 13 ILE A O 16
ATOM 17607 N N . VAL A 1 14 ? 0.618 -1.365 3.689 1.00 22.12 14 VAL A N 16
ATOM 17608 C CA . VAL A 1 14 ? 1.964 -1.681 4.183 1.00 41.11 14 VAL A CA 16
ATOM 17609 C C . VAL A 1 14 ? 2.901 -0.476 4.053 1.00 32.32 14 VAL A C 16
ATOM 17610 O O . VAL A 1 14 ? 3.038 0.100 2.978 1.00 3.40 14 VAL A O 16
ATOM 17623 N N . THR A 1 15 ? 3.542 -0.097 5.152 1.00 53.35 15 THR A N 16
ATOM 17624 C CA . THR A 1 15 ? 4.492 1.020 5.140 1.00 45.15 15 THR A CA 16
ATOM 17625 C C . THR A 1 15 ? 5.928 0.526 4.915 1.00 50.20 15 THR A C 16
ATOM 17626 O O . THR A 1 15 ? 6.485 -0.195 5.747 1.00 25.30 15 THR A O 16
ATOM 17637 N N . ILE A 1 16 ? 6.527 0.921 3.792 1.00 52.24 16 ILE A N 16
ATOM 17638 C CA . ILE A 1 16 ? 7.896 0.504 3.453 1.00 31.42 16 ILE A CA 16
ATOM 17639 C C . ILE A 1 16 ? 8.877 1.686 3.505 1.00 62.34 16 ILE A C 16
ATOM 17640 O O . ILE A 1 16 ? 8.469 2.848 3.553 1.00 44.30 16 ILE A O 16
ATOM 17656 N N . GLU A 1 17 ? 10.172 1.378 3.483 1.00 30.22 17 GLU A N 16
ATOM 17657 C CA . GLU A 1 17 ? 11.224 2.396 3.585 1.00 64.40 17 GLU A CA 16
ATOM 17658 C C . GLU A 1 17 ? 12.067 2.477 2.300 1.00 51.51 17 GLU A C 16
ATOM 17659 O O . GLU A 1 17 ? 12.776 1.531 1.948 1.00 30.32 17 GLU A O 16
ATOM 17671 N N . LYS A 1 18 ? 12.001 3.609 1.603 1.00 45.42 18 LYS A N 16
ATOM 17672 C CA . LYS A 1 18 ? 12.848 3.845 0.420 1.00 53.23 18 LYS A CA 16
ATOM 17673 C C . LYS A 1 18 ? 13.927 4.896 0.726 1.00 64.40 18 LYS A C 16
ATOM 17674 O O . LYS A 1 18 ? 13.834 5.612 1.722 1.00 33.20 18 LYS A O 16
ATOM 17693 N N . GLY A 1 19 ? 14.943 4.993 -0.129 1.00 1.32 19 GLY A N 16
ATOM 17694 C CA . GLY A 1 19 ? 16.022 5.955 0.089 1.00 2.22 19 GLY A CA 16
ATOM 17695 C C . GLY A 1 19 ? 17.287 5.334 0.693 1.00 34.31 19 GLY A C 16
ATOM 17696 O O . GLY A 1 19 ? 17.718 4.252 0.282 1.00 55.45 19 GLY A O 16
ATOM 17700 N N . LYS A 1 20 ? 17.884 6.024 1.666 1.00 25.24 20 LYS A N 16
ATOM 17701 C CA . LYS A 1 20 ? 19.161 5.602 2.266 1.00 34.51 20 LYS A CA 16
ATOM 17702 C C . LYS A 1 20 ? 18.961 4.931 3.638 1.00 15.21 20 LYS A C 16
ATOM 17703 O O . LYS A 1 20 ? 17.939 5.136 4.292 1.00 51.23 20 LYS A O 16
ATOM 17722 N N . PRO A 1 21 ? 19.938 4.117 4.099 1.00 71.15 21 PRO A N 16
ATOM 17723 C CA . PRO A 1 21 ? 19.904 3.539 5.456 1.00 50.24 21 PRO A CA 16
ATOM 17724 C C . PRO A 1 21 ? 19.902 4.631 6.540 1.00 53.41 21 PRO A C 16
ATOM 17725 O O . PRO A 1 21 ? 20.782 5.492 6.567 1.00 70.34 21 PRO A O 16
ATOM 17736 N N . GLY A 1 22 ? 18.907 4.607 7.423 1.00 71.44 22 GLY A N 16
ATOM 17737 C CA . GLY A 1 22 ? 18.778 5.654 8.437 1.00 63.05 22 GLY A CA 16
ATOM 17738 C C . GLY A 1 22 ? 17.941 6.833 7.952 1.00 1.32 22 GLY A C 16
ATOM 17739 O O . GLY A 1 22 ? 17.047 7.307 8.655 1.00 11.43 22 GLY A O 16
ATOM 17743 N N . GLN A 1 23 ? 18.238 7.319 6.748 1.00 54.35 23 GLN A N 16
ATOM 17744 C CA . GLN A 1 23 ? 17.451 8.384 6.117 1.00 74.12 23 GLN A CA 16
ATOM 17745 C C . GLN A 1 23 ? 16.461 7.790 5.104 1.00 0.32 23 GLN A C 16
ATOM 17746 O O . GLN A 1 23 ? 16.704 7.788 3.895 1.00 14.44 23 GLN A O 16
ATOM 17760 N N . THR A 1 24 ? 15.355 7.264 5.620 1.00 30.43 24 THR A N 16
ATOM 17761 C CA . THR A 1 24 ? 14.358 6.576 4.793 1.00 21.53 24 THR A CA 16
ATOM 17762 C C . THR A 1 24 ? 13.076 7.395 4.624 1.00 60.15 24 THR A C 16
ATOM 17763 O O . THR A 1 24 ? 12.759 8.264 5.439 1.00 53.43 24 THR A O 16
ATOM 17774 N N . VAL A 1 25 ? 12.348 7.108 3.551 1.00 14.12 25 VAL A N 16
ATOM 17775 C CA . VAL A 1 25 ? 11.043 7.723 3.290 1.00 54.43 25 VAL A CA 16
ATOM 17776 C C . VAL A 1 25 ? 9.927 6.668 3.378 1.00 71.44 25 VAL A C 16
ATOM 17777 O O . VAL A 1 25 ? 10.044 5.582 2.801 1.00 63.02 25 VAL A O 16
ATOM 17790 N N . THR A 1 26 ? 8.855 6.984 4.100 1.00 32.23 26 THR A N 16
ATOM 17791 C CA . THR A 1 26 ? 7.729 6.057 4.270 1.00 44.22 26 THR A CA 16
ATOM 17792 C C . THR A 1 26 ? 6.800 6.059 3.051 1.00 1.24 26 THR A C 16
ATOM 17793 O O . THR A 1 26 ? 6.187 7.075 2.725 1.00 63.53 26 THR A O 16
ATOM 17804 N N . TRP A 1 27 ? 6.696 4.913 2.386 1.00 32.14 27 TRP A N 16
ATOM 17805 C CA . TRP A 1 27 ? 5.768 4.749 1.260 1.00 52.40 27 TRP A CA 16
ATOM 17806 C C . TRP A 1 27 ? 4.673 3.725 1.589 1.00 42.02 27 TRP A C 16
ATOM 17807 O O . TRP A 1 27 ? 4.958 2.627 2.071 1.00 2.21 27 TRP A O 16
ATOM 17828 N N . TYR A 1 28 ? 3.421 4.092 1.326 1.00 41.25 28 TYR A N 16
ATOM 17829 C CA . TYR A 1 28 ? 2.278 3.226 1.625 1.00 4.32 28 TYR A CA 16
ATOM 17830 C C . TYR A 1 28 ? 1.904 2.362 0.409 1.00 31.24 28 TYR A C 16
ATOM 17831 O O . TYR A 1 28 ? 1.476 2.876 -0.626 1.00 62.42 28 TYR A O 16
ATOM 17849 N N . GLN A 1 29 ? 2.065 1.048 0.543 1.00 20.31 29 GLN A N 16
ATOM 17850 C CA . GLN A 1 29 ? 1.697 0.103 -0.515 1.00 51.32 29 GLN A CA 16
ATOM 17851 C C . GLN A 1 29 ? 0.367 -0.585 -0.210 1.00 34.11 29 GLN A C 16
ATOM 17852 O O . GLN A 1 29 ? 0.168 -1.111 0.885 1.00 73.11 29 GLN A O 16
ATOM 17866 N N . LEU A 1 30 ? -0.540 -0.588 -1.179 1.00 14.00 30 LEU A N 16
ATOM 17867 C CA . LEU A 1 30 ? -1.802 -1.319 -1.041 1.00 65.43 30 LEU A CA 16
ATOM 17868 C C . LEU A 1 30 ? -1.633 -2.772 -1.504 1.00 43.45 30 LEU A C 16
ATOM 17869 O O . LEU A 1 30 ? -1.556 -3.047 -2.703 1.00 4.21 30 LEU A O 16
ATOM 17885 N N . ARG A 1 31 ? -1.559 -3.695 -0.550 1.00 63.43 31 ARG A N 16
ATOM 17886 C CA . ARG A 1 31 ? -1.417 -5.122 -0.862 1.00 2.42 31 ARG A CA 16
ATOM 17887 C C . ARG A 1 31 ? -2.690 -5.896 -0.486 1.00 35.12 31 ARG A C 16
ATOM 17888 O O . ARG A 1 31 ? -3.444 -5.474 0.387 1.00 24.12 31 ARG A O 16
ATOM 17909 N N . ALA A 1 32 ? -2.926 -7.027 -1.146 1.00 43.14 32 ALA A N 16
ATOM 17910 C CA . ALA A 1 32 ? -4.105 -7.857 -0.867 1.00 41.23 32 ALA A CA 16
ATOM 17911 C C . ALA A 1 32 ? -3.715 -9.324 -0.638 1.00 13.34 32 ALA A C 16
ATOM 17912 O O . ALA A 1 32 ? -2.846 -9.855 -1.327 1.00 5.33 32 ALA A O 16
ATOM 17919 N N . ASP A 1 33 ? -4.363 -9.975 0.330 1.00 35.32 33 ASP A N 16
ATOM 17920 C CA . ASP A 1 33 ? -4.068 -11.377 0.659 1.00 33.24 33 ASP A CA 16
ATOM 17921 C C . ASP A 1 33 ? -4.364 -12.325 -0.519 1.00 73.25 33 ASP A C 16
ATOM 17922 O O . ASP A 1 33 ? -3.804 -13.421 -0.604 1.00 60.45 33 ASP A O 16
ATOM 17931 N N . HIS A 1 34 ? -5.260 -11.912 -1.413 1.00 2.00 34 HIS A N 16
ATOM 17932 C CA . HIS A 1 34 ? -5.623 -12.721 -2.584 1.00 40.22 34 HIS A CA 16
ATOM 17933 C C . HIS A 1 34 ? -5.364 -11.951 -3.894 1.00 51.31 34 HIS A C 16
ATOM 17934 O O . HIS A 1 34 ? -5.741 -10.783 -4.013 1.00 15.33 34 HIS A O 16
ATOM 17949 N N . PRO A 1 35 ? -4.736 -12.587 -4.916 1.00 55.21 35 PRO A N 16
ATOM 17950 C CA . PRO A 1 35 ? -4.332 -14.016 -4.900 1.00 40.13 35 PRO A CA 16
ATOM 17951 C C . PRO A 1 35 ? -3.246 -14.341 -3.857 1.00 21.33 35 PRO A C 16
ATOM 17952 O O . PRO A 1 35 ? -3.321 -15.360 -3.168 1.00 35.43 35 PRO A O 16
ATOM 17963 N N . LYS A 1 36 ? -2.246 -13.472 -3.737 1.00 3.45 36 LYS A N 16
ATOM 17964 C CA . LYS A 1 36 ? -1.172 -13.650 -2.748 1.00 45.02 36 LYS A CA 16
ATOM 17965 C C . LYS A 1 36 ? -0.845 -12.320 -2.058 1.00 50.42 36 LYS A C 16
ATOM 17966 O O . LYS A 1 36 ? -0.908 -11.270 -2.688 1.00 11.41 36 LYS A O 16
ATOM 17985 N N . PRO A 1 37 ? -0.475 -12.349 -0.760 1.00 1.31 37 PRO A N 16
ATOM 17986 C CA . PRO A 1 37 ? -0.159 -11.125 0.016 1.00 73.42 37 PRO A CA 16
ATOM 17987 C C . PRO A 1 37 ? 0.855 -10.190 -0.676 1.00 31.45 37 PRO A C 16
ATOM 17988 O O . PRO A 1 37 ? 0.924 -8.996 -0.374 1.00 60.24 37 PRO A O 16
ATOM 17999 N N . ASP A 1 38 ? 1.648 -10.741 -1.594 1.00 1.02 38 ASP A N 16
ATOM 18000 C CA . ASP A 1 38 ? 2.634 -9.964 -2.355 1.00 3.44 38 ASP A CA 16
ATOM 18001 C C . ASP A 1 38 ? 1.996 -9.281 -3.585 1.00 11.45 38 ASP A C 16
ATOM 18002 O O . ASP A 1 38 ? 2.695 -8.742 -4.448 1.00 5.42 38 ASP A O 16
ATOM 18011 N N . SER A 1 39 ? 0.664 -9.296 -3.654 1.00 32.15 39 SER A N 16
ATOM 18012 C CA . SER A 1 39 ? -0.067 -8.644 -4.750 1.00 2.40 39 SER A CA 16
ATOM 18013 C C . SER A 1 39 ? -0.202 -7.138 -4.504 1.00 14.43 39 SER A C 16
ATOM 18014 O O . SER A 1 39 ? -1.053 -6.692 -3.727 1.00 55.42 39 SER A O 16
ATOM 18022 N N . LEU A 1 40 ? 0.652 -6.357 -5.160 1.00 44.41 40 LEU A N 16
ATOM 18023 C CA . LEU A 1 40 ? 0.645 -4.901 -5.019 1.00 34.31 40 LEU A CA 16
ATOM 18024 C C . LEU A 1 40 ? -0.338 -4.248 -6.003 1.00 1.43 40 LEU A C 16
ATOM 18025 O O . LEU A 1 40 ? -0.172 -4.343 -7.220 1.00 54.13 40 LEU A O 16
ATOM 18041 N N . ILE A 1 41 ? -1.365 -3.589 -5.471 1.00 40.20 41 ILE A N 16
ATOM 18042 C CA . ILE A 1 41 ? -2.334 -2.869 -6.301 1.00 30.24 41 ILE A CA 16
ATOM 18043 C C . ILE A 1 41 ? -1.746 -1.535 -6.797 1.00 15.32 41 ILE A C 16
ATOM 18044 O O . ILE A 1 41 ? -1.695 -1.280 -8.001 1.00 70.54 41 ILE A O 16
ATOM 18060 N N . SER A 1 42 ? -1.278 -0.702 -5.856 1.00 73.32 42 SER A N 16
ATOM 18061 C CA . SER A 1 42 ? -0.666 0.603 -6.181 1.00 4.22 42 SER A CA 16
ATOM 18062 C C . SER A 1 42 ? 0.088 1.184 -4.976 1.00 72.45 42 SER A C 16
ATOM 18063 O O . SER A 1 42 ? -0.234 0.880 -3.825 1.00 23.43 42 SER A O 16
ATOM 18071 N N . GLU A 1 43 ? 1.087 2.027 -5.249 1.00 0.04 43 GLU A N 16
ATOM 18072 C CA . GLU A 1 43 ? 1.843 2.717 -4.191 1.00 45.23 43 GLU A CA 16
ATOM 18073 C C . GLU A 1 43 ? 1.361 4.165 -4.009 1.00 72.31 43 GLU A C 16
ATOM 18074 O O . GLU A 1 43 ? 0.888 4.802 -4.955 1.00 44.01 43 GLU A O 16
ATOM 18086 N N . HIS A 1 44 ? 1.476 4.680 -2.784 1.00 65.53 44 HIS A N 16
ATOM 18087 C CA . HIS A 1 44 ? 1.118 6.072 -2.476 1.00 12.24 44 HIS A CA 16
ATOM 18088 C C . HIS A 1 44 ? 2.023 6.649 -1.369 1.00 31.24 44 HIS A C 16
ATOM 18089 O O . HIS A 1 44 ? 2.376 5.947 -0.423 1.00 51.03 44 HIS A O 16
ATOM 18104 N N . PRO A 1 45 ? 2.408 7.939 -1.468 1.00 55.31 45 PRO A N 16
ATOM 18105 C CA . PRO A 1 45 ? 3.230 8.597 -0.437 1.00 20.41 45 PRO A CA 16
ATOM 18106 C C . PRO A 1 45 ? 2.442 8.938 0.843 1.00 43.11 45 PRO A C 16
ATOM 18107 O O . PRO A 1 45 ? 3.023 9.052 1.922 1.00 63.35 45 PRO A O 16
ATOM 18118 N N . THR A 1 46 ? 1.119 9.103 0.722 1.00 32.23 46 THR A N 16
ATOM 18119 C CA . THR A 1 46 ? 0.270 9.446 1.879 1.00 23.41 46 THR A CA 16
ATOM 18120 C C . THR A 1 46 ? -0.720 8.321 2.211 1.00 33.21 46 THR A C 16
ATOM 18121 O O . THR A 1 46 ? -1.149 7.568 1.333 1.00 72.12 46 THR A O 16
ATOM 18132 N N . ALA A 1 47 ? -1.086 8.222 3.486 1.00 54.03 47 ALA A N 16
ATOM 18133 C CA . ALA A 1 47 ? -2.018 7.195 3.957 1.00 73.21 47 ALA A CA 16
ATOM 18134 C C . ALA A 1 47 ? -3.418 7.356 3.349 1.00 32.23 47 ALA A C 16
ATOM 18135 O O . ALA A 1 47 ? -4.030 6.377 2.927 1.00 44.22 47 ALA A O 16
ATOM 18142 N N . GLN A 1 48 ? -3.922 8.589 3.308 1.00 22.04 48 GLN A N 16
ATOM 18143 C CA . GLN A 1 48 ? -5.260 8.862 2.767 1.00 21.31 48 GLN A CA 16
ATOM 18144 C C . GLN A 1 48 ? -5.429 8.290 1.350 1.00 22.24 48 GLN A C 16
ATOM 18145 O O . GLN A 1 48 ? -6.469 7.714 1.028 1.00 30.51 48 GLN A O 16
ATOM 18159 N N . GLU A 1 49 ? -4.409 8.453 0.512 1.00 61.31 49 GLU A N 16
ATOM 18160 C CA . GLU A 1 49 ? -4.426 7.875 -0.836 1.00 32.14 49 GLU A CA 16
ATOM 18161 C C . GLU A 1 49 ? -4.524 6.340 -0.786 1.00 1.10 49 GLU A C 16
ATOM 18162 O O . GLU A 1 49 ? -5.267 5.730 -1.551 1.00 51.24 49 GLU A O 16
ATOM 18174 N N . ALA A 1 50 ? -3.759 5.726 0.115 1.00 45.34 50 ALA A N 16
ATOM 18175 C CA . ALA A 1 50 ? -3.785 4.270 0.287 1.00 74.13 50 ALA A CA 16
ATOM 18176 C C . ALA A 1 50 ? -5.168 3.785 0.753 1.00 72.24 50 ALA A C 16
ATOM 18177 O O . ALA A 1 50 ? -5.692 2.789 0.256 1.00 65.21 50 ALA A O 16
ATOM 18184 N N . MET A 1 51 ? -5.753 4.504 1.713 1.00 24.42 51 MET A N 16
ATOM 18185 C CA . MET A 1 51 ? -7.109 4.207 2.197 1.00 50.22 51 MET A CA 16
ATOM 18186 C C . MET A 1 51 ? -8.146 4.401 1.080 1.00 62.52 51 MET A C 16
ATOM 18187 O O . MET A 1 51 ? -9.116 3.647 0.967 1.00 20.14 51 MET A O 16
ATOM 18201 N N . ASP A 1 52 ? -7.932 5.432 0.264 1.00 73.32 52 ASP A N 16
ATOM 18202 C CA . ASP A 1 52 ? -8.797 5.723 -0.880 1.00 24.32 52 ASP A CA 16
ATOM 18203 C C . ASP A 1 52 ? -8.760 4.577 -1.903 1.00 63.25 52 ASP A C 16
ATOM 18204 O O . ASP A 1 52 ? -9.804 4.058 -2.314 1.00 73.21 52 ASP A O 16
ATOM 18213 N N . ALA A 1 53 ? -7.551 4.187 -2.302 1.00 41.54 53 ALA A N 16
ATOM 18214 C CA . ALA A 1 53 ? -7.358 3.069 -3.228 1.00 44.31 53 ALA A CA 16
ATOM 18215 C C . ALA A 1 53 ? -7.968 1.772 -2.677 1.00 71.32 53 ALA A C 16
ATOM 18216 O O . ALA A 1 53 ? -8.607 1.011 -3.409 1.00 21.22 53 ALA A O 16
ATOM 18223 N N . LYS A 1 54 ? -7.759 1.525 -1.381 1.00 61.02 54 LYS A N 16
ATOM 18224 C CA . LYS A 1 54 ? -8.355 0.369 -0.702 1.00 70.03 54 LYS A CA 16
ATOM 18225 C C . LYS A 1 54 ? -9.883 0.363 -0.861 1.00 73.21 54 LYS A C 16
ATOM 18226 O O . LYS A 1 54 ? -10.473 -0.643 -1.254 1.00 21.41 54 LYS A O 16
ATOM 18245 N N . LYS A 1 55 ? -10.511 1.501 -0.571 1.00 50.41 55 LYS A N 16
ATOM 18246 C CA . LYS A 1 55 ? -11.964 1.641 -0.713 1.00 20.04 55 LYS A CA 16
ATOM 18247 C C . LYS A 1 55 ? -12.428 1.403 -2.158 1.00 63.54 55 LYS A C 16
ATOM 18248 O O . LYS A 1 55 ? -13.552 0.966 -2.386 1.00 55.25 55 LYS A O 16
ATOM 18267 N N . ARG A 1 56 ? -11.570 1.694 -3.136 1.00 34.34 56 ARG A N 16
ATOM 18268 C CA . ARG A 1 56 ? -11.899 1.426 -4.542 1.00 24.55 56 ARG A CA 16
ATOM 18269 C C . ARG A 1 56 ? -11.828 -0.080 -4.835 1.00 62.44 56 ARG A C 16
ATOM 18270 O O . ARG A 1 56 ? -12.665 -0.623 -5.548 1.00 51.12 56 ARG A O 16
ATOM 18291 N N . TYR A 1 57 ? -10.818 -0.744 -4.277 1.00 61.30 57 TYR A N 16
ATOM 18292 C CA . TYR A 1 57 ? -10.678 -2.200 -4.413 1.00 1.32 57 TYR A CA 16
ATOM 18293 C C . TYR A 1 57 ? -11.863 -2.920 -3.748 1.00 45.12 57 TYR A C 16
ATOM 18294 O O . TYR A 1 57 ? -12.307 -3.979 -4.201 1.00 22.31 57 TYR A O 16
ATOM 18312 N N . GLU A 1 58 ? -12.371 -2.329 -2.666 1.00 3.00 58 GLU A N 16
ATOM 18313 C CA . GLU A 1 58 ? -13.554 -2.848 -1.970 1.00 74.12 58 GLU A CA 16
ATOM 18314 C C . GLU A 1 58 ? -14.858 -2.437 -2.674 1.00 53.40 58 GLU A C 16
ATOM 18315 O O . GLU A 1 58 ? -15.833 -3.192 -2.688 1.00 44.15 58 GLU A O 16
ATOM 18327 N N . ASP A 1 59 ? -14.868 -1.239 -3.256 1.00 21.23 59 ASP A N 16
ATOM 18328 C CA . ASP A 1 59 ? -16.069 -0.680 -3.890 1.00 62.21 59 ASP A CA 16
ATOM 18329 C C . ASP A 1 59 ? -15.748 -0.112 -5.289 1.00 5.14 59 ASP A C 16
ATOM 18330 O O . ASP A 1 59 ? -15.639 1.104 -5.471 1.00 65.32 59 ASP A O 16
ATOM 18339 N N . PRO A 1 60 ? -15.549 -0.990 -6.292 1.00 0.34 60 PRO A N 16
ATOM 18340 C CA . PRO A 1 60 ? -15.221 -0.586 -7.653 1.00 10.25 60 PRO A CA 16
ATOM 18341 C C . PRO A 1 60 ? -16.430 -0.577 -8.611 1.00 61.35 60 PRO A C 16
ATOM 18342 O O . PRO A 1 60 ? -16.866 -1.627 -9.093 1.00 60.33 60 PRO A O 16
ATOM 18353 N N . ASP A 1 61 ? -16.970 0.611 -8.883 1.00 32.15 61 ASP A N 16
ATOM 18354 C CA . ASP A 1 61 ? -18.009 0.770 -9.908 1.00 54.34 61 ASP A CA 16
ATOM 18355 C C . ASP A 1 61 ? -17.386 0.879 -11.308 1.00 45.55 61 ASP A C 16
ATOM 18356 O O . ASP A 1 61 ? -18.087 1.041 -12.310 1.00 5.10 61 ASP A O 16
ATOM 18365 N N . LYS A 1 62 ? -16.061 0.791 -11.364 1.00 50.54 62 LYS A N 16
ATOM 18366 C CA . LYS A 1 62 ? -15.320 0.849 -12.624 1.00 73.15 62 LYS A CA 16
ATOM 18367 C C . LYS A 1 62 ? -15.235 -0.535 -13.286 1.00 15.54 62 LYS A C 16
ATOM 18368 O O . LYS A 1 62 ? -15.262 -1.564 -12.605 1.00 70.02 62 LYS A O 16
ATOM 18387 N N . GLU A 1 63 ? -15.156 -0.544 -14.619 1.00 3.43 63 GLU A N 16
ATOM 18388 C CA . GLU A 1 63 ? -14.917 -1.773 -15.398 1.00 55.31 63 GLU A CA 16
ATOM 18389 C C . GLU A 1 63 ? -16.093 -2.770 -15.335 1.00 1.44 63 GLU A C 16
ATOM 18390 O O . GLU A 1 63 ? -15.963 -3.917 -15.773 1.00 71.02 63 GLU A O 16
ATOM 18402 N N . LEU A 1 64 ? -17.237 -2.334 -14.804 1.00 12.20 64 LEU A N 16
ATOM 18403 C CA . LEU A 1 64 ? -18.439 -3.182 -14.765 1.00 5.12 64 LEU A CA 16
ATOM 18404 C C . LEU A 1 64 ? -18.943 -3.481 -16.185 1.00 70.24 64 LEU A C 16
ATOM 18405 O O . LEU A 1 64 ? -18.624 -2.761 -17.130 1.00 35.42 64 LEU A O 16
ATOM 18421 N N . GLU A 1 65 ? -19.732 -4.537 -16.332 1.00 33.23 65 GLU A N 16
ATOM 18422 C CA . GLU A 1 65 ? -20.177 -4.978 -17.659 1.00 11.10 65 GLU A CA 16
ATOM 18423 C C . GLU A 1 65 ? -21.321 -4.112 -18.229 1.00 42.24 65 GLU A C 16
ATOM 18424 O O . GLU A 1 65 ? -22.494 -4.311 -17.912 1.00 54.23 65 GLU A O 16
ATOM 18436 N N . HIS A 1 66 ? -20.966 -3.141 -19.071 1.00 22.14 66 HIS A N 16
ATOM 18437 C CA . HIS A 1 66 ? -21.967 -2.382 -19.827 1.00 33.12 66 HIS A CA 16
ATOM 18438 C C . HIS A 1 66 ? -22.325 -3.150 -21.108 1.00 63.11 66 HIS A C 16
ATOM 18439 O O . HIS A 1 66 ? -21.435 -3.627 -21.812 1.00 70.52 66 HIS A O 16
ATOM 18454 N N . HIS A 1 67 ? -23.614 -3.292 -21.405 1.00 31.43 67 HIS A N 16
ATOM 18455 C CA . HIS A 1 67 ? -24.031 -4.093 -22.561 1.00 51.14 67 HIS A CA 16
ATOM 18456 C C . HIS A 1 67 ? -25.300 -3.543 -23.235 1.00 54.21 67 HIS A C 16
ATOM 18457 O O . HIS A 1 67 ? -26.403 -4.039 -23.011 1.00 23.11 67 HIS A O 16
ATOM 18472 N N . HIS A 1 68 ? -25.116 -2.498 -24.048 1.00 4.31 68 HIS A N 16
ATOM 18473 C CA . HIS A 1 68 ? -26.181 -1.924 -24.887 1.00 44.32 68 HIS A CA 16
ATOM 18474 C C . HIS A 1 68 ? -27.320 -1.277 -24.067 1.00 10.24 68 HIS A C 16
ATOM 18475 O O . HIS A 1 68 ? -27.493 -0.057 -24.096 1.00 61.41 68 HIS A O 16
ATOM 18490 N N . HIS A 1 69 ? -28.095 -2.098 -23.356 1.00 41.34 69 HIS A N 16
ATOM 18491 C CA . HIS A 1 69 ? -29.248 -1.628 -22.578 1.00 42.31 69 HIS A CA 16
ATOM 18492 C C . HIS A 1 69 ? -28.863 -0.515 -21.579 1.00 74.42 69 HIS A C 16
ATOM 18493 O O . HIS A 1 69 ? -28.287 -0.783 -20.522 1.00 11.51 69 HIS A O 16
ATOM 18508 N N . HIS A 1 70 ? -29.182 0.731 -21.935 1.00 5.44 70 HIS A N 16
ATOM 18509 C CA . HIS A 1 70 ? -28.921 1.890 -21.069 1.00 33.02 70 HIS A CA 16
ATOM 18510 C C . HIS A 1 70 ? -30.029 2.059 -20.016 1.00 10.51 70 HIS A C 16
ATOM 18511 O O . HIS A 1 70 ? -29.778 2.010 -18.810 1.00 10.31 70 HIS A O 16
ATOM 18526 N N . HIS A 1 71 ? -31.256 2.272 -20.489 1.00 25.42 71 HIS A N 16
ATOM 18527 C CA . HIS A 1 71 ? -32.418 2.476 -19.610 1.00 32.12 71 HIS A CA 16
ATOM 18528 C C . HIS A 1 71 ? -33.231 1.176 -19.445 1.00 41.12 71 HIS A C 16
ATOM 18529 O O . HIS A 1 71 ? -34.042 0.857 -20.340 1.00 37.05 71 HIS A O 16
ATOM 18545 N N . MET A 1 1 ? -30.262 -13.650 -7.843 1.00 75.43 1 MET A N 17
ATOM 18546 C CA . MET A 1 1 ? -28.957 -14.050 -7.245 1.00 43.44 1 MET A CA 17
ATOM 18547 C C . MET A 1 1 ? -28.766 -15.577 -7.289 1.00 44.03 1 MET A C 17
ATOM 18548 O O . MET A 1 1 ? -29.728 -16.332 -7.147 1.00 1.35 1 MET A O 17
ATOM 18564 N N . PRO A 1 2 ? -27.523 -16.056 -7.499 1.00 50.52 2 PRO A N 17
ATOM 18565 C CA . PRO A 1 2 ? -27.204 -17.492 -7.407 1.00 4.44 2 PRO A CA 17
ATOM 18566 C C . PRO A 1 2 ? -27.019 -17.953 -5.948 1.00 22.44 2 PRO A C 17
ATOM 18567 O O . PRO A 1 2 ? -26.771 -17.133 -5.060 1.00 10.41 2 PRO A O 17
ATOM 18578 N N . THR A 1 3 ? -27.141 -19.257 -5.699 1.00 60.12 3 THR A N 17
ATOM 18579 C CA . THR A 1 3 ? -26.990 -19.797 -4.337 1.00 64.40 3 THR A CA 17
ATOM 18580 C C . THR A 1 3 ? -25.528 -19.761 -3.864 1.00 25.13 3 THR A C 17
ATOM 18581 O O . THR A 1 3 ? -24.624 -20.194 -4.581 1.00 61.42 3 THR A O 17
ATOM 18592 N N . LYS A 1 4 ? -25.312 -19.242 -2.653 1.00 23.23 4 LYS A N 17
ATOM 18593 C CA . LYS A 1 4 ? -23.971 -19.150 -2.044 1.00 61.43 4 LYS A CA 17
ATOM 18594 C C . LYS A 1 4 ? -23.031 -18.211 -2.831 1.00 52.21 4 LYS A C 17
ATOM 18595 O O . LYS A 1 4 ? -22.310 -18.645 -3.737 1.00 62.44 4 LYS A O 17
ATOM 18614 N N . PRO A 1 5 ? -23.027 -16.908 -2.492 1.00 42.25 5 PRO A N 17
ATOM 18615 C CA . PRO A 1 5 ? -22.163 -15.917 -3.156 1.00 51.14 5 PRO A CA 17
ATOM 18616 C C . PRO A 1 5 ? -20.679 -16.061 -2.763 1.00 22.14 5 PRO A C 17
ATOM 18617 O O . PRO A 1 5 ? -20.355 -16.667 -1.738 1.00 43.34 5 PRO A O 17
ATOM 18628 N N . PRO A 1 6 ? -19.753 -15.526 -3.588 1.00 32.45 6 PRO A N 17
ATOM 18629 C CA . PRO A 1 6 ? -18.307 -15.561 -3.291 1.00 0.21 6 PRO A CA 17
ATOM 18630 C C . PRO A 1 6 ? -17.920 -14.699 -2.074 1.00 1.13 6 PRO A C 17
ATOM 18631 O O . PRO A 1 6 ? -18.667 -13.804 -1.669 1.00 40.33 6 PRO A O 17
ATOM 18642 N N . TYR A 1 7 ? -16.753 -14.976 -1.497 1.00 33.25 7 TYR A N 17
ATOM 18643 C CA . TYR A 1 7 ? -16.249 -14.200 -0.354 1.00 13.30 7 TYR A CA 17
ATOM 18644 C C . TYR A 1 7 ? -15.948 -12.737 -0.744 1.00 71.44 7 TYR A C 17
ATOM 18645 O O . TYR A 1 7 ? -15.560 -12.452 -1.882 1.00 32.12 7 TYR A O 17
ATOM 18663 N N . PRO A 1 8 ? -16.124 -11.789 0.197 1.00 21.33 8 PRO A N 17
ATOM 18664 C CA . PRO A 1 8 ? -15.837 -10.364 -0.051 1.00 52.30 8 PRO A CA 17
ATOM 18665 C C . PRO A 1 8 ? -14.331 -10.073 -0.210 1.00 2.40 8 PRO A C 17
ATOM 18666 O O . PRO A 1 8 ? -13.483 -10.797 0.318 1.00 10.15 8 PRO A O 17
ATOM 18677 N N . ARG A 1 9 ? -14.005 -9.007 -0.939 1.00 51.32 9 ARG A N 17
ATOM 18678 C CA . ARG A 1 9 ? -12.605 -8.636 -1.189 1.00 24.13 9 ARG A CA 17
ATOM 18679 C C . ARG A 1 9 ? -11.991 -7.882 0.006 1.00 72.23 9 ARG A C 17
ATOM 18680 O O . ARG A 1 9 ? -12.659 -7.094 0.671 1.00 74.12 9 ARG A O 17
ATOM 18701 N N . GLU A 1 10 ? -10.709 -8.134 0.267 1.00 64.31 10 GLU A N 17
ATOM 18702 C CA . GLU A 1 10 ? -9.989 -7.470 1.361 1.00 55.14 10 GLU A CA 17
ATOM 18703 C C . GLU A 1 10 ? -8.684 -6.832 0.863 1.00 12.25 10 GLU A C 17
ATOM 18704 O O . GLU A 1 10 ? -8.038 -7.345 -0.054 1.00 11.30 10 GLU A O 17
ATOM 18716 N N . ALA A 1 11 ? -8.307 -5.708 1.467 1.00 54.33 11 ALA A N 17
ATOM 18717 C CA . ALA A 1 11 ? -7.043 -5.032 1.150 1.00 72.12 11 ALA A CA 17
ATOM 18718 C C . ALA A 1 11 ? -6.441 -4.375 2.401 1.00 51.22 11 ALA A C 17
ATOM 18719 O O . ALA A 1 11 ? -7.157 -4.048 3.344 1.00 20.43 11 ALA A O 17
ATOM 18726 N N . TYR A 1 12 ? -5.126 -4.185 2.407 1.00 71.22 12 TYR A N 17
ATOM 18727 C CA . TYR A 1 12 ? -4.436 -3.603 3.564 1.00 3.44 12 TYR A CA 17
ATOM 18728 C C . TYR A 1 12 ? -3.192 -2.807 3.140 1.00 33.32 12 TYR A C 17
ATOM 18729 O O . TYR A 1 12 ? -2.670 -2.980 2.037 1.00 72.21 12 TYR A O 17
ATOM 18747 N N . ILE A 1 13 ? -2.717 -1.939 4.031 1.00 14.40 13 ILE A N 17
ATOM 18748 C CA . ILE A 1 13 ? -1.562 -1.078 3.748 1.00 12.10 13 ILE A CA 17
ATOM 18749 C C . ILE A 1 13 ? -0.273 -1.603 4.406 1.00 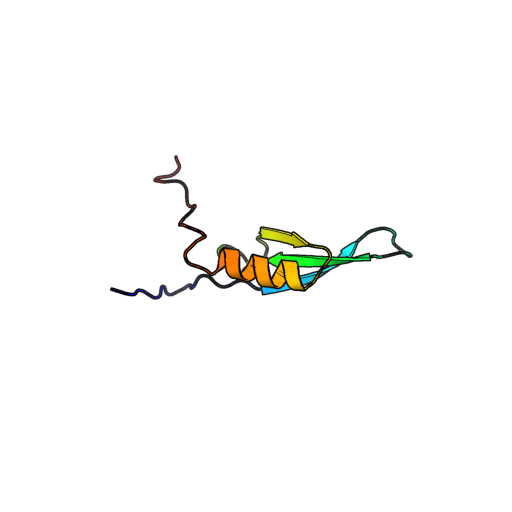45.30 13 ILE A C 17
ATOM 18750 O O . ILE A 1 13 ? -0.276 -2.026 5.569 1.00 54.20 13 ILE A O 17
ATOM 18766 N N . VAL A 1 14 ? 0.829 -1.571 3.657 1.00 72.32 14 VAL A N 17
ATOM 18767 C CA . VAL A 1 14 ? 2.148 -1.966 4.174 1.00 64.25 14 VAL A CA 17
ATOM 18768 C C . VAL A 1 14 ? 3.135 -0.790 4.107 1.00 32.33 14 VAL A C 17
ATOM 18769 O O . VAL A 1 14 ? 3.322 -0.187 3.053 1.00 32.30 14 VAL A O 17
ATOM 18782 N N . THR A 1 15 ? 3.759 -0.469 5.234 1.00 31.30 15 THR A N 17
ATOM 18783 C CA . THR A 1 15 ? 4.712 0.649 5.300 1.00 43.31 15 THR A CA 17
ATOM 18784 C C . THR A 1 15 ? 6.129 0.208 4.908 1.00 12.51 15 THR A C 17
ATOM 18785 O O . THR A 1 15 ? 6.750 -0.594 5.604 1.00 2.34 15 THR A O 17
ATOM 18796 N N . ILE A 1 16 ? 6.637 0.734 3.793 1.00 4.15 16 ILE A N 17
ATOM 18797 C CA . ILE A 1 16 ? 7.989 0.393 3.325 1.00 75.34 16 ILE A CA 17
ATOM 18798 C C . ILE A 1 16 ? 8.942 1.595 3.404 1.00 51.25 16 ILE A C 17
ATOM 18799 O O . ILE A 1 16 ? 8.516 2.737 3.604 1.00 23.31 16 ILE A O 17
ATOM 18815 N N . GLU A 1 17 ? 10.229 1.324 3.221 1.00 4.41 17 GLU A N 17
ATOM 18816 C CA . GLU A 1 17 ? 11.268 2.358 3.272 1.00 54.13 17 GLU A CA 17
ATOM 18817 C C . GLU A 1 17 ? 11.944 2.545 1.899 1.00 22.01 17 GLU A C 17
ATOM 18818 O O . GLU A 1 17 ? 12.446 1.588 1.306 1.00 14.51 17 GLU A O 17
ATOM 18830 N N . LYS A 1 18 ? 11.945 3.776 1.393 1.00 52.41 18 LYS A N 17
ATOM 18831 C CA . LYS A 1 18 ? 12.702 4.114 0.177 1.00 2.14 18 LYS A CA 17
ATOM 18832 C C . LYS A 1 18 ? 13.760 5.192 0.470 1.00 60.45 18 LYS A C 17
ATOM 18833 O O . LYS A 1 18 ? 13.663 5.916 1.459 1.00 73.40 18 LYS A O 17
ATOM 18852 N N . GLY A 1 19 ? 14.769 5.293 -0.392 1.00 23.14 19 GLY A N 17
ATOM 18853 C CA . GLY A 1 19 ? 15.836 6.276 -0.202 1.00 32.35 19 GLY A CA 17
ATOM 18854 C C . GLY A 1 19 ? 17.108 5.682 0.401 1.00 65.52 19 GLY A C 17
ATOM 18855 O O . GLY A 1 19 ? 17.459 4.528 0.131 1.00 61.23 19 GLY A O 17
ATOM 18859 N N . LYS A 1 20 ? 17.803 6.473 1.214 1.00 20.31 20 LYS A N 17
ATOM 18860 C CA . LYS A 1 20 ? 19.093 6.067 1.793 1.00 44.24 20 LYS A CA 17
ATOM 18861 C C . LYS A 1 20 ? 18.932 5.466 3.201 1.00 42.10 20 LYS A C 17
ATOM 18862 O O . LYS A 1 20 ? 18.034 5.852 3.949 1.00 62.33 20 LYS A O 17
ATOM 18881 N N . PRO A 1 21 ? 19.813 4.516 3.586 1.00 63.21 21 PRO A N 17
ATOM 18882 C CA . PRO A 1 21 ? 19.799 3.934 4.941 1.00 44.23 21 PRO A CA 17
ATOM 18883 C C . PRO A 1 21 ? 19.932 5.011 6.035 1.00 54.43 21 PRO A C 17
ATOM 18884 O O . PRO A 1 21 ? 20.887 5.795 6.037 1.00 65.12 21 PRO A O 17
ATOM 18895 N N . GLY A 1 22 ? 18.978 5.047 6.962 1.00 32.51 22 GLY A N 17
ATOM 18896 C CA . GLY A 1 22 ? 18.951 6.095 7.976 1.00 73.25 22 GLY A CA 17
ATOM 18897 C C . GLY A 1 22 ? 18.044 7.259 7.585 1.00 40.45 22 GLY A C 17
ATOM 18898 O O . GLY A 1 22 ? 17.167 7.664 8.349 1.00 11.52 22 GLY A O 17
ATOM 18902 N N . GLN A 1 23 ? 18.264 7.804 6.393 1.00 21.44 23 GLN A N 17
ATOM 18903 C CA . GLN A 1 23 ? 17.428 8.887 5.859 1.00 22.30 23 GLN A CA 17
ATOM 18904 C C . GLN A 1 23 ? 16.394 8.340 4.861 1.00 12.15 23 GLN A C 17
ATOM 18905 O O . GLN A 1 23 ? 16.434 8.649 3.666 1.00 32.32 23 GLN A O 17
ATOM 18919 N N . THR A 1 24 ? 15.473 7.515 5.357 1.00 71.34 24 THR A N 17
ATOM 18920 C CA . THR A 1 24 ? 14.482 6.849 4.501 1.00 24.42 24 THR A CA 17
ATOM 18921 C C . THR A 1 24 ? 13.182 7.654 4.375 1.00 23.43 24 THR A C 17
ATOM 18922 O O . THR A 1 24 ? 12.954 8.622 5.102 1.00 41.11 24 THR A O 17
ATOM 18933 N N . VAL A 1 25 ? 12.344 7.251 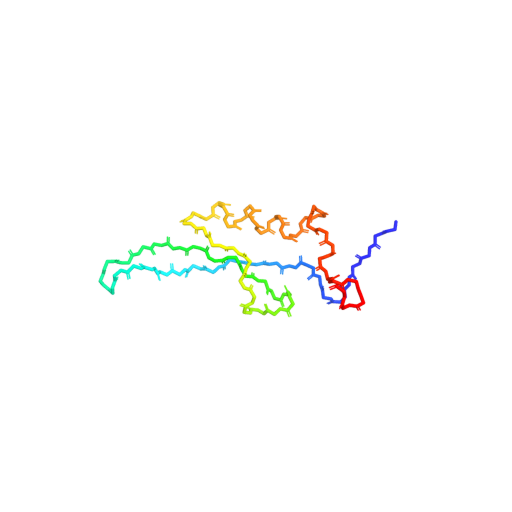3.425 1.00 74.44 25 VAL A N 17
ATOM 18934 C CA . VAL A 1 25 ? 11.017 7.842 3.229 1.00 11.21 25 VAL A CA 17
ATOM 18935 C C . VAL A 1 25 ? 9.942 6.747 3.287 1.00 72.35 25 VAL A C 17
ATOM 18936 O O . VAL A 1 25 ? 10.011 5.761 2.549 1.00 0.14 25 VAL A O 17
ATOM 18949 N N . THR A 1 26 ? 8.958 6.914 4.167 1.00 4.14 26 THR A N 17
ATOM 18950 C CA . THR A 1 26 ? 7.903 5.904 4.338 1.00 3.04 26 THR A CA 17
ATOM 18951 C C . THR A 1 26 ? 6.862 5.966 3.217 1.00 43.03 26 THR A C 17
ATOM 18952 O O . THR A 1 26 ? 6.133 6.947 3.080 1.00 22.02 26 THR A O 17
ATOM 18963 N N . TRP A 1 27 ? 6.799 4.902 2.423 1.00 43.12 27 TRP A N 17
ATOM 18964 C CA . TRP A 1 27 ? 5.786 4.772 1.369 1.00 64.23 27 TRP A CA 17
ATOM 18965 C C . TRP A 1 27 ? 4.773 3.675 1.720 1.00 74.11 27 TRP A C 17
ATOM 18966 O O . TRP A 1 27 ? 5.136 2.624 2.251 1.00 42.31 27 TRP A O 17
ATOM 18987 N N . TYR A 1 28 ? 3.503 3.927 1.423 1.00 31.21 28 TYR A N 17
ATOM 18988 C CA . TYR A 1 28 ? 2.433 2.984 1.759 1.00 31.23 28 TYR A CA 17
ATOM 18989 C C . TYR A 1 28 ? 2.063 2.107 0.553 1.00 2.24 28 TYR A C 17
ATOM 18990 O O . TYR A 1 28 ? 1.529 2.595 -0.443 1.00 44.15 28 TYR A O 17
ATOM 19008 N N . GLN A 1 29 ? 2.331 0.808 0.653 1.00 22.32 29 GLN A N 17
ATOM 19009 C CA . GLN A 1 29 ? 1.980 -0.139 -0.411 1.00 11.23 29 GLN A CA 17
ATOM 19010 C C . GLN A 1 29 ? 0.591 -0.742 -0.185 1.00 14.22 29 GLN A C 17
ATOM 19011 O O . GLN A 1 29 ? 0.309 -1.297 0.879 1.00 52.42 29 GLN A O 17
ATOM 19025 N N . LEU A 1 30 ? -0.272 -0.635 -1.184 1.00 4.11 30 LEU A N 17
ATOM 19026 C CA . LEU A 1 30 ? -1.578 -1.292 -1.139 1.00 24.24 30 LEU A CA 17
ATOM 19027 C C . LEU A 1 30 ? -1.458 -2.758 -1.581 1.00 64.15 30 LEU A C 17
ATOM 19028 O O . LEU A 1 30 ? -1.080 -3.042 -2.717 1.00 74.11 30 LEU A O 17
ATOM 19044 N N . ARG A 1 31 ? -1.761 -3.684 -0.672 1.00 33.45 31 ARG A N 17
ATOM 19045 C CA . ARG A 1 31 ? -1.725 -5.122 -0.977 1.00 23.32 31 ARG A CA 17
ATOM 19046 C C . ARG A 1 31 ? -3.050 -5.800 -0.611 1.00 5.44 31 ARG A C 17
ATOM 19047 O O . ARG A 1 31 ? -3.860 -5.246 0.132 1.00 71.00 31 ARG A O 17
ATOM 19068 N N . ALA A 1 32 ? -3.257 -7.010 -1.119 1.00 2.31 32 ALA A N 17
ATOM 19069 C CA . ALA A 1 32 ? -4.451 -7.793 -0.789 1.00 65.20 32 ALA A CA 17
ATOM 19070 C C . ALA A 1 32 ? -4.104 -9.271 -0.594 1.00 30.51 32 ALA A C 17
ATOM 19071 O O . ALA A 1 32 ? -3.287 -9.822 -1.326 1.00 32.13 32 ALA A O 17
ATOM 19078 N N . ASP A 1 33 ? -4.722 -9.911 0.400 1.00 33.53 33 ASP A N 17
ATOM 19079 C CA . ASP A 1 33 ? -4.509 -11.344 0.642 1.00 25.51 33 ASP A CA 17
ATOM 19080 C C . ASP A 1 33 ? -4.945 -12.175 -0.574 1.00 42.45 33 ASP A C 17
ATOM 19081 O O . ASP A 1 33 ? -4.308 -13.165 -0.934 1.00 14.44 33 ASP A O 17
ATOM 19090 N N . HIS A 1 34 ? -6.044 -11.764 -1.200 1.00 63.12 34 HIS A N 17
ATOM 19091 C CA . HIS A 1 34 ? -6.544 -12.419 -2.410 1.00 33.35 34 HIS A CA 17
ATOM 19092 C C . HIS A 1 34 ? -6.265 -11.545 -3.648 1.00 23.02 34 HIS A C 17
ATOM 19093 O O . HIS A 1 34 ? -6.585 -10.357 -3.650 1.00 33.53 34 HIS A O 17
ATOM 19108 N N . PRO A 1 35 ? -5.683 -12.114 -4.730 1.00 14.43 35 PRO A N 17
ATOM 19109 C CA . PRO A 1 35 ? -5.360 -13.554 -4.831 1.00 21.33 35 PRO A CA 17
ATOM 19110 C C . PRO A 1 35 ? -4.094 -13.974 -4.052 1.00 43.35 35 PRO A C 17
ATOM 19111 O O . PRO A 1 35 ? -4.030 -15.084 -3.525 1.00 4.30 35 PRO A O 17
ATOM 19122 N N . LYS A 1 36 ? -3.090 -13.094 -3.992 1.00 25.40 36 LYS A N 17
ATOM 19123 C CA . LYS A 1 36 ? -1.823 -13.400 -3.303 1.00 12.23 36 LYS A CA 17
ATOM 19124 C C . LYS A 1 36 ? -1.430 -12.263 -2.344 1.00 50.14 36 LYS A C 17
ATOM 19125 O O . LYS A 1 36 ? -1.414 -11.101 -2.741 1.00 0.34 36 LYS A O 17
ATOM 19144 N N . PRO A 1 37 ? -1.082 -12.592 -1.077 1.00 41.01 37 PRO A N 17
ATOM 19145 C CA . PRO A 1 37 ? -0.791 -11.591 -0.025 1.00 0.23 37 PRO A CA 17
ATOM 19146 C C . PRO A 1 37 ? 0.124 -10.435 -0.478 1.00 32.22 37 PRO A C 17
ATOM 19147 O O . PRO A 1 37 ? -0.210 -9.264 -0.299 1.00 32.23 37 PRO A O 17
ATOM 19158 N N . ASP A 1 38 ? 1.269 -10.764 -1.076 1.00 42.12 38 ASP A N 17
ATOM 19159 C CA . ASP A 1 38 ? 2.247 -9.748 -1.499 1.00 53.12 38 ASP A CA 17
ATOM 19160 C C . ASP A 1 38 ? 1.858 -9.063 -2.825 1.00 64.30 38 ASP A C 17
ATOM 19161 O O . ASP A 1 38 ? 2.717 -8.530 -3.533 1.00 41.30 38 ASP A O 17
ATOM 19170 N N . SER A 1 39 ? 0.564 -9.057 -3.142 1.00 72.25 39 SER A N 17
ATOM 19171 C CA . SER A 1 39 ? 0.060 -8.393 -4.352 1.00 60.33 39 SER A CA 17
ATOM 19172 C C . SER A 1 39 ? 0.236 -6.868 -4.270 1.00 73.42 39 SER A C 17
ATOM 19173 O O . SER A 1 39 ? -0.631 -6.154 -3.773 1.00 1.04 39 SER A O 17
ATOM 19181 N N . LEU A 1 40 ? 1.381 -6.376 -4.735 1.00 12.31 40 LEU A N 17
ATOM 19182 C CA . LEU A 1 40 ? 1.648 -4.936 -4.749 1.00 50.21 40 LEU A CA 17
ATOM 19183 C C . LEU A 1 40 ? 0.824 -4.222 -5.830 1.00 15.03 40 LEU A C 17
ATOM 19184 O O . LEU A 1 40 ? 1.127 -4.315 -7.021 1.00 64.21 40 LEU A O 17
ATOM 19200 N N . ILE A 1 41 ? -0.228 -3.529 -5.406 1.00 73.32 41 ILE A N 17
ATOM 19201 C CA . ILE A 1 41 ? -1.040 -2.722 -6.318 1.00 21.24 41 ILE A CA 17
ATOM 19202 C C . ILE A 1 41 ? -0.302 -1.425 -6.704 1.00 15.03 41 ILE A C 17
ATOM 19203 O O . ILE A 1 41 ? -0.111 -1.131 -7.891 1.00 13.34 41 ILE A O 17
ATOM 19219 N N . SER A 1 42 ? 0.125 -0.663 -5.694 1.00 4.41 42 SER A N 17
ATOM 19220 C CA . SER A 1 42 ? 0.826 0.617 -5.918 1.00 44.24 42 SER A CA 17
ATOM 19221 C C . SER A 1 42 ? 1.304 1.248 -4.599 1.00 2.02 42 SER A C 17
ATOM 19222 O O . SER A 1 42 ? 0.684 1.056 -3.548 1.00 44.25 42 SER A O 17
ATOM 19230 N N . GLU A 1 43 ? 2.411 1.995 -4.661 1.00 4.05 43 GLU A N 17
ATOM 19231 C CA . GLU A 1 43 ? 2.897 2.767 -3.508 1.00 41.43 43 GLU A CA 17
ATOM 19232 C C . GLU A 1 43 ? 2.275 4.175 -3.505 1.00 1.20 43 GLU A C 17
ATOM 19233 O O . GLU A 1 43 ? 2.350 4.896 -4.499 1.00 62.23 43 GLU A O 17
ATOM 19245 N N . HIS A 1 44 ? 1.650 4.550 -2.393 1.00 51.24 44 HIS A N 17
ATOM 19246 C CA . HIS A 1 44 ? 1.019 5.871 -2.246 1.00 35.01 44 HIS A CA 17
ATOM 19247 C C . HIS A 1 44 ? 1.704 6.690 -1.134 1.00 13.30 44 HIS A C 17
ATOM 19248 O O . HIS A 1 44 ? 2.166 6.127 -0.138 1.00 52.51 44 HIS A O 17
ATOM 19263 N N . PRO A 1 45 ? 1.771 8.032 -1.283 1.00 63.23 45 PRO A N 17
ATOM 19264 C CA . PRO A 1 45 ? 2.519 8.907 -0.351 1.00 23.05 45 PRO A CA 17
ATOM 19265 C C . PRO A 1 45 ? 1.922 8.974 1.068 1.00 61.44 45 PRO A C 17
ATOM 19266 O O . PRO A 1 45 ? 2.658 8.990 2.057 1.00 33.40 45 PRO A O 17
ATOM 19277 N N . THR A 1 46 ? 0.594 9.030 1.173 1.00 1.04 46 THR A N 17
ATOM 19278 C CA . THR A 1 46 ? -0.075 9.109 2.485 1.00 53.23 46 THR A CA 17
ATOM 19279 C C . THR A 1 46 ? -1.018 7.920 2.700 1.00 61.15 46 THR A C 17
ATOM 19280 O O . THR A 1 46 ? -1.529 7.336 1.738 1.00 31.43 46 THR A O 17
ATOM 19291 N N . ALA A 1 47 ? -1.253 7.562 3.964 1.00 62.35 47 ALA A N 17
ATOM 19292 C CA . ALA A 1 47 ? -2.171 6.467 4.301 1.00 71.21 47 ALA A CA 17
ATOM 19293 C C . ALA A 1 47 ? -3.572 6.719 3.727 1.00 74.31 47 ALA A C 17
ATOM 19294 O O . ALA A 1 47 ? -4.210 5.811 3.197 1.00 24.31 47 ALA A O 17
ATOM 19301 N N . GLN A 1 48 ? -4.034 7.963 3.825 1.00 30.31 48 GLN A N 17
ATOM 19302 C CA . GLN A 1 48 ? -5.328 8.359 3.260 1.00 31.21 48 GLN A CA 17
ATOM 19303 C C . GLN A 1 48 ? -5.342 8.156 1.734 1.00 52.14 48 GLN A C 17
ATOM 19304 O O . GLN A 1 48 ? -6.307 7.636 1.174 1.00 74.02 48 GLN A O 17
ATOM 19318 N N . GLU A 1 49 ? -4.250 8.557 1.072 1.00 3.02 49 GLU A N 17
ATOM 19319 C CA . GLU A 1 49 ? -4.110 8.396 -0.386 1.00 53.40 49 GLU A CA 17
ATOM 19320 C C . GLU A 1 49 ? -4.157 6.907 -0.777 1.00 12.23 49 GLU A C 17
ATOM 19321 O O . GLU A 1 49 ? -4.634 6.542 -1.851 1.00 52.22 49 GLU A O 17
ATOM 19333 N N . ALA A 1 50 ? -3.640 6.051 0.103 1.00 31.53 50 ALA A N 17
ATOM 19334 C CA . ALA A 1 50 ? -3.686 4.599 -0.103 1.00 71.23 50 ALA A CA 17
ATOM 19335 C C . ALA A 1 50 ? -5.097 4.040 0.156 1.00 35.31 50 ALA A C 17
ATOM 19336 O O . ALA A 1 50 ? -5.591 3.197 -0.598 1.00 23.42 50 ALA A O 17
ATOM 19343 N N . MET A 1 51 ? -5.735 4.517 1.227 1.00 33.43 51 MET A N 17
ATOM 19344 C CA . MET A 1 51 ? -7.114 4.127 1.567 1.00 2.10 51 MET A CA 17
ATOM 19345 C C . MET A 1 51 ? -8.091 4.432 0.421 1.00 2.45 51 MET A C 17
ATOM 19346 O O . MET A 1 51 ? -9.041 3.684 0.187 1.00 43.54 51 MET A O 17
ATOM 19360 N N . ASP A 1 52 ? -7.846 5.537 -0.280 1.00 65.21 52 ASP A N 17
ATOM 19361 C CA . ASP A 1 52 ? -8.662 5.934 -1.433 1.00 41.14 52 ASP A CA 17
ATOM 19362 C C . ASP A 1 52 ? -8.741 4.799 -2.474 1.00 75.32 52 ASP A C 17
ATOM 19363 O O . ASP A 1 52 ? -9.810 4.504 -3.016 1.00 12.13 52 ASP A O 17
ATOM 19372 N N . ALA A 1 53 ? -7.605 4.170 -2.745 1.00 50.44 53 ALA A N 17
ATOM 19373 C CA . ALA A 1 53 ? -7.551 3.015 -3.645 1.00 44.32 53 ALA A CA 17
ATOM 19374 C C . ALA A 1 53 ? -8.084 1.745 -2.961 1.00 14.32 53 ALA A C 17
ATOM 19375 O O . ALA A 1 53 ? -8.792 0.940 -3.572 1.00 10.41 53 ALA A O 17
ATOM 19382 N N . LYS A 1 54 ? -7.734 1.581 -1.681 1.00 73.21 54 LYS A N 17
ATOM 19383 C CA . LYS A 1 54 ? -8.161 0.421 -0.880 1.00 73.14 54 LYS A CA 17
ATOM 19384 C C . LYS A 1 54 ? -9.688 0.239 -0.898 1.00 71.14 54 LYS A C 17
ATOM 19385 O O . LYS A 1 54 ? -10.182 -0.855 -1.177 1.00 3.34 54 LYS A O 17
ATOM 19404 N N . LYS A 1 55 ? -10.428 1.312 -0.628 1.00 33.22 55 LYS A N 17
ATOM 19405 C CA . LYS A 1 55 ? -11.896 1.264 -0.641 1.00 12.22 55 LYS A CA 17
ATOM 19406 C C . LYS A 1 55 ? -12.439 0.707 -1.969 1.00 63.35 55 LYS A C 17
ATOM 19407 O O . LYS A 1 55 ? -13.149 -0.298 -1.983 1.00 4.50 55 LYS A O 17
ATOM 19426 N N . ARG A 1 56 ? -12.085 1.358 -3.080 1.00 35.42 56 ARG A N 17
ATOM 19427 C CA . ARG A 1 56 ? -12.570 0.943 -4.404 1.00 63.30 56 ARG A CA 17
ATOM 19428 C C . ARG A 1 56 ? -12.103 -0.476 -4.770 1.00 3.23 56 ARG A C 17
ATOM 19429 O O . ARG A 1 56 ? -12.751 -1.166 -5.559 1.00 54.13 56 ARG A O 17
ATOM 19450 N N . TYR A 1 57 ? -10.976 -0.899 -4.202 1.00 44.22 57 TYR A N 17
ATOM 19451 C CA . TYR A 1 57 ? -10.462 -2.255 -4.416 1.00 75.41 57 TYR A CA 17
ATOM 19452 C C . TYR A 1 57 ? -11.334 -3.295 -3.689 1.00 45.35 57 TYR A C 17
ATOM 19453 O O . TYR A 1 57 ? -11.509 -4.420 -4.163 1.00 2.14 57 TYR A O 17
ATOM 19471 N N . GLU A 1 58 ? -11.861 -2.909 -2.530 1.00 64.34 58 GLU A N 17
ATOM 19472 C CA . GLU A 1 58 ? -12.721 -3.789 -1.730 1.00 52.10 58 GLU A CA 17
ATOM 19473 C C . GLU A 1 58 ? -14.190 -3.697 -2.175 1.00 23.52 58 GLU A C 17
ATOM 19474 O O . GLU A 1 58 ? -14.997 -4.589 -1.892 1.00 32.35 58 GLU A O 17
ATOM 19486 N N . ASP A 1 59 ? -14.534 -2.608 -2.861 1.00 30.22 59 ASP A N 17
ATOM 19487 C CA . ASP A 1 59 ? -15.854 -2.457 -3.480 1.00 4.13 59 ASP A CA 17
ATOM 19488 C C . ASP A 1 59 ? -15.955 -3.297 -4.770 1.00 73.02 59 ASP A C 17
ATOM 19489 O O . ASP A 1 59 ? -14.940 -3.710 -5.332 1.00 11.42 59 ASP A O 17
ATOM 19498 N N . PRO A 1 60 ? -17.184 -3.536 -5.281 1.00 43.50 60 PRO A N 17
ATOM 19499 C CA . PRO A 1 60 ? -17.380 -4.179 -6.599 1.00 2.12 60 PRO A CA 17
ATOM 19500 C C . PRO A 1 60 ? -16.924 -3.275 -7.765 1.00 5.23 60 PRO A C 17
ATOM 19501 O O . PRO A 1 60 ? -17.106 -3.606 -8.939 1.00 1.23 60 PRO A O 17
ATOM 19512 N N . ASP A 1 61 ? -16.341 -2.125 -7.419 1.00 73.44 61 ASP A N 17
ATOM 19513 C CA . ASP A 1 61 ? -15.804 -1.172 -8.394 1.00 62.52 61 ASP A CA 17
ATOM 19514 C C . ASP A 1 61 ? -14.557 -1.738 -9.096 1.00 53.01 61 ASP A C 17
ATOM 19515 O O . ASP A 1 61 ? -14.355 -1.527 -10.295 1.00 13.13 61 ASP A O 17
ATOM 19524 N N . LYS A 1 62 ? -13.736 -2.468 -8.342 1.00 74.42 62 LYS A N 17
ATOM 19525 C CA . LYS A 1 62 ? -12.459 -2.980 -8.850 1.00 73.12 62 LYS A CA 17
ATOM 19526 C C . LYS A 1 62 ? -12.649 -4.130 -9.855 1.00 21.31 62 LYS A C 17
ATOM 19527 O O . LYS A 1 62 ? -13.676 -4.810 -9.862 1.00 30.22 62 LYS A O 17
ATOM 19546 N N . GLU A 1 63 ? -11.648 -4.329 -10.711 1.00 73.13 63 GLU A N 17
ATOM 19547 C CA . GLU A 1 63 ? -11.685 -5.379 -11.731 1.00 13.34 63 GLU A CA 17
ATOM 19548 C C . GLU A 1 63 ? -11.282 -6.750 -11.161 1.00 62.04 63 GLU A C 17
ATOM 19549 O O . GLU A 1 63 ? -10.735 -6.857 -10.060 1.00 32.12 63 GLU A O 17
ATOM 19561 N N . LEU A 1 64 ? -11.536 -7.798 -11.942 1.00 52.52 64 LEU A N 17
ATOM 19562 C CA . LEU A 1 64 ? -11.178 -9.167 -11.565 1.00 64.44 64 LEU A CA 17
ATOM 19563 C C . LEU A 1 64 ? -10.429 -9.863 -12.716 1.00 60.42 64 LEU A C 17
ATOM 19564 O O . LEU A 1 64 ? -10.953 -10.760 -13.380 1.00 55.41 64 LEU A O 17
ATOM 19580 N N . GLU A 1 65 ? -9.202 -9.422 -12.963 1.00 44.33 65 GLU A N 17
ATOM 19581 C CA . GLU A 1 65 ? -8.399 -9.945 -14.070 1.00 61.30 65 GLU A CA 17
ATOM 19582 C C . GLU A 1 65 ? -7.757 -11.297 -13.710 1.00 71.20 65 GLU A C 17
ATOM 19583 O O . GLU A 1 65 ? -6.596 -11.365 -13.308 1.00 43.53 65 GLU A O 17
ATOM 19595 N N . HIS A 1 66 ? -8.536 -12.368 -13.841 1.00 72.23 66 HIS A N 17
ATOM 19596 C CA . HIS A 1 66 ? -8.079 -13.718 -13.477 1.00 24.53 66 HIS A CA 17
ATOM 19597 C C . HIS A 1 66 ? -7.474 -14.467 -14.685 1.00 54.52 66 HIS A C 17
ATOM 19598 O O . HIS A 1 66 ? -7.281 -15.682 -14.642 1.00 24.11 66 HIS A O 17
ATOM 19613 N N . HIS A 1 67 ? -7.168 -13.743 -15.764 1.00 2.41 67 HIS A N 17
ATOM 19614 C CA . HIS A 1 67 ? -6.558 -14.350 -16.958 1.00 74.51 67 HIS A CA 17
ATOM 19615 C C . HIS A 1 67 ? -5.234 -13.661 -17.330 1.00 63.13 67 HIS A C 17
ATOM 19616 O O . HIS A 1 67 ? -5.226 -12.548 -17.855 1.00 62.22 67 HIS A O 17
ATOM 19631 N N . HIS A 1 68 ? -4.114 -14.321 -17.029 1.00 31.01 68 HIS A N 17
ATOM 19632 C CA . HIS A 1 68 ? -2.777 -13.817 -17.375 1.00 32.02 68 HIS A CA 17
ATOM 19633 C C . HIS A 1 68 ? -1.816 -14.976 -17.693 1.00 11.53 68 HIS A C 17
ATOM 19634 O O . HIS A 1 68 ? -2.094 -16.132 -17.384 1.00 61.12 68 HIS A O 17
ATOM 19649 N N . HIS A 1 69 ? -0.684 -14.656 -18.314 1.00 64.04 69 HIS A N 17
ATOM 19650 C CA . HIS A 1 69 ? 0.366 -15.649 -18.581 1.00 63.22 69 HIS A CA 17
ATOM 19651 C C . HIS A 1 69 ? 1.703 -15.189 -17.981 1.00 32.43 69 HIS A C 17
ATOM 19652 O O . HIS A 1 69 ? 2.385 -14.332 -18.542 1.00 12.44 69 HIS A O 17
ATOM 19667 N N . HIS A 1 70 ? 2.055 -15.742 -16.820 1.00 73.21 70 HIS A N 17
ATOM 19668 C CA . HIS A 1 70 ? 3.288 -15.368 -16.112 1.00 13.22 70 HIS A CA 17
ATOM 19669 C C . HIS A 1 70 ? 3.996 -16.590 -15.512 1.00 13.13 70 HIS A C 17
ATOM 19670 O O . HIS A 1 70 ? 3.373 -17.415 -14.840 1.00 60.41 70 HIS A O 17
ATOM 19685 N N . HIS A 1 71 ? 5.299 -16.699 -15.762 1.00 33.54 71 HIS A N 17
ATOM 19686 C CA . HIS A 1 71 ? 6.136 -17.722 -15.119 1.00 2.50 71 HIS A CA 17
ATOM 19687 C C . HIS A 1 71 ? 7.000 -17.100 -14.001 1.00 54.10 71 HIS A C 17
ATOM 19688 O O . HIS A 1 71 ? 8.214 -16.881 -14.217 1.00 37.77 71 HIS A O 17
ATOM 19704 N N . MET A 1 1 ? -31.794 -13.177 9.911 1.00 21.23 1 MET A N 18
ATOM 19705 C CA . MET A 1 1 ? -30.883 -14.203 9.332 1.00 3.21 1 MET A CA 18
ATOM 19706 C C . MET A 1 1 ? -29.885 -13.557 8.359 1.00 54.23 1 MET A C 18
ATOM 19707 O O . MET A 1 1 ? -30.190 -12.536 7.745 1.00 44.41 1 MET A O 18
ATOM 19723 N N . PRO A 1 2 ? -28.677 -14.138 8.202 1.00 70.54 2 PRO A N 18
ATOM 19724 C CA . PRO A 1 2 ? -27.647 -13.586 7.305 1.00 45.51 2 PRO A CA 18
ATOM 19725 C C . PRO A 1 2 ? -27.998 -13.749 5.814 1.00 51.24 2 PRO A C 18
ATOM 19726 O O . PRO A 1 2 ? -28.377 -14.834 5.362 1.00 14.22 2 PRO A O 18
ATOM 19737 N N . THR A 1 3 ? -27.874 -12.663 5.052 1.00 70.24 3 THR A N 18
ATOM 19738 C CA . THR A 1 3 ? -28.125 -12.702 3.603 1.00 43.35 3 THR A CA 18
ATOM 19739 C C . THR A 1 3 ? -26.961 -13.355 2.849 1.00 72.33 3 THR A C 18
ATOM 19740 O O . THR A 1 3 ? -27.130 -13.829 1.722 1.00 12.54 3 THR A O 18
ATOM 19751 N N . LYS A 1 4 ? -25.782 -13.359 3.473 1.00 72.31 4 LYS A N 18
ATOM 19752 C CA . LYS A 1 4 ? -24.615 -14.099 2.965 1.00 43.10 4 LYS A CA 18
ATOM 19753 C C . LYS A 1 4 ? -24.070 -13.513 1.649 1.00 61.21 4 LYS A C 18
ATOM 19754 O O . LYS A 1 4 ? -24.521 -13.879 0.560 1.00 61.23 4 LYS A O 18
ATOM 19773 N N . PRO A 1 5 ? -23.096 -12.584 1.732 1.00 51.11 5 PRO A N 18
ATOM 19774 C CA . PRO A 1 5 ? -22.415 -12.039 0.547 1.00 30.02 5 PRO A CA 18
ATOM 19775 C C . PRO A 1 5 ? -21.443 -13.053 -0.087 1.00 30.31 5 PRO A C 18
ATOM 19776 O O . PRO A 1 5 ? -20.859 -13.881 0.614 1.00 43.22 5 PRO A O 18
ATOM 19787 N N . PRO A 1 6 ? -21.253 -13.003 -1.423 1.00 1.13 6 PRO A N 18
ATOM 19788 C CA . PRO A 1 6 ? -20.341 -13.925 -2.127 1.00 35.24 6 PRO A CA 18
ATOM 19789 C C . PRO A 1 6 ? -18.851 -13.597 -1.894 1.00 63.45 6 PRO A C 18
ATOM 19790 O O . PRO A 1 6 ? -18.104 -13.332 -2.841 1.00 71.03 6 PRO A O 18
ATOM 19801 N N . TYR A 1 7 ? -18.428 -13.655 -0.626 1.00 34.14 7 TYR A N 18
ATOM 19802 C CA . TYR A 1 7 ? -17.054 -13.319 -0.219 1.00 2.35 7 TYR A CA 18
ATOM 19803 C C . TYR A 1 7 ? -16.709 -11.840 -0.492 1.00 40.12 7 TYR A C 18
ATOM 19804 O O . TYR A 1 7 ? -16.370 -11.461 -1.614 1.00 71.42 7 TYR A O 18
ATOM 19822 N N . PRO A 1 8 ? -16.816 -10.974 0.532 1.00 72.34 8 PRO A N 18
ATOM 19823 C CA . PRO A 1 8 ? -16.435 -9.558 0.416 1.00 13.33 8 PRO A CA 18
ATOM 19824 C C . PRO A 1 8 ? -14.904 -9.371 0.355 1.00 54.01 8 PRO A C 18
ATOM 19825 O O . PRO A 1 8 ? -14.205 -9.591 1.345 1.00 51.35 8 PRO A O 18
ATOM 19836 N N . ARG A 1 9 ? -14.391 -8.967 -0.810 1.00 64.22 9 ARG A N 18
ATOM 19837 C CA . ARG A 1 9 ? -12.945 -8.784 -0.997 1.00 41.12 9 ARG A CA 18
ATOM 19838 C C . ARG A 1 9 ? -12.402 -7.657 -0.101 1.00 21.44 9 ARG A C 18
ATOM 19839 O O . ARG A 1 9 ? -13.025 -6.601 0.037 1.00 41.05 9 ARG A O 18
ATOM 19860 N N . GLU A 1 10 ? -11.240 -7.893 0.506 1.00 32.45 10 GLU A N 18
ATOM 19861 C CA . GLU A 1 10 ? -10.622 -6.916 1.409 1.00 73.03 10 GLU A CA 18
ATOM 19862 C C . GLU A 1 10 ? -9.124 -6.731 1.108 1.00 34.55 10 GLU A C 18
ATOM 19863 O O . GLU A 1 10 ? -8.455 -7.649 0.628 1.00 41.52 10 GLU A O 18
ATOM 19875 N N . ALA A 1 11 ? -8.615 -5.531 1.386 1.00 34.34 11 ALA A N 18
ATOM 19876 C CA . ALA A 1 11 ? -7.194 -5.211 1.209 1.00 72.13 11 ALA A CA 18
ATOM 19877 C C . ALA A 1 11 ? -6.585 -4.675 2.513 1.00 24.03 11 ALA A C 18
ATOM 19878 O O . ALA A 1 11 ? -7.294 -4.471 3.497 1.00 62.12 11 ALA A O 18
ATOM 19885 N N . TYR A 1 12 ? -5.276 -4.440 2.521 1.00 12.11 12 TYR A N 18
ATOM 19886 C CA . TYR A 1 12 ? -4.604 -3.869 3.696 1.00 42.22 12 TYR A CA 18
ATOM 19887 C C . TYR A 1 12 ? -3.402 -2.999 3.296 1.00 21.15 12 TYR A C 18
ATOM 19888 O O . TYR A 1 12 ? -2.793 -3.200 2.244 1.00 44.23 12 TYR A O 18
ATOM 19906 N N . ILE A 1 13 ? -3.073 -2.027 4.146 1.00 61.42 13 ILE A N 18
ATOM 19907 C CA . ILE A 1 13 ? -1.991 -1.072 3.874 1.00 74.33 13 ILE A CA 18
ATOM 19908 C C . ILE A 1 13 ? -0.710 -1.432 4.650 1.00 71.40 13 ILE A C 18
ATOM 19909 O O . ILE A 1 13 ? -0.761 -1.759 5.838 1.00 5.43 13 ILE A O 18
ATOM 19925 N N . VAL A 1 14 ? 0.435 -1.370 3.972 1.00 64.41 14 VAL A N 18
ATOM 19926 C CA . VAL A 1 14 ? 1.733 -1.666 4.595 1.00 74.13 14 VAL A CA 18
ATOM 19927 C C . VAL A 1 14 ? 2.669 -0.447 4.538 1.00 40.13 14 VAL A C 18
ATOM 19928 O O . VAL A 1 14 ? 2.735 0.245 3.527 1.00 41.10 14 VAL A O 18
ATOM 19941 N N . THR A 1 15 ? 3.392 -0.194 5.624 1.00 35.30 15 THR A N 18
ATOM 19942 C CA . THR A 1 15 ? 4.342 0.930 5.688 1.00 73.24 15 THR A CA 18
ATOM 19943 C C . THR A 1 15 ? 5.789 0.456 5.490 1.00 52.11 15 THR A C 18
ATOM 19944 O O . THR A 1 15 ? 6.309 -0.318 6.294 1.00 12.02 15 THR A O 18
ATOM 19955 N N . ILE A 1 16 ? 6.437 0.924 4.424 1.00 72.53 16 ILE A N 18
ATOM 19956 C CA . ILE A 1 16 ? 7.837 0.565 4.147 1.00 41.31 16 ILE A CA 18
ATOM 19957 C C . ILE A 1 16 ? 8.744 1.808 4.108 1.00 3.54 16 ILE A C 18
ATOM 19958 O O . ILE A 1 16 ? 8.262 2.942 4.083 1.00 71.13 16 ILE A O 18
ATOM 19974 N N . GLU A 1 17 ? 10.058 1.582 4.102 1.00 14.21 17 GLU A N 18
ATOM 19975 C CA . GLU A 1 17 ? 11.044 2.672 4.006 1.00 34.40 17 GLU A CA 18
ATOM 19976 C C . GLU A 1 17 ? 11.864 2.568 2.707 1.00 2.21 17 GLU A C 18
ATOM 19977 O O . GLU A 1 17 ? 12.442 1.520 2.411 1.00 0.35 17 GLU A O 18
ATOM 19989 N N . LYS A 1 18 ? 11.908 3.652 1.935 1.00 10.12 18 LYS A N 18
ATOM 19990 C CA . LYS A 1 18 ? 12.728 3.706 0.711 1.00 63.11 18 LYS A CA 18
ATOM 19991 C C . LYS A 1 18 ? 13.595 4.976 0.674 1.00 44.40 18 LYS A C 18
ATOM 19992 O O . LYS A 1 18 ? 13.388 5.904 1.458 1.00 61.20 18 LYS A O 18
ATOM 20011 N N . GLY A 1 19 ? 14.571 5.006 -0.233 1.00 3.30 19 GLY A N 18
ATOM 20012 C CA . GLY A 1 19 ? 15.459 6.162 -0.352 1.00 53.33 19 GLY A CA 18
ATOM 20013 C C . GLY A 1 19 ? 16.812 5.954 0.330 1.00 2.12 19 GLY A C 18
ATOM 20014 O O . GLY A 1 19 ? 17.430 4.892 0.197 1.00 53.45 19 GLY A O 18
ATOM 20018 N N . LYS A 1 20 ? 17.286 6.971 1.046 1.00 0.33 20 LYS A N 18
ATOM 20019 C CA . LYS A 1 20 ? 18.563 6.889 1.764 1.00 54.11 20 LYS A CA 18
ATOM 20020 C C . LYS A 1 20 ? 18.435 6.036 3.038 1.00 73.01 20 LYS A C 18
ATOM 20021 O O . LYS A 1 20 ? 17.384 6.023 3.674 1.00 74.21 20 LYS A O 18
ATOM 20040 N N . PRO A 1 21 ? 19.508 5.309 3.426 1.00 74.03 21 PRO A N 18
ATOM 20041 C CA . PRO A 1 21 ? 19.508 4.468 4.643 1.00 23.34 21 PRO A CA 18
ATOM 20042 C C . PRO A 1 21 ? 19.080 5.237 5.909 1.00 11.52 21 PRO A C 18
ATOM 20043 O O . PRO A 1 21 ? 18.273 4.749 6.703 1.00 42.10 21 PRO A O 18
ATOM 20054 N N . GLY A 1 22 ? 19.648 6.427 6.104 1.00 45.13 22 GLY A N 18
ATOM 20055 C CA . GLY A 1 22 ? 19.241 7.285 7.214 1.00 73.24 22 GLY A CA 18
ATOM 20056 C C . GLY A 1 22 ? 18.015 8.133 6.888 1.00 2.53 22 GLY A C 18
ATOM 20057 O O . GLY A 1 22 ? 17.027 8.128 7.627 1.00 12.20 22 GLY A O 18
ATOM 20061 N N . GLN A 1 23 ? 18.077 8.865 5.776 1.00 23.23 23 GLN A N 18
ATOM 20062 C CA . GLN A 1 23 ? 16.948 9.676 5.313 1.00 33.50 23 GLN A CA 18
ATOM 20063 C C . GLN A 1 23 ? 15.955 8.828 4.505 1.00 62.21 23 GLN A C 18
ATOM 20064 O O . GLN A 1 23 ? 15.939 8.867 3.271 1.00 21.40 23 GLN A O 18
ATOM 20078 N N . THR A 1 24 ? 15.147 8.042 5.207 1.00 51.42 24 THR A N 18
ATOM 20079 C CA . THR A 1 24 ? 14.147 7.181 4.560 1.00 33.41 24 THR A CA 18
ATOM 20080 C C . THR A 1 24 ? 12.817 7.913 4.352 1.00 65.43 24 THR A C 18
ATOM 20081 O O . THR A 1 24 ? 12.473 8.833 5.094 1.00 52.31 24 THR A O 18
ATOM 20092 N N . VAL A 1 25 ? 12.079 7.500 3.331 1.00 41.24 25 VAL A N 18
ATOM 20093 C CA . VAL A 1 25 ? 10.732 8.012 3.073 1.00 54.02 25 VAL A CA 18
ATOM 20094 C C . VAL A 1 25 ? 9.702 6.887 3.243 1.00 3.23 25 VAL A C 18
ATOM 20095 O O . VAL A 1 25 ? 9.863 5.803 2.679 1.00 3.21 25 VAL A O 18
ATOM 20108 N N . THR A 1 26 ? 8.656 7.139 4.024 1.00 10.20 26 THR A N 18
ATOM 20109 C CA . THR A 1 26 ? 7.620 6.128 4.267 1.00 1.52 26 THR A CA 18
ATOM 20110 C C . THR A 1 26 ? 6.694 5.969 3.054 1.00 4.15 26 THR A C 18
ATOM 20111 O O . THR A 1 26 ? 5.976 6.899 2.685 1.00 43.33 26 THR A O 18
ATOM 20122 N N . TRP A 1 27 ? 6.716 4.791 2.442 1.00 32.54 27 TRP A N 18
ATOM 20123 C CA . TRP A 1 27 ? 5.810 4.477 1.332 1.00 1.13 27 TRP A CA 18
ATOM 20124 C C . TRP A 1 27 ? 4.712 3.507 1.781 1.00 62.01 27 TRP A C 18
ATOM 20125 O O . TRP A 1 27 ? 4.983 2.500 2.438 1.00 43.41 27 TRP A O 18
ATOM 20146 N N . TYR A 1 28 ? 3.469 3.829 1.437 1.00 32.44 28 TYR A N 18
ATOM 20147 C CA . TYR A 1 28 ? 2.321 3.001 1.806 1.00 0.21 28 TYR A CA 18
ATOM 20148 C C . TYR A 1 28 ? 1.920 2.065 0.655 1.00 2.10 28 TYR A C 18
ATOM 20149 O O . TYR A 1 28 ? 1.483 2.509 -0.409 1.00 41.25 28 TYR A O 18
ATOM 20167 N N . GLN A 1 29 ? 2.077 0.765 0.888 1.00 4.24 29 GLN A N 18
ATOM 20168 C CA . GLN A 1 29 ? 1.771 -0.261 -0.108 1.00 73.03 29 GLN A CA 18
ATOM 20169 C C . GLN A 1 29 ? 0.378 -0.864 0.108 1.00 44.35 29 GLN A C 18
ATOM 20170 O O . GLN A 1 29 ? 0.086 -1.403 1.176 1.00 62.32 29 GLN A O 18
ATOM 20184 N N . LEU A 1 30 ? -0.476 -0.780 -0.905 1.00 22.53 30 LEU A N 18
ATOM 20185 C CA . LEU A 1 30 ? -1.767 -1.471 -0.874 1.00 14.42 30 LEU A CA 18
ATOM 20186 C C . LEU A 1 30 ? -1.599 -2.934 -1.311 1.00 14.11 30 LEU A C 18
ATOM 20187 O O . LEU A 1 30 ? -1.324 -3.216 -2.479 1.00 71.42 30 LEU A O 18
ATOM 20203 N N . ARG A 1 31 ? -1.746 -3.858 -0.366 1.00 71.30 31 ARG A N 18
ATOM 20204 C CA . ARG A 1 31 ? -1.582 -5.291 -0.645 1.00 64.44 31 ARG A CA 18
ATOM 20205 C C . ARG A 1 31 ? -2.851 -6.084 -0.308 1.00 30.34 31 ARG A C 18
ATOM 20206 O O . ARG A 1 31 ? -3.683 -5.644 0.487 1.00 10.43 31 ARG A O 18
ATOM 20227 N N . ALA A 1 32 ? -2.984 -7.264 -0.908 1.00 73.21 32 ALA A N 18
ATOM 20228 C CA . ALA A 1 32 ? -4.131 -8.142 -0.647 1.00 11.03 32 ALA A CA 18
ATOM 20229 C C . ALA A 1 32 ? -3.725 -9.620 -0.713 1.00 70.22 32 ALA A C 18
ATOM 20230 O O . ALA A 1 32 ? -2.841 -9.995 -1.480 1.00 14.44 32 ALA A O 18
ATOM 20237 N N . ASP A 1 33 ? -4.365 -10.450 0.112 1.00 54.33 33 ASP A N 18
ATOM 20238 C CA . ASP A 1 33 ? -4.110 -11.898 0.121 1.00 72.05 33 ASP A CA 18
ATOM 20239 C C . ASP A 1 33 ? -4.475 -12.552 -1.223 1.00 44.15 33 ASP A C 18
ATOM 20240 O O . ASP A 1 33 ? -3.991 -13.636 -1.555 1.00 13.43 33 ASP A O 18
ATOM 20249 N N . HIS A 1 34 ? -5.350 -11.898 -1.979 1.00 75.55 34 HIS A N 18
ATOM 20250 C CA . HIS A 1 34 ? -5.776 -12.389 -3.291 1.00 13.21 34 HIS A CA 18
ATOM 20251 C C . HIS A 1 34 ? -5.560 -11.310 -4.367 1.00 35.21 34 HIS A C 18
ATOM 20252 O O . HIS A 1 34 ? -5.794 -10.133 -4.103 1.00 11.14 34 HIS A O 18
ATOM 20267 N N . PRO A 1 35 ? -5.122 -11.670 -5.602 1.00 42.11 35 PRO A N 18
ATOM 20268 C CA . PRO A 1 35 ? -4.902 -13.071 -6.059 1.00 44.15 35 PRO A CA 18
ATOM 20269 C C . PRO A 1 35 ? -3.862 -13.855 -5.231 1.00 12.21 35 PRO A C 18
ATOM 20270 O O . PRO A 1 35 ? -4.167 -14.918 -4.682 1.00 34.03 35 PRO A O 18
ATOM 20281 N N . LYS A 1 36 ? -2.642 -13.330 -5.134 1.00 73.43 36 LYS A N 18
ATOM 20282 C CA . LYS A 1 36 ? -1.579 -13.980 -4.353 1.00 23.21 36 LYS A CA 18
ATOM 20283 C C . LYS A 1 36 ? -1.256 -13.181 -3.079 1.00 11.31 36 LYS A C 18
ATOM 20284 O O . LYS A 1 36 ? -1.354 -11.957 -3.072 1.00 14.23 36 LYS A O 18
ATOM 20303 N N . PRO A 1 37 ? -0.868 -13.865 -1.981 1.00 51.31 37 PRO A N 18
ATOM 20304 C CA . PRO A 1 37 ? -0.545 -13.207 -0.695 1.00 41.34 37 PRO A CA 18
ATOM 20305 C C . PRO A 1 37 ? 0.452 -12.038 -0.827 1.00 51.00 37 PRO A C 18
ATOM 20306 O O . PRO A 1 37 ? 0.400 -11.072 -0.058 1.00 23.34 37 PRO A O 18
ATOM 20317 N N . ASP A 1 38 ? 1.359 -12.122 -1.801 1.00 15.40 38 ASP A N 18
ATOM 20318 C CA . ASP A 1 38 ? 2.363 -11.076 -2.018 1.00 53.41 38 ASP A CA 18
ATOM 20319 C C . ASP A 1 38 ? 1.950 -10.117 -3.150 1.00 73.23 38 ASP A C 18
ATOM 20320 O O . ASP A 1 38 ? 2.787 -9.412 -3.718 1.00 4.33 38 ASP A O 18
ATOM 20329 N N . SER A 1 39 ? 0.655 -10.072 -3.459 1.00 45.22 39 SER A N 18
ATOM 20330 C CA . SER A 1 39 ? 0.136 -9.204 -4.528 1.00 44.11 39 SER A CA 18
ATOM 20331 C C . SER A 1 39 ? 0.155 -7.723 -4.116 1.00 42.12 39 SER A C 18
ATOM 20332 O O . SER A 1 39 ? -0.638 -7.286 -3.278 1.00 62.43 39 SER A O 18
ATOM 20340 N N . LEU A 1 40 ? 1.077 -6.964 -4.702 1.00 24.00 40 LEU A N 18
ATOM 20341 C CA . LEU A 1 40 ? 1.175 -5.522 -4.457 1.00 13.21 40 LEU A CA 18
ATOM 20342 C C . LEU A 1 40 ? 0.363 -4.729 -5.496 1.00 64.52 40 LEU A C 18
ATOM 20343 O O . LEU A 1 40 ? 0.730 -4.657 -6.672 1.00 5.33 40 LEU A O 18
ATOM 20359 N N . ILE A 1 41 ? -0.739 -4.132 -5.047 1.00 61.22 41 ILE A N 18
ATOM 20360 C CA . ILE A 1 41 ? -1.643 -3.396 -5.937 1.00 73.33 41 ILE A CA 18
ATOM 20361 C C . ILE A 1 41 ? -1.043 -2.046 -6.370 1.00 44.02 41 ILE A C 18
ATOM 20362 O O . ILE A 1 41 ? -0.924 -1.764 -7.565 1.00 21.34 41 ILE A O 18
ATOM 20378 N N . SER A 1 42 ? -0.652 -1.221 -5.392 1.00 5.14 42 SER A N 18
ATOM 20379 C CA . SER A 1 42 ? -0.125 0.128 -5.678 1.00 51.22 42 SER A CA 18
ATOM 20380 C C . SER A 1 42 ? 0.611 0.734 -4.473 1.00 23.23 42 SER A C 18
ATOM 20381 O O . SER A 1 42 ? 0.276 0.453 -3.322 1.00 71.12 42 SER A O 18
ATOM 20389 N N . GLU A 1 43 ? 1.610 1.573 -4.752 1.00 50.32 43 GLU A N 18
ATOM 20390 C CA . GLU A 1 43 ? 2.350 2.299 -3.707 1.00 52.31 43 GLU A CA 18
ATOM 20391 C C . GLU A 1 43 ? 2.004 3.794 -3.731 1.00 44.25 43 GLU A C 18
ATOM 20392 O O . GLU A 1 43 ? 1.873 4.397 -4.797 1.00 65.25 43 GLU A O 18
ATOM 20404 N N . HIS A 1 44 ? 1.852 4.392 -2.553 1.00 40.53 44 HIS A N 18
ATOM 20405 C CA . HIS A 1 44 ? 1.543 5.824 -2.445 1.00 31.20 44 HIS A CA 18
ATOM 20406 C C . HIS A 1 44 ? 2.342 6.490 -1.312 1.00 14.32 44 HIS A C 18
ATOM 20407 O O . HIS A 1 44 ? 2.519 5.904 -0.242 1.00 32.43 44 HIS A O 18
ATOM 20422 N N . PRO A 1 45 ? 2.835 7.726 -1.532 1.00 1.12 45 PRO A N 18
ATOM 20423 C CA . PRO A 1 45 ? 3.629 8.453 -0.523 1.00 30.21 45 PRO A CA 18
ATOM 20424 C C . PRO A 1 45 ? 2.794 8.954 0.673 1.00 33.31 45 PRO A C 18
ATOM 20425 O O . PRO A 1 45 ? 3.328 9.175 1.761 1.00 15.44 45 PRO A O 18
ATOM 20436 N N . THR A 1 46 ? 1.487 9.141 0.473 1.00 41.23 46 THR A N 18
ATOM 20437 C CA . THR A 1 46 ? 0.599 9.607 1.553 1.00 35.44 46 THR A CA 18
ATOM 20438 C C . THR A 1 46 ? -0.408 8.527 1.965 1.00 51.01 46 THR A C 18
ATOM 20439 O O . THR A 1 46 ? -0.904 7.764 1.128 1.00 64.12 46 THR A O 18
ATOM 20450 N N . ALA A 1 47 ? -0.707 8.470 3.262 1.00 3.14 47 ALA A N 18
ATOM 20451 C CA . ALA A 1 47 ? -1.702 7.531 3.791 1.00 73.40 47 ALA A CA 18
ATOM 20452 C C . ALA A 1 47 ? -3.092 7.758 3.171 1.00 25.43 47 ALA A C 18
ATOM 20453 O O . ALA A 1 47 ? -3.839 6.806 2.947 1.00 40.25 47 ALA A O 18
ATOM 20460 N N . GLN A 1 48 ? -3.424 9.020 2.885 1.00 71.02 48 GLN A N 18
ATOM 20461 C CA . GLN A 1 48 ? -4.723 9.368 2.286 1.00 64.32 48 GLN A CA 18
ATOM 20462 C C . GLN A 1 48 ? -4.940 8.608 0.968 1.00 65.23 48 GLN A C 18
ATOM 20463 O O . GLN A 1 48 ? -5.996 8.013 0.755 1.00 72.31 48 GLN A O 18
ATOM 20477 N N . GLU A 1 49 ? -3.942 8.637 0.086 1.00 35.44 49 GLU A N 18
ATOM 20478 C CA . GLU A 1 49 ? -4.012 7.902 -1.184 1.00 20.22 49 GLU A CA 18
ATOM 20479 C C . GLU A 1 49 ? -4.213 6.398 -0.945 1.00 31.21 49 GLU A C 18
ATOM 20480 O O . GLU A 1 49 ? -4.994 5.745 -1.633 1.00 1.24 49 GLU A O 18
ATOM 20492 N N . ALA A 1 50 ? -3.486 5.861 0.035 1.00 1.31 50 ALA A N 18
ATOM 20493 C CA . ALA A 1 50 ? -3.568 4.438 0.375 1.00 24.34 50 ALA A CA 18
ATOM 20494 C C . ALA A 1 50 ? -4.968 4.054 0.885 1.00 14.43 50 ALA A C 18
ATOM 20495 O O . ALA A 1 50 ? -5.499 3.002 0.531 1.00 55.14 50 ALA A O 18
ATOM 20502 N N . MET A 1 51 ? -5.558 4.918 1.714 1.00 54.13 51 MET A N 18
ATOM 20503 C CA . MET A 1 51 ? -6.914 4.701 2.228 1.00 41.21 51 MET A CA 18
ATOM 20504 C C . MET A 1 51 ? -7.947 4.745 1.092 1.00 50.43 51 MET A C 18
ATOM 20505 O O . MET A 1 51 ? -8.789 3.853 0.966 1.00 12.33 51 MET A O 18
ATOM 20519 N N . ASP A 1 52 ? -7.872 5.785 0.263 1.00 41.42 52 ASP A N 18
ATOM 20520 C CA . ASP A 1 52 ? -8.742 5.911 -0.913 1.00 11.34 52 ASP A CA 18
ATOM 20521 C C . ASP A 1 52 ? -8.600 4.707 -1.859 1.00 73.05 52 ASP A C 18
ATOM 20522 O O . ASP A 1 52 ? -9.586 4.202 -2.397 1.00 64.21 52 ASP A O 18
ATOM 20531 N N . ALA A 1 53 ? -7.366 4.251 -2.058 1.00 1.15 53 ALA A N 18
ATOM 20532 C CA . ALA A 1 53 ? -7.103 3.076 -2.890 1.00 63.33 53 ALA A CA 18
ATOM 20533 C C . ALA A 1 53 ? -7.717 1.811 -2.268 1.00 71.41 53 ALA A C 18
ATOM 20534 O O . ALA A 1 53 ? -8.337 1.004 -2.958 1.00 52.24 53 ALA A O 18
ATOM 20541 N N . LYS A 1 54 ? -7.556 1.661 -0.953 1.00 53.43 54 LYS A N 18
ATOM 20542 C CA . LYS A 1 54 ? -8.111 0.519 -0.217 1.00 31.20 54 LYS A CA 18
ATOM 20543 C C . LYS A 1 54 ? -9.645 0.459 -0.328 1.00 62.14 54 LYS A C 18
ATOM 20544 O O . LYS A 1 54 ? -10.209 -0.571 -0.711 1.00 45.01 54 LYS A O 18
ATOM 20563 N N . LYS A 1 55 ? -10.317 1.566 -0.012 1.00 15.33 55 LYS A N 18
ATOM 20564 C CA . LYS A 1 55 ? -11.784 1.616 -0.064 1.00 1.12 55 LYS A CA 18
ATOM 20565 C C . LYS A 1 55 ? -12.306 1.441 -1.503 1.00 62.12 55 LYS A C 18
ATOM 20566 O O . LYS A 1 55 ? -13.367 0.856 -1.725 1.00 34.33 55 LYS A O 18
ATOM 20585 N N . ARG A 1 56 ? -11.554 1.951 -2.482 1.00 41.41 56 ARG A N 18
ATOM 20586 C CA . ARG A 1 56 ? -11.951 1.849 -3.891 1.00 13.20 56 ARG A CA 18
ATOM 20587 C C . ARG A 1 56 ? -11.661 0.444 -4.445 1.00 65.13 56 ARG A C 18
ATOM 20588 O O . ARG A 1 56 ? -12.302 -0.007 -5.396 1.00 45.21 56 ARG A O 18
ATOM 20609 N N . TYR A 1 57 ? -10.682 -0.235 -3.856 1.00 22.23 57 TYR A N 18
ATOM 20610 C CA . TYR A 1 57 ? -10.363 -1.622 -4.220 1.00 61.32 57 TYR A CA 18
ATOM 20611 C C . TYR A 1 57 ? -11.446 -2.585 -3.708 1.00 24.41 57 TYR A C 18
ATOM 20612 O O . TYR A 1 57 ? -11.873 -3.496 -4.418 1.00 52.20 57 TYR A O 18
ATOM 20630 N N . GLU A 1 58 ? -11.880 -2.367 -2.470 1.00 73.40 58 GLU A N 18
ATOM 20631 C CA . GLU A 1 58 ? -12.918 -3.194 -1.848 1.00 44.32 58 GLU A CA 18
ATOM 20632 C C . GLU A 1 58 ? -14.316 -2.861 -2.391 1.00 42.03 58 GLU A C 18
ATOM 20633 O O . GLU A 1 58 ? -15.174 -3.740 -2.501 1.00 41.42 58 GLU A O 18
ATOM 20645 N N . ASP A 1 59 ? -14.543 -1.588 -2.723 1.00 11.32 59 ASP A N 18
ATOM 20646 C CA . ASP A 1 59 ? -15.805 -1.157 -3.339 1.00 60.31 59 ASP A CA 18
ATOM 20647 C C . ASP A 1 59 ? -15.586 -0.701 -4.798 1.00 52.40 59 ASP A C 18
ATOM 20648 O O . ASP A 1 59 ? -15.494 0.498 -5.080 1.00 21.12 59 ASP A O 18
ATOM 20657 N N . PRO A 1 60 ? -15.494 -1.655 -5.748 1.00 65.43 60 PRO A N 18
ATOM 20658 C CA . PRO A 1 60 ? -15.215 -1.341 -7.154 1.00 34.31 60 PRO A CA 18
ATOM 20659 C C . PRO A 1 60 ? -16.459 -0.883 -7.935 1.00 63.44 60 PRO A C 18
ATOM 20660 O O . PRO A 1 60 ? -17.515 -1.515 -7.882 1.00 41.54 60 PRO A O 18
ATOM 20671 N N . ASP A 1 61 ? -16.314 0.218 -8.668 1.00 21.33 61 ASP A N 18
ATOM 20672 C CA . ASP A 1 61 ? -17.395 0.760 -9.499 1.00 72.22 61 ASP A CA 18
ATOM 20673 C C . ASP A 1 61 ? -17.311 0.199 -10.931 1.00 35.51 61 ASP A C 18
ATOM 20674 O O . ASP A 1 61 ? -17.978 0.688 -11.845 1.00 10.31 61 ASP A O 18
ATOM 20683 N N . LYS A 1 62 ? -16.492 -0.836 -11.113 1.00 1.20 62 LYS A N 18
ATOM 20684 C CA . LYS A 1 62 ? -16.216 -1.398 -12.437 1.00 70.43 62 LYS A CA 18
ATOM 20685 C C . LYS A 1 62 ? -15.815 -2.882 -12.326 1.00 5.45 62 LYS A C 18
ATOM 20686 O O . LYS A 1 62 ? -15.440 -3.346 -11.247 1.00 63.14 62 LYS A O 18
ATOM 20705 N N . GLU A 1 63 ? -15.915 -3.616 -13.437 1.00 44.54 63 GLU A N 18
ATOM 20706 C CA . GLU A 1 63 ? -15.480 -5.022 -13.503 1.00 33.23 63 GLU A CA 18
ATOM 20707 C C . GLU A 1 63 ? -16.309 -5.928 -12.577 1.00 75.52 63 GLU A C 18
ATOM 20708 O O . GLU A 1 63 ? -15.821 -6.949 -12.080 1.00 61.12 63 GLU A O 18
ATOM 20720 N N . LEU A 1 64 ? -17.571 -5.567 -12.371 1.00 42.53 64 LEU A N 18
ATOM 20721 C CA . LEU A 1 64 ? -18.464 -6.338 -11.503 1.00 31.32 64 LEU A CA 18
ATOM 20722 C C . LEU A 1 64 ? -19.037 -7.566 -12.231 1.00 13.11 64 LEU A C 18
ATOM 20723 O O . LEU A 1 64 ? -20.124 -7.506 -12.812 1.00 53.22 64 LEU A O 18
ATOM 20739 N N . GLU A 1 65 ? -18.290 -8.672 -12.222 1.00 51.14 65 GLU A N 18
ATOM 20740 C CA . GLU A 1 65 ? -18.773 -9.933 -12.801 1.00 33.12 65 GLU A CA 18
ATOM 20741 C C . GLU A 1 65 ? -19.999 -10.443 -12.031 1.00 41.35 65 GLU A C 18
ATOM 20742 O O . GLU A 1 65 ? -19.887 -10.892 -10.889 1.00 23.31 65 GLU A O 18
ATOM 20754 N N . HIS A 1 66 ? -21.169 -10.348 -12.654 1.00 63.54 66 HIS A N 18
ATOM 20755 C CA . HIS A 1 66 ? -22.425 -10.721 -12.001 1.00 43.31 66 HIS A CA 18
ATOM 20756 C C . HIS A 1 66 ? -22.659 -12.239 -12.050 1.00 50.55 66 HIS A C 18
ATOM 20757 O O . HIS A 1 66 ? -22.148 -12.932 -12.933 1.00 24.32 66 HIS A O 18
ATOM 20772 N N . HIS A 1 67 ? -23.430 -12.748 -11.091 1.00 51.30 67 HIS A N 18
ATOM 20773 C CA . HIS A 1 67 ? -23.731 -14.183 -11.014 1.00 33.03 67 HIS A CA 18
ATOM 20774 C C . HIS A 1 67 ? -24.466 -14.684 -12.272 1.00 53.40 67 HIS A C 18
ATOM 20775 O O . HIS A 1 67 ? -25.502 -14.141 -12.664 1.00 72.32 67 HIS A O 18
ATOM 20790 N N . HIS A 1 68 ? -23.919 -15.723 -12.900 1.00 32.13 68 HIS A N 18
ATOM 20791 C CA . HIS A 1 68 ? -24.527 -16.320 -14.096 1.00 32.32 68 HIS A CA 18
ATOM 20792 C C . HIS A 1 68 ? -25.744 -17.181 -13.715 1.00 61.40 68 HIS A C 18
ATOM 20793 O O . HIS A 1 68 ? -25.702 -17.909 -12.725 1.00 20.43 68 HIS A O 18
ATOM 20808 N N . HIS A 1 69 ? -26.820 -17.086 -14.506 1.00 64.42 69 HIS A N 18
ATOM 20809 C CA . HIS A 1 69 ? -28.058 -17.841 -14.245 1.00 23.32 69 HIS A CA 18
ATOM 20810 C C . HIS A 1 69 ? -27.769 -19.320 -13.927 1.00 23.24 69 HIS A C 18
ATOM 20811 O O . HIS A 1 69 ? -27.234 -20.057 -14.762 1.00 25.33 69 HIS A O 18
ATOM 20826 N N . HIS A 1 70 ? -28.127 -19.734 -12.713 1.00 60.14 70 HIS A N 18
ATOM 20827 C CA . HIS A 1 70 ? -27.863 -21.096 -12.228 1.00 30.13 70 HIS A CA 18
ATOM 20828 C C . HIS A 1 70 ? -28.436 -22.170 -13.173 1.00 60.51 70 HIS A C 18
ATOM 20829 O O . HIS A 1 70 ? -29.613 -22.130 -13.536 1.00 4.33 70 HIS A O 18
ATOM 20844 N N . HIS A 1 71 ? -27.590 -23.130 -13.552 1.00 23.11 71 HIS A N 18
ATOM 20845 C CA . HIS A 1 71 ? -27.992 -24.219 -14.453 1.00 44.32 71 HIS A CA 18
ATOM 20846 C C . HIS A 1 71 ? -29.037 -25.150 -13.800 1.00 3.02 71 HIS A C 18
ATOM 20847 O O . HIS A 1 71 ? -30.222 -25.091 -14.196 1.00 39.51 71 HIS A O 18
ATOM 20863 N N . MET A 1 1 ? -31.487 -9.322 -8.837 1.00 51.33 1 MET A N 19
ATOM 20864 C CA . MET A 1 1 ? -30.647 -10.108 -7.892 1.00 43.44 1 MET A CA 19
ATOM 20865 C C . MET A 1 1 ? -29.378 -10.627 -8.588 1.00 23.20 1 MET A C 19
ATOM 20866 O O . MET A 1 1 ? -29.441 -11.098 -9.723 1.00 22.12 1 MET A O 19
ATOM 20882 N N . PRO A 1 2 ? -28.206 -10.544 -7.924 1.00 44.43 2 PRO A N 19
ATOM 20883 C CA . PRO A 1 2 ? -26.942 -11.068 -8.481 1.00 21.35 2 PRO A CA 19
ATOM 20884 C C . PRO A 1 2 ? -26.979 -12.593 -8.700 1.00 33.12 2 PRO A C 19
ATOM 20885 O O . PRO A 1 2 ? -27.357 -13.352 -7.800 1.00 42.04 2 PRO A O 19
ATOM 20896 N N . THR A 1 3 ? -26.603 -13.037 -9.900 1.00 22.51 3 THR A N 19
ATOM 20897 C CA . THR A 1 3 ? -26.554 -14.472 -10.213 1.00 41.12 3 THR A CA 19
ATOM 20898 C C . THR A 1 3 ? -25.425 -15.165 -9.438 1.00 4.13 3 THR A C 19
ATOM 20899 O O . THR A 1 3 ? -24.268 -15.150 -9.852 1.00 51.00 3 THR A O 19
ATOM 20910 N N . LYS A 1 4 ? -25.785 -15.765 -8.301 1.00 10.51 4 LYS A N 19
ATOM 20911 C CA . LYS A 1 4 ? -24.820 -16.342 -7.352 1.00 1.44 4 LYS A CA 19
ATOM 20912 C C . LYS A 1 4 ? -24.009 -15.231 -6.647 1.00 34.12 4 LYS A C 19
ATOM 20913 O O . LYS A 1 4 ? -23.596 -14.254 -7.278 1.00 62.31 4 LYS A O 19
ATOM 20932 N N . PRO A 1 5 ? -23.774 -15.369 -5.322 1.00 64.43 5 PRO A N 19
ATOM 20933 C CA . PRO A 1 5 ? -23.155 -14.309 -4.490 1.00 62.24 5 PRO A CA 19
ATOM 20934 C C . PRO A 1 5 ? -21.928 -13.625 -5.132 1.00 61.50 5 PRO A C 19
ATOM 20935 O O . PRO A 1 5 ? -20.992 -14.295 -5.582 1.00 12.33 5 PRO A O 19
ATOM 20946 N N . PRO A 1 6 ? -21.919 -12.274 -5.188 1.00 23.40 6 PRO A N 19
ATOM 20947 C CA . PRO A 1 6 ? -20.761 -11.509 -5.686 1.00 41.40 6 PRO A CA 19
ATOM 20948 C C . PRO A 1 6 ? -19.553 -11.607 -4.735 1.00 14.51 6 PRO A C 19
ATOM 20949 O O . PRO A 1 6 ? -19.715 -11.748 -3.522 1.00 35.40 6 PRO A O 19
ATOM 20960 N N . TYR A 1 7 ? -18.344 -11.531 -5.288 1.00 21.35 7 TYR A N 19
ATOM 20961 C CA . TYR A 1 7 ? -17.120 -11.695 -4.490 1.00 41.31 7 TYR A CA 19
ATOM 20962 C C . TYR A 1 7 ? -16.631 -10.361 -3.890 1.00 60.23 7 TYR A C 19
ATOM 20963 O O . TYR A 1 7 ? -16.252 -9.442 -4.622 1.00 73.25 7 TYR A O 19
ATOM 20981 N N . PRO A 1 8 ? -16.629 -10.239 -2.546 1.00 21.23 8 PRO A N 19
ATOM 20982 C CA . PRO A 1 8 ? -16.043 -9.082 -1.858 1.00 44.22 8 PRO A CA 19
ATOM 20983 C C . PRO A 1 8 ? -14.511 -9.197 -1.740 1.00 41.54 8 PRO A C 19
ATOM 20984 O O . PRO A 1 8 ? -13.978 -10.236 -1.338 1.00 50.20 8 PRO A O 19
ATOM 20995 N N . ARG A 1 9 ? -13.805 -8.129 -2.098 1.00 11.32 9 ARG A N 19
ATOM 20996 C CA . ARG A 1 9 ? -12.337 -8.123 -2.070 1.00 31.22 9 ARG A CA 19
ATOM 20997 C C . ARG A 1 9 ? -11.805 -7.531 -0.751 1.00 11.41 9 ARG A C 19
ATOM 20998 O O . ARG A 1 9 ? -12.507 -6.791 -0.066 1.00 25.04 9 ARG A O 19
ATOM 21019 N N . GLU A 1 10 ? -10.563 -7.871 -0.400 1.00 20.15 10 GLU A N 19
ATOM 21020 C CA . GLU A 1 10 ? -9.938 -7.390 0.845 1.00 23.34 10 GLU A CA 19
ATOM 21021 C C . GLU A 1 10 ? -8.522 -6.845 0.586 1.00 71.13 10 GLU A C 19
ATOM 21022 O O . GLU A 1 10 ? -7.761 -7.417 -0.200 1.00 54.34 10 GLU A O 19
ATOM 21034 N N . ALA A 1 11 ? -8.166 -5.753 1.262 1.00 50.54 11 ALA A N 19
ATOM 21035 C CA . ALA A 1 11 ? -6.846 -5.129 1.091 1.00 34.33 11 ALA A CA 19
ATOM 21036 C C . ALA A 1 11 ? -6.274 -4.625 2.424 1.00 13.41 11 ALA A C 19
ATOM 21037 O O . ALA A 1 11 ? -7.003 -4.460 3.402 1.00 61.13 11 ALA A O 19
ATOM 21044 N N . TYR A 1 12 ? -4.964 -4.382 2.452 1.00 31.42 12 TYR A N 19
ATOM 21045 C CA . TYR A 1 12 ? -4.285 -3.870 3.653 1.00 33.10 12 TYR A CA 19
ATOM 21046 C C . TYR A 1 12 ? -3.041 -3.041 3.291 1.00 31.43 12 TYR A C 19
ATOM 21047 O O . TYR A 1 12 ? -2.390 -3.282 2.274 1.00 53.32 12 TYR A O 19
ATOM 21065 N N . ILE A 1 13 ? -2.721 -2.059 4.130 1.00 52.32 13 ILE A N 19
ATOM 21066 C CA . ILE A 1 13 ? -1.606 -1.139 3.866 1.00 2.03 13 ILE A CA 19
ATOM 21067 C C . ILE A 1 13 ? -0.355 -1.504 4.684 1.00 32.14 13 ILE A C 19
ATOM 21068 O O . ILE A 1 13 ? -0.441 -1.785 5.879 1.00 31.50 13 ILE A O 19
ATOM 21084 N N . VAL A 1 14 ? 0.804 -1.504 4.023 1.00 14.05 14 VAL A N 19
ATOM 21085 C CA . VAL A 1 14 ? 2.093 -1.749 4.686 1.00 64.25 14 VAL A CA 19
ATOM 21086 C C . VAL A 1 14 ? 3.104 -0.646 4.323 1.00 10.04 14 VAL A C 19
ATOM 21087 O O . VAL A 1 14 ? 3.385 -0.420 3.147 1.00 45.15 14 VAL A O 19
ATOM 21100 N N . THR A 1 15 ? 3.647 0.039 5.329 1.00 41.14 15 THR A N 19
ATOM 21101 C CA . THR A 1 15 ? 4.604 1.133 5.087 1.00 20.24 15 THR A CA 19
ATOM 21102 C C . THR A 1 15 ? 6.041 0.610 4.971 1.00 10.51 15 THR A C 19
ATOM 21103 O O . THR A 1 15 ? 6.507 -0.147 5.822 1.00 71.21 15 THR A O 19
ATOM 21114 N N . ILE A 1 16 ? 6.733 1.012 3.906 1.00 52.14 16 ILE A N 19
ATOM 21115 C CA . ILE A 1 16 ? 8.135 0.624 3.687 1.00 33.24 16 ILE A CA 19
ATOM 21116 C C . ILE A 1 16 ? 9.076 1.839 3.781 1.00 32.31 16 ILE A C 19
ATOM 21117 O O . ILE A 1 16 ? 8.627 2.981 3.910 1.00 24.45 16 ILE A O 19
ATOM 21133 N N . GLU A 1 17 ? 10.383 1.585 3.699 1.00 12.52 17 GLU A N 19
ATOM 21134 C CA . GLU A 1 17 ? 11.391 2.651 3.750 1.00 33.10 17 GLU A CA 19
ATOM 21135 C C . GLU A 1 17 ? 12.217 2.719 2.450 1.00 3.54 17 GLU A C 19
ATOM 21136 O O . GLU A 1 17 ? 12.732 1.711 1.968 1.00 41.41 17 GLU A O 19
ATOM 21148 N N . LYS A 1 18 ? 12.330 3.918 1.883 1.00 20.34 18 LYS A N 19
ATOM 21149 C CA . LYS A 1 18 ? 13.171 4.155 0.699 1.00 4.10 18 LYS A CA 19
ATOM 21150 C C . LYS A 1 18 ? 14.183 5.281 0.961 1.00 23.55 18 LYS A C 19
ATOM 21151 O O . LYS A 1 18 ? 14.210 5.863 2.043 1.00 1.24 18 LYS A O 19
ATOM 21170 N N . GLY A 1 19 ? 15.024 5.572 -0.023 1.00 3.31 19 GLY A N 19
ATOM 21171 C CA . GLY A 1 19 ? 15.918 6.721 0.070 1.00 65.03 19 GLY A CA 19
ATOM 21172 C C . GLY A 1 19 ? 17.217 6.450 0.823 1.00 62.34 19 GLY A C 19
ATOM 21173 O O . GLY A 1 19 ? 17.861 5.417 0.629 1.00 74.52 19 GLY A O 19
ATOM 21177 N N . LYS A 1 20 ? 17.604 7.394 1.678 1.00 23.25 20 LYS A N 19
ATOM 21178 C CA . LYS A 1 20 ? 18.898 7.351 2.373 1.00 2.43 20 LYS A CA 19
ATOM 21179 C C . LYS A 1 20 ? 18.911 6.308 3.508 1.00 51.01 20 LYS A C 19
ATOM 21180 O O . LYS A 1 20 ? 17.878 6.025 4.114 1.00 3.13 20 LYS A O 19
ATOM 21199 N N . PRO A 1 21 ? 20.091 5.715 3.809 1.00 14.34 21 PRO A N 19
ATOM 21200 C CA . PRO A 1 21 ? 20.230 4.715 4.890 1.00 30.43 21 PRO A CA 19
ATOM 21201 C C . PRO A 1 21 ? 19.812 5.259 6.269 1.00 53.41 21 PRO A C 19
ATOM 21202 O O . PRO A 1 21 ? 19.213 4.542 7.080 1.00 3.34 21 PRO A O 19
ATOM 21213 N N . GLY A 1 22 ? 20.136 6.523 6.532 1.00 63.13 22 GLY A N 19
ATOM 21214 C CA . GLY A 1 22 ? 19.744 7.158 7.786 1.00 71.01 22 GLY A CA 19
ATOM 21215 C C . GLY A 1 22 ? 18.412 7.891 7.677 1.00 22.55 22 GLY A C 19
ATOM 21216 O O . GLY A 1 22 ? 17.505 7.679 8.484 1.00 13.21 22 GLY A O 19
ATOM 21220 N N . GLN A 1 23 ? 18.296 8.760 6.678 1.00 25.11 23 GLN A N 19
ATOM 21221 C CA . GLN A 1 23 ? 17.056 9.497 6.426 1.00 73.33 23 GLN A CA 19
ATOM 21222 C C . GLN A 1 23 ? 16.180 8.758 5.404 1.00 61.43 23 GLN A C 19
ATOM 21223 O O . GLN A 1 23 ? 16.192 9.059 4.208 1.00 62.11 23 GLN A O 19
ATOM 21237 N N . THR A 1 24 ? 15.456 7.756 5.891 1.00 54.43 24 THR A N 19
ATOM 21238 C CA . THR A 1 24 ? 14.560 6.954 5.049 1.00 32.20 24 THR A CA 19
ATOM 21239 C C . THR A 1 24 ? 13.218 7.660 4.810 1.00 52.45 24 THR A C 19
ATOM 21240 O O . THR A 1 24 ? 12.748 8.436 5.643 1.00 33.21 24 THR A O 19
ATOM 21251 N N . VAL A 1 25 ? 12.600 7.374 3.668 1.00 70.22 25 VAL A N 19
ATOM 21252 C CA . VAL A 1 25 ? 11.317 7.978 3.289 1.00 54.23 25 VAL A CA 19
ATOM 21253 C C . VAL A 1 25 ? 10.180 6.945 3.371 1.00 50.22 25 VAL A C 19
ATOM 21254 O O . VAL A 1 25 ? 10.332 5.801 2.931 1.00 72.33 25 VAL A O 19
ATOM 21267 N N . THR A 1 26 ? 9.043 7.358 3.930 1.00 14.14 26 THR A N 19
ATOM 21268 C CA . THR A 1 26 ? 7.909 6.450 4.162 1.00 51.30 26 THR A CA 19
ATOM 21269 C C . THR A 1 26 ? 7.010 6.321 2.926 1.00 21.13 26 THR A C 19
ATOM 21270 O O . THR A 1 26 ? 6.443 7.304 2.447 1.00 23.12 26 THR A O 19
ATOM 21281 N N . TRP A 1 27 ? 6.879 5.098 2.418 1.00 70.41 27 TRP A N 19
ATOM 21282 C CA . TRP A 1 27 ? 5.972 4.811 1.301 1.00 13.55 27 TRP A CA 19
ATOM 21283 C C . TRP A 1 27 ? 4.903 3.785 1.701 1.00 33.13 27 TRP A C 19
ATOM 21284 O O . TRP A 1 27 ? 5.209 2.741 2.275 1.00 23.31 27 TRP A O 19
ATOM 21305 N N . TYR A 1 28 ? 3.647 4.091 1.393 1.00 31.32 28 TYR A N 19
ATOM 21306 C CA . TYR A 1 28 ? 2.525 3.219 1.747 1.00 10.31 28 TYR A CA 19
ATOM 21307 C C . TYR A 1 28 ? 2.214 2.228 0.616 1.00 43.32 28 TYR A C 19
ATOM 21308 O O . TYR A 1 28 ? 1.801 2.625 -0.477 1.00 5.12 28 TYR A O 19
ATOM 21326 N N . GLN A 1 29 ? 2.413 0.941 0.882 1.00 3.31 29 GLN A N 19
ATOM 21327 C CA . GLN A 1 29 ? 2.108 -0.111 -0.093 1.00 42.24 29 GLN A CA 19
ATOM 21328 C C . GLN A 1 29 ? 0.719 -0.712 0.143 1.00 10.54 29 GLN A C 19
ATOM 21329 O O . GLN A 1 29 ? 0.445 -1.262 1.210 1.00 3.21 29 GLN A O 19
ATOM 21343 N N . LEU A 1 30 ? -0.154 -0.618 -0.854 1.00 32.00 30 LEU A N 19
ATOM 21344 C CA . LEU A 1 30 ? -1.453 -1.284 -0.784 1.00 12.51 30 LEU A CA 19
ATOM 21345 C C . LEU A 1 30 ? -1.337 -2.737 -1.267 1.00 40.11 30 LEU A C 19
ATOM 21346 O O . LEU A 1 30 ? -1.235 -2.998 -2.466 1.00 10.21 30 LEU A O 19
ATOM 21362 N N . ARG A 1 31 ? -1.330 -3.674 -0.327 1.00 34.21 31 ARG A N 19
ATOM 21363 C CA . ARG A 1 31 ? -1.264 -5.101 -0.651 1.00 50.35 31 ARG A CA 19
ATOM 21364 C C . ARG A 1 31 ? -2.627 -5.765 -0.414 1.00 5.33 31 ARG A C 19
ATOM 21365 O O . ARG A 1 31 ? -3.322 -5.442 0.544 1.00 41.31 31 ARG A O 19
ATOM 21386 N N . ALA A 1 32 ? -3.007 -6.696 -1.281 1.00 53.15 32 ALA A N 19
ATOM 21387 C CA . ALA A 1 32 ? -4.348 -7.287 -1.231 1.00 74.45 32 ALA A CA 19
ATOM 21388 C C . ALA A 1 32 ? -4.337 -8.749 -0.762 1.00 44.53 32 ALA A C 19
ATOM 21389 O O . ALA A 1 32 ? -3.284 -9.388 -0.677 1.00 54.32 32 ALA A O 19
ATOM 21396 N N . ASP A 1 33 ? -5.525 -9.264 -0.455 1.00 55.35 33 ASP A N 19
ATOM 21397 C CA . ASP A 1 33 ? -5.689 -10.622 0.075 1.00 52.34 33 ASP A CA 19
ATOM 21398 C C . ASP A 1 33 ? -5.566 -11.692 -1.030 1.00 45.12 33 ASP A C 19
ATOM 21399 O O . ASP A 1 33 ? -4.771 -12.627 -0.920 1.00 23.41 33 ASP A O 19
ATOM 21408 N N . HIS A 1 34 ? -6.369 -11.554 -2.086 1.00 60.31 34 HIS A N 19
ATOM 21409 C CA . HIS A 1 34 ? -6.343 -12.482 -3.229 1.00 11.02 34 HIS A CA 19
ATOM 21410 C C . HIS A 1 34 ? -6.082 -11.723 -4.551 1.00 61.42 34 HIS A C 19
ATOM 21411 O O . HIS A 1 34 ? -6.220 -10.500 -4.594 1.00 2.23 34 HIS A O 19
ATOM 21426 N N . PRO A 1 35 ? -5.700 -12.419 -5.658 1.00 54.55 35 PRO A N 19
ATOM 21427 C CA . PRO A 1 35 ? -5.529 -13.895 -5.716 1.00 24.12 35 PRO A CA 19
ATOM 21428 C C . PRO A 1 35 ? -4.392 -14.419 -4.819 1.00 20.34 35 PRO A C 19
ATOM 21429 O O . PRO A 1 35 ? -4.591 -15.357 -4.044 1.00 61.30 35 PRO A O 19
ATOM 21440 N N . LYS A 1 36 ? -3.208 -13.820 -4.930 1.00 62.45 36 LYS A N 19
ATOM 21441 C CA . LYS A 1 36 ? -2.083 -14.138 -4.038 1.00 60.10 36 LYS A CA 19
ATOM 21442 C C . LYS A 1 36 ? -1.976 -13.095 -2.910 1.00 33.42 36 LYS A C 19
ATOM 21443 O O . LYS A 1 36 ? -2.304 -11.924 -3.111 1.00 64.22 36 LYS A O 19
ATOM 21462 N N . PRO A 1 37 ? -1.498 -13.491 -1.714 1.00 5.13 37 PRO A N 19
ATOM 21463 C CA . PRO A 1 37 ? -1.365 -12.563 -0.573 1.00 71.32 37 PRO A CA 19
ATOM 21464 C C . PRO A 1 37 ? -0.286 -11.494 -0.807 1.00 73.03 37 PRO A C 19
ATOM 21465 O O . PRO A 1 37 ? -0.223 -10.483 -0.105 1.00 14.42 37 PRO A O 19
ATOM 21476 N N . ASP A 1 38 ? 0.558 -11.727 -1.810 1.00 55.54 38 ASP A N 19
ATOM 21477 C CA . ASP A 1 38 ? 1.642 -10.802 -2.151 1.00 63.40 38 ASP A CA 19
ATOM 21478 C C . ASP A 1 38 ? 1.185 -9.728 -3.152 1.00 52.35 38 ASP A C 19
ATOM 21479 O O . ASP A 1 38 ? 1.986 -8.885 -3.567 1.00 62.10 38 ASP A O 19
ATOM 21488 N N . SER A 1 39 ? -0.093 -9.769 -3.542 1.00 72.23 39 SER A N 19
ATOM 21489 C CA . SER A 1 39 ? -0.633 -8.854 -4.562 1.00 31.33 39 SER A CA 19
ATOM 21490 C C . SER A 1 39 ? -0.431 -7.380 -4.186 1.00 14.13 39 SER A C 19
ATOM 21491 O O . SER A 1 39 ? -1.248 -6.788 -3.481 1.00 51.51 39 SER A O 19
ATOM 21499 N N . LEU A 1 40 ? 0.673 -6.803 -4.644 1.00 72.52 40 LEU A N 19
ATOM 21500 C CA . LEU A 1 40 ? 0.957 -5.386 -4.422 1.00 61.44 40 LEU A CA 19
ATOM 21501 C C . LEU A 1 40 ? 0.254 -4.524 -5.481 1.00 13.34 40 LEU A C 19
ATOM 21502 O O . LEU A 1 40 ? 0.647 -4.510 -6.649 1.00 44.32 40 LEU A O 19
ATOM 21518 N N . ILE A 1 41 ? -0.799 -3.823 -5.067 1.00 60.13 41 ILE A N 19
ATOM 21519 C CA . ILE A 1 41 ? -1.589 -2.995 -5.983 1.00 21.51 41 ILE A CA 19
ATOM 21520 C C . ILE A 1 41 ? -0.799 -1.765 -6.460 1.00 42.32 41 ILE A C 19
ATOM 21521 O O . ILE A 1 41 ? -0.665 -1.532 -7.667 1.00 52.52 41 ILE A O 19
ATOM 21537 N N . SER A 1 42 ? -0.273 -0.985 -5.515 1.00 43.24 42 SER A N 19
ATOM 21538 C CA . SER A 1 42 ? 0.498 0.229 -5.843 1.00 53.25 42 SER A CA 19
ATOM 21539 C C . SER A 1 42 ? 1.094 0.887 -4.592 1.00 4.33 42 SER A C 19
ATOM 21540 O O . SER A 1 42 ? 0.521 0.814 -3.499 1.00 21.01 42 SER A O 19
ATOM 21548 N N . GLU A 1 43 ? 2.245 1.543 -4.766 1.00 10.24 43 GLU A N 19
ATOM 21549 C CA . GLU A 1 43 ? 2.911 2.282 -3.682 1.00 22.32 43 GLU A CA 19
ATOM 21550 C C . GLU A 1 43 ? 2.628 3.788 -3.801 1.00 64.21 43 GLU A C 19
ATOM 21551 O O . GLU A 1 43 ? 2.779 4.370 -4.876 1.00 75.04 43 GLU A O 19
ATOM 21563 N N . HIS A 1 44 ? 2.215 4.421 -2.704 1.00 12.11 44 HIS A N 19
ATOM 21564 C CA . HIS A 1 44 ? 1.897 5.859 -2.717 1.00 20.41 44 HIS A CA 19
ATOM 21565 C C . HIS A 1 44 ? 2.503 6.585 -1.499 1.00 2.34 44 HIS A C 19
ATOM 21566 O O . HIS A 1 44 ? 2.619 6.012 -0.417 1.00 2.40 44 HIS A O 19
ATOM 21581 N N . PRO A 1 45 ? 2.903 7.867 -1.670 1.00 41.31 45 PRO A N 19
ATOM 21582 C CA . PRO A 1 45 ? 3.595 8.636 -0.618 1.00 32.23 45 PRO A CA 19
ATOM 21583 C C . PRO A 1 45 ? 2.677 9.109 0.523 1.00 40.24 45 PRO A C 19
ATOM 21584 O O . PRO A 1 45 ? 3.160 9.465 1.603 1.00 52.40 45 PRO A O 19
ATOM 21595 N N . THR A 1 46 ? 1.362 9.133 0.291 1.00 11.31 46 THR A N 19
ATOM 21596 C CA . THR A 1 46 ? 0.408 9.562 1.330 1.00 71.32 46 THR A CA 19
ATOM 21597 C C . THR A 1 46 ? -0.538 8.422 1.726 1.00 60.10 46 THR A C 19
ATOM 21598 O O . THR A 1 46 ? -0.839 7.535 0.922 1.00 4.01 46 THR A O 19
ATOM 21609 N N . ALA A 1 47 ? -1.014 8.455 2.970 1.00 31.34 47 ALA A N 19
ATOM 21610 C CA . ALA A 1 47 ? -1.926 7.426 3.477 1.00 13.14 47 ALA A CA 19
ATOM 21611 C C . ALA A 1 47 ? -3.316 7.525 2.829 1.00 34.41 47 ALA A C 19
ATOM 21612 O O . ALA A 1 47 ? -3.953 6.510 2.553 1.00 30.11 47 ALA A O 19
ATOM 21619 N N . GLN A 1 48 ? -3.768 8.753 2.574 1.00 25.15 48 GLN A N 19
ATOM 21620 C CA . GLN A 1 48 ? -5.099 8.993 2.000 1.00 61.02 48 GLN A CA 19
ATOM 21621 C C . GLN A 1 48 ? -5.284 8.258 0.662 1.00 55.10 48 GLN A C 19
ATOM 21622 O O . GLN A 1 48 ? -6.340 7.679 0.404 1.00 44.12 48 GLN A O 19
ATOM 21636 N N . GLU A 1 49 ? -4.251 8.286 -0.180 1.00 43.51 49 GLU A N 19
ATOM 21637 C CA . GLU A 1 49 ? -4.267 7.559 -1.459 1.00 31.13 49 GLU A CA 19
ATOM 21638 C C . GLU A 1 49 ? -4.468 6.052 -1.243 1.00 41.20 49 GLU A C 19
ATOM 21639 O O . GLU A 1 49 ? -5.336 5.431 -1.859 1.00 64.23 49 GLU A O 19
ATOM 21651 N N . ALA A 1 50 ? -3.652 5.475 -0.364 1.00 21.35 50 ALA A N 19
ATOM 21652 C CA . ALA A 1 50 ? -3.710 4.040 -0.070 1.00 12.43 50 ALA A CA 19
ATOM 21653 C C . ALA A 1 50 ? -5.051 3.645 0.573 1.00 62.20 50 ALA A C 19
ATOM 21654 O O . ALA A 1 50 ? -5.593 2.579 0.289 1.00 73.32 50 ALA A O 19
ATOM 21661 N N . MET A 1 51 ? -5.576 4.515 1.438 1.00 25.33 51 MET A N 19
ATOM 21662 C CA . MET A 1 51 ? -6.868 4.281 2.100 1.00 4.54 51 MET A CA 19
ATOM 21663 C C . MET A 1 51 ? -8.038 4.346 1.101 1.00 62.44 51 MET A C 19
ATOM 21664 O O . MET A 1 51 ? -8.932 3.495 1.122 1.00 11.45 51 MET A O 19
ATOM 21678 N N . ASP A 1 52 ? -8.026 5.354 0.228 1.00 50.03 52 ASP A N 19
ATOM 21679 C CA . ASP A 1 52 ? -9.063 5.498 -0.800 1.00 55.15 52 ASP A CA 19
ATOM 21680 C C . ASP A 1 52 ? -9.059 4.290 -1.748 1.00 4.30 52 ASP A C 19
ATOM 21681 O O . ASP A 1 52 ? -10.106 3.695 -2.027 1.00 21.41 52 ASP A O 19
ATOM 21690 N N . ALA A 1 53 ? -7.871 3.932 -2.234 1.00 61.53 53 ALA A N 19
ATOM 21691 C CA . ALA A 1 53 ? -7.701 2.763 -3.099 1.00 12.44 53 ALA A CA 19
ATOM 21692 C C . ALA A 1 53 ? -8.065 1.460 -2.363 1.00 11.00 53 ALA A C 19
ATOM 21693 O O . ALA A 1 53 ? -8.578 0.520 -2.967 1.00 64.02 53 ALA A O 19
ATOM 21700 N N . LYS A 1 54 ? -7.792 1.416 -1.056 1.00 73.22 54 LYS A N 19
ATOM 21701 C CA . LYS A 1 54 ? -8.171 0.270 -0.221 1.00 71.23 54 LYS A CA 19
ATOM 21702 C C . LYS A 1 54 ? -9.694 0.097 -0.206 1.00 15.34 54 LYS A C 19
ATOM 21703 O O . LYS A 1 54 ? -10.214 -0.952 -0.580 1.00 21.42 54 LYS A O 19
ATOM 21722 N N . LYS A 1 55 ? -10.402 1.147 0.213 1.00 53.50 55 LYS A N 19
ATOM 21723 C CA . LYS A 1 55 ? -11.871 1.138 0.251 1.00 63.24 55 LYS A CA 19
ATOM 21724 C C . LYS A 1 55 ? -12.463 0.802 -1.127 1.00 50.02 55 LYS A C 19
ATOM 21725 O O . LYS A 1 55 ? -13.391 -0.001 -1.235 1.00 70.22 55 LYS A O 19
ATOM 21744 N N . ARG A 1 56 ? -11.913 1.425 -2.169 1.00 70.53 56 ARG A N 19
ATOM 21745 C CA . ARG A 1 56 ? -12.345 1.182 -3.551 1.00 52.22 56 ARG A CA 19
ATOM 21746 C C . ARG A 1 56 ? -12.133 -0.287 -3.959 1.00 63.31 56 ARG A C 19
ATOM 21747 O O . ARG A 1 56 ? -13.003 -0.909 -4.577 1.00 12.05 56 ARG A O 19
ATOM 21768 N N . TYR A 1 57 ? -10.970 -0.833 -3.617 1.00 30.43 57 TYR A N 19
ATOM 21769 C CA . TYR A 1 57 ? -10.646 -2.224 -3.943 1.00 63.33 57 TYR A CA 19
ATOM 21770 C C . TYR A 1 57 ? -11.540 -3.204 -3.167 1.00 75.12 57 TYR A C 19
ATOM 21771 O O . TYR A 1 57 ? -11.969 -4.224 -3.703 1.00 22.01 57 TYR A O 19
ATOM 21789 N N . GLU A 1 58 ? -11.823 -2.894 -1.909 1.00 2.30 58 GLU A N 19
ATOM 21790 C CA . GLU A 1 58 ? -12.613 -3.790 -1.057 1.00 33.34 58 GLU A CA 19
ATOM 21791 C C . GLU A 1 58 ? -14.102 -3.813 -1.452 1.00 32.13 58 GLU A C 19
ATOM 21792 O O . GLU A 1 58 ? -14.887 -4.597 -0.911 1.00 43.22 58 GLU A O 19
ATOM 21804 N N . ASP A 1 59 ? -14.486 -2.961 -2.406 1.00 3.32 59 ASP A N 19
ATOM 21805 C CA . ASP A 1 59 ? -15.812 -3.043 -3.032 1.00 52.54 59 ASP A CA 19
ATOM 21806 C C . ASP A 1 59 ? -15.814 -4.070 -4.185 1.00 53.51 59 ASP A C 19
ATOM 21807 O O . ASP A 1 59 ? -14.812 -4.214 -4.898 1.00 21.12 59 ASP A O 19
ATOM 21816 N N . PRO A 1 60 ? -16.929 -4.802 -4.394 1.00 4.32 60 PRO A N 19
ATOM 21817 C CA . PRO A 1 60 ? -17.075 -5.687 -5.561 1.00 1.30 60 PRO A CA 19
ATOM 21818 C C . PRO A 1 60 ? -17.263 -4.881 -6.862 1.00 64.23 60 PRO A C 19
ATOM 21819 O O . PRO A 1 60 ? -18.386 -4.628 -7.298 1.00 41.24 60 PRO A O 19
ATOM 21830 N N . ASP A 1 61 ? -16.147 -4.459 -7.457 1.00 21.00 61 ASP A N 19
ATOM 21831 C CA . ASP A 1 61 ? -16.159 -3.576 -8.632 1.00 2.14 61 ASP A CA 19
ATOM 21832 C C . ASP A 1 61 ? -16.776 -4.240 -9.876 1.00 4.34 61 ASP A C 19
ATOM 21833 O O . ASP A 1 61 ? -17.871 -3.877 -10.309 1.00 25.13 61 ASP A O 19
ATOM 21842 N N . LYS A 1 62 ? -16.066 -5.204 -10.452 1.00 23.31 62 LYS A N 19
ATOM 21843 C CA . LYS A 1 62 ? -16.471 -5.797 -11.731 1.00 65.34 62 LYS A CA 19
ATOM 21844 C C . LYS A 1 62 ? -17.547 -6.877 -11.549 1.00 41.53 62 LYS A C 19
ATOM 21845 O O . LYS A 1 62 ? -17.384 -7.813 -10.763 1.00 4.25 62 LYS A O 19
ATOM 21864 N N . GLU A 1 63 ? -18.648 -6.736 -12.284 1.00 45.11 63 GLU A N 19
ATOM 21865 C CA . GLU A 1 63 ? -19.705 -7.749 -12.312 1.00 44.40 63 GLU A CA 19
ATOM 21866 C C . GLU A 1 63 ? -19.514 -8.712 -13.496 1.00 71.13 63 GLU A C 19
ATOM 21867 O O . GLU A 1 63 ? -18.542 -8.603 -14.244 1.00 21.01 63 GLU A O 19
ATOM 21879 N N . LEU A 1 64 ? -20.449 -9.654 -13.655 1.00 13.01 64 LEU A N 19
ATOM 21880 C CA . LEU A 1 64 ? -20.381 -10.671 -14.722 1.00 71.54 64 LEU A CA 19
ATOM 21881 C C . LEU A 1 64 ? -19.165 -11.605 -14.557 1.00 3.42 64 LEU A C 19
ATOM 21882 O O . LEU A 1 64 ? -18.912 -12.470 -15.399 1.00 41.01 64 LEU A O 19
ATOM 21898 N N . GLU A 1 65 ? -18.436 -11.456 -13.450 1.00 44.05 65 GLU A N 19
ATOM 21899 C CA . GLU A 1 65 ? -17.244 -12.273 -13.180 1.00 71.32 65 GLU A CA 19
ATOM 21900 C C . GLU A 1 65 ? -17.596 -13.662 -12.624 1.00 72.04 65 GLU A C 19
ATOM 21901 O O . GLU A 1 65 ? -16.746 -14.348 -12.052 1.00 62.33 65 GLU A O 19
ATOM 21913 N N . HIS A 1 66 ? -18.839 -14.090 -12.822 1.00 60.03 66 HIS A N 19
ATOM 21914 C CA . HIS A 1 66 ? -19.262 -15.428 -12.408 1.00 2.14 66 HIS A CA 19
ATOM 21915 C C . HIS A 1 66 ? -18.753 -16.499 -13.390 1.00 20.34 66 HIS A C 19
ATOM 21916 O O . HIS A 1 66 ? -18.857 -17.693 -13.126 1.00 33.35 66 HIS A O 19
ATOM 21931 N N . HIS A 1 67 ? -18.189 -16.056 -14.518 1.00 14.41 67 HIS A N 19
ATOM 21932 C CA . HIS A 1 67 ? -17.598 -16.960 -15.525 1.00 35.23 67 HIS A CA 19
ATOM 21933 C C . HIS A 1 67 ? -16.230 -17.524 -15.080 1.00 72.33 67 HIS A C 19
ATOM 21934 O O . HIS A 1 67 ? -15.342 -17.753 -15.905 1.00 34.42 67 HIS A O 19
ATOM 21949 N N . HIS A 1 68 ? -16.079 -17.771 -13.782 1.00 23.24 68 HIS A N 19
ATOM 21950 C CA . HIS A 1 68 ? -14.824 -18.280 -13.221 1.00 72.30 68 HIS A CA 19
ATOM 21951 C C . HIS A 1 68 ? -15.104 -19.225 -12.043 1.00 63.11 68 HIS A C 19
ATOM 21952 O O . HIS A 1 68 ? -16.012 -18.982 -11.245 1.00 70.34 68 HIS A O 19
ATOM 21967 N N . HIS A 1 69 ? -14.311 -20.292 -11.935 1.00 11.33 69 HIS A N 19
ATOM 21968 C CA . HIS A 1 69 ? -14.497 -21.302 -10.885 1.00 42.43 69 HIS A CA 19
ATOM 21969 C C . HIS A 1 69 ? -14.425 -20.691 -9.471 1.00 25.30 69 HIS A C 19
ATOM 21970 O O . HIS A 1 69 ? -13.671 -19.750 -9.218 1.00 22.01 69 HIS A O 19
ATOM 21985 N N . HIS A 1 70 ? -15.219 -21.245 -8.556 1.00 63.52 70 HIS A N 19
ATOM 21986 C CA . HIS A 1 70 ? -15.273 -20.780 -7.164 1.00 20.04 70 HIS A CA 19
ATOM 21987 C C . HIS A 1 70 ? -14.727 -21.852 -6.199 1.00 3.34 70 HIS A C 19
ATOM 21988 O O . HIS A 1 70 ? -14.078 -22.806 -6.618 1.00 25.51 70 HIS A O 19
ATOM 22003 N N . HIS A 1 71 ? -14.989 -21.683 -4.902 1.00 54.11 71 HIS A N 19
ATOM 22004 C CA . HIS A 1 71 ? -14.600 -22.688 -3.898 1.00 72.32 71 HIS A CA 19
ATOM 22005 C C . HIS A 1 71 ? -15.837 -23.288 -3.195 1.00 71.54 71 HIS A C 19
ATOM 22006 O O . HIS A 1 71 ? -16.301 -22.717 -2.186 1.00 38.67 71 HIS A O 19
ATOM 22022 N N . MET A 1 1 ? -30.965 -21.610 -11.242 1.00 4.25 1 MET A N 20
ATOM 22023 C CA . MET A 1 1 ? -29.807 -20.734 -11.583 1.00 12.14 1 MET A CA 20
ATOM 22024 C C . MET A 1 1 ? -28.498 -21.286 -10.993 1.00 75.14 1 MET A C 20
ATOM 22025 O O . MET A 1 1 ? -28.509 -21.904 -9.926 1.00 41.42 1 MET A O 20
ATOM 22041 N N . PRO A 1 2 ? -27.352 -21.072 -11.674 1.00 51.23 2 PRO A N 20
ATOM 22042 C CA . PRO A 1 2 ? -26.037 -21.525 -11.178 1.00 4.41 2 PRO A CA 20
ATOM 22043 C C . PRO A 1 2 ? -25.644 -20.847 -9.850 1.00 54.14 2 PRO A C 20
ATOM 22044 O O . PRO A 1 2 ? -25.464 -19.632 -9.787 1.00 10.04 2 PRO A O 20
ATOM 22055 N N . THR A 1 3 ? -25.513 -21.643 -8.789 1.00 71.42 3 THR A N 20
ATOM 22056 C CA . THR A 1 3 ? -25.235 -21.114 -7.447 1.00 3.53 3 THR A CA 20
ATOM 22057 C C . THR A 1 3 ? -23.731 -21.062 -7.136 1.00 64.24 3 THR A C 20
ATOM 22058 O O . THR A 1 3 ? -23.179 -21.986 -6.533 1.00 21.24 3 THR A O 20
ATOM 22069 N N . LYS A 1 4 ? -23.065 -19.982 -7.544 1.00 13.03 4 LYS A N 20
ATOM 22070 C CA . LYS A 1 4 ? -21.637 -19.800 -7.248 1.00 71.22 4 LYS A CA 20
ATOM 22071 C C . LYS A 1 4 ? -21.221 -18.319 -7.305 1.00 14.45 4 LYS A C 20
ATOM 22072 O O . LYS A 1 4 ? -20.966 -17.778 -8.385 1.00 31.12 4 LYS A O 20
ATOM 22091 N N . PRO A 1 5 ? -21.164 -17.637 -6.146 1.00 13.03 5 PRO A N 20
ATOM 22092 C CA . PRO A 1 5 ? -20.629 -16.273 -6.061 1.00 22.31 5 PRO A CA 20
ATOM 22093 C C . PRO A 1 5 ? -19.087 -16.257 -5.966 1.00 51.44 5 PRO A C 20
ATOM 22094 O O . PRO A 1 5 ? -18.484 -17.162 -5.380 1.00 2.23 5 PRO A O 20
ATOM 22105 N N . PRO A 1 6 ? -18.425 -15.245 -6.557 1.00 60.02 6 PRO A N 20
ATOM 22106 C CA . PRO A 1 6 ? -16.959 -15.111 -6.475 1.00 51.30 6 PRO A CA 20
ATOM 22107 C C . PRO A 1 6 ? -16.486 -14.675 -5.076 1.00 13.52 6 PRO A C 20
ATOM 22108 O O . PRO A 1 6 ? -17.266 -14.133 -4.287 1.00 51.34 6 PRO A O 20
ATOM 22119 N N . TYR A 1 7 ? -15.209 -14.907 -4.778 1.00 73.13 7 TYR A N 20
ATOM 22120 C CA . TYR A 1 7 ? -14.641 -14.558 -3.470 1.00 2.42 7 TYR A CA 20
ATOM 22121 C C . TYR A 1 7 ? -14.662 -13.034 -3.221 1.00 71.44 7 TYR A C 20
ATOM 22122 O O . TYR A 1 7 ? -14.517 -12.239 -4.153 1.00 14.44 7 TYR A O 20
ATOM 22140 N N . PRO A 1 8 ? -14.858 -12.606 -1.953 1.00 34.41 8 PRO A N 20
ATOM 22141 C CA . PRO A 1 8 ? -14.874 -11.175 -1.588 1.00 5.22 8 PRO A CA 20
ATOM 22142 C C . PRO A 1 8 ? -13.473 -10.534 -1.580 1.00 70.41 8 PRO A C 20
ATOM 22143 O O . PRO A 1 8 ? -12.454 -11.226 -1.586 1.00 13.45 8 PRO A O 20
ATOM 22154 N N . ARG A 1 9 ? -13.436 -9.200 -1.562 1.00 23.20 9 ARG A N 20
ATOM 22155 C CA . ARG A 1 9 ? -12.172 -8.453 -1.569 1.00 72.22 9 ARG A CA 20
ATOM 22156 C C . ARG A 1 9 ? -11.821 -7.947 -0.157 1.00 14.25 9 ARG A C 20
ATOM 22157 O O . ARG A 1 9 ? -12.691 -7.487 0.584 1.00 53.04 9 ARG A O 20
ATOM 22178 N N . GLU A 1 10 ? -10.544 -8.030 0.203 1.00 40.40 10 GLU A N 20
ATOM 22179 C CA . GLU A 1 10 ? -10.057 -7.518 1.491 1.00 74.14 10 GLU A CA 20
ATOM 22180 C C . GLU A 1 10 ? -8.583 -7.095 1.378 1.00 33.05 10 GLU A C 20
ATOM 22181 O O . GLU A 1 10 ? -7.714 -7.921 1.095 1.00 34.31 10 GLU A O 20
ATOM 22193 N N . ALA A 1 11 ? -8.306 -5.810 1.589 1.00 72.31 11 ALA A N 20
ATOM 22194 C CA . ALA A 1 11 ? -6.952 -5.266 1.399 1.00 0.24 11 ALA A CA 20
ATOM 22195 C C . ALA A 1 11 ? -6.355 -4.699 2.697 1.00 44.54 11 ALA A C 20
ATOM 22196 O O . ALA A 1 11 ? -7.057 -4.496 3.687 1.00 54.31 11 ALA A O 20
ATOM 22203 N N . TYR A 1 12 ? -5.049 -4.440 2.663 1.00 54.32 12 TYR A N 20
ATOM 22204 C CA . TYR A 1 12 ? -4.319 -3.874 3.801 1.00 32.30 12 TYR A CA 20
ATOM 22205 C C . TYR A 1 12 ? -3.163 -2.980 3.321 1.00 63.53 12 TYR A C 20
ATOM 22206 O O . TYR A 1 12 ? -2.597 -3.199 2.247 1.00 63.20 12 TYR A O 20
ATOM 22224 N N . ILE A 1 13 ? -2.822 -1.974 4.119 1.00 22.33 13 ILE A N 20
ATOM 22225 C CA . ILE A 1 13 ? -1.762 -1.022 3.766 1.00 44.01 13 ILE A CA 20
ATOM 22226 C C . ILE A 1 13 ? -0.458 -1.331 4.521 1.00 53.45 13 ILE A C 20
ATOM 22227 O O . ILE A 1 13 ? -0.437 -1.390 5.750 1.00 30.12 13 ILE A O 20
ATOM 22243 N N . VAL A 1 14 ? 0.626 -1.531 3.775 1.00 52.53 14 VAL A N 20
ATOM 22244 C CA . VAL A 1 14 ? 1.939 -1.830 4.363 1.00 5.21 14 VAL A CA 20
ATOM 22245 C C . VAL A 1 14 ? 2.881 -0.619 4.270 1.00 22.21 14 VAL A C 20
ATOM 22246 O O . VAL A 1 14 ? 3.116 -0.085 3.185 1.00 33.23 14 VAL A O 20
ATOM 22259 N N . THR A 1 15 ? 3.417 -0.190 5.410 1.00 23.11 15 THR A N 20
ATOM 22260 C CA . THR A 1 15 ? 4.355 0.941 5.448 1.00 24.51 15 THR A CA 20
ATOM 22261 C C . THR A 1 15 ? 5.804 0.468 5.284 1.00 54.02 15 THR A C 20
ATOM 22262 O O . THR A 1 15 ? 6.346 -0.222 6.149 1.00 44.52 15 THR A O 20
ATOM 22273 N N . ILE A 1 16 ? 6.434 0.841 4.172 1.00 35.50 16 ILE A N 20
ATOM 22274 C CA . ILE A 1 16 ? 7.823 0.452 3.901 1.00 52.42 16 ILE A CA 20
ATOM 22275 C C . ILE A 1 16 ? 8.758 1.670 3.919 1.00 11.20 16 ILE A C 20
ATOM 22276 O O . ILE A 1 16 ? 8.308 2.810 3.786 1.00 53.35 16 ILE A O 20
ATOM 22292 N N . GLU A 1 17 ? 10.058 1.429 4.064 1.00 15.41 17 GLU A N 20
ATOM 22293 C CA . GLU A 1 17 ? 11.054 2.506 4.013 1.00 54.41 17 GLU A CA 20
ATOM 22294 C C . GLU A 1 17 ? 12.121 2.228 2.943 1.00 22.21 17 GLU A C 20
ATOM 22295 O O . GLU A 1 17 ? 12.692 1.138 2.880 1.00 54.42 17 GLU A O 20
ATOM 22307 N N . LYS A 1 18 ? 12.376 3.217 2.093 1.00 23.43 18 LYS A N 20
ATOM 22308 C CA . LYS A 1 18 ? 13.405 3.104 1.048 1.00 45.13 18 LYS A CA 20
ATOM 22309 C C . LYS A 1 18 ? 14.368 4.301 1.087 1.00 52.23 18 LYS A C 20
ATOM 22310 O O . LYS A 1 18 ? 14.187 5.235 1.868 1.00 72.34 18 LYS A O 20
ATOM 22329 N N . GLY A 1 19 ? 15.399 4.257 0.247 1.00 41.30 19 GLY A N 20
ATOM 22330 C CA . GLY A 1 19 ? 16.356 5.357 0.168 1.00 64.42 19 GLY A CA 20
ATOM 22331 C C . GLY A 1 19 ? 17.544 5.202 1.117 1.00 52.01 19 GLY A C 20
ATOM 22332 O O . GLY A 1 19 ? 18.093 4.109 1.264 1.00 32.34 19 GLY A O 20
ATOM 22336 N N . LYS A 1 20 ? 17.934 6.300 1.761 1.00 53.14 20 LYS A N 20
ATOM 22337 C CA . LYS A 1 20 ? 19.100 6.315 2.652 1.00 21.55 20 LYS A CA 20
ATOM 22338 C C . LYS A 1 20 ? 18.726 5.871 4.079 1.00 1.40 20 LYS A C 20
ATOM 22339 O O . LYS A 1 20 ? 17.674 6.244 4.588 1.00 5.02 20 LYS A O 20
ATOM 22358 N N . PRO A 1 21 ? 19.584 5.067 4.746 1.00 42.03 21 PRO A N 20
ATOM 22359 C CA . PRO A 1 21 ? 19.339 4.620 6.135 1.00 24.34 21 PRO A CA 20
ATOM 22360 C C . PRO A 1 21 ? 19.009 5.784 7.088 1.00 1.23 21 PRO A C 20
ATOM 22361 O O . PRO A 1 21 ? 18.087 5.692 7.902 1.00 73.40 21 PRO A O 20
ATOM 22372 N N . GLY A 1 22 ? 19.778 6.867 6.999 1.00 20.13 22 GLY A N 20
ATOM 22373 C CA . GLY A 1 22 ? 19.480 8.061 7.782 1.00 24.41 22 GLY A CA 20
ATOM 22374 C C . GLY A 1 22 ? 18.217 8.770 7.294 1.00 23.23 22 GLY A C 20
ATOM 22375 O O . GLY A 1 22 ? 17.256 8.946 8.050 1.00 5.44 22 GLY A O 20
ATOM 22379 N N . GLN A 1 23 ? 18.214 9.162 6.023 1.00 24.15 23 GLN A N 20
ATOM 22380 C CA . GLN A 1 23 ? 17.062 9.837 5.412 1.00 64.14 23 GLN A CA 20
ATOM 22381 C C . GLN A 1 23 ? 16.215 8.842 4.605 1.00 11.54 23 GLN A C 20
ATOM 22382 O O . GLN A 1 23 ? 16.384 8.701 3.391 1.00 72.41 23 GLN A O 20
ATOM 22396 N N . THR A 1 24 ? 15.338 8.124 5.301 1.00 70.41 24 THR A N 20
ATOM 22397 C CA . THR A 1 24 ? 14.445 7.144 4.661 1.00 12.35 24 THR A CA 20
ATOM 22398 C C . THR A 1 24 ? 13.154 7.791 4.136 1.00 21.34 24 THR A C 20
ATOM 22399 O O . THR A 1 24 ? 12.675 8.791 4.675 1.00 22.32 24 THR A O 20
ATOM 22410 N N . VAL A 1 25 ? 12.604 7.213 3.072 1.00 31.50 25 VAL A N 20
ATOM 22411 C CA . VAL A 1 25 ? 11.314 7.642 2.521 1.00 2.34 25 VAL A CA 20
ATOM 22412 C C . VAL A 1 25 ? 10.248 6.554 2.738 1.00 71.12 25 VAL A C 20
ATOM 22413 O O . VAL A 1 25 ? 10.367 5.443 2.218 1.00 25.41 25 VAL A O 20
ATOM 22426 N N . THR A 1 26 ? 9.220 6.877 3.523 1.00 14.22 26 THR A N 20
ATOM 22427 C CA . THR A 1 26 ? 8.144 5.922 3.833 1.00 61.55 26 THR A CA 20
ATOM 22428 C C . THR A 1 26 ? 7.098 5.855 2.712 1.00 71.33 26 THR A C 20
ATOM 22429 O O . THR A 1 26 ? 6.436 6.846 2.410 1.00 33.50 26 THR A O 20
ATOM 22440 N N . TRP A 1 27 ? 6.954 4.679 2.103 1.00 5.32 27 TRP A N 20
ATOM 22441 C CA . TRP A 1 27 ? 5.959 4.471 1.042 1.00 74.21 27 TRP A CA 20
ATOM 22442 C C . TRP A 1 27 ? 4.830 3.542 1.509 1.00 41.22 27 TRP A C 20
ATOM 22443 O O . TRP A 1 27 ? 5.081 2.477 2.076 1.00 33.41 27 TRP A O 20
ATOM 22464 N N . TYR A 1 28 ? 3.586 3.953 1.275 1.00 1.34 28 TYR A N 20
ATOM 22465 C CA . TYR A 1 28 ? 2.423 3.137 1.632 1.00 52.10 28 TYR A CA 20
ATOM 22466 C C . TYR A 1 28 ? 2.016 2.224 0.467 1.00 13.30 28 TYR A C 20
ATOM 22467 O O . TYR A 1 28 ? 1.586 2.698 -0.587 1.00 14.10 28 TYR A O 20
ATOM 22485 N N . GLN A 1 29 ? 2.152 0.915 0.668 1.00 15.21 29 GLN A N 20
ATOM 22486 C CA . GLN A 1 29 ? 1.818 -0.072 -0.366 1.00 73.11 29 GLN A CA 20
ATOM 22487 C C . GLN A 1 29 ? 0.483 -0.766 -0.073 1.00 1.11 29 GLN A C 20
ATOM 22488 O O . GLN A 1 29 ? 0.324 -1.410 0.962 1.00 33.31 29 GLN A O 20
ATOM 22502 N N . LEU A 1 30 ? -0.468 -0.641 -0.992 1.00 2.03 30 LEU A N 20
ATOM 22503 C CA . LEU A 1 30 ? -1.745 -1.350 -0.876 1.00 71.41 30 LEU A CA 20
ATOM 22504 C C . LEU A 1 30 ? -1.622 -2.786 -1.406 1.00 73.44 30 LEU A C 20
ATOM 22505 O O . LEU A 1 30 ? -1.455 -2.999 -2.607 1.00 4.30 30 LEU A O 20
ATOM 22521 N N . ARG A 1 31 ? -1.697 -3.764 -0.510 1.00 64.30 31 ARG A N 20
ATOM 22522 C CA . ARG A 1 31 ? -1.638 -5.178 -0.898 1.00 31.33 31 ARG A CA 20
ATOM 22523 C C . ARG A 1 31 ? -2.882 -5.931 -0.405 1.00 71.31 31 ARG A C 20
ATOM 22524 O O . ARG A 1 31 ? -3.639 -5.424 0.425 1.00 44.34 31 ARG A O 20
ATOM 22545 N N . ALA A 1 32 ? -3.088 -7.136 -0.920 1.00 22.01 32 ALA A N 20
ATOM 22546 C CA . ALA A 1 32 ? -4.228 -7.971 -0.514 1.00 64.51 32 ALA A CA 20
ATOM 22547 C C . ALA A 1 32 ? -3.804 -9.432 -0.331 1.00 73.25 32 ALA A C 20
ATOM 22548 O O . ALA A 1 32 ? -2.672 -9.797 -0.636 1.00 35.41 32 ALA A O 20
ATOM 22555 N N . ASP A 1 33 ? -4.707 -10.262 0.195 1.00 12.22 33 ASP A N 20
ATOM 22556 C CA . ASP A 1 33 ? -4.450 -11.704 0.323 1.00 71.42 33 ASP A CA 20
ATOM 22557 C C . ASP A 1 33 ? -4.923 -12.452 -0.936 1.00 54.01 33 ASP A C 20
ATOM 22558 O O . ASP A 1 33 ? -4.586 -13.616 -1.153 1.00 1.05 33 ASP A O 20
ATOM 22567 N N . HIS A 1 34 ? -5.725 -11.772 -1.752 1.00 10.22 34 HIS A N 20
ATOM 22568 C CA . HIS A 1 34 ? -6.159 -12.289 -3.053 1.00 22.44 34 HIS A CA 20
ATOM 22569 C C . HIS A 1 34 ? -5.742 -11.318 -4.181 1.00 20.30 34 HIS A C 20
ATOM 22570 O O . HIS A 1 34 ? -5.986 -10.113 -4.082 1.00 53.13 34 HIS A O 20
ATOM 22585 N N . PRO A 1 35 ? -5.109 -11.807 -5.277 1.00 52.33 35 PRO A N 20
ATOM 22586 C CA . PRO A 1 35 ? -4.786 -13.238 -5.491 1.00 64.33 35 PRO A CA 20
ATOM 22587 C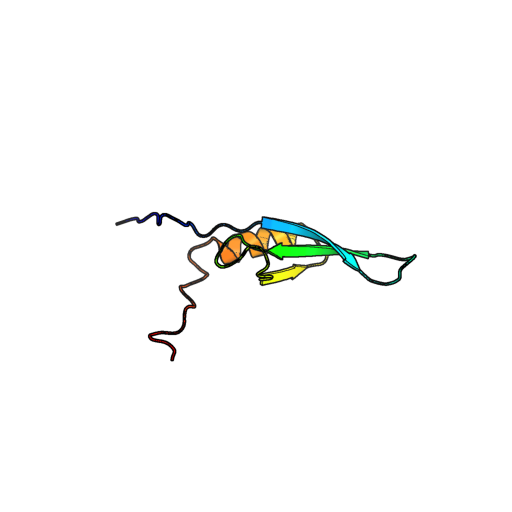 C . PRO A 1 35 ? -3.773 -13.808 -4.478 1.00 25.55 35 PRO A C 20
ATOM 22588 O O . PRO A 1 35 ? -3.962 -14.909 -3.959 1.00 22.22 35 PRO A O 20
ATOM 22599 N N . LYS A 1 36 ? -2.700 -13.061 -4.206 1.00 32.05 36 LYS A N 20
ATOM 22600 C CA . LYS A 1 36 ? -1.672 -13.491 -3.241 1.00 13.10 36 LYS A CA 20
ATOM 22601 C C . LYS A 1 36 ? -1.230 -12.319 -2.344 1.00 63.24 36 LYS A C 20
ATOM 22602 O O . LYS A 1 36 ? -1.313 -11.165 -2.754 1.00 72.24 36 LYS A O 20
ATOM 22621 N N . PRO A 1 37 ? -0.744 -12.601 -1.111 1.00 33.34 37 PRO A N 20
ATOM 22622 C CA . PRO A 1 37 ? -0.199 -11.560 -0.206 1.00 75.10 37 PRO A CA 20
ATOM 22623 C C . PRO A 1 37 ? 0.849 -10.651 -0.880 1.00 20.21 37 PRO A C 20
ATOM 22624 O O . PRO A 1 37 ? 1.034 -9.493 -0.497 1.00 73.41 37 PRO A O 20
ATOM 22635 N N . ASP A 1 38 ? 1.530 -11.189 -1.885 1.00 52.03 38 ASP A N 20
ATOM 22636 C CA . ASP A 1 38 ? 2.541 -10.440 -2.638 1.00 25.04 38 ASP A CA 20
ATOM 22637 C C . ASP A 1 38 ? 1.905 -9.420 -3.602 1.00 54.04 38 ASP A C 20
ATOM 22638 O O . ASP A 1 38 ? 2.536 -8.433 -3.972 1.00 22.44 38 ASP A O 20
ATOM 22647 N N . SER A 1 39 ? 0.656 -9.667 -3.994 1.00 2.31 39 SER A N 20
ATOM 22648 C CA . SER A 1 39 ? -0.050 -8.830 -4.979 1.00 41.14 39 SER A CA 20
ATOM 22649 C C . SER A 1 39 ? -0.129 -7.357 -4.543 1.00 54.33 39 SER A C 20
ATOM 22650 O O . SER A 1 39 ? -0.893 -6.998 -3.644 1.00 24.41 39 SER A O 20
ATOM 22658 N N . LEU A 1 40 ? 0.676 -6.517 -5.188 1.00 41.03 40 LEU A N 20
ATOM 22659 C CA . LEU A 1 40 ? 0.703 -5.077 -4.908 1.00 62.51 40 LEU A CA 20
ATOM 22660 C C . LEU A 1 40 ? -0.204 -4.303 -5.881 1.00 5.44 40 LEU A C 20
ATOM 22661 O O . LEU A 1 40 ? -0.063 -4.411 -7.098 1.00 1.22 40 LEU A O 20
ATOM 22677 N N . ILE A 1 41 ? -1.137 -3.524 -5.333 1.00 1.24 41 ILE A N 20
ATOM 22678 C CA . ILE A 1 41 ? -2.073 -2.738 -6.146 1.00 51.34 41 ILE A CA 20
ATOM 22679 C C . ILE A 1 41 ? -1.479 -1.372 -6.542 1.00 31.44 41 ILE A C 20
ATOM 22680 O O . ILE A 1 41 ? -1.488 -0.991 -7.718 1.00 2.14 41 ILE A O 20
ATOM 22696 N N . SER A 1 42 ? -0.968 -0.635 -5.551 1.00 34.24 42 SER A N 20
ATOM 22697 C CA . SER A 1 42 ? -0.397 0.704 -5.787 1.00 4.43 42 SER A CA 20
ATOM 22698 C C . SER A 1 42 ? 0.367 1.230 -4.563 1.00 53.44 42 SER A C 20
ATOM 22699 O O . SER A 1 42 ? 0.030 0.912 -3.418 1.00 23.34 42 SER A O 20
ATOM 22707 N N . GLU A 1 43 ? 1.401 2.038 -4.815 1.00 34.02 43 GLU A N 20
ATOM 22708 C CA . GLU A 1 43 ? 2.152 2.715 -3.750 1.00 0.34 43 GLU A CA 20
ATOM 22709 C C . GLU A 1 43 ? 1.814 4.213 -3.728 1.00 43.11 43 GLU A C 20
ATOM 22710 O O . GLU A 1 43 ? 1.674 4.839 -4.778 1.00 73.41 43 GLU A O 20
ATOM 22722 N N . HIS A 1 44 ? 1.685 4.787 -2.534 1.00 10.11 44 HIS A N 20
ATOM 22723 C CA . HIS A 1 44 ? 1.384 6.220 -2.394 1.00 2.04 44 HIS A CA 20
ATOM 22724 C C . HIS A 1 44 ? 2.182 6.861 -1.248 1.00 23.11 44 HIS A C 20
ATOM 22725 O O . HIS A 1 44 ? 2.535 6.193 -0.274 1.00 24.52 44 HIS A O 20
ATOM 22740 N N . PRO A 1 45 ? 2.480 8.176 -1.361 1.00 13.43 45 PRO A N 20
ATOM 22741 C CA . PRO A 1 45 ? 3.196 8.925 -0.316 1.00 64.33 45 PRO A CA 20
ATOM 22742 C C . PRO A 1 45 ? 2.352 9.134 0.951 1.00 50.32 45 PRO A C 20
ATOM 22743 O O . PRO A 1 45 ? 2.874 9.109 2.065 1.00 24.14 45 PRO A O 20
ATOM 22754 N N . THR A 1 46 ? 1.048 9.365 0.774 1.00 22.54 46 THR A N 20
ATOM 22755 C CA . THR A 1 46 ? 0.135 9.579 1.914 1.00 2.54 46 THR A CA 20
ATOM 22756 C C . THR A 1 46 ? -0.751 8.354 2.169 1.00 24.31 46 THR A C 20
ATOM 22757 O O . THR A 1 46 ? -1.115 7.626 1.241 1.00 74.54 46 THR A O 20
ATOM 22768 N N . ALA A 1 47 ? -1.107 8.136 3.434 1.00 35.01 47 ALA A N 20
ATOM 22769 C CA . ALA A 1 47 ? -2.022 7.050 3.801 1.00 1.21 47 ALA A CA 20
ATOM 22770 C C . ALA A 1 47 ? -3.427 7.290 3.228 1.00 61.02 47 ALA A C 20
ATOM 22771 O O . ALA A 1 47 ? -4.141 6.346 2.900 1.00 11.13 47 ALA A O 20
ATOM 22778 N N . GLN A 1 48 ? -3.809 8.565 3.100 1.00 73.52 48 GLN A N 20
ATOM 22779 C CA . GLN A 1 48 ? -5.125 8.942 2.563 1.00 54.41 48 GLN A CA 20
ATOM 22780 C C . GLN A 1 48 ? -5.348 8.364 1.155 1.00 45.25 48 GLN A C 20
ATOM 22781 O O . GLN A 1 48 ? -6.388 7.756 0.879 1.00 53.11 48 GLN A O 20
ATOM 22795 N N . GLU A 1 49 ? -4.368 8.554 0.274 1.00 15.04 49 GLU A N 20
ATOM 22796 C CA . GLU A 1 49 ? -4.418 7.979 -1.076 1.00 24.34 49 GLU A CA 20
ATOM 22797 C C . GLU A 1 49 ? -4.533 6.449 -1.018 1.00 73.22 49 GLU A C 20
ATOM 22798 O O . GLU A 1 49 ? -5.302 5.836 -1.759 1.00 33.42 49 GLU A O 20
ATOM 22810 N N . ALA A 1 50 ? -3.745 5.842 -0.131 1.00 14.23 50 ALA A N 20
ATOM 22811 C CA . ALA A 1 50 ? -3.776 4.392 0.068 1.00 10.14 50 ALA A CA 20
ATOM 22812 C C . ALA A 1 50 ? -5.150 3.922 0.583 1.00 42.43 50 ALA A C 20
ATOM 22813 O O . ALA A 1 50 ? -5.628 2.847 0.222 1.00 35.02 50 ALA A O 20
ATOM 22820 N N . MET A 1 51 ? -5.787 4.747 1.417 1.00 0.14 51 MET A N 20
ATOM 22821 C CA . MET A 1 51 ? -7.134 4.456 1.920 1.00 10.42 51 MET A CA 20
ATOM 22822 C C . MET A 1 51 ? -8.175 4.535 0.797 1.00 43.01 51 MET A C 20
ATOM 22823 O O . MET A 1 51 ? -9.063 3.692 0.710 1.00 3.10 51 MET A O 20
ATOM 22837 N N . ASP A 1 52 ? -8.056 5.556 -0.055 1.00 2.52 52 ASP A N 20
ATOM 22838 C CA . ASP A 1 52 ? -8.946 5.713 -1.214 1.00 2.42 52 ASP A CA 20
ATOM 22839 C C . ASP A 1 52 ? -8.890 4.463 -2.110 1.00 1.21 52 ASP A C 20
ATOM 22840 O O . ASP A 1 52 ? -9.920 3.898 -2.486 1.00 3.21 52 ASP A O 20
ATOM 22849 N N . ALA A 1 53 ? -7.673 4.033 -2.434 1.00 14.22 53 ALA A N 20
ATOM 22850 C CA . ALA A 1 53 ? -7.466 2.814 -3.221 1.00 65.15 53 ALA A CA 20
ATOM 22851 C C . ALA A 1 53 ? -7.963 1.565 -2.470 1.00 15.14 53 ALA A C 20
ATOM 22852 O O . ALA A 1 53 ? -8.507 0.639 -3.073 1.00 61.43 53 ALA A O 20
ATOM 22859 N N . LYS A 1 54 ? -7.775 1.550 -1.147 1.00 0.21 54 LYS A N 20
ATOM 22860 C CA . LYS A 1 54 ? -8.261 0.449 -0.303 1.00 73.41 54 LYS A CA 20
ATOM 22861 C C . LYS A 1 54 ? -9.794 0.347 -0.376 1.00 54.23 54 LYS A C 20
ATOM 22862 O O . LYS A 1 54 ? -10.357 -0.750 -0.472 1.00 13.24 54 LYS A O 20
ATOM 22881 N N . LYS A 1 55 ? -10.465 1.502 -0.327 1.00 34.12 55 LYS A N 20
ATOM 22882 C CA . LYS A 1 55 ? -11.911 1.566 -0.565 1.00 21.01 55 LYS A CA 20
ATOM 22883 C C . LYS A 1 55 ? -12.240 0.974 -1.934 1.00 43.10 55 LYS A C 20
ATOM 22884 O O . LYS A 1 55 ? -13.028 0.048 -2.055 1.00 32.30 55 LYS A O 20
ATOM 22903 N N . ARG A 1 56 ? -11.588 1.516 -2.954 1.00 44.31 56 ARG A N 20
ATOM 22904 C CA . ARG A 1 56 ? -11.856 1.171 -4.351 1.00 50.14 56 ARG A CA 20
ATOM 22905 C C . ARG A 1 56 ? -11.620 -0.327 -4.647 1.00 41.13 56 ARG A C 20
ATOM 22906 O O . ARG A 1 56 ? -12.192 -0.883 -5.589 1.00 54.14 56 ARG A O 20
ATOM 22927 N N . TYR A 1 57 ? -10.755 -0.969 -3.859 1.00 52.30 57 TYR A N 20
ATOM 22928 C CA . TYR A 1 57 ? -10.506 -2.412 -3.994 1.00 32.20 57 TYR A CA 20
ATOM 22929 C C . TYR A 1 57 ? -11.651 -3.242 -3.384 1.00 0.25 57 TYR A C 20
ATOM 22930 O O . TYR A 1 57 ? -12.229 -4.107 -4.050 1.00 22.22 57 TYR A O 20
ATOM 22948 N N . GLU A 1 58 ? -11.970 -2.983 -2.116 1.00 65.43 58 GLU A N 20
ATOM 22949 C CA . GLU A 1 58 ? -13.032 -3.723 -1.420 1.00 24.21 58 GLU A CA 20
ATOM 22950 C C . GLU A 1 58 ? -14.427 -3.276 -1.895 1.00 51.13 58 GLU A C 20
ATOM 22951 O O . GLU A 1 58 ? -15.272 -4.108 -2.238 1.00 52.44 58 GLU A O 20
ATOM 22963 N N . ASP A 1 59 ? -14.653 -1.963 -1.909 1.00 63.24 59 ASP A N 20
ATOM 22964 C CA . ASP A 1 59 ? -15.821 -1.371 -2.568 1.00 64.12 59 ASP A CA 20
ATOM 22965 C C . ASP A 1 59 ? -15.521 -1.192 -4.065 1.00 71.13 59 ASP A C 20
ATOM 22966 O O . ASP A 1 59 ? -14.867 -0.228 -4.465 1.00 44.54 59 ASP A O 20
ATOM 22975 N N . PRO A 1 60 ? -16.006 -2.113 -4.912 1.00 2.22 60 PRO A N 20
ATOM 22976 C CA . PRO A 1 60 ? -15.540 -2.226 -6.297 1.00 30.11 60 PRO A CA 20
ATOM 22977 C C . PRO A 1 60 ? -16.134 -1.195 -7.271 1.00 2.13 60 PRO A C 20
ATOM 22978 O O . PRO A 1 60 ? -17.317 -1.260 -7.629 1.00 53.11 60 PRO A O 20
ATOM 22989 N N . ASP A 1 61 ? -15.313 -0.232 -7.689 1.00 3.43 61 ASP A N 20
ATOM 22990 C CA . ASP A 1 61 ? -15.611 0.549 -8.890 1.00 41.35 61 ASP A CA 20
ATOM 22991 C C . ASP A 1 61 ? -15.486 -0.376 -10.114 1.00 43.13 61 ASP A C 20
ATOM 22992 O O . ASP A 1 61 ? -14.470 -0.391 -10.810 1.00 45.24 61 ASP A O 20
ATOM 23001 N N . LYS A 1 62 ? -16.532 -1.174 -10.323 1.00 0.34 62 LYS A N 20
ATOM 23002 C CA . LYS A 1 62 ? -16.515 -2.303 -11.270 1.00 22.45 62 LYS A CA 20
ATOM 23003 C C . LYS A 1 62 ? -15.963 -1.949 -12.664 1.00 61.33 62 LYS A C 20
ATOM 23004 O O . LYS A 1 62 ? -15.092 -2.650 -13.178 1.00 72.34 62 LYS A O 20
ATOM 23023 N N . GLU A 1 63 ? -16.462 -0.878 -13.275 1.00 31.23 63 GLU A N 20
ATOM 23024 C CA . GLU A 1 63 ? -16.053 -0.526 -14.641 1.00 61.31 63 GLU A CA 20
ATOM 23025 C C . GLU A 1 63 ? -14.982 0.576 -14.666 1.00 10.13 63 GLU A C 20
ATOM 23026 O O . GLU A 1 63 ? -15.142 1.643 -14.063 1.00 52.30 63 GLU A O 20
ATOM 23038 N N . LEU A 1 64 ? -13.882 0.308 -15.367 1.00 4.12 64 LEU A N 20
ATOM 23039 C CA . LEU A 1 64 ? -12.825 1.304 -15.559 1.00 0.01 64 LEU A CA 20
ATOM 23040 C C . LEU A 1 64 ? -13.220 2.329 -16.634 1.00 61.13 64 LEU A C 20
ATOM 23041 O O . LEU A 1 64 ? -14.308 2.252 -17.217 1.00 53.42 64 LEU A O 20
ATOM 23057 N N . GLU A 1 65 ? -12.328 3.276 -16.901 1.00 45.03 65 GLU A N 20
ATOM 23058 C CA . GLU A 1 65 ? -12.597 4.344 -17.869 1.00 34.25 65 GLU A CA 20
ATOM 23059 C C . GLU A 1 65 ? -12.886 3.790 -19.276 1.00 21.22 65 GLU A C 20
ATOM 23060 O O . GLU A 1 65 ? -12.408 2.717 -19.649 1.00 21.34 65 GLU A O 20
ATOM 23072 N N . HIS A 1 66 ? -13.660 4.542 -20.050 1.00 61.43 66 HIS A N 20
ATOM 23073 C CA . HIS A 1 66 ? -14.025 4.147 -21.414 1.00 2.10 66 HIS A CA 20
ATOM 23074 C C . HIS A 1 66 ? -13.629 5.236 -22.420 1.00 22.11 66 HIS A C 20
ATOM 23075 O O . HIS A 1 66 ? -14.244 6.297 -22.472 1.00 24.31 66 HIS A O 20
ATOM 23090 N N . HIS A 1 67 ? -12.596 4.970 -23.211 1.00 12.42 67 HIS A N 20
ATOM 23091 C CA . HIS A 1 67 ? -12.088 5.952 -24.178 1.00 4.00 67 HIS A CA 20
ATOM 23092 C C . HIS A 1 67 ? -12.889 5.935 -25.490 1.00 2.13 67 HIS A C 20
ATOM 23093 O O . HIS A 1 67 ? -13.100 4.878 -26.087 1.00 34.24 67 HIS A O 20
ATOM 23108 N N . HIS A 1 68 ? -13.326 7.113 -25.936 1.00 43.41 68 HIS A N 20
ATOM 23109 C CA . HIS A 1 68 ? -14.095 7.239 -27.178 1.00 63.15 68 HIS A CA 20
ATOM 23110 C C . HIS A 1 68 ? -13.622 8.449 -27.995 1.00 41.00 68 HIS A C 20
ATOM 23111 O O . HIS A 1 68 ? -13.602 9.575 -27.497 1.00 12.12 68 HIS A O 20
ATOM 23126 N N . HIS A 1 69 ? -13.259 8.207 -29.253 1.00 4.40 69 HIS A N 20
ATOM 23127 C CA . HIS A 1 69 ? -12.775 9.268 -30.146 1.00 15.51 69 HIS A CA 20
ATOM 23128 C C . HIS A 1 69 ? -13.827 10.375 -30.336 1.00 5.25 69 HIS A C 20
ATOM 23129 O O . HIS A 1 69 ? -15.016 10.089 -30.471 1.00 34.52 69 HIS A O 20
ATOM 23144 N N . HIS A 1 70 ? -13.383 11.633 -30.355 1.00 72.12 70 HIS A N 20
ATOM 23145 C CA . HIS A 1 70 ? -14.294 12.783 -30.498 1.00 44.03 70 HIS A CA 20
ATOM 23146 C C . HIS A 1 70 ? -14.045 13.549 -31.810 1.00 62.34 70 HIS A C 20
ATOM 23147 O O . HIS A 1 70 ? -12.931 13.557 -32.333 1.00 74.21 70 HIS A O 20
ATOM 23162 N N . HIS A 1 71 ? -15.091 14.192 -32.334 1.00 14.25 71 HIS A N 20
ATOM 23163 C CA . HIS A 1 71 ? -14.945 15.106 -33.478 1.00 32.12 71 HIS A CA 20
ATOM 23164 C C . HIS A 1 71 ? -16.049 16.193 -33.484 1.00 41.14 71 HIS A C 20
ATOM 23165 O O . HIS A 1 71 ? -15.745 17.356 -33.143 1.00 36.46 71 HIS A O 20
#

InterPro domains:
  IPR032303 YaiA protein [NF007698] (1-63)
  IPR032303 YaiA protein [PF16362] (1-62)
  IPR038462 YaiA-like superfamily [G3DSA:3.30.730.30] (1-63)

Foldseek 3Di:
DDPDDDDAWAKDWDWDWDDDPVDTQTKIWIAGPVVHRVDTDDIDSDVVVSVVVRCCGRVPPPDDDDDDDDD

B-factor: mean 37.27, std 20.56, range [0.03, 75.52]

Organism: Escherichia coli (strain K12) (NCBI:txid83333)

Radius of gyration: 14.99 Å; Cα contacts (8 Å, |Δi|>4): 95; chains: 1; bounding box: 50×27×30 Å

Nearest PDB structures (foldseek):
  2kvt-assembly1_A  TM=7.522E-01  e=4.536E-09  Escherichia coli K-12
  6kmo-assembly1_B  TM=5.213E-01  e=2.815E+00  Enterobacter asburiae
  7odt-assembly1_c  TM=3.925E-01  e=2.815E+00  Homo sapiens
  5xfu-assembly1_B  TM=4.604E-01  e=4.495E+00  Dioscoreophyllum cumminsii
  2kvt-assembly1_A  TM=8.252E-01  e=1.547E-10  Escherichia coli K-12

Solvent-accessible surface area: 6270 Å² total; per-residue (Å²): 238,135,124,197,73,128,166,73,96,98,3,69,55,51,98,44,125,77,70,132,145,68,123,68,88,77,71,45,18,1,53,0,64,38,110,126,86,98,29,69,81,39,62,37,68,65,35,120,73,0,107,62,15,58,101,104,33,47,29,121,116,77,136,160,119,156,135,154,159,184,184

Secondary structure (DSSP, 8-state):
-----SS---EEEEEEEEE-SSSEEEEEEEEESSS-TTEEEEEESSHHHHHHHHHHHHSTTS---S-GGG-

CATH classification: 3.30.730.30

Sequence (71 aa):
MPTKPPYPREAYIVTIEKGKPGQTVTWYQLRADHPKPDSLISEHPTAQEAMDAKKRYEDPDKELEHHHHHHMPTKPPYPREAYIVTIEKGKPGQTVTWYQLRADHPKPDSLISEHPTAQEAMDAKKRYEDPDKELEHHHHHHMPTKPPYPREAYIVTIEKGKPGQTVTWYQLRADHPKPDSLISEHPTAQEAMDAKKRYEDPDKELEHHHHHHMPTKPPYPREAYIVTIEKGKPGQTVTWYQLRADHPKPDSLISEHPTAQEAMDAKKRYEDPDKELEHHHHHHMPTKPPYPREAYIVTIEKGKPGQTVTWYQLRADHPKPDSLISEHPTAQEAMDAKKRYEDPDKELEHHHHHHMPTKPPYPREAYIVTIEKGKPGQTVTWYQLRADHPKPDSLISEHPTAQEAMDAKKRYEDPDKELEHHHHHHMPTKPPYPREAYIVTIEKGKPGQTVTWYQLRADHPKPDSLISEHPTAQEAMDAKKRYEDPDKELEHHHHHHMPTKPPYPREAYIVTIEKGKPGQTVTWYQLRADHPKPDSLISEHPTAQEAMDAKKRYEDPDKELEHHHHHHMPTKPPYPREAYIVTIEKGKPGQTVTWYQLRADHPKPDSLISEHPTAQEAMDAKKRYEDPDKELEHHHHHHMPTKPPYPREAYIVTIEKGKPGQTVTWYQLRADHPKPDSLISEHPTAQEAMDAKKRYEDPDKELEHHHHHHMPTKPPYPREAYIVTIEKGKPGQTVTWYQLRADHPKPDSLISEHPTAQEAMDAKKRYEDPDKELEHHHHHHMPTKPPYPREAYIVTIEKGKPGQTVTWYQLRADHPKPDSLISEHPTAQEAMDAKKRYEDPDKELEHHHHHHMPTKPPYPREAYIVTIEKGKPGQTVTWYQLRADHPKPDSLISEHPTAQEAMDAKKRYEDPDKELEHHHHHHMPTKPPYPREAYIVTIEKGKPGQTVTWYQLRADHPKPDSLISEHPTAQEAMDAKKRYEDPDKELEHHHHHHMPTKPPYPREAYIVTIEKGKPGQTVTWYQLRADHPKPDSLISEHPTAQEAMDAKKRYEDPDKELEHHHHHHMPTKPPYPREAYIVTIEKGKPGQTVTWYQLRADHPKPDSLISEHPTAQEAMDAKKRYEDPDKELEHHHHHHMPTKPPYPREAYIVTIEKGKPGQTVTWYQLRADHPKPDSLISEHPTAQEAMDAKKRYEDPDKELEHHHHHHMPTKPPYPREAYIVTIEKGKPGQTVTWYQLRADHPKPDSLISEHPTAQEAMDAKKRYEDPDKELEHHHHHHMPTKPPYPREAYIVTIEKGKPGQTVTWYQLRADHPKPDSLISEHPTAQEAMDAKKRYEDPDKELEHHHHHHMPTKPPYPREAYIVTIEKGKPGQTVTWYQLRADHPKPDSLISEHPTAQEAMDAKKRYEDPDKELEHHHHHH